Protein AF-A0A9W8DC19-F1 (afdb_monomer)

Secondary structure (DSSP, 8-state):
-HHHHHHHHHHHHHHT---PPPEEEEEEEEEEEEE-SSSS--EEEEEETTBSSPPPEEEETT-EEEEEEEE-SSS-B-EEEET---TT-GGGS--BTTTB--BPTT-EEEEEEE--S-EEEEEEE-STTGGGGT-EEEEEEE-SS-SS--SEEEEEEEEEE-SS-HHHHHHHHTSTT--SSPPTT-PPEEEETTEEGGGPPPEE--TT-EEEEEEEE--SS-EEEEE-TT--EEEEEETTEEEEEEEESEEEE-TT-EEEEEEEPPS--S-BEEEEEEEE-TTS--BTTTBSEEEEEEEES-TTSPB-------GGGS-B--GGG--BTT--SPPP-SEEEEEEEEEEEBTTS-EEEEESSS------SS-HHHHHHHSGGGGGSGGGG-GGGTEEEE-TT-EEEEEEEE-SSS-EEEEESSSPEEEEEEEEPPHHHHHHHHTS---TTTS--PPPEE--SS--EESEEEE-TTEEEEEEEE--S-EEEEEEESSHHHHHTT-EEEEEE-HHHHHHH----HHHHHHHHHTT---SSSTTS-STT--TTPPPPPPBPTTGGGGS-SSSSSSSSS-TTTTT-HHHHHHHHHHHHHHHH--TTHHHHHHHHHTSSTTSS---PPPPPPP-------S-S-----------------------------------------SEEEEESEEEEEEEESSHHHHHHHHHH--S-EEEEEES--HHHHHHHHHHHT--HHHHHHHHTT-TT--EEEE-SS-EEEEEEEE---SSS---EEEEEEETTEEEEEESSHHHHHHHHHHHHHHHHTHHHHT--HHHHHHHHHHHHHHHHHHHHHHHHHHHHHHHHHHHHSPP-S-TTSHHHHHHHHHHHHHHHHHHHHHHHHHHHTHHHHHHHIIIII-GGGHHHHHHHHHHHHHHHHHHHHHHHHHHHHHHHHHHHHHHHHHHHHHHHHHHHHHHHHHHHHHHHHHHHHHHHHS-PPPGGGGTTTSHHHHHHHHHHHHHHHHHHHHHHHHHHHHHHHHTT-

Nearest PDB structures (foldseek):
  5nq9-assembly1_C  TM=8.487E-01  e=2.231E-40  Trametes sanguinea
  5lwx-assembly1_A  TM=8.357E-01  e=4.551E-41  Aspergillus niger
  6vow-assembly1_A  TM=8.022E-01  e=4.793E-30  Zestomonas thermotolerans
  3g5w-assembly1_A  TM=8.225E-01  e=3.657E-21  Nitrosomonas europaea
  4e9w-assembly1_A  TM=7.993E-01  e=3.657E-21  uncultured bacterium

pLDDT: mean 76.07, std 21.53, range [19.95, 98.69]

Foldseek 3Di:
DVVVVVVVVVVVVVVPVPVDAAEAEAEWEWEWEFDDQQVPATDIFIDTPNDPPDEAAEEEAFHKYWYKYFYQYQAFWWKAWALAQCFLHQLLRGADLASFPGFHHGGMDIRIGGRNFAAKIKMAINDAVNLLRNRIHIYGHDYPDDPDDFDEEAEKEKEWHWNDDVPVQLVLLFFLPNLVDRPPPTFTAMDIPRHGLQPDAADEDEAQGKYKYKYFYQYQAKKKKKAWPVWWWFWQDKARFGWHTDTWRIEIDDNSIMIITITTHHNDQQAKTKMKMWIAFPPDDDDPCRHGHIRIHIHHNDPPHYHDDDPDDDPVPTGYDDQQPIFTDVFFFADDADEEAEWEWAWFQFPVRTTFIETRDFFQDPPFLAHLQLALLFQPPCSQPQLLQPVNQQEDEAAAFHKYKYWYFYLDQGKFWKFKHRWWWFFFKKWAADQVVNCVRQVARAPPVLDPPTDIGGDRGGGGTHGIDMAHHRMIIIIIDTLHRAHKMKIATSNSSNVSSRRIHIYGGNSVVSNVSHDDDPVSCVSSVVVVGHRYTGSHRDHDSDPPPRDDGGHHDVPRSVSNDLPGGDPDPDDPVNVPDLVVQLVVQLVCCCVPPVDPCSSVVSVVSVPPPPPPPDDDDDDDDDDDDDDDPDPDDDPDDDDDDDDDDDDDDDDDDDDDDDDDDPDPDPPPPPPPAAFKWKAFPQLPDIDGDHDLVVVLVVVVPDDAAMEMEGEQAALVSLVVVCVSVVPDPVVSVCLNVLDLDDFDFDDDPQWTWTWDWDWFDDPDDDTWIWTWIDTPRYIYIYIYDVVVVVLVVVLSVCLNPPVVVLVDDSRLSSNLSNLQSRLVSLVVVLVVLLVLLVVLLVVLPDDDPDDDPCVVVSLVVSVVSLVVSLVSLVSSLSSLVCSLVNLVCCCPPPRVSCNVSSVVSSVSSVVSNVSSVVSVVSSVVSVVSSVVVVVVVVVVVVVVVVVVVVVVVLVVVLVVVVVVVVVVVVPPPPQCPVPCPPPHPPVNCVVVVVVVVVNVVVVVVSVVVVVVVVVVVD

Mean predicted aligned error: 19.91 Å

Solvent-accessible surface area (backbone atoms only — not comparable to full-atom values): 56363 Å² total; per-residue (Å²): 110,72,70,60,53,51,51,50,51,50,49,49,56,63,65,57,69,58,83,71,62,45,76,49,76,46,81,36,44,35,27,73,31,79,44,55,51,70,79,80,54,79,33,73,31,35,21,38,72,80,35,73,63,46,76,70,45,77,49,45,54,57,21,32,41,40,39,37,38,32,28,62,37,98,52,58,42,26,57,20,53,53,63,47,53,39,70,77,38,31,66,54,40,19,41,44,52,30,30,34,73,34,41,40,56,77,37,71,49,71,42,71,46,70,31,87,54,43,41,56,39,32,36,29,31,34,35,82,57,39,36,68,31,46,30,44,27,47,29,39,27,38,59,96,71,65,98,65,91,60,78,48,78,45,81,41,42,34,32,57,43,58,85,61,59,42,70,68,52,51,57,50,51,33,28,60,84,34,79,87,52,80,75,88,88,65,79,54,43,53,25,46,71,59,33,30,28,79,72,54,71,68,46,80,44,52,58,60,37,33,34,35,40,36,41,34,26,69,15,39,71,42,31,39,36,40,35,36,71,96,45,58,34,32,32,36,26,36,43,34,35,46,30,48,77,44,78,25,47,30,46,61,30,44,25,68,23,29,40,30,23,41,34,68,39,56,78,58,51,73,45,15,36,48,31,41,41,33,39,34,50,92,82,50,74,82,36,92,86,60,26,60,30,79,27,59,34,40,39,35,43,37,95,86,30,54,70,57,88,70,82,83,69,62,76,88,77,52,47,58,61,52,63,61,80,36,34,31,54,92,52,53,53,57,77,76,70,77,44,81,43,78,33,38,44,49,72,43,31,23,68,85,47,32,30,36,19,20,38,47,89,44,41,27,50,92,74,58,40,13,23,51,34,35,19,34,60,53,40,61,80,51,36,71,41,46,70,32,49,34,73,36,42,38,47,44,63,36,55,66,67,44,23,36,33,38,42,40,34,26,57,38,86,55,67,38,28,36,32,35,52,26,69,51,33,31,37,34,35,38,29,60,50,61,48,68,59,30,20,69,73,44,73,44,78,56,56,77,81,77,50,78,95,61,70,72,47,72,20,55,69,36,18,20,46,32,26,48,46,78,35,48,48,42,18,27,37,36,33,37,46,59,27,72,57,36,34,43,31,54,37,30,32,39,32,49,71,46,34,74,29,3,23,24,28,26,39,36,17,10,40,78,54,30,54,73,72,46,78,86,57,68,68,58,52,52,37,23,50,76,71,74,34,44,70,38,22,17,22,57,38,29,70,69,80,53,52,79,87,53,75,78,76,80,45,74,29,91,72,41,50,77,77,78,67,88,86,82,65,88,84,76,85,65,52,84,81,64,67,78,42,72,63,63,57,32,50,53,47,14,49,49,37,34,72,79,65,71,42,93,58,22,60,63,52,29,53,57,62,67,60,63,68,79,79,75,82,76,90,79,85,84,84,80,90,77,85,84,76,86,76,84,86,76,94,81,89,87,88,84,83,78,89,85,86,84,88,80,91,81,87,87,82,88,87,82,87,81,84,89,80,90,87,79,82,80,73,74,74,76,72,80,83,84,71,90,76,69,50,36,39,37,27,49,93,46,82,87,50,68,52,79,31,83,47,68,71,60,45,55,56,50,60,73,71,59,84,73,45,36,36,40,43,32,44,62,70,48,62,66,56,46,47,55,52,22,63,75,71,64,50,54,70,68,60,39,49,46,65,61,65,72,55,93,78,74,71,42,77,49,80,51,99,88,34,54,32,46,39,52,65,53,72,58,84,65,98,75,75,86,62,32,32,35,39,40,38,38,27,88,51,35,33,40,36,42,18,61,41,78,65,23,48,53,52,56,49,51,46,45,51,44,52,73,70,43,31,80,78,68,73,48,56,75,49,48,39,51,55,44,47,52,55,44,57,51,49,54,54,48,50,55,48,51,56,49,51,41,55,50,42,55,51,49,38,52,59,61,70,53,75,87,90,69,70,90,87,50,58,69,60,55,54,49,53,52,50,52,53,50,53,54,50,52,55,52,50,52,52,54,48,62,71,50,71,62,46,49,61,49,37,50,45,37,27,71,75,74,30,61,90,42,28,70,64,35,46,53,46,32,54,50,53,53,50,51,54,53,50,51,54,51,41,49,53,50,49,53,49,34,50,53,53,47,51,52,52,52,52,55,49,52,52,52,54,50,52,52,50,51,53,52,50,56,53,48,53,54,52,51,64,60,47,52,60,53,50,55,50,55,53,58,67,69,58,81,66,81,70,63,84,86,51,58,87,79,66,50,73,65,76,68,45,51,64,55,55,49,52,53,49,50,54,50,50,53,52,53,50,51,51,51,53,54,51,53,58,55,62,77,72,111

Radius of gyration: 38.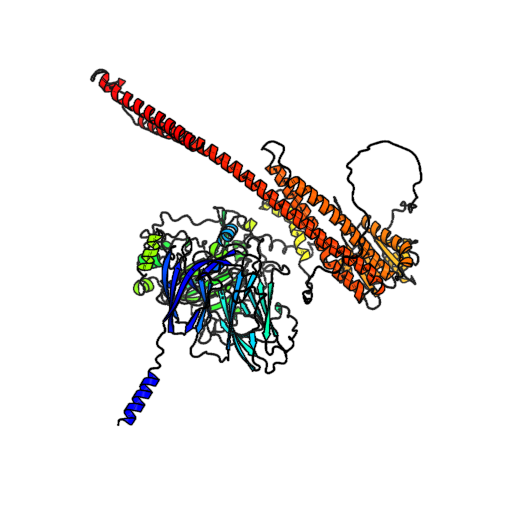46 Å; Cα contacts (8 Å, |Δi|>4): 1858; chains: 1; bounding box: 96×117×135 Å

Sequence (1022 aa):
MSSILGVLALLLLCLVQSSLAEYVRVDWDVGYVQVNRDGYINRRAIGVNGALPIAPVYMYHGDTLLLTVRNSLDMATTIHAHGLYQNGSAYMDGAGMVTQCGIPPGESFTYRIYAEQVGTYWLHGHYHSQNADGLRAPLIIQERRPAYEYDEEMLFYLEDWYPTEAVPKMKEVLAPSANGLPPPPTFPYGLINGYNGNDTKPIRFRPGGRYRIRVINMATTEWWKFTIPGHKLEVIEADGVVSHPHVVDGLDLAPGQRYSAIVTAHDTAEFNYMYNCTLYADFVPWIPGMNPRHYLGLVEYHPDAPVKHIATPDDRLLKWTNDIEMRALGGGPAMPVDRYIELTTRGYVTTDRRNLRELGTVPYVEPQKVPTLFTAMSMGELASDPRVYGPQSQAIVIPHNQRVEILLKNVQSLPHPMHQHSVPLQIVERGPVDPSEIEIARGINVSASDLPRITRRTNYENPMLRDTFNVPPFEYVKLRFQGTVPGCFVHHCHVQTHFVAGLAATFVVAPEVMQRTQRIPDEMLSMCARQGLKTEGNAMGNWGYDLEGLPPVPTEQPGSFQTLTVFYSPFKEMDRSEARRSDDAKEKLAALLRAELGRSDADDLASTLLFTKYASSKPVDPPHPVESRACDWDTKALNELACTGTISDTQPTTFDRANSEHTAAAKLSVVDVTELDRRIMVYRDDVRKAQRFGHMPEALAAIRQMKGWFWMDITDATAQEVEEVGKQLQLHPLTVEDIQEGAMGRDKAQRMADSHYVLVTYRLLGPLAEEPFAAVLSSHSWAVTFHGDEGGREVSMRMLDRMANEQKASGLGLNEFLAFAAVDEITDAMTRAAAEMERAAARLDSLVMQQPTHANSDFYTEKHQLLQQLGLLRRRLLLLWRLMMDKPEIIRSLQHREFPLAHLLLRDVEDHVKGLCSLCSQVESVLSRAHANLMAQLSLKANRDTHGAGLVSSRWLVLVGLMLPMQLVTLAFGQNIVVPWNYVQETGAFDTLAPWLGIMGCILAFFFAGLAFAWHRNYLKV

Structure (mmCIF, N/CA/C/O backbone):
data_AF-A0A9W8DC19-F1
#
_entry.id   AF-A0A9W8DC19-F1
#
loop_
_atom_site.group_PDB
_atom_site.id
_atom_site.type_symbol
_atom_site.label_atom_id
_atom_site.label_alt_id
_atom_site.label_comp_id
_atom_site.label_asym_id
_atom_site.label_entity_id
_atom_site.label_seq_id
_atom_site.pdbx_PDB_ins_code
_atom_site.Cartn_x
_atom_site.Cartn_y
_atom_site.Cartn_z
_atom_site.occupancy
_atom_site.B_iso_or_equiv
_atom_site.auth_seq_id
_atom_site.auth_comp_id
_atom_site.auth_asym_id
_atom_site.auth_atom_id
_atom_site.pdbx_PDB_model_num
ATOM 1 N N . MET A 1 1 ? -44.171 -46.373 -20.525 1.00 52.16 1 MET A N 1
ATOM 2 C CA . MET A 1 1 ? -42.881 -45.879 -21.067 1.00 52.16 1 MET A CA 1
ATOM 3 C C . MET A 1 1 ? -42.812 -44.353 -21.118 1.00 52.16 1 MET A C 1
ATOM 5 O O . MET A 1 1 ? -41.792 -43.821 -20.703 1.00 52.16 1 MET A O 1
ATOM 9 N N . SER A 1 2 ? -43.873 -43.634 -21.510 1.00 54.72 2 SER A N 1
ATOM 10 C CA . SER A 1 2 ? -43.862 -42.158 -21.578 1.00 54.72 2 SER A CA 1
ATOM 11 C C . SER A 1 2 ? -43.585 -41.442 -20.246 1.00 54.72 2 SER A C 1
ATOM 13 O O . SER A 1 2 ? -42.907 -40.422 -20.238 1.00 54.72 2 SER A O 1
ATOM 15 N N . SER A 1 3 ? -44.014 -41.999 -19.108 1.00 60.09 3 SER A N 1
ATOM 16 C CA . SER A 1 3 ? -43.770 -41.397 -17.784 1.00 60.09 3 SER A CA 1
ATOM 17 C C . SER A 1 3 ? -42.314 -41.522 -17.316 1.00 60.09 3 SER A C 1
ATOM 19 O O . SER A 1 3 ? -41.817 -40.652 -16.614 1.00 60.09 3 SER A O 1
ATOM 21 N N . ILE A 1 4 ? -41.610 -42.577 -17.741 1.00 68.44 4 ILE A N 1
ATOM 22 C CA . ILE A 1 4 ? -40.199 -42.807 -17.390 1.00 68.44 4 ILE A CA 1
ATOM 23 C C . ILE A 1 4 ? -39.294 -41.903 -18.237 1.00 68.44 4 ILE A C 1
ATOM 25 O O . ILE A 1 4 ? -38.354 -41.323 -17.707 1.00 68.44 4 ILE A O 1
ATOM 29 N N . LEU A 1 5 ? -39.628 -41.705 -19.519 1.00 65.62 5 LEU A N 1
ATOM 30 C CA . LEU A 1 5 ? -38.949 -40.737 -20.388 1.00 65.62 5 LEU A CA 1
ATOM 31 C C . LEU A 1 5 ? -39.137 -39.289 -19.916 1.00 65.62 5 LEU A C 1
ATOM 33 O O . LEU A 1 5 ? -38.189 -38.516 -19.982 1.00 65.62 5 LEU A O 1
ATOM 37 N N . GLY A 1 6 ? -40.315 -38.931 -19.392 1.00 69.44 6 GLY A N 1
ATOM 38 C CA . GLY A 1 6 ? -40.557 -37.601 -18.820 1.00 69.44 6 GLY A CA 1
ATOM 39 C C . GLY A 1 6 ? -39.725 -37.324 -17.563 1.00 69.44 6 GLY A C 1
ATOM 40 O O . GLY A 1 6 ? -39.155 -36.245 -17.433 1.00 69.44 6 GLY A O 1
ATOM 41 N N . VAL A 1 7 ? -39.589 -38.312 -16.672 1.00 75.12 7 VAL A N 1
ATOM 42 C CA . VAL A 1 7 ? -38.768 -38.193 -15.452 1.00 75.12 7 VAL A CA 1
ATOM 43 C C . VAL A 1 7 ? -37.272 -38.201 -15.774 1.00 75.12 7 VAL A C 1
ATOM 45 O O . VAL A 1 7 ? -36.529 -37.425 -15.184 1.00 75.12 7 VAL A O 1
ATOM 48 N N . LEU A 1 8 ? -36.824 -39.001 -16.748 1.00 68.62 8 LEU A N 1
ATOM 49 C CA . LEU A 1 8 ? -35.442 -38.962 -17.241 1.00 68.62 8 LEU A CA 1
ATOM 50 C C . LEU A 1 8 ? -35.116 -37.639 -17.937 1.00 68.62 8 LEU A C 1
ATOM 52 O O . LEU A 1 8 ? -34.026 -37.126 -17.728 1.00 68.62 8 LEU A O 1
ATOM 56 N N . ALA A 1 9 ? -36.044 -37.057 -18.702 1.00 66.50 9 ALA A N 1
ATOM 57 C CA . ALA A 1 9 ? -35.863 -35.742 -19.313 1.00 66.50 9 ALA A CA 1
ATOM 58 C C . ALA A 1 9 ? -35.803 -34.620 -18.264 1.00 66.50 9 ALA A C 1
ATOM 60 O O . ALA A 1 9 ? -34.973 -33.729 -18.395 1.00 66.50 9 ALA A O 1
ATOM 61 N N . LEU A 1 10 ? -36.615 -34.685 -17.201 1.00 63.94 10 LEU A N 1
ATOM 62 C CA . LEU A 1 10 ? -36.542 -33.752 -16.069 1.00 63.94 10 LEU A CA 1
ATOM 63 C C . LEU A 1 10 ? -35.259 -33.930 -15.248 1.00 63.94 10 LEU A C 1
ATOM 65 O O . LEU A 1 10 ? -34.646 -32.939 -14.877 1.00 63.94 10 LEU A O 1
ATOM 69 N N . LEU A 1 11 ? -34.808 -35.166 -15.019 1.00 65.94 11 LEU A N 1
ATOM 70 C CA . LEU A 1 11 ? -33.517 -35.441 -14.380 1.00 65.94 11 LEU A CA 1
ATOM 71 C C . LEU A 1 11 ? -32.347 -34.977 -15.253 1.00 65.94 11 LEU A C 1
ATOM 73 O O . LEU A 1 11 ? -31.407 -34.410 -14.718 1.00 65.94 11 LEU A O 1
ATOM 77 N N . LEU A 1 12 ? -32.416 -35.139 -16.578 1.00 61.19 12 LEU A N 1
ATOM 78 C CA . LEU A 1 12 ? -31.434 -34.593 -17.520 1.00 61.19 12 LEU A CA 1
ATOM 79 C C . LEU A 1 12 ? -31.473 -33.059 -17.564 1.00 61.19 12 LEU A C 1
ATOM 81 O O . LEU A 1 12 ? -30.417 -32.450 -17.568 1.00 61.19 12 LEU A O 1
ATOM 85 N N . LEU A 1 13 ? -32.644 -32.417 -17.513 1.00 57.00 13 LEU A N 1
ATOM 86 C CA . LEU A 1 13 ? -32.771 -30.954 -17.416 1.00 57.00 13 LEU A CA 1
ATOM 87 C C . LEU A 1 13 ? -32.270 -30.409 -16.068 1.00 57.00 13 LEU A C 1
ATOM 89 O O . LEU A 1 13 ? -31.646 -29.353 -16.039 1.00 57.00 13 LEU A O 1
ATOM 93 N N . CYS A 1 14 ? -32.463 -31.141 -14.967 1.00 54.12 14 CYS A N 1
ATOM 94 C CA . CYS A 1 14 ? -31.881 -30.807 -13.664 1.00 54.12 14 CYS A CA 1
ATOM 95 C C . CYS A 1 14 ? -30.368 -31.093 -13.601 1.00 54.12 14 CYS A C 1
ATOM 97 O O . CYS A 1 14 ? -29.648 -30.373 -12.917 1.00 54.12 14 CYS A O 1
ATOM 99 N N . LEU A 1 15 ? -29.866 -32.089 -14.340 1.00 51.28 15 LEU A N 1
ATOM 100 C CA . LEU A 1 15 ? -28.429 -32.357 -14.512 1.00 51.28 15 LEU A CA 1
ATOM 101 C C . LEU A 1 15 ? -27.755 -31.376 -15.495 1.00 51.28 15 LEU A C 1
ATOM 103 O O . LEU A 1 15 ? -26.533 -31.251 -15.489 1.00 51.28 15 LEU A O 1
ATOM 107 N N . VAL A 1 16 ? -28.542 -30.650 -16.298 1.00 47.19 16 VAL A N 1
ATOM 108 C CA . VAL A 1 16 ? -28.104 -29.579 -17.215 1.00 47.19 16 VAL A CA 1
ATOM 109 C C . VAL A 1 16 ? -28.227 -28.185 -16.570 1.00 47.19 16 VAL A C 1
ATOM 111 O O . VAL A 1 16 ? -28.063 -27.170 -17.237 1.00 47.19 16 VAL A O 1
ATOM 114 N N . GLN A 1 17 ? -28.318 -28.088 -15.235 1.00 44.25 17 GLN A N 1
ATOM 115 C CA . GLN A 1 17 ? -27.691 -26.951 -14.536 1.00 44.25 17 GLN A CA 1
ATOM 116 C C . GLN A 1 17 ? -26.163 -27.119 -14.535 1.00 44.25 17 GLN A C 1
ATOM 118 O O . GLN A 1 17 ? -25.488 -27.103 -13.508 1.00 44.25 17 GLN A O 1
ATOM 123 N N . SER A 1 18 ? -25.605 -27.315 -15.726 1.00 44.38 18 SER A N 1
ATOM 124 C CA . SER A 1 18 ? -24.208 -27.054 -16.004 1.00 44.38 18 SER A CA 1
ATOM 125 C C . SER A 1 18 ? -24.028 -25.554 -15.796 1.00 44.38 18 SER A C 1
ATOM 127 O O . SER A 1 18 ? -24.757 -24.763 -16.391 1.00 44.38 18 SER A O 1
ATOM 129 N N . SER A 1 19 ? -23.111 -25.159 -14.917 1.00 52.25 19 SER A N 1
ATOM 130 C CA . SER A 1 19 ? -22.693 -23.770 -14.757 1.00 52.25 19 SER A CA 1
ATOM 131 C C . SER A 1 19 ? -22.195 -23.247 -16.106 1.00 52.25 19 SER A C 1
ATOM 133 O O . SER A 1 19 ? -21.042 -23.474 -16.474 1.00 52.25 19 SER A O 1
ATOM 135 N N . LEU A 1 20 ? -23.070 -22.618 -16.887 1.00 56.66 20 LEU A N 1
ATOM 136 C CA . LEU A 1 20 ? -22.646 -21.894 -18.073 1.00 56.66 20 LEU A CA 1
ATOM 137 C C . LEU A 1 20 ? -21.821 -20.710 -17.571 1.00 56.66 20 LEU A C 1
ATOM 139 O O . LEU A 1 20 ? -22.318 -19.917 -16.776 1.00 56.66 20 LEU A O 1
ATOM 143 N N . ALA A 1 21 ? -20.558 -20.647 -17.989 1.00 65.44 21 ALA A N 1
ATOM 144 C CA . ALA A 1 21 ? -19.713 -19.478 -17.793 1.00 65.44 21 ALA A CA 1
ATOM 145 C C . ALA A 1 21 ? -20.440 -18.256 -18.368 1.00 65.44 21 ALA A C 1
ATOM 147 O O . ALA A 1 21 ? -20.754 -18.231 -19.564 1.00 65.44 21 ALA A O 1
ATOM 148 N N . GLU A 1 22 ? -20.758 -17.277 -17.523 1.00 86.25 22 GLU A N 1
ATOM 149 C CA . GLU A 1 22 ? -21.437 -16.063 -17.959 1.00 86.25 22 GLU A CA 1
ATOM 150 C C . GLU A 1 22 ? -20.408 -15.021 -18.417 1.00 86.25 22 GLU A C 1
ATOM 152 O O . GLU A 1 22 ? -19.291 -14.937 -17.902 1.00 86.25 22 GLU A O 1
ATOM 157 N N . TYR A 1 23 ? -20.771 -14.223 -19.424 1.00 93.25 23 TYR A N 1
ATOM 158 C CA . TYR A 1 23 ? -19.979 -13.062 -19.821 1.00 93.25 23 TYR A CA 1
ATOM 159 C C . TYR A 1 23 ? -20.487 -11.827 -19.081 1.00 93.25 23 TYR A C 1
ATOM 161 O O . TYR A 1 23 ? -21.515 -11.264 -19.467 1.00 93.25 23 TYR A O 1
ATOM 169 N N . VAL A 1 24 ? -19.734 -11.371 -18.082 1.00 96.19 24 VAL A N 1
ATOM 170 C CA . VAL A 1 24 ? -19.980 -10.096 -17.400 1.00 96.19 24 VAL A CA 1
ATOM 171 C C . VAL A 1 24 ? -19.396 -8.988 -18.269 1.00 96.19 24 VAL A C 1
ATOM 173 O O . VAL A 1 24 ? -18.190 -8.942 -18.488 1.00 96.19 24 VAL A O 1
ATOM 176 N N . ARG A 1 25 ? -20.244 -8.124 -18.831 1.00 97.56 25 ARG A N 1
ATOM 177 C CA . ARG A 1 25 ? -19.814 -7.025 -19.710 1.00 97.56 25 ARG A CA 1
ATOM 178 C C . ARG A 1 25 ? -19.820 -5.714 -18.948 1.00 97.56 25 ARG A C 1
ATOM 180 O O . ARG A 1 25 ? -20.829 -5.368 -18.341 1.00 97.56 25 ARG A O 1
ATOM 187 N N . VAL A 1 26 ? -18.703 -5.003 -19.006 1.00 97.69 26 VAL A N 1
ATOM 188 C CA . VAL A 1 26 ? -18.523 -3.706 -18.359 1.00 97.69 26 VAL A CA 1
ATOM 189 C C . VAL A 1 26 ? -17.865 -2.766 -19.359 1.00 97.69 26 VAL A C 1
ATOM 191 O O . VAL A 1 26 ? -16.806 -3.080 -19.892 1.00 97.69 26 VAL A O 1
ATOM 194 N N . ASP A 1 27 ? -18.482 -1.612 -19.599 1.00 98.06 27 ASP A N 1
ATOM 195 C CA . ASP A 1 27 ? -17.959 -0.594 -20.509 1.00 98.06 27 ASP A CA 1
ATOM 196 C C . ASP A 1 27 ? -17.532 0.644 -19.712 1.00 98.06 27 ASP A C 1
ATOM 198 O O . ASP A 1 27 ? -18.327 1.255 -18.985 1.00 98.06 27 ASP A O 1
ATOM 202 N N . TRP A 1 28 ? -16.256 0.999 -19.827 1.00 98.31 28 TRP A N 1
ATOM 203 C CA . TRP A 1 28 ? -15.624 2.120 -19.142 1.00 98.31 28 TRP A CA 1
ATOM 204 C C . TRP A 1 28 ? -15.140 3.156 -20.150 1.00 98.31 28 TRP A C 1
ATOM 206 O O . TRP A 1 28 ? -14.208 2.899 -20.906 1.00 98.31 28 TRP A O 1
ATOM 216 N N . ASP A 1 29 ? -15.721 4.352 -20.119 1.00 98.50 29 ASP A N 1
ATOM 217 C CA . ASP A 1 29 ? -15.128 5.545 -20.721 1.00 98.50 29 ASP A CA 1
ATOM 218 C C . ASP A 1 29 ? -14.263 6.259 -19.677 1.00 98.50 29 ASP A C 1
ATOM 220 O O . ASP A 1 29 ? -14.779 6.918 -18.770 1.00 98.50 29 ASP A O 1
ATOM 224 N N . VAL A 1 30 ? -12.948 6.062 -19.757 1.00 98.62 30 VAL A N 1
ATOM 225 C CA . VAL A 1 30 ? -11.967 6.596 -18.807 1.00 98.62 30 VAL A CA 1
ATOM 226 C C . VAL A 1 30 ? -11.636 8.030 -19.199 1.00 98.62 30 VAL A C 1
ATOM 228 O O . VAL A 1 30 ? -11.062 8.273 -20.257 1.00 98.62 30 VAL A O 1
ATOM 231 N N . GLY A 1 31 ? -11.973 8.991 -18.341 1.00 98.06 31 GLY A N 1
ATOM 232 C CA . GLY A 1 31 ? -11.832 10.414 -18.643 1.00 98.06 31 GLY A CA 1
ATOM 233 C C . GLY A 1 31 ? -11.632 11.277 -17.401 1.00 98.06 31 GLY A C 1
ATOM 234 O O . GLY A 1 31 ? -11.688 10.801 -16.265 1.00 98.06 31 GLY A O 1
ATOM 235 N N . TYR A 1 32 ? -11.398 12.572 -17.616 1.00 97.38 32 TYR A N 1
ATOM 236 C CA . TYR A 1 32 ? -11.258 13.530 -16.522 1.00 97.38 32 TYR A CA 1
ATOM 237 C C . TYR A 1 32 ? -12.608 13.925 -15.924 1.00 97.38 32 TYR A C 1
ATOM 239 O O . TYR A 1 32 ? -13.560 14.224 -16.643 1.00 97.38 32 TYR A O 1
ATOM 247 N N . VAL A 1 33 ? -12.653 14.014 -14.597 1.00 96.19 33 VAL A N 1
ATOM 248 C CA . VAL A 1 33 ? -13.799 14.501 -13.822 1.00 96.19 33 VAL A CA 1
ATOM 249 C C . VAL A 1 33 ? -13.339 15.549 -12.810 1.00 96.19 33 VAL A C 1
ATOM 251 O O . VAL A 1 33 ? -12.209 15.500 -12.329 1.00 96.19 33 VAL A O 1
ATOM 254 N N . GLN A 1 34 ? -14.198 16.514 -12.487 1.00 94.81 34 GLN A N 1
ATOM 255 C CA . GLN A 1 34 ? -13.970 17.456 -11.386 1.00 94.81 34 GLN A CA 1
ATOM 256 C C . GLN A 1 34 ? -14.745 16.970 -10.169 1.00 94.81 34 GLN A C 1
ATOM 258 O O . GLN A 1 34 ? -15.958 16.783 -10.258 1.00 94.81 34 GLN A O 1
ATOM 263 N N . VAL A 1 35 ? -14.057 16.739 -9.052 1.00 91.81 35 VAL A N 1
ATOM 264 C CA . VAL A 1 35 ? -14.663 16.125 -7.866 1.00 91.81 35 VAL A CA 1
ATOM 265 C C . VAL A 1 35 ? -14.153 16.747 -6.576 1.00 91.81 35 VAL A C 1
ATOM 267 O O . VAL A 1 35 ? -12.984 17.111 -6.463 1.00 91.81 35 VAL A O 1
ATOM 270 N N . ASN A 1 36 ? -15.028 16.780 -5.577 1.00 89.62 36 ASN A N 1
ATOM 271 C CA . ASN A 1 36 ? -14.701 17.069 -4.187 1.00 89.62 36 ASN A CA 1
ATOM 272 C C . ASN A 1 36 ? -15.122 15.865 -3.340 1.00 89.62 36 ASN A C 1
ATOM 274 O O . ASN A 1 36 ? -16.262 15.781 -2.887 1.00 89.62 36 ASN A O 1
ATOM 278 N N . ARG A 1 37 ? -14.220 14.886 -3.211 1.00 87.25 37 ARG A N 1
ATOM 279 C CA . ARG A 1 37 ? -14.477 13.639 -2.466 1.00 87.25 37 ARG A CA 1
ATOM 280 C C . ARG A 1 37 ? -14.115 13.749 -0.989 1.00 87.25 37 ARG A C 1
ATOM 282 O O . ARG A 1 37 ? -14.678 13.023 -0.179 1.00 87.25 37 ARG A O 1
ATOM 289 N N . ASP A 1 38 ? -13.194 14.650 -0.654 1.00 80.12 38 ASP A N 1
ATOM 290 C CA . ASP A 1 38 ? -12.778 14.924 0.722 1.00 80.12 38 ASP A CA 1
ATOM 291 C C . ASP A 1 38 ? -13.677 15.953 1.425 1.00 80.12 38 ASP A C 1
ATOM 293 O O . ASP A 1 38 ? -13.552 16.142 2.626 1.00 80.12 38 ASP A O 1
ATOM 297 N N . GLY A 1 39 ? -14.605 16.599 0.717 1.00 78.81 39 GLY A N 1
ATOM 298 C CA . GLY A 1 39 ? -15.483 17.640 1.254 1.00 78.81 39 GLY A CA 1
ATOM 299 C C . GLY A 1 39 ? -14.839 19.030 1.324 1.00 78.81 39 GLY A C 1
ATOM 300 O O . GLY A 1 39 ? -15.543 20.004 1.585 1.00 78.81 39 GLY A O 1
ATOM 301 N N . TYR A 1 40 ? -13.544 19.162 1.027 1.00 73.06 40 TYR A N 1
ATOM 302 C CA . TYR A 1 40 ? -12.780 20.400 1.179 1.00 73.06 40 TYR A CA 1
ATOM 303 C C . TYR A 1 40 ? -12.305 20.979 -0.156 1.00 73.06 40 TYR A C 1
ATOM 305 O O . TYR A 1 40 ? -12.381 22.194 -0.349 1.00 73.06 40 TYR A O 1
ATOM 313 N N . ILE A 1 41 ? -11.795 20.148 -1.070 1.00 78.25 41 ILE A N 1
ATOM 314 C CA . ILE A 1 41 ? -11.069 20.606 -2.260 1.00 78.25 41 ILE A CA 1
ATOM 315 C C . ILE A 1 41 ? -11.649 19.960 -3.521 1.00 78.25 41 ILE A C 1
ATOM 317 O O . ILE A 1 41 ? -11.605 18.748 -3.720 1.00 78.25 41 ILE A O 1
ATOM 321 N N . ASN A 1 42 ? -12.146 20.807 -4.428 1.00 86.94 42 ASN A N 1
ATOM 322 C CA . ASN A 1 42 ? -12.424 20.398 -5.803 1.00 86.94 42 ASN A CA 1
ATOM 323 C C . ASN A 1 42 ? -11.097 20.200 -6.544 1.00 86.94 42 ASN A C 1
ATOM 325 O O . ASN A 1 42 ? -10.342 21.160 -6.717 1.00 86.94 42 ASN A O 1
ATOM 329 N N . ARG A 1 43 ? -10.837 18.977 -7.014 1.00 88.38 43 ARG A N 1
ATOM 330 C CA . ARG A 1 43 ? -9.691 18.661 -7.872 1.00 88.38 43 ARG A CA 1
ATOM 331 C C . ARG A 1 43 ? -10.125 17.903 -9.121 1.00 88.38 43 ARG A C 1
ATOM 333 O O . ARG A 1 43 ? -11.108 17.157 -9.107 1.00 88.38 43 ARG A O 1
ATOM 340 N N . ARG A 1 44 ? -9.333 18.045 -10.183 1.00 93.06 44 ARG A N 1
ATOM 341 C CA . ARG A 1 44 ? -9.424 17.163 -11.344 1.00 93.06 44 ARG A CA 1
ATOM 342 C C . ARG A 1 44 ? -8.932 15.774 -10.942 1.00 93.06 44 ARG A C 1
ATOM 344 O O . ARG A 1 44 ? -7.913 15.643 -10.271 1.00 93.06 44 ARG A O 1
ATOM 351 N N . ALA A 1 45 ? -9.669 14.757 -11.351 1.00 94.94 45 ALA A N 1
ATOM 352 C CA . ALA A 1 45 ? -9.404 13.351 -11.094 1.00 94.94 45 ALA A CA 1
ATOM 353 C C . ALA A 1 45 ? -9.684 12.535 -12.363 1.00 94.94 45 ALA A C 1
ATOM 355 O O . ALA A 1 45 ? -10.243 13.051 -13.334 1.00 94.94 45 ALA A O 1
ATOM 356 N N . ILE A 1 46 ? -9.309 11.261 -12.348 1.00 97.25 46 ILE A N 1
ATOM 357 C CA . ILE A 1 46 ? -9.646 10.292 -13.388 1.00 97.25 46 ILE A CA 1
ATOM 358 C C . ILE A 1 46 ? -10.834 9.473 -12.895 1.00 97.25 46 ILE A C 1
ATOM 360 O O . ILE A 1 46 ? -10.786 8.870 -11.823 1.00 97.25 46 ILE A O 1
ATOM 364 N N . GLY A 1 47 ? -11.909 9.484 -13.676 1.00 96.94 47 GLY A N 1
ATOM 365 C CA . GLY A 1 47 ? -13.136 8.746 -13.410 1.00 96.94 47 GLY A CA 1
ATOM 366 C C . GLY A 1 47 ? -13.541 7.891 -14.602 1.00 96.94 47 GLY A C 1
ATOM 367 O O . GLY A 1 47 ? -12.864 7.852 -15.632 1.00 96.94 47 GLY A O 1
ATOM 368 N N . VAL A 1 48 ? -14.677 7.220 -14.457 1.00 98.00 48 VAL A N 1
ATOM 369 C CA . VAL A 1 48 ? -15.267 6.375 -15.495 1.00 98.00 48 VAL A CA 1
ATOM 370 C C . VAL A 1 48 ? -16.683 6.852 -15.772 1.00 98.00 48 VAL A C 1
ATOM 372 O O . VAL A 1 48 ? -17.445 7.113 -14.842 1.00 98.00 48 VAL A O 1
ATOM 375 N N . ASN A 1 49 ? -17.047 6.964 -17.050 1.00 97.38 49 ASN A N 1
ATOM 376 C CA . ASN A 1 49 ? -18.385 7.366 -17.497 1.00 97.38 49 ASN A CA 1
ATOM 377 C C . ASN A 1 49 ? -18.830 8.714 -16.887 1.00 97.38 49 ASN A C 1
ATOM 379 O O . ASN A 1 49 ? -19.993 8.902 -16.532 1.00 97.38 49 ASN A O 1
ATOM 383 N N . GLY A 1 50 ? -17.882 9.647 -16.727 1.00 95.94 50 GLY A N 1
ATOM 384 C CA . GLY A 1 50 ? -18.118 10.970 -16.140 1.00 95.94 50 GLY A CA 1
ATOM 385 C C . GLY A 1 50 ? -18.324 10.983 -14.620 1.00 95.94 50 GLY A C 1
ATOM 386 O O . GLY A 1 50 ? -18.730 12.014 -14.086 1.00 95.94 50 GLY A O 1
ATOM 387 N N . ALA A 1 51 ? -18.047 9.877 -13.920 1.00 94.12 51 ALA A N 1
ATOM 388 C CA . ALA A 1 51 ? -18.290 9.735 -12.487 1.00 94.12 51 ALA A CA 1
ATOM 389 C C . ALA A 1 51 ? -17.088 9.166 -11.710 1.00 94.12 51 ALA A C 1
ATOM 391 O O . ALA A 1 51 ? -16.240 8.446 -12.241 1.00 94.12 51 ALA A O 1
ATOM 392 N N . LEU A 1 52 ? -17.048 9.493 -10.417 1.00 93.38 52 LEU A N 1
ATOM 393 C CA . LEU A 1 52 ? -16.169 8.907 -9.405 1.00 93.38 52 LEU A CA 1
ATOM 394 C C . LEU A 1 52 ? -16.918 8.952 -8.051 1.00 93.38 52 LEU A C 1
ATOM 396 O O . LEU A 1 52 ? -17.540 9.982 -7.772 1.00 93.38 52 LEU A O 1
ATOM 400 N N . PRO A 1 53 ? -16.898 7.902 -7.204 1.00 93.62 53 PRO A N 1
ATOM 401 C CA . PRO A 1 53 ? -16.134 6.652 -7.313 1.00 93.62 53 PRO A CA 1
ATOM 402 C C . PRO A 1 53 ? -16.582 5.754 -8.476 1.00 93.62 53 PRO A C 1
ATOM 404 O O . PRO A 1 53 ? -17.717 5.846 -8.943 1.00 93.62 53 PRO A O 1
ATOM 407 N N . ILE A 1 54 ? -15.686 4.879 -8.937 1.00 96.50 54 ILE A N 1
ATOM 408 C CA . ILE A 1 54 ? -16.007 3.855 -9.936 1.00 96.50 54 ILE A CA 1
ATOM 409 C C . ILE A 1 54 ? -16.763 2.723 -9.231 1.00 96.50 54 ILE A C 1
ATOM 411 O O . ILE A 1 54 ? -16.376 2.292 -8.144 1.00 96.50 54 ILE A O 1
ATOM 415 N N . ALA A 1 55 ? -17.860 2.260 -9.831 1.00 95.69 55 ALA A N 1
ATOM 416 C CA . ALA A 1 55 ? -18.685 1.211 -9.243 1.00 95.69 55 ALA A CA 1
ATOM 417 C C . ALA A 1 55 ? -17.904 -0.115 -9.100 1.00 95.69 55 ALA A C 1
ATOM 419 O O . ALA A 1 55 ? -17.179 -0.488 -10.027 1.00 95.69 55 ALA A O 1
ATOM 420 N N . PRO A 1 56 ? -18.077 -0.852 -7.985 1.00 97.56 56 PRO A N 1
ATOM 421 C CA . PRO A 1 56 ? -17.538 -2.201 -7.843 1.00 97.56 56 PRO A CA 1
ATOM 422 C C . PRO A 1 56 ? -18.038 -3.146 -8.941 1.00 97.56 56 PRO A C 1
ATOM 424 O O . PRO A 1 56 ? -19.212 -3.112 -9.318 1.00 97.56 56 PRO A O 1
ATOM 427 N N . VAL A 1 57 ? -17.162 -4.032 -9.408 1.00 98.00 57 VAL A N 1
ATOM 428 C CA . VAL A 1 57 ? -17.496 -5.099 -10.357 1.00 98.00 57 VAL A CA 1
ATOM 429 C C . VAL A 1 57 ? -17.703 -6.401 -9.587 1.00 98.00 57 VAL A C 1
ATOM 431 O O . VAL A 1 57 ? -16.850 -6.800 -8.798 1.00 98.00 57 VAL A O 1
ATOM 434 N N . TYR A 1 58 ? -18.824 -7.076 -9.835 1.00 96.88 58 TYR A N 1
ATOM 435 C CA . TYR A 1 58 ? -19.140 -8.384 -9.260 1.00 96.88 58 TYR A CA 1
ATOM 436 C C . TYR A 1 58 ? -19.243 -9.424 -10.372 1.00 96.88 58 TYR A C 1
ATOM 438 O O . TYR A 1 58 ? -19.852 -9.169 -11.410 1.00 96.88 58 TYR A O 1
ATOM 446 N N . MET A 1 59 ? -18.665 -10.598 -10.146 1.00 95.69 59 MET A N 1
ATOM 447 C CA . MET A 1 59 ? -18.784 -11.757 -11.033 1.00 95.69 59 MET A CA 1
ATOM 448 C C . MET A 1 59 ? -18.679 -13.050 -10.226 1.00 95.69 59 MET A C 1
ATOM 450 O O . MET A 1 59 ? -18.229 -13.011 -9.083 1.00 95.69 59 MET A O 1
ATOM 454 N N . TYR A 1 60 ? -19.058 -14.195 -10.789 1.00 95.12 60 TYR A N 1
ATOM 455 C CA . TYR A 1 60 ? -18.868 -15.492 -10.140 1.00 95.12 60 TYR A CA 1
ATOM 456 C C . TYR A 1 60 ? -17.621 -16.216 -10.651 1.00 95.12 60 TYR A C 1
ATOM 458 O O . TYR A 1 60 ? -17.147 -15.998 -11.764 1.00 95.12 60 TYR A O 1
ATOM 466 N N . HIS A 1 61 ? -17.111 -17.143 -9.841 1.00 94.06 61 HIS A N 1
ATOM 467 C CA . HIS A 1 61 ? -16.116 -18.119 -10.279 1.00 94.06 61 HIS A CA 1
ATOM 468 C C . HIS A 1 61 ? -16.550 -18.819 -11.575 1.00 94.06 61 HIS A C 1
ATOM 470 O O . HIS A 1 61 ? -17.661 -19.362 -11.655 1.00 94.06 61 HIS A O 1
ATOM 476 N N . GLY A 1 62 ? -15.641 -18.868 -12.548 1.00 93.00 62 GLY A N 1
ATOM 477 C CA . GLY A 1 62 ? -15.875 -19.431 -13.875 1.00 93.00 62 GLY A CA 1
ATOM 478 C C . GLY A 1 62 ? -16.529 -18.470 -14.872 1.00 93.00 62 GLY A C 1
ATOM 479 O O . GLY A 1 62 ? -16.662 -18.834 -16.039 1.00 93.00 62 GLY A O 1
ATOM 480 N N . ASP A 1 63 ? -16.915 -17.259 -14.466 1.00 95.38 63 ASP A N 1
ATOM 481 C CA . ASP A 1 63 ? -17.365 -16.231 -15.405 1.00 95.38 63 ASP A CA 1
ATOM 482 C C . ASP A 1 63 ? -16.174 -15.601 -16.146 1.00 95.38 63 ASP A C 1
ATOM 484 O O . ASP A 1 63 ? -15.006 -15.742 -15.774 1.00 95.38 63 ASP A O 1
ATOM 488 N N . THR A 1 64 ? -16.468 -14.871 -17.219 1.00 96.44 64 THR A N 1
ATOM 489 C CA . THR A 1 64 ? -15.483 -14.054 -17.936 1.00 96.44 64 THR A CA 1
ATOM 490 C C . THR A 1 64 ? -15.917 -12.596 -17.933 1.00 96.44 64 THR A C 1
ATOM 492 O O . THR A 1 64 ? -16.966 -12.258 -18.483 1.00 96.44 64 THR A O 1
ATOM 495 N N . LEU A 1 65 ? -15.085 -11.721 -17.374 1.00 97.44 65 LEU A N 1
ATOM 496 C CA . LEU A 1 65 ? -15.242 -10.277 -17.470 1.00 97.44 65 LEU A CA 1
ATOM 497 C C . LEU A 1 65 ? -14.738 -9.803 -18.839 1.00 97.44 65 LEU A C 1
ATOM 499 O O . LEU A 1 65 ? -13.579 -10.005 -19.200 1.00 97.44 65 LEU A O 1
ATOM 503 N N . LEU A 1 66 ? -15.629 -9.176 -19.600 1.00 98.00 66 LEU A N 1
ATOM 504 C CA . LEU A 1 66 ? -15.323 -8.413 -20.804 1.00 98.00 66 LEU A CA 1
ATOM 505 C C . LEU A 1 66 ? -15.381 -6.932 -20.428 1.00 98.00 66 LEU A C 1
ATOM 507 O O . LEU A 1 66 ? -16.464 -6.349 -20.369 1.00 98.00 66 LEU A O 1
ATOM 511 N N . LEU A 1 67 ? -14.219 -6.360 -20.127 1.00 98.38 67 LEU A N 1
ATOM 512 C CA . LEU A 1 67 ? -14.073 -4.966 -19.732 1.00 98.38 67 LEU A CA 1
ATOM 513 C C . LEU A 1 67 ? -13.609 -4.144 -20.941 1.00 98.38 67 LEU A C 1
ATOM 515 O O . LEU A 1 67 ? -12.424 -4.143 -21.280 1.00 98.38 67 LEU A O 1
ATOM 519 N N . THR A 1 68 ? -14.544 -3.466 -21.603 1.00 98.50 68 THR A N 1
ATOM 520 C CA . THR A 1 68 ? -14.248 -2.547 -22.709 1.00 98.50 68 THR A CA 1
ATOM 521 C C . THR A 1 68 ? -13.819 -1.206 -22.134 1.00 98.50 68 THR A C 1
ATOM 523 O O . THR A 1 68 ? -14.607 -0.529 -21.481 1.00 98.50 68 THR A O 1
ATOM 526 N N . VAL A 1 69 ? -12.583 -0.793 -22.389 1.00 98.56 69 VAL A N 1
ATOM 527 C CA . VAL A 1 69 ? -12.033 0.481 -21.925 1.00 98.56 69 VAL A CA 1
ATOM 528 C C . VAL A 1 69 ? -11.850 1.400 -23.117 1.00 98.56 69 VAL A C 1
ATOM 530 O O . VAL A 1 69 ? -11.032 1.120 -23.990 1.00 98.56 69 VAL A O 1
ATOM 533 N N . ARG A 1 70 ? -12.584 2.508 -23.139 1.00 98.50 70 ARG A N 1
ATOM 534 C CA . ARG A 1 70 ? -12.343 3.648 -24.020 1.00 98.50 70 ARG A CA 1
ATOM 535 C C . ARG A 1 70 ? -11.485 4.667 -23.285 1.00 98.50 70 ARG A C 1
ATOM 537 O O . ARG A 1 70 ? -11.803 5.045 -22.161 1.00 98.50 70 ARG A O 1
ATOM 544 N N . ASN A 1 71 ? -10.409 5.118 -23.918 1.00 98.44 71 ASN A N 1
ATOM 545 C CA . ASN A 1 71 ? -9.530 6.124 -23.341 1.00 98.44 71 ASN A CA 1
ATOM 546 C C . ASN A 1 71 ? -9.898 7.527 -23.840 1.00 98.44 71 ASN A C 1
ATOM 548 O O . ASN A 1 71 ? -9.601 7.882 -24.978 1.00 98.44 71 ASN A O 1
ATOM 552 N N . SER A 1 72 ? -10.502 8.339 -22.980 1.00 98.38 72 SER A N 1
ATOM 553 C CA . SER A 1 72 ? -10.824 9.750 -23.230 1.00 98.38 72 SER A CA 1
ATOM 554 C C . SER A 1 72 ? -9.872 10.719 -22.504 1.00 98.38 72 SER A C 1
ATOM 556 O O . SER A 1 72 ? -10.161 11.913 -22.405 1.00 98.38 72 SER A O 1
ATOM 558 N N . LEU A 1 73 ? -8.737 10.228 -21.990 1.00 97.00 73 LEU A N 1
ATOM 559 C CA . LEU A 1 73 ? -7.650 11.048 -21.445 1.00 97.00 73 LEU A CA 1
ATOM 560 C C . LEU A 1 73 ? -6.757 11.606 -22.565 1.00 97.00 73 LEU A C 1
ATOM 562 O O . LEU A 1 73 ? -6.822 11.175 -23.714 1.00 97.00 73 LEU A O 1
ATOM 566 N N . ASP A 1 74 ? -5.877 12.546 -22.218 1.00 95.12 74 ASP A N 1
ATOM 567 C CA . ASP A 1 74 ? -4.837 13.087 -23.110 1.00 95.12 74 ASP A CA 1
ATOM 568 C C . ASP A 1 74 ? -3.530 12.264 -23.090 1.00 95.12 74 ASP A C 1
ATOM 570 O O . ASP A 1 74 ? -2.542 12.621 -23.733 1.00 95.12 74 ASP A O 1
ATOM 574 N N . MET A 1 75 ? -3.536 11.135 -22.380 1.00 93.69 75 MET A N 1
ATOM 575 C CA . MET A 1 75 ? -2.415 10.212 -22.211 1.00 93.69 75 MET A CA 1
ATOM 576 C C . MET A 1 75 ? -2.882 8.760 -22.348 1.00 93.69 75 MET A C 1
ATOM 578 O O . MET A 1 75 ? -4.073 8.480 -22.233 1.00 93.69 75 MET A O 1
ATOM 582 N N . ALA A 1 76 ? -1.960 7.822 -22.576 1.00 95.50 76 ALA A N 1
ATOM 583 C CA . ALA A 1 76 ? -2.299 6.402 -22.635 1.00 95.50 76 ALA A CA 1
ATOM 584 C C . ALA A 1 76 ? -2.831 5.878 -21.288 1.00 95.50 76 ALA A C 1
ATOM 586 O O . ALA A 1 76 ? -2.539 6.442 -20.234 1.00 95.50 76 ALA A O 1
ATOM 587 N N . THR A 1 77 ? -3.611 4.797 -21.310 1.00 97.38 77 THR A N 1
ATOM 588 C CA . THR A 1 77 ? -4.135 4.159 -20.090 1.00 97.38 77 THR A CA 1
ATOM 589 C C . THR A 1 77 ? -4.068 2.638 -20.167 1.00 97.38 77 THR A C 1
ATOM 591 O O . THR A 1 77 ? -4.082 2.053 -21.252 1.00 97.38 77 THR A O 1
ATOM 594 N N . THR A 1 78 ? -3.988 1.991 -19.009 1.00 97.25 78 THR A N 1
ATOM 595 C CA . THR A 1 78 ? -4.096 0.539 -18.855 1.00 97.25 78 THR A CA 1
ATOM 596 C C . THR A 1 78 ? -4.853 0.217 -17.578 1.00 97.25 78 THR A C 1
ATOM 598 O O . THR A 1 78 ? -4.739 0.958 -16.602 1.00 97.25 78 THR A O 1
ATOM 601 N N . ILE A 1 79 ? -5.588 -0.895 -17.565 1.00 98.25 79 ILE A N 1
ATOM 602 C CA . ILE A 1 79 ? -6.265 -1.400 -16.368 1.00 98.25 79 ILE A CA 1
ATOM 603 C C . ILE A 1 79 ? -5.602 -2.700 -15.932 1.00 98.25 79 ILE A C 1
ATOM 605 O O . ILE A 1 79 ? -5.637 -3.680 -16.671 1.00 98.25 79 ILE A O 1
ATOM 609 N N . HIS A 1 80 ? -5.026 -2.701 -14.734 1.00 98.06 80 HIS A N 1
ATOM 610 C CA . HIS A 1 80 ? -4.516 -3.897 -14.079 1.00 98.06 80 HIS A CA 1
ATOM 611 C C . HIS A 1 80 ? -5.583 -4.519 -13.180 1.00 98.06 80 HIS A C 1
ATOM 613 O O . HIS A 1 80 ? -6.283 -3.804 -12.460 1.00 98.06 80 HIS A O 1
ATOM 619 N N . ALA A 1 81 ? -5.691 -5.847 -13.219 1.00 97.12 81 ALA A N 1
ATOM 620 C CA . ALA A 1 81 ? -6.543 -6.618 -12.323 1.00 97.12 81 ALA A CA 1
ATOM 621 C C . ALA A 1 81 ? -5.713 -7.207 -11.179 1.00 97.12 81 ALA A C 1
ATOM 623 O O . ALA A 1 81 ? -5.189 -8.319 -11.273 1.00 97.12 81 ALA A O 1
ATOM 624 N N . HIS A 1 82 ? -5.606 -6.429 -10.104 1.00 97.94 82 HIS A N 1
ATOM 625 C CA . HIS A 1 82 ? -4.744 -6.702 -8.961 1.00 97.94 82 HIS A CA 1
ATOM 626 C C . HIS A 1 82 ? -5.089 -8.036 -8.304 1.00 97.94 82 HIS A C 1
ATOM 628 O O . HIS A 1 82 ? -6.195 -8.225 -7.793 1.00 97.94 82 HIS A O 1
ATOM 634 N N . GLY A 1 83 ? -4.101 -8.932 -8.265 1.00 96.62 83 GLY A N 1
ATOM 635 C CA . GLY A 1 83 ? -4.179 -10.249 -7.627 1.00 96.62 83 GLY A CA 1
ATOM 636 C C . GLY A 1 83 ? -4.698 -11.377 -8.523 1.00 96.62 83 GLY A C 1
ATOM 637 O O . GLY A 1 83 ? -4.804 -12.513 -8.052 1.00 96.62 83 GLY A O 1
ATOM 638 N N . LEU A 1 84 ? -5.015 -11.103 -9.796 1.00 96.75 84 LEU A N 1
ATOM 639 C CA . LEU A 1 84 ? -5.394 -12.150 -10.746 1.00 96.75 84 LEU A CA 1
ATOM 640 C C . LEU A 1 84 ? -4.177 -12.795 -11.416 1.00 96.75 84 LEU A C 1
ATOM 642 O O . LEU A 1 84 ? -3.215 -12.123 -11.779 1.00 96.75 84 LEU A O 1
ATOM 646 N N . TYR A 1 85 ? -4.238 -14.110 -11.629 1.00 95.25 85 TYR A N 1
ATOM 647 C CA . TYR A 1 85 ? -3.099 -14.895 -12.120 1.00 95.25 85 TYR A CA 1
ATOM 648 C C . TYR A 1 85 ? -2.768 -14.638 -13.587 1.00 95.25 85 TYR A C 1
ATOM 650 O O . TYR A 1 85 ? -1.605 -14.760 -13.974 1.00 95.25 85 TYR A O 1
ATOM 658 N N . GLN A 1 86 ? -3.783 -14.298 -14.391 1.00 94.88 86 GLN A N 1
ATOM 659 C CA . GLN A 1 86 ? -3.677 -14.100 -15.842 1.00 94.88 86 GLN A CA 1
ATOM 660 C C . GLN A 1 86 ? -3.096 -15.324 -16.569 1.00 94.88 86 GLN A C 1
ATOM 662 O O . GLN A 1 86 ? -2.283 -15.211 -17.492 1.00 94.88 86 GLN A O 1
ATOM 667 N N . ASN A 1 87 ? -3.496 -16.521 -16.133 1.00 93.94 87 ASN A N 1
ATOM 668 C CA . ASN A 1 87 ? -2.967 -17.767 -16.660 1.00 93.94 87 ASN A CA 1
ATOM 669 C C . ASN A 1 87 ? -3.350 -17.965 -18.134 1.00 93.94 87 ASN A C 1
ATOM 671 O O . ASN A 1 87 ? -4.521 -17.978 -18.503 1.00 93.94 87 ASN A O 1
ATOM 675 N N . GLY A 1 88 ? -2.342 -18.088 -18.999 1.00 93.50 88 GLY A N 1
ATOM 676 C CA . GLY A 1 88 ? -2.539 -18.164 -20.450 1.00 93.50 88 GLY A CA 1
ATOM 677 C C . GLY A 1 88 ? -2.955 -16.844 -21.115 1.00 93.50 88 GLY A C 1
ATOM 678 O O . GLY A 1 88 ? -3.137 -16.818 -22.331 1.00 93.50 88 GLY A O 1
ATOM 679 N N . SER A 1 89 ? -3.065 -15.750 -20.357 1.00 95.00 89 SER A N 1
ATOM 680 C CA . SER A 1 89 ? -3.479 -14.431 -20.840 1.00 95.00 89 SER A CA 1
ATOM 681 C C . SER A 1 89 ? -2.617 -13.310 -20.259 1.00 95.00 89 SER A C 1
ATOM 683 O O . SER A 1 89 ? -3.134 -12.245 -19.940 1.00 95.00 89 SER A O 1
ATOM 685 N N . ALA A 1 90 ? -1.301 -13.507 -20.133 1.00 95.25 90 ALA A N 1
ATOM 686 C CA . ALA A 1 90 ? -0.408 -12.537 -19.487 1.00 95.25 90 ALA A CA 1
ATOM 687 C C . ALA A 1 90 ? -0.444 -11.142 -20.147 1.00 95.25 90 ALA A C 1
ATOM 689 O O . ALA A 1 90 ? -0.272 -10.128 -19.480 1.00 95.25 90 ALA A O 1
ATOM 690 N N . TYR A 1 91 ? -0.742 -11.064 -21.448 1.00 95.31 91 TYR A N 1
ATOM 691 C CA . TYR A 1 91 ? -0.951 -9.797 -22.163 1.00 95.31 91 TYR A CA 1
ATOM 692 C C . TYR A 1 91 ? -2.204 -9.017 -21.709 1.00 95.31 91 TYR A C 1
ATOM 694 O O . TYR A 1 91 ? -2.329 -7.843 -22.034 1.00 95.31 91 TYR A O 1
ATOM 702 N N . MET A 1 92 ? -3.128 -9.636 -20.966 1.00 96.62 92 MET A N 1
ATOM 703 C CA . MET A 1 92 ? -4.313 -8.996 -20.371 1.00 96.62 92 MET A CA 1
ATOM 704 C C . MET A 1 92 ? -4.069 -8.482 -18.945 1.00 96.62 92 MET A C 1
ATOM 706 O O . MET A 1 92 ? -4.993 -7.969 -18.320 1.00 96.62 92 MET A O 1
ATOM 710 N N . ASP A 1 93 ? -2.846 -8.610 -18.425 1.00 96.94 93 ASP A N 1
ATOM 711 C CA . ASP A 1 93 ? -2.500 -8.188 -17.067 1.00 96.94 93 ASP A CA 1
ATOM 712 C C . ASP A 1 93 ? -2.582 -6.670 -16.859 1.00 96.94 93 ASP A C 1
ATOM 714 O O . ASP A 1 93 ? -2.860 -6.230 -15.751 1.00 96.94 93 ASP A O 1
ATOM 718 N N . GLY A 1 94 ? -2.373 -5.858 -17.899 1.00 95.75 94 GLY A N 1
ATOM 719 C CA . GLY A 1 94 ? -2.564 -4.410 -17.800 1.00 95.75 94 GLY A CA 1
ATOM 720 C C . GLY A 1 94 ? -1.384 -3.606 -17.254 1.00 95.75 94 GLY A C 1
ATOM 721 O O . GLY A 1 94 ? -1.519 -2.395 -17.100 1.00 95.75 94 GLY A O 1
ATOM 722 N N . ALA A 1 95 ? -0.225 -4.211 -17.003 1.00 95.06 95 ALA A N 1
ATOM 723 C CA . ALA A 1 95 ? 0.993 -3.493 -16.631 1.00 95.06 95 ALA A CA 1
ATOM 724 C C . ALA A 1 95 ? 1.589 -2.715 -17.828 1.00 95.06 95 ALA A C 1
ATOM 726 O O . ALA A 1 95 ? 2.082 -3.304 -18.800 1.00 95.06 95 ALA A O 1
ATOM 727 N N . GLY A 1 96 ? 1.555 -1.379 -17.753 1.00 94.12 96 GLY A N 1
ATOM 728 C CA . GLY A 1 96 ? 2.099 -0.485 -18.781 1.00 94.12 96 GLY A CA 1
ATOM 729 C C . GLY A 1 96 ? 3.591 -0.720 -19.036 1.00 94.12 96 GLY A C 1
ATOM 730 O O . GLY A 1 96 ? 4.367 -0.899 -18.103 1.00 94.12 96 GLY A O 1
ATOM 731 N N . MET A 1 97 ? 3.974 -0.779 -20.312 1.00 93.81 97 MET A N 1
ATOM 732 C CA . MET A 1 97 ? 5.319 -1.092 -20.818 1.00 93.81 97 MET A CA 1
ATOM 733 C C . MET A 1 97 ? 5.927 -2.421 -20.346 1.00 93.81 97 MET A C 1
ATOM 735 O O . MET A 1 97 ? 7.072 -2.726 -20.672 1.00 93.81 97 MET A O 1
ATOM 739 N N . VAL A 1 98 ? 5.148 -3.270 -19.675 1.00 95.31 98 VAL A N 1
ATOM 740 C CA . VAL A 1 98 ? 5.556 -4.629 -19.311 1.00 95.31 98 VAL A CA 1
ATOM 741 C C . VAL A 1 98 ? 4.753 -5.632 -20.114 1.00 95.31 98 VAL A C 1
ATOM 743 O O . VAL A 1 98 ? 5.331 -6.346 -20.930 1.00 95.31 98 VAL A O 1
ATOM 746 N N . THR A 1 99 ? 3.431 -5.654 -19.960 1.00 95.62 99 THR A N 1
ATOM 747 C CA . THR A 1 99 ? 2.560 -6.583 -20.698 1.00 95.62 99 THR A CA 1
ATOM 748 C C . THR A 1 99 ? 1.901 -5.942 -21.912 1.00 95.62 99 THR A C 1
ATOM 750 O O . THR A 1 99 ? 1.556 -6.650 -22.856 1.00 95.62 99 THR A O 1
ATOM 753 N N . GLN A 1 100 ? 1.799 -4.610 -21.944 1.00 94.19 100 GLN A N 1
ATOM 754 C CA . GLN A 1 100 ? 1.234 -3.851 -23.063 1.00 94.19 100 GLN A CA 1
ATOM 755 C C . GLN A 1 100 ? 1.734 -2.399 -23.089 1.00 94.19 100 GLN A C 1
ATOM 757 O O . GLN A 1 100 ? 2.143 -1.860 -22.068 1.00 94.19 100 GLN A O 1
ATOM 762 N N . CYS A 1 101 ? 1.653 -1.726 -24.239 1.00 92.56 101 CYS A N 1
ATOM 763 C CA . CYS A 1 101 ? 2.062 -0.319 -24.387 1.00 92.56 101 CYS A CA 1
ATOM 764 C C . CYS A 1 101 ? 1.079 0.717 -23.811 1.00 92.56 101 CYS A C 1
ATOM 766 O O . CYS A 1 101 ? 1.473 1.845 -23.549 1.00 92.56 101 CYS A O 1
ATOM 768 N N . GLY A 1 102 ? -0.193 0.357 -23.631 1.00 94.12 102 GLY A N 1
ATOM 769 C CA . GLY A 1 102 ? -1.252 1.299 -23.252 1.00 94.12 102 GLY A CA 1
ATOM 770 C C . GLY A 1 102 ? -2.239 1.578 -24.378 1.00 94.12 102 GLY A C 1
ATOM 771 O O . GLY A 1 102 ? -1.892 1.510 -25.556 1.00 94.12 102 GLY A O 1
ATOM 772 N N . ILE A 1 103 ? -3.484 1.859 -24.001 1.00 97.56 103 ILE A N 1
ATOM 773 C CA . ILE A 1 103 ? -4.569 2.244 -24.906 1.00 97.56 103 ILE A CA 1
ATOM 774 C C . ILE A 1 103 ? -4.349 3.717 -25.279 1.00 97.56 103 ILE A C 1
ATOM 776 O O . ILE A 1 103 ? -4.360 4.551 -24.369 1.00 97.56 103 ILE A O 1
ATOM 780 N N . PRO A 1 104 ? -4.138 4.076 -26.558 1.00 97.19 104 PRO A N 1
ATOM 781 C CA . PRO A 1 104 ? -3.916 5.465 -26.961 1.00 97.19 104 PRO A CA 1
ATOM 782 C C . PRO A 1 104 ? -5.135 6.367 -26.684 1.00 97.19 104 PRO A C 1
ATOM 784 O O . PRO A 1 104 ? -6.263 5.869 -26.675 1.00 97.19 104 PRO A O 1
ATOM 787 N N . PRO A 1 105 ? -4.946 7.690 -26.520 1.00 97.56 105 PRO A N 1
ATOM 788 C CA . PRO A 1 105 ? -6.050 8.650 -26.479 1.00 97.56 105 PRO A CA 1
ATOM 789 C C . PRO A 1 105 ? -7.023 8.488 -27.655 1.00 97.56 105 PRO A C 1
ATOM 791 O O . PRO A 1 105 ? -6.610 8.434 -28.812 1.00 97.56 105 PRO A O 1
ATOM 794 N N . GLY A 1 106 ? -8.320 8.434 -27.356 1.00 96.88 106 GLY A N 1
ATOM 795 C CA . GLY A 1 106 ? -9.412 8.285 -28.321 1.00 96.88 106 GLY A CA 1
ATOM 796 C C . GLY A 1 106 ? -9.708 6.849 -28.767 1.00 96.88 106 GLY A C 1
ATOM 797 O O . GLY A 1 106 ? -10.743 6.627 -29.395 1.00 96.88 106 GLY A O 1
ATOM 798 N N . GLU A 1 107 ? -8.851 5.883 -28.438 1.00 96.81 107 GLU A N 1
ATOM 799 C CA . GLU A 1 107 ? -9.007 4.478 -28.828 1.00 96.81 107 GLU A CA 1
ATOM 800 C C . GLU A 1 107 ? -9.720 3.662 -27.736 1.00 96.81 107 GLU A C 1
ATOM 802 O O . GLU A 1 107 ? -10.013 4.145 -26.637 1.00 96.81 107 GLU A O 1
ATOM 807 N N . SER A 1 108 ? -10.053 2.409 -28.047 1.00 97.12 108 SER A N 1
ATOM 808 C CA . SER A 1 108 ? -10.658 1.469 -27.099 1.00 97.12 108 SER A CA 1
ATOM 809 C C . SER A 1 108 ? -9.976 0.109 -27.156 1.00 97.12 108 SER A C 1
ATOM 811 O O . SER A 1 108 ? -9.424 -0.259 -28.186 1.00 97.12 108 SER A O 1
ATOM 813 N N . PHE A 1 109 ? -10.030 -0.635 -26.055 1.00 97.50 109 PHE A N 1
ATOM 814 C CA . PHE A 1 109 ? -9.523 -2.001 -25.963 1.00 97.50 109 PHE A CA 1
ATOM 815 C C . PHE A 1 109 ? -10.391 -2.821 -25.009 1.00 97.50 109 PHE A C 1
ATOM 817 O O . PHE A 1 109 ? -10.858 -2.305 -23.997 1.00 97.50 109 PHE A O 1
ATOM 824 N N . THR A 1 110 ? -10.600 -4.104 -25.311 1.00 97.81 110 THR A N 1
ATOM 825 C CA . THR A 1 110 ? -11.379 -5.000 -24.444 1.00 97.81 110 THR A CA 1
ATOM 826 C C . THR A 1 110 ? -10.472 -5.966 -23.695 1.00 97.81 110 THR A C 1
ATOM 828 O O . THR A 1 110 ? -9.907 -6.888 -24.286 1.00 97.81 110 THR A O 1
ATOM 831 N N . TYR A 1 111 ? -10.407 -5.811 -22.376 1.00 97.94 111 TYR A N 1
ATOM 832 C CA . TYR A 1 111 ? -9.807 -6.797 -21.488 1.00 97.94 111 TYR A CA 1
ATOM 833 C C . TYR A 1 111 ? -10.740 -7.999 -21.346 1.00 97.94 111 TYR A C 1
ATOM 835 O O . TYR A 1 111 ? -11.922 -7.851 -21.030 1.00 97.94 111 TYR A O 1
ATOM 843 N N . ARG A 1 112 ? -10.205 -9.203 -21.565 1.00 96.62 112 ARG A N 1
ATOM 844 C CA . ARG A 1 112 ? -10.913 -10.462 -21.313 1.00 96.62 112 ARG A CA 1
ATOM 845 C C . ARG A 1 112 ? -10.257 -11.164 -20.132 1.00 96.62 112 ARG A C 1
ATOM 847 O O . ARG A 1 112 ? -9.187 -11.739 -20.288 1.00 96.62 112 ARG A O 1
ATOM 854 N N . ILE A 1 113 ? -10.921 -11.123 -18.984 1.00 95.56 113 ILE A N 1
ATOM 855 C CA . ILE A 1 113 ? -10.410 -11.638 -17.713 1.00 95.56 113 ILE A CA 1
ATOM 856 C C . ILE A 1 113 ? -11.274 -12.824 -17.290 1.00 95.56 113 ILE A C 1
ATOM 858 O O . ILE A 1 113 ? -12.480 -12.682 -17.093 1.00 95.56 113 ILE A O 1
ATOM 862 N N . TYR A 1 114 ? -10.667 -14.000 -17.166 1.00 94.44 114 TYR A N 1
ATOM 863 C CA . TYR A 1 114 ? -11.351 -15.209 -16.716 1.00 94.44 114 TYR A CA 1
ATOM 864 C C . TYR A 1 114 ? -11.241 -15.350 -15.192 1.00 94.44 114 TYR A C 1
ATOM 866 O O . TYR A 1 114 ? -10.150 -15.247 -14.631 1.00 94.44 114 TYR A O 1
ATOM 874 N N . ALA A 1 115 ? -12.367 -15.577 -14.514 1.00 93.75 115 ALA A N 1
ATOM 875 C CA . ALA A 1 115 ? -12.412 -15.758 -13.066 1.00 93.75 115 ALA A CA 1
ATOM 876 C C . ALA A 1 115 ? -12.019 -17.187 -12.661 1.00 93.75 115 ALA A C 1
ATOM 878 O O . ALA A 1 115 ? -12.869 -17.999 -12.292 1.00 93.75 115 ALA A O 1
ATOM 879 N N . GLU A 1 116 ? -10.717 -17.483 -12.717 1.00 92.25 116 GLU A N 1
ATOM 880 C CA . GLU A 1 116 ? -10.131 -18.731 -12.187 1.00 92.25 116 GLU A CA 1
ATOM 881 C C . GLU A 1 116 ? -10.124 -18.781 -10.658 1.00 92.25 116 GLU A C 1
ATOM 883 O O . GLU A 1 116 ? -10.050 -19.850 -10.056 1.00 92.25 116 GLU A O 1
ATOM 888 N N . GLN A 1 117 ? -10.154 -17.608 -10.034 1.00 93.50 117 GLN A N 1
ATOM 889 C CA . GLN A 1 117 ? -10.014 -17.428 -8.598 1.00 93.50 117 GLN A CA 1
ATOM 890 C C . GLN A 1 117 ? -11.351 -17.053 -7.958 1.00 93.50 117 GLN A C 1
ATOM 892 O O . GLN A 1 117 ? -12.335 -16.791 -8.645 1.00 93.50 117 GLN A O 1
ATOM 897 N N . VAL A 1 118 ? -11.380 -17.010 -6.629 1.00 94.81 118 VAL A N 1
ATOM 898 C CA . VAL A 1 118 ? -12.491 -16.481 -5.827 1.00 94.81 118 VAL A CA 1
ATOM 899 C C . VAL A 1 118 ? -11.948 -15.499 -4.805 1.00 94.81 118 VAL A C 1
ATOM 901 O O . VAL A 1 118 ? -10.790 -15.594 -4.425 1.00 94.81 118 VAL A O 1
ATOM 904 N N . GLY A 1 119 ? -12.778 -14.569 -4.344 1.00 96.12 119 GLY A N 1
ATOM 905 C CA . GLY A 1 119 ? -12.432 -13.657 -3.259 1.00 96.12 119 GLY A CA 1
ATOM 906 C C . GLY A 1 119 ? -12.389 -12.188 -3.671 1.00 96.12 119 GLY A C 1
ATOM 907 O O . GLY A 1 119 ? -13.122 -11.744 -4.560 1.00 96.12 119 GLY A O 1
ATOM 908 N N . THR A 1 120 ? -11.576 -11.422 -2.945 1.00 98.25 120 THR A N 1
ATOM 909 C CA . THR A 1 120 ? -11.558 -9.956 -2.978 1.00 98.25 120 THR A CA 1
ATOM 910 C C . THR A 1 120 ? -10.365 -9.423 -3.769 1.00 98.25 120 THR A C 1
ATOM 912 O O . THR A 1 120 ? -9.209 -9.530 -3.346 1.00 98.25 120 THR A O 1
ATOM 915 N N . TYR A 1 121 ? -10.658 -8.772 -4.889 1.00 98.31 121 TYR A N 1
ATOM 916 C CA . TYR A 1 121 ? -9.695 -8.172 -5.808 1.00 98.31 121 TYR A CA 1
ATOM 917 C C . TYR A 1 121 ? -10.087 -6.727 -6.117 1.00 98.31 121 TYR A C 1
ATOM 919 O O . TYR A 1 121 ? -11.054 -6.185 -5.573 1.00 98.31 121 TYR A O 1
ATOM 927 N N . TRP A 1 122 ? -9.318 -6.079 -6.983 1.00 98.50 122 TRP A N 1
ATOM 928 C CA . TRP A 1 122 ? -9.601 -4.728 -7.440 1.00 98.50 122 TRP A CA 1
ATOM 929 C C . TRP A 1 122 ? -8.927 -4.454 -8.786 1.00 98.50 122 TRP A C 1
ATOM 931 O O . TRP A 1 122 ? -7.996 -5.144 -9.193 1.00 98.50 122 TRP A O 1
ATOM 941 N N . LEU A 1 123 ? -9.460 -3.476 -9.504 1.00 98.44 123 LEU A N 1
ATOM 942 C CA . LEU A 1 123 ? -8.987 -2.986 -10.789 1.00 98.44 123 LEU A CA 1
ATOM 943 C C . LEU A 1 123 ? -8.387 -1.601 -10.576 1.00 98.44 123 LEU A C 1
ATOM 945 O O . LEU A 1 123 ? -8.996 -0.787 -9.878 1.00 98.44 123 LEU A O 1
ATOM 949 N N . HIS A 1 124 ? -7.256 -1.291 -11.203 1.00 98.19 124 HIS A N 1
ATOM 950 C CA . HIS A 1 124 ? -6.729 0.072 -11.175 1.00 98.19 124 HIS A CA 1
ATOM 951 C C . HIS A 1 124 ? -5.925 0.452 -12.416 1.00 98.19 124 HIS A C 1
ATOM 953 O O . HIS A 1 124 ? -5.395 -0.393 -13.136 1.00 98.19 124 HIS A O 1
ATOM 959 N N . GLY A 1 125 ? -5.816 1.760 -12.642 1.00 97.31 125 GLY A N 1
ATOM 960 C CA . GLY A 1 125 ? -4.943 2.349 -13.641 1.00 97.31 125 GLY A CA 1
ATOM 961 C C . GLY A 1 125 ? -3.493 1.971 -13.368 1.00 97.31 125 GLY A C 1
ATOM 962 O O . GLY A 1 125 ? -2.994 2.235 -12.274 1.00 97.31 125 GLY A O 1
ATOM 963 N N . HIS A 1 126 ? -2.814 1.374 -14.344 1.00 94.75 126 HIS A N 1
ATOM 964 C CA . HIS A 1 126 ? -1.419 0.932 -14.196 1.00 94.75 126 HIS A CA 1
ATOM 965 C C . HIS A 1 126 ? -0.484 1.564 -15.239 1.00 94.75 126 HIS A C 1
ATOM 967 O O . HIS A 1 126 ? 0.629 1.094 -15.487 1.00 94.75 126 HIS A O 1
ATOM 973 N N . TYR A 1 127 ? -0.933 2.668 -15.834 1.00 90.56 127 TYR A N 1
ATOM 974 C CA . TYR A 1 127 ? -0.101 3.546 -16.636 1.00 90.56 127 TYR A CA 1
ATOM 975 C C . TYR A 1 127 ? 0.326 4.737 -15.769 1.00 90.56 127 TYR A C 1
ATOM 977 O O . TYR A 1 127 ? -0.483 5.602 -15.424 1.00 90.56 127 TYR A O 1
ATOM 985 N N . HIS A 1 128 ? 1.598 4.755 -15.364 1.00 85.12 128 HIS A N 1
ATOM 986 C CA . HIS A 1 128 ? 2.157 5.719 -14.409 1.00 85.12 128 HIS A CA 1
ATOM 987 C C . HIS A 1 128 ? 1.343 5.781 -13.092 1.00 85.12 128 HIS A C 1
ATOM 989 O O . HIS A 1 128 ? 1.150 4.761 -12.435 1.00 85.12 128 HIS A O 1
ATOM 995 N N . SER A 1 129 ? 0.872 6.967 -12.685 1.00 88.56 129 SER A N 1
ATOM 996 C CA . SER A 1 129 ? 0.190 7.209 -11.402 1.00 88.56 129 SER A CA 1
ATOM 997 C C . SER A 1 129 ? -1.316 7.440 -11.529 1.00 88.56 129 SER A C 1
ATOM 999 O O . SER A 1 129 ? -1.907 8.064 -10.651 1.00 88.56 129 SER A O 1
ATOM 1001 N N . GLN A 1 130 ? -1.956 6.931 -12.588 1.00 94.06 130 GLN A N 1
ATOM 1002 C CA . GLN A 1 130 ? -3.401 7.100 -12.813 1.00 94.06 130 GLN A CA 1
ATOM 1003 C C . GLN A 1 130 ? -4.269 6.569 -11.658 1.00 94.06 130 GLN A C 1
ATOM 1005 O O . GLN A 1 130 ? -5.300 7.164 -11.344 1.00 94.06 130 GLN A O 1
ATOM 1010 N N . ASN A 1 131 ? -3.830 5.499 -10.982 1.00 93.69 131 ASN A N 1
ATOM 1011 C CA . ASN A 1 131 ? -4.458 4.985 -9.759 1.00 93.69 131 ASN A CA 1
ATOM 1012 C C . ASN A 1 131 ? -4.607 6.078 -8.675 1.00 93.69 131 ASN A C 1
ATOM 1014 O O . ASN A 1 131 ? -5.682 6.256 -8.105 1.00 93.69 131 ASN A O 1
ATOM 1018 N N . ALA A 1 132 ? -3.559 6.881 -8.451 1.00 91.81 132 ALA A N 1
ATOM 1019 C CA . ALA A 1 132 ? -3.550 7.949 -7.443 1.00 91.81 132 ALA A CA 1
ATOM 1020 C C . ALA A 1 132 ? -4.496 9.118 -7.762 1.00 91.81 132 ALA A C 1
ATOM 1022 O O . ALA A 1 132 ? -4.923 9.850 -6.862 1.00 91.81 132 ALA A O 1
ATOM 1023 N N . ASP A 1 133 ? -4.866 9.270 -9.033 1.00 93.56 133 ASP A N 1
ATOM 1024 C CA . ASP A 1 133 ? -5.839 10.263 -9.478 1.00 93.56 133 ASP A CA 1
ATOM 1025 C C . ASP A 1 133 ? -7.273 9.708 -9.547 1.00 93.56 133 ASP A C 1
ATOM 1027 O O . ASP A 1 133 ? -8.181 10.445 -9.915 1.00 93.56 133 ASP A O 1
ATOM 1031 N N . GLY A 1 134 ? -7.517 8.465 -9.109 1.00 93.56 134 GLY A N 1
ATOM 1032 C CA . GLY A 1 134 ? -8.863 7.923 -8.874 1.00 93.56 134 GLY A CA 1
ATOM 1033 C C . GLY A 1 134 ? -9.287 6.763 -9.775 1.00 93.56 134 GLY A C 1
ATOM 1034 O O . GLY A 1 134 ? -10.364 6.212 -9.552 1.00 93.56 134 GLY A O 1
ATOM 1035 N N . LEU A 1 135 ? -8.459 6.342 -10.740 1.00 97.25 135 LEU A N 1
ATOM 1036 C CA . LEU A 1 135 ? -8.765 5.205 -11.615 1.00 97.25 135 LEU A CA 1
ATOM 1037 C C . LEU A 1 135 ? -8.593 3.875 -10.864 1.00 97.25 135 LEU A C 1
ATOM 1039 O O . LEU A 1 135 ? -7.602 3.178 -11.059 1.00 97.25 135 LEU A O 1
ATOM 1043 N N . ARG A 1 136 ? -9.533 3.546 -9.973 1.00 96.69 136 ARG A N 1
ATOM 1044 C CA . ARG A 1 136 ? -9.547 2.322 -9.159 1.00 96.69 136 ARG A CA 1
ATOM 1045 C C . ARG A 1 136 ? -10.967 1.896 -8.783 1.00 96.69 136 ARG A C 1
ATOM 1047 O O . ARG A 1 136 ? -11.808 2.747 -8.498 1.00 96.69 136 ARG A O 1
ATOM 1054 N N . ALA A 1 137 ? -11.229 0.592 -8.781 1.00 97.88 137 ALA A N 1
ATOM 1055 C CA . ALA A 1 137 ? -12.535 0.010 -8.470 1.00 97.88 137 ALA A CA 1
ATOM 1056 C C . ALA A 1 137 ? -12.392 -1.385 -7.837 1.00 97.88 137 ALA A C 1
ATOM 1058 O O . ALA A 1 137 ? -11.547 -2.157 -8.284 1.00 97.88 137 ALA A O 1
ATOM 1059 N N . PRO A 1 138 ? -13.228 -1.776 -6.865 1.00 98.50 138 PRO A N 1
ATOM 1060 C CA . PRO A 1 138 ? -13.236 -3.151 -6.367 1.00 98.50 138 PRO A CA 1
ATOM 1061 C C . PRO A 1 138 ? -13.670 -4.167 -7.436 1.00 98.50 138 PRO A C 1
ATOM 1063 O O . PRO A 1 138 ? -14.538 -3.880 -8.260 1.00 98.50 138 PRO A O 1
ATOM 1066 N N . LEU A 1 139 ? -13.116 -5.378 -7.368 1.00 98.44 139 LEU A N 1
ATOM 1067 C CA . LEU A 1 139 ? -13.505 -6.542 -8.164 1.00 98.44 139 LEU A CA 1
ATOM 1068 C C . LEU A 1 139 ? -13.768 -7.716 -7.220 1.00 98.44 139 LEU A C 1
ATOM 1070 O O . LEU A 1 139 ? -12.851 -8.250 -6.604 1.00 98.44 139 LEU A O 1
ATOM 1074 N N . ILE A 1 140 ? -15.022 -8.132 -7.102 1.00 98.19 140 ILE A N 1
ATOM 1075 C CA . ILE A 1 140 ? -15.424 -9.210 -6.202 1.00 98.19 140 ILE A CA 1
ATOM 1076 C C . ILE A 1 140 ? -15.783 -10.434 -7.032 1.00 98.19 140 ILE A C 1
ATOM 1078 O O . ILE A 1 140 ? -16.752 -10.412 -7.794 1.00 98.19 140 ILE A O 1
ATOM 1082 N N . ILE A 1 141 ? -15.008 -11.505 -6.862 1.00 97.44 141 ILE A N 1
ATOM 1083 C CA . ILE A 1 141 ? -15.269 -12.781 -7.523 1.00 97.44 141 ILE A CA 1
ATOM 1084 C C . ILE A 1 141 ? -15.931 -13.719 -6.521 1.00 97.44 141 ILE A C 1
ATOM 1086 O O . ILE A 1 141 ? -15.302 -14.250 -5.606 1.00 97.44 141 ILE A O 1
ATOM 1090 N N . GLN A 1 142 ? -17.233 -13.894 -6.681 1.00 94.31 142 GLN A N 1
ATOM 1091 C CA . GLN A 1 142 ? -18.067 -14.651 -5.774 1.00 94.31 142 GLN A CA 1
ATOM 1092 C C . GLN A 1 142 ? -17.962 -16.152 -6.027 1.00 94.31 142 GLN A C 1
ATOM 1094 O O . GLN A 1 142 ? -17.994 -16.665 -7.148 1.00 94.31 142 GLN A O 1
ATOM 1099 N N . GLU A 1 143 ? -17.908 -16.880 -4.930 1.00 90.56 143 GLU A N 1
ATOM 1100 C CA . GLU A 1 143 ? -18.024 -18.325 -4.889 1.00 90.56 143 GLU A CA 1
ATOM 1101 C C . GLU A 1 143 ? -19.498 -18.737 -4.852 1.00 90.56 143 GLU A C 1
ATOM 1103 O O . GLU A 1 143 ? -20.309 -18.177 -4.119 1.00 90.56 143 GLU A O 1
ATOM 1108 N N . ARG A 1 144 ? -19.867 -19.753 -5.638 1.00 87.62 144 ARG A N 1
ATOM 1109 C CA . ARG A 1 144 ? -21.246 -20.280 -5.632 1.00 87.62 144 ARG A CA 1
ATOM 1110 C C . ARG A 1 144 ? -21.568 -21.058 -4.354 1.00 87.62 144 ARG A C 1
ATOM 1112 O O . ARG A 1 144 ? -22.734 -21.265 -4.033 1.00 87.62 144 ARG A O 1
ATOM 1119 N N . ARG A 1 145 ? -20.531 -21.548 -3.673 1.00 89.31 145 ARG A N 1
ATOM 1120 C CA . ARG A 1 145 ? -20.606 -22.277 -2.406 1.00 89.31 145 ARG A CA 1
ATOM 1121 C C . ARG A 1 145 ? -19.455 -21.794 -1.523 1.00 89.31 145 ARG A C 1
ATOM 1123 O O . ARG A 1 145 ? -18.337 -22.264 -1.732 1.00 89.31 145 ARG A O 1
ATOM 1130 N N . PRO A 1 146 ? -19.696 -20.839 -0.613 1.00 91.56 146 PRO A N 1
ATOM 1131 C CA . PRO A 1 146 ? -18.643 -20.312 0.241 1.00 91.56 146 PRO A CA 1
ATOM 1132 C C . PRO A 1 146 ? -18.130 -21.368 1.216 1.00 91.56 146 PRO A C 1
ATOM 1134 O O . PRO A 1 146 ? -18.878 -22.236 1.664 1.00 91.56 146 PRO A O 1
ATOM 1137 N N . ALA A 1 147 ? -16.838 -21.287 1.543 1.00 92.19 147 ALA A N 1
ATOM 1138 C CA . ALA A 1 147 ? -16.202 -22.185 2.510 1.00 92.19 147 ALA A CA 1
ATOM 1139 C C . ALA A 1 147 ? -16.706 -21.962 3.949 1.00 92.19 147 ALA A C 1
ATOM 1141 O O . ALA A 1 147 ? -16.608 -22.858 4.786 1.00 92.19 147 ALA A O 1
ATOM 1142 N N . TYR A 1 148 ? -17.253 -20.775 4.221 1.00 95.31 148 TYR A N 1
ATOM 1143 C CA . TYR A 1 148 ? -17.789 -20.369 5.514 1.00 95.31 148 TYR A CA 1
ATOM 1144 C C . TYR A 1 148 ? -19.209 -19.836 5.349 1.00 95.31 148 TYR A C 1
ATOM 1146 O O . TYR A 1 148 ? -19.505 -19.133 4.386 1.00 95.31 148 TYR A O 1
ATOM 1154 N N . GLU A 1 149 ? -20.075 -20.148 6.307 1.00 94.94 149 GLU A N 1
ATOM 1155 C CA . GLU A 1 149 ? -21.448 -19.643 6.337 1.00 94.94 149 GLU A CA 1
ATOM 1156 C C . GLU A 1 149 ? -21.510 -18.221 6.907 1.00 94.94 149 GLU A C 1
ATOM 1158 O O . GLU A 1 149 ? -20.865 -17.908 7.912 1.00 94.94 149 GLU A O 1
ATOM 1163 N N . TYR A 1 150 ? -22.318 -17.379 6.272 1.00 95.94 150 TYR A N 1
ATOM 1164 C CA . TYR A 1 150 ? -22.638 -16.017 6.684 1.00 95.94 150 TYR A CA 1
ATOM 1165 C C . TYR A 1 150 ? -23.994 -15.616 6.093 1.00 95.94 150 TYR A C 1
ATOM 1167 O O . TYR A 1 150 ? -24.422 -16.175 5.082 1.00 95.94 150 TYR A O 1
ATOM 1175 N N . ASP A 1 151 ? -24.658 -14.651 6.720 1.00 95.81 151 ASP A N 1
ATOM 1176 C CA . ASP A 1 151 ? -25.991 -14.190 6.329 1.00 95.81 151 ASP A CA 1
ATOM 1177 C C . ASP A 1 151 ? -25.924 -13.069 5.288 1.00 95.81 151 ASP A C 1
ATOM 1179 O O . ASP A 1 151 ? -26.707 -13.042 4.339 1.00 95.81 151 ASP A O 1
ATOM 1183 N N . GLU A 1 152 ? -24.987 -12.132 5.462 1.00 95.44 152 GLU A N 1
ATOM 1184 C CA . GLU A 1 152 ? -24.833 -10.957 4.602 1.00 95.44 152 GLU A CA 1
ATOM 1185 C C . GLU A 1 152 ? -23.348 -10.596 4.403 1.00 95.44 152 GLU A C 1
ATOM 1187 O O . GLU A 1 152 ? -22.475 -10.937 5.210 1.00 95.44 152 GLU A O 1
ATOM 1192 N N . GLU A 1 153 ? -23.065 -9.882 3.311 1.00 94.75 153 GLU A N 1
ATOM 1193 C CA . GLU A 1 153 ? -21.734 -9.390 2.950 1.00 94.75 153 GLU A CA 1
ATOM 1194 C C . GLU A 1 153 ? -21.677 -7.866 2.947 1.00 94.75 153 GLU A C 1
ATOM 1196 O O . GLU A 1 153 ? -22.604 -7.190 2.503 1.00 94.75 153 GLU A O 1
ATOM 1201 N N . MET A 1 154 ? -20.547 -7.329 3.398 1.00 96.06 154 MET A N 1
ATOM 1202 C CA . MET A 1 154 ? -20.274 -5.898 3.430 1.00 96.06 154 MET A CA 1
ATOM 1203 C C . MET A 1 154 ? -18.909 -5.625 2.814 1.00 96.06 154 MET A C 1
ATOM 1205 O O . MET A 1 154 ? -17.944 -6.339 3.083 1.00 96.06 154 MET A O 1
ATOM 1209 N N . LEU A 1 155 ? -18.824 -4.580 1.996 1.00 97.25 155 LEU A N 1
ATOM 1210 C CA . LEU A 1 155 ? -17.594 -4.172 1.329 1.00 97.25 155 LEU A CA 1
ATOM 1211 C C . LEU A 1 155 ? -17.128 -2.826 1.886 1.00 97.25 155 LEU A C 1
ATOM 1213 O O . LEU A 1 155 ? -17.894 -1.865 1.905 1.00 97.25 155 LEU A O 1
ATOM 1217 N N . PHE A 1 156 ? -15.867 -2.781 2.299 1.00 97.69 156 PHE A N 1
ATOM 1218 C CA . PHE A 1 156 ? -15.119 -1.593 2.680 1.00 97.69 156 PHE A CA 1
ATOM 1219 C C . PHE A 1 156 ? -13.919 -1.469 1.751 1.00 97.69 156 PHE A C 1
ATOM 1221 O O . PHE A 1 156 ? -13.021 -2.307 1.776 1.00 97.69 156 PHE A O 1
ATOM 1228 N N . TYR A 1 157 ? -13.878 -0.424 0.938 1.00 96.38 157 TYR A N 1
ATOM 1229 C CA . TYR A 1 157 ? -12.674 -0.057 0.205 1.00 96.38 157 TYR A CA 1
ATOM 1230 C C . TYR A 1 157 ? -12.175 1.296 0.694 1.00 96.38 157 TYR A C 1
ATOM 1232 O O . TYR A 1 157 ? -12.912 2.285 0.737 1.00 96.38 157 TYR A O 1
ATOM 1240 N N . LEU A 1 158 ? -10.925 1.277 1.137 1.00 97.75 158 LEU A N 1
ATOM 1241 C CA . LEU A 1 158 ? -10.249 2.350 1.838 1.00 97.75 158 LEU A CA 1
ATOM 1242 C C . LEU A 1 158 ? -9.253 2.998 0.885 1.00 97.75 158 LEU A C 1
ATOM 1244 O O . LEU A 1 158 ? -8.526 2.315 0.164 1.00 97.75 158 LEU A O 1
ATOM 1248 N N . GLU A 1 159 ? -9.237 4.320 0.863 1.00 95.31 159 GLU A N 1
ATOM 1249 C CA . GLU A 1 159 ? -8.453 5.109 -0.077 1.00 95.31 159 GLU A CA 1
ATOM 1250 C C . GLU A 1 159 ? -7.758 6.252 0.661 1.00 95.31 159 GLU A C 1
ATOM 1252 O O . GLU A 1 159 ? -8.369 6.906 1.504 1.00 95.31 159 GLU A O 1
ATOM 1257 N N . ASP A 1 160 ? -6.515 6.555 0.292 1.00 91.81 160 ASP A N 1
ATOM 1258 C CA . ASP A 1 160 ? -5.939 7.874 0.537 1.00 91.81 160 ASP A CA 1
ATOM 1259 C C . ASP A 1 160 ? -6.299 8.828 -0.614 1.00 91.81 160 ASP A C 1
ATOM 1261 O O . ASP A 1 160 ? -6.416 8.444 -1.786 1.00 91.81 160 ASP A O 1
ATOM 1265 N N . TRP A 1 161 ? -6.539 10.089 -0.272 1.00 90.44 161 TRP A N 1
ATOM 1266 C CA . TRP A 1 161 ? -6.930 11.122 -1.217 1.00 90.44 161 TRP A CA 1
ATOM 1267 C C . TRP A 1 161 ? -6.129 12.390 -0.982 1.00 90.44 161 TRP A C 1
ATOM 1269 O O . TRP A 1 161 ? -6.298 13.091 0.017 1.00 90.44 161 TRP A O 1
ATOM 1279 N N . TYR A 1 162 ? -5.238 12.678 -1.922 1.00 86.69 162 TYR A N 1
ATOM 1280 C CA . TYR A 1 162 ? -4.415 13.876 -1.889 1.00 86.69 162 TYR A CA 1
ATOM 1281 C C . TYR A 1 162 ? -5.151 15.052 -2.544 1.00 86.69 162 TYR A C 1
ATOM 1283 O O . TYR A 1 162 ? -5.844 14.873 -3.541 1.00 86.69 162 TYR A O 1
ATOM 1291 N N . PRO A 1 163 ? -4.963 16.289 -2.071 1.00 81.56 163 PRO A N 1
ATOM 1292 C CA . PRO A 1 163 ? -5.598 17.460 -2.681 1.00 81.56 163 PRO A CA 1
ATOM 1293 C C . PRO A 1 163 ? -4.973 17.874 -4.027 1.00 81.56 163 PRO A C 1
ATOM 1295 O O . PRO A 1 163 ? -5.567 18.640 -4.778 1.00 81.56 163 PRO A O 1
ATOM 1298 N N . THR A 1 164 ? -3.781 17.367 -4.356 1.00 82.44 164 THR A N 1
ATOM 1299 C CA . THR A 1 164 ? -3.041 17.670 -5.593 1.00 82.44 164 THR A CA 1
ATOM 1300 C C . THR A 1 164 ? -3.012 16.470 -6.534 1.00 82.44 164 THR A C 1
ATOM 1302 O O . THR A 1 164 ? -2.901 15.342 -6.057 1.00 82.44 164 THR A O 1
ATOM 1305 N N . GLU A 1 165 ? -3.045 16.707 -7.850 1.00 86.62 165 GLU A N 1
ATOM 1306 C CA . GLU A 1 165 ? -2.857 15.665 -8.877 1.00 86.62 165 GLU A CA 1
ATOM 1307 C C . GLU A 1 165 ? -1.516 14.926 -8.701 1.00 86.62 165 GLU A C 1
ATOM 1309 O O . GLU A 1 165 ? -0.522 15.500 -8.235 1.00 86.62 165 GLU A O 1
ATOM 1314 N N . ALA A 1 166 ? -1.467 13.656 -9.104 1.00 85.12 166 ALA A N 1
ATOM 1315 C CA . ALA A 1 166 ? -0.314 12.799 -8.868 1.00 85.12 166 ALA A CA 1
ATOM 1316 C C . ALA A 1 166 ? 0.926 13.224 -9.669 1.00 85.12 166 ALA A C 1
ATOM 1318 O O . ALA A 1 166 ? 2.033 13.216 -9.136 1.00 85.12 166 ALA A O 1
ATOM 1319 N N . VAL A 1 167 ? 0.783 13.629 -10.937 1.00 80.25 167 VAL A N 1
ATOM 1320 C CA . VAL A 1 167 ? 1.937 13.902 -11.823 1.00 80.25 167 VAL A CA 1
ATOM 1321 C C . VAL A 1 167 ? 2.879 14.995 -11.284 1.00 80.25 167 VAL A C 1
ATOM 1323 O O . VAL A 1 167 ? 4.088 14.741 -11.226 1.00 80.25 167 VAL A O 1
ATOM 1326 N N . PRO A 1 168 ? 2.406 16.189 -10.866 1.00 78.12 168 PRO A N 1
ATOM 1327 C CA . PRO A 1 168 ? 3.268 17.182 -10.222 1.00 78.12 168 PRO A CA 1
ATOM 1328 C C . PRO A 1 168 ? 3.954 16.635 -8.966 1.00 78.12 168 PRO A C 1
ATOM 1330 O O . PRO A 1 168 ? 5.161 16.808 -8.805 1.00 78.12 168 PRO A O 1
ATOM 1333 N N . LYS A 1 169 ? 3.215 15.896 -8.129 1.00 74.56 169 LYS A N 1
ATOM 1334 C CA . LYS A 1 169 ? 3.738 15.309 -6.891 1.00 74.56 169 LYS A CA 1
ATOM 1335 C C . LYS A 1 169 ? 4.861 14.306 -7.154 1.00 74.56 169 LYS A C 1
ATOM 1337 O O . LYS A 1 169 ? 5.874 14.319 -6.464 1.00 74.56 169 LYS A O 1
ATOM 1342 N N . MET A 1 170 ? 4.724 13.471 -8.182 1.00 79.62 170 MET A N 1
ATOM 1343 C CA . MET A 1 170 ? 5.758 12.502 -8.554 1.00 79.62 170 MET A CA 1
ATOM 1344 C C . MET A 1 170 ? 7.047 13.186 -9.025 1.00 79.62 170 MET A C 1
ATOM 1346 O O . MET A 1 170 ? 8.137 12.718 -8.707 1.00 79.62 170 MET A O 1
ATOM 1350 N N . LYS A 1 171 ? 6.955 14.330 -9.719 1.00 77.31 171 LYS A N 1
ATOM 1351 C CA . LYS A 1 171 ? 8.143 15.120 -10.092 1.00 77.31 171 LYS A CA 1
ATOM 1352 C C . LYS A 1 171 ? 8.879 15.666 -8.869 1.00 77.31 171 LYS A C 1
ATOM 1354 O O . LYS A 1 171 ? 10.105 15.695 -8.873 1.00 77.31 171 LYS A O 1
ATOM 1359 N N . GLU A 1 172 ? 8.147 16.072 -7.832 1.00 72.88 172 GLU A N 1
ATOM 1360 C CA . GLU A 1 172 ? 8.746 16.505 -6.564 1.00 72.88 172 GLU A CA 1
ATOM 1361 C C . GLU A 1 172 ? 9.471 15.357 -5.859 1.00 72.88 172 GLU A C 1
ATOM 1363 O O . GLU A 1 172 ? 10.566 15.564 -5.353 1.00 72.88 172 GLU A O 1
ATOM 1368 N N . VAL A 1 173 ? 8.898 14.149 -5.854 1.00 69.75 173 VAL A N 1
ATOM 1369 C CA . VAL A 1 173 ? 9.505 12.958 -5.228 1.00 69.75 173 VAL A CA 1
ATOM 1370 C C . VAL A 1 173 ? 10.818 12.560 -5.900 1.00 69.75 173 VAL A C 1
ATOM 1372 O O . VAL A 1 173 ? 11.753 12.149 -5.220 1.00 69.75 173 VAL A O 1
ATOM 1375 N N . LEU A 1 174 ? 10.906 12.700 -7.223 1.00 76.56 174 LEU A N 1
ATOM 1376 C CA . LEU A 1 174 ? 12.119 12.387 -7.979 1.00 76.56 174 LEU A CA 1
ATOM 1377 C C . LEU A 1 174 ? 13.199 13.475 -7.860 1.00 76.56 174 LEU A C 1
ATOM 1379 O O . LEU A 1 174 ? 14.321 13.258 -8.317 1.00 76.56 174 LEU A O 1
ATOM 1383 N N . ALA A 1 175 ? 12.893 14.642 -7.281 1.00 74.19 175 ALA A N 1
ATOM 1384 C CA . ALA A 1 175 ? 13.844 15.741 -7.154 1.00 74.19 175 ALA A CA 1
ATOM 1385 C C . ALA A 1 175 ? 14.996 15.383 -6.190 1.00 74.19 175 ALA A C 1
ATOM 1387 O O . ALA A 1 175 ? 14.785 14.691 -5.195 1.00 74.19 175 ALA A O 1
ATOM 1388 N N . PRO A 1 176 ? 16.215 15.909 -6.403 1.00 65.31 176 PRO A N 1
ATOM 1389 C CA . PRO A 1 176 ? 17.366 15.599 -5.548 1.00 65.31 176 PRO A CA 1
ATOM 1390 C C . PRO A 1 176 ? 17.202 16.136 -4.118 1.00 65.31 176 PRO A C 1
ATOM 1392 O O . PRO A 1 176 ? 17.822 15.627 -3.193 1.00 65.31 176 PRO A O 1
ATOM 1395 N N . SER A 1 177 ? 16.361 17.158 -3.930 1.00 56.00 177 SER A N 1
ATOM 1396 C CA . SER A 1 177 ? 15.997 17.723 -2.626 1.00 56.00 177 SER A CA 1
ATOM 1397 C C . SER A 1 177 ? 14.868 16.967 -1.921 1.00 56.00 177 SER A C 1
ATOM 1399 O O . SER A 1 177 ? 14.453 17.371 -0.836 1.00 56.00 177 SER A O 1
ATOM 1401 N N . ALA A 1 178 ? 14.305 15.925 -2.539 1.00 57.56 178 ALA A N 1
ATOM 1402 C CA . ALA A 1 178 ? 13.300 15.100 -1.893 1.00 57.56 178 ALA A CA 1
ATOM 1403 C C . ALA A 1 178 ? 13.978 14.285 -0.789 1.00 57.56 178 ALA A C 1
ATOM 1405 O O . ALA A 1 178 ? 14.801 13.414 -1.068 1.00 57.56 178 ALA A O 1
ATOM 1406 N N . ASN A 1 179 ? 13.616 14.538 0.468 1.00 51.16 179 ASN A N 1
ATOM 1407 C CA . ASN A 1 179 ? 14.185 13.861 1.641 1.00 51.16 179 ASN A CA 1
ATOM 1408 C C . ASN A 1 179 ? 13.724 12.392 1.784 1.00 51.16 179 ASN A C 1
ATOM 1410 O O . ASN A 1 179 ? 13.601 11.891 2.898 1.00 51.16 179 ASN A O 1
ATOM 1414 N N . GLY A 1 180 ? 13.380 11.704 0.689 1.00 48.12 180 GLY A N 1
ATOM 1415 C CA . GLY A 1 180 ? 12.852 10.333 0.687 1.00 48.12 180 GLY A CA 1
ATOM 1416 C C . GLY A 1 180 ? 11.460 10.163 1.316 1.00 48.12 180 GLY A C 1
ATOM 1417 O O . GLY A 1 180 ? 10.835 9.127 1.109 1.00 48.12 180 GLY A O 1
ATOM 1418 N N . LEU A 1 181 ? 10.965 11.169 2.038 1.00 47.44 181 LEU A N 1
ATOM 1419 C CA . LEU A 1 181 ? 9.594 11.299 2.519 1.00 47.44 181 LEU A CA 1
ATOM 1420 C C . LEU A 1 181 ? 8.757 12.031 1.459 1.00 47.44 181 LEU A C 1
ATOM 1422 O O . LEU A 1 181 ? 9.284 12.945 0.811 1.00 47.44 181 LEU A O 1
ATOM 1426 N N . PRO A 1 182 ? 7.468 11.684 1.271 1.00 44.53 182 PRO A N 1
ATOM 1427 C CA . PRO A 1 182 ? 6.583 12.499 0.448 1.00 44.53 182 PRO A CA 1
ATOM 1428 C C . PRO A 1 182 ? 6.676 13.956 0.937 1.00 44.53 182 PRO A C 1
ATOM 1430 O O . PRO A 1 182 ? 6.627 14.183 2.148 1.00 44.53 182 PRO A O 1
ATOM 1433 N N . PRO A 1 183 ? 6.869 14.945 0.038 1.00 38.03 183 PRO A N 1
ATOM 1434 C CA . PRO A 1 183 ? 7.029 16.334 0.441 1.00 38.03 183 PRO A CA 1
ATOM 1435 C C . PRO A 1 183 ? 5.902 16.725 1.410 1.00 38.03 183 PRO A C 1
ATOM 1437 O O . PRO A 1 183 ? 4.745 16.401 1.110 1.00 38.03 183 PRO A O 1
ATOM 1440 N N . PRO A 1 184 ? 6.203 17.403 2.531 1.00 36.12 184 PRO A N 1
ATOM 1441 C CA . PRO A 1 184 ? 5.265 17.580 3.634 1.00 36.12 184 PRO A CA 1
ATOM 1442 C C . PRO A 1 184 ? 4.157 18.658 3.517 1.00 36.12 184 PRO A C 1
ATOM 1444 O O . PRO A 1 184 ? 3.657 19.014 4.580 1.00 36.12 184 PRO A O 1
ATOM 1447 N N . PRO A 1 185 ? 3.662 19.196 2.371 1.00 42.56 185 PRO A N 1
ATOM 1448 C CA . PRO A 1 185 ? 2.541 20.130 2.477 1.00 42.56 185 PRO A CA 1
ATOM 1449 C C . PRO A 1 185 ? 1.133 19.514 2.422 1.00 42.56 185 PRO A C 1
ATOM 1451 O O . PRO A 1 185 ? 0.193 20.249 2.701 1.00 42.56 185 PRO A O 1
ATOM 1454 N N . THR A 1 186 ? 0.913 18.231 2.093 1.00 55.62 186 THR A N 1
ATOM 1455 C CA . THR A 1 186 ? -0.468 17.709 1.965 1.00 55.62 186 THR A CA 1
ATOM 1456 C C . THR A 1 186 ? -0.623 16.271 2.462 1.00 55.62 186 THR A C 1
ATOM 1458 O O . THR A 1 186 ? -0.423 15.309 1.727 1.00 55.62 186 THR A O 1
ATOM 1461 N N . PHE A 1 187 ? -0.996 16.121 3.734 1.00 69.81 187 PHE A N 1
ATOM 1462 C CA . PHE A 1 187 ? -1.484 14.842 4.255 1.00 69.81 187 PHE A CA 1
ATOM 1463 C C . PHE A 1 187 ? -2.774 14.452 3.529 1.00 69.81 187 PHE A C 1
ATOM 1465 O O . PHE A 1 187 ? -3.621 15.330 3.323 1.00 69.81 187 PHE A O 1
ATOM 1472 N N . PRO A 1 188 ? -2.946 13.178 3.148 1.00 82.00 188 PRO A N 1
ATOM 1473 C CA . PRO A 1 188 ? -4.160 12.758 2.479 1.00 82.00 188 PRO A CA 1
ATOM 1474 C C . PRO A 1 188 ? -5.349 12.748 3.443 1.00 82.00 188 PRO A C 1
ATOM 1476 O O . PRO A 1 188 ? -5.214 12.588 4.660 1.00 82.00 188 PRO A O 1
ATOM 1479 N N . TYR A 1 189 ? -6.537 12.889 2.871 1.00 88.00 189 TYR A N 1
ATOM 1480 C CA . TYR A 1 189 ? -7.780 12.516 3.527 1.00 88.00 189 TYR A CA 1
ATOM 1481 C C . TYR A 1 189 ? -8.061 11.040 3.259 1.00 88.00 189 TYR A C 1
ATOM 1483 O O . TYR A 1 189 ? -7.761 10.526 2.185 1.00 88.00 189 TYR A O 1
ATOM 1491 N N . GLY A 1 190 ? -8.647 10.357 4.232 1.00 91.56 190 GLY A N 1
ATOM 1492 C CA . GLY A 1 190 ? -9.149 9.007 4.062 1.00 91.56 190 GLY A CA 1
ATOM 1493 C C . GLY A 1 190 ? -10.550 9.016 3.469 1.00 91.56 190 GLY A C 1
ATOM 1494 O O . GLY A 1 190 ? -11.429 9.731 3.960 1.00 91.56 190 GLY A O 1
ATOM 1495 N N . LEU A 1 191 ? -10.759 8.212 2.429 1.00 94.00 191 LEU A N 1
ATOM 1496 C CA . LEU A 1 191 ? -12.084 7.936 1.888 1.00 94.00 191 LEU A CA 1
ATOM 1497 C C . LEU A 1 191 ? -12.480 6.496 2.204 1.00 94.00 191 LEU A C 1
ATOM 1499 O O . LEU A 1 191 ? -11.670 5.576 2.082 1.00 94.00 191 LEU A O 1
ATOM 1503 N N . ILE A 1 192 ? -13.741 6.311 2.581 1.00 95.06 192 ILE A N 1
ATOM 1504 C CA . ILE A 1 192 ? -14.339 5.007 2.863 1.00 95.06 192 ILE A CA 1
ATOM 1505 C C . ILE A 1 192 ? -15.492 4.821 1.889 1.00 95.06 192 ILE A C 1
ATOM 1507 O O . ILE A 1 192 ? -16.397 5.654 1.809 1.00 95.06 192 ILE A O 1
ATOM 1511 N N . ASN A 1 193 ? -15.451 3.737 1.117 1.00 94.06 193 ASN A N 1
ATOM 1512 C CA . ASN A 1 193 ? -16.451 3.425 0.096 1.00 94.06 193 ASN A CA 1
ATOM 1513 C C . ASN A 1 193 ? -16.704 4.563 -0.894 1.00 94.06 193 ASN A C 1
ATOM 1515 O O . ASN A 1 193 ? -17.802 4.741 -1.419 1.00 94.06 193 ASN A O 1
ATOM 1519 N N . GLY A 1 194 ? -15.664 5.334 -1.180 1.00 90.25 194 GLY A N 1
ATOM 1520 C CA . GLY A 1 194 ? -15.717 6.354 -2.202 1.00 90.25 194 GLY A CA 1
ATOM 1521 C C . GLY A 1 194 ? -15.927 7.784 -1.695 1.00 90.25 194 GLY A C 1
ATOM 1522 O O . GLY A 1 194 ? -15.703 8.718 -2.470 1.00 90.25 194 GLY A O 1
ATOM 1523 N N . TYR A 1 195 ? -16.307 7.950 -0.428 1.00 88.50 195 TYR A N 1
ATOM 1524 C CA . TYR A 1 195 ? -16.732 9.214 0.182 1.00 88.50 195 TYR A CA 1
ATOM 1525 C C . TYR A 1 195 ? -15.814 9.610 1.336 1.00 88.50 195 TYR A C 1
ATOM 1527 O O . TYR A 1 195 ? -15.061 8.770 1.828 1.00 88.50 195 TYR A O 1
ATOM 1535 N N . ASN A 1 196 ? -15.884 10.869 1.782 1.00 89.94 196 ASN A N 1
ATOM 1536 C CA . ASN A 1 196 ? -15.164 11.329 2.968 1.00 89.94 196 ASN A CA 1
ATOM 1537 C C . ASN A 1 196 ? -15.400 10.353 4.131 1.00 89.94 196 ASN A C 1
ATOM 1539 O O . ASN A 1 196 ? -16.544 10.029 4.451 1.00 89.94 196 ASN A O 1
ATOM 1543 N N . GLY A 1 197 ? -14.324 9.868 4.756 1.00 88.00 197 GLY A N 1
ATOM 1544 C CA . GLY A 1 197 ? -14.417 8.908 5.854 1.00 88.00 197 GLY A CA 1
ATOM 1545 C C . GLY A 1 197 ? -15.191 9.420 7.077 1.00 88.00 197 GLY A C 1
ATOM 1546 O O . GLY A 1 197 ? -15.591 8.616 7.912 1.00 88.00 197 GLY A O 1
ATOM 1547 N N . ASN A 1 198 ? -15.434 10.728 7.197 1.00 86.69 198 ASN A N 1
ATOM 1548 C CA . ASN A 1 198 ? -16.304 11.286 8.238 1.00 86.69 198 ASN A CA 1
ATOM 1549 C C . ASN A 1 198 ? -17.803 11.107 7.934 1.00 86.69 198 ASN A C 1
ATOM 1551 O O . ASN A 1 198 ? -18.615 11.155 8.851 1.00 86.69 198 ASN A O 1
ATOM 1555 N N . ASP A 1 199 ? -18.164 10.852 6.675 1.00 88.06 199 ASP A N 1
ATOM 1556 C CA . ASP A 1 199 ? -19.550 10.791 6.195 1.00 88.06 199 ASP A CA 1
ATOM 1557 C C . ASP A 1 199 ? -20.022 9.343 5.976 1.00 88.06 199 ASP A C 1
ATOM 1559 O O . ASP A 1 199 ? -20.834 9.047 5.091 1.00 88.06 199 ASP A O 1
ATOM 1563 N N . THR A 1 200 ? -19.488 8.396 6.755 1.00 87.50 200 THR A N 1
ATOM 1564 C CA . THR A 1 200 ? -19.867 6.988 6.599 1.00 87.50 200 THR A CA 1
ATOM 1565 C C . THR A 1 200 ? -21.303 6.714 7.036 1.00 87.50 200 THR A C 1
ATOM 1567 O O . THR A 1 200 ? -21.820 7.282 7.998 1.00 87.50 200 THR A O 1
ATOM 1570 N N . LYS A 1 201 ? -21.968 5.809 6.312 1.00 89.94 201 LYS A N 1
ATOM 1571 C CA . LYS A 1 201 ? -23.326 5.360 6.639 1.00 89.94 201 LYS A CA 1
ATOM 1572 C C . LYS A 1 201 ? -23.279 4.198 7.636 1.00 89.94 201 LYS A C 1
ATOM 1574 O O . LYS A 1 201 ? -22.364 3.381 7.537 1.00 89.94 201 LYS A O 1
ATOM 1579 N N . PRO A 1 202 ? -24.277 4.068 8.530 1.00 93.44 202 PRO A N 1
ATOM 1580 C CA . PRO A 1 202 ? -24.366 2.919 9.420 1.00 93.44 202 PRO A CA 1
ATOM 1581 C C . PRO A 1 202 ? -24.412 1.592 8.655 1.00 93.44 202 PRO A C 1
ATOM 1583 O O . PRO A 1 202 ? -25.141 1.465 7.666 1.00 93.44 202 PRO A O 1
ATOM 1586 N N . ILE A 1 203 ? -23.682 0.594 9.150 1.00 95.69 203 ILE A N 1
ATOM 1587 C CA . ILE A 1 203 ? -23.867 -0.807 8.763 1.00 95.69 203 ILE A CA 1
ATOM 1588 C C . ILE A 1 203 ? -24.823 -1.474 9.748 1.00 95.69 203 ILE A C 1
ATOM 1590 O O . ILE A 1 203 ? -24.797 -1.167 10.936 1.00 95.69 203 ILE A O 1
ATOM 1594 N N . ARG A 1 204 ? -25.687 -2.370 9.266 1.00 96.88 204 ARG A N 1
ATOM 1595 C CA . ARG A 1 204 ? -26.766 -2.941 10.081 1.00 96.88 204 ARG A CA 1
ATOM 1596 C C . ARG A 1 204 ? -26.497 -4.384 10.450 1.00 96.88 204 ARG A C 1
ATOM 1598 O O . ARG A 1 204 ? -26.347 -5.217 9.560 1.00 96.88 204 ARG A O 1
ATOM 1605 N N . PHE A 1 205 ? -26.500 -4.674 11.747 1.00 97.69 205 PHE A N 1
ATOM 1606 C CA . PHE A 1 205 ? -26.403 -6.027 12.281 1.00 97.69 205 PHE A CA 1
ATOM 1607 C C . PHE A 1 205 ? -27.739 -6.469 12.871 1.00 97.69 205 PHE A C 1
ATOM 1609 O O . PHE A 1 205 ? -28.402 -5.743 13.604 1.00 97.69 205 PHE A O 1
ATOM 1616 N N . ARG A 1 206 ? -28.133 -7.701 12.566 1.00 97.06 206 ARG A N 1
ATOM 1617 C CA . ARG A 1 206 ? -29.234 -8.400 13.216 1.00 97.06 206 ARG A CA 1
ATOM 1618 C C . ARG A 1 206 ? -28.652 -9.187 14.383 1.00 97.06 206 ARG A C 1
ATOM 1620 O O . ARG A 1 206 ? -27.601 -9.809 14.205 1.00 97.06 206 ARG A O 1
ATOM 1627 N N . PRO A 1 207 ? -29.313 -9.195 15.550 1.00 97.12 207 PRO A N 1
ATOM 1628 C CA . PRO A 1 207 ? -28.849 -9.994 16.672 1.00 97.12 207 PRO A CA 1
ATOM 1629 C C . PRO A 1 207 ? -28.634 -11.465 16.286 1.00 97.12 207 PRO A C 1
ATOM 1631 O O . PRO A 1 207 ? -29.486 -12.057 15.623 1.00 97.12 207 PRO A O 1
ATOM 1634 N N . GLY A 1 208 ? -27.478 -12.024 16.652 1.00 95.88 208 GLY A N 1
ATOM 1635 C CA . GLY A 1 208 ? -27.047 -13.385 16.306 1.00 95.88 208 GLY A CA 1
ATOM 1636 C C . GLY A 1 208 ? -26.622 -13.610 14.844 1.00 95.88 208 GLY A C 1
ATOM 1637 O O . GLY A 1 208 ? -26.202 -14.714 14.503 1.00 95.88 208 GLY A O 1
ATOM 1638 N N . GLY A 1 209 ? -26.717 -12.596 13.976 1.00 97.50 209 GLY A N 1
ATOM 1639 C CA . GLY A 1 209 ? -26.320 -12.694 12.569 1.00 97.50 209 GLY A CA 1
ATOM 1640 C C . GLY A 1 209 ? -24.805 -12.789 12.367 1.00 97.50 209 GLY A C 1
ATOM 1641 O O . GLY A 1 209 ? -24.013 -12.308 13.181 1.00 97.50 209 GLY A O 1
ATOM 1642 N N . ARG A 1 210 ? -24.381 -13.385 11.254 1.00 98.06 210 ARG A N 1
ATOM 1643 C CA . ARG A 1 210 ? -22.977 -13.532 10.852 1.00 98.06 210 ARG A CA 1
ATOM 1644 C C . ARG A 1 210 ? -22.716 -12.756 9.570 1.00 98.06 210 ARG A C 1
ATOM 1646 O O . ARG A 1 210 ? -23.352 -12.994 8.549 1.00 98.06 210 ARG A O 1
ATOM 1653 N N . TYR A 1 211 ? -21.738 -11.862 9.610 1.00 98.31 211 TYR A N 1
ATOM 1654 C CA . TYR A 1 211 ? -21.456 -10.921 8.530 1.00 98.31 211 TYR A CA 1
ATOM 1655 C C . TYR A 1 211 ? -20.057 -11.133 7.978 1.00 98.31 211 TYR A C 1
ATOM 1657 O O . TYR A 1 211 ? -19.094 -11.118 8.742 1.00 98.31 211 TYR A O 1
ATOM 1665 N N . ARG A 1 212 ? -19.921 -11.281 6.658 1.00 98.06 212 ARG A N 1
ATOM 1666 C CA . ARG A 1 212 ? -18.608 -11.253 6.004 1.00 98.06 212 ARG A CA 1
ATOM 1667 C C . ARG A 1 212 ? -18.268 -9.824 5.607 1.00 98.06 212 ARG A C 1
ATOM 1669 O O . ARG A 1 212 ? -18.882 -9.256 4.708 1.00 98.06 212 ARG A O 1
ATOM 1676 N N . ILE A 1 213 ? -17.264 -9.257 6.261 1.00 98.25 213 ILE A N 1
ATOM 1677 C CA . ILE A 1 213 ? -16.746 -7.923 5.965 1.00 98.25 213 ILE A CA 1
ATOM 1678 C C . ILE A 1 213 ? -15.491 -8.072 5.109 1.00 98.25 213 ILE A C 1
ATOM 1680 O O . ILE A 1 213 ? -14.502 -8.650 5.558 1.00 98.25 213 ILE A O 1
ATOM 1684 N N . ARG A 1 214 ? -15.538 -7.552 3.882 1.00 98.50 214 ARG A N 1
ATOM 1685 C CA . ARG A 1 214 ? -14.411 -7.472 2.948 1.00 98.50 214 ARG A CA 1
ATOM 1686 C C . ARG A 1 214 ? -13.779 -6.094 3.060 1.00 98.50 214 ARG A C 1
ATOM 1688 O O . ARG A 1 214 ? -14.453 -5.107 2.782 1.00 98.50 214 ARG A O 1
ATOM 1695 N N . VAL A 1 215 ? -12.511 -6.023 3.442 1.00 98.69 215 VAL A N 1
ATOM 1696 C CA . VAL A 1 215 ? -11.765 -4.767 3.569 1.00 98.69 215 VAL A CA 1
ATOM 1697 C C . VAL A 1 215 ? -10.629 -4.752 2.555 1.00 98.69 215 VAL A C 1
ATOM 1699 O O . VAL A 1 215 ? -9.818 -5.676 2.518 1.00 98.69 215 VAL A O 1
ATOM 1702 N N . ILE A 1 216 ? -10.581 -3.708 1.732 1.00 98.69 216 ILE A N 1
ATOM 1703 C CA . ILE A 1 216 ? -9.584 -3.490 0.681 1.00 98.69 216 ILE A CA 1
ATOM 1704 C C . ILE A 1 216 ? -8.846 -2.194 0.991 1.00 98.69 216 ILE A C 1
ATOM 1706 O O . ILE A 1 216 ? -9.487 -1.148 1.098 1.00 98.69 216 ILE A O 1
ATOM 1710 N N . ASN A 1 217 ? -7.517 -2.232 1.085 1.00 98.25 217 ASN A N 1
ATOM 1711 C CA . ASN A 1 217 ? -6.718 -1.013 1.064 1.00 98.25 217 ASN A CA 1
ATOM 1712 C C . ASN A 1 217 ? -6.308 -0.690 -0.384 1.00 98.25 217 ASN A C 1
ATOM 1714 O O . ASN A 1 217 ? -5.365 -1.271 -0.916 1.00 98.25 217 ASN A O 1
ATOM 1718 N N . MET A 1 218 ? -7.026 0.243 -1.014 1.00 97.38 218 MET A N 1
ATOM 1719 C CA . MET A 1 218 ? -6.723 0.773 -2.351 1.00 97.38 218 MET A CA 1
ATOM 1720 C C . MET A 1 218 ? -5.915 2.078 -2.290 1.00 97.38 218 MET A C 1
ATOM 1722 O O . MET A 1 218 ? -5.841 2.799 -3.290 1.00 97.38 218 MET A O 1
ATOM 1726 N N . ALA A 1 219 ? -5.361 2.433 -1.126 1.00 94.44 219 ALA A N 1
ATOM 1727 C CA . ALA A 1 219 ? -4.498 3.593 -0.961 1.00 94.44 219 ALA A CA 1
ATOM 1728 C C . ALA A 1 219 ? -3.246 3.492 -1.841 1.00 94.44 219 ALA A C 1
ATOM 1730 O O . ALA A 1 219 ? -2.831 2.421 -2.274 1.00 94.44 219 ALA A O 1
ATOM 1731 N N . THR A 1 220 ? -2.657 4.645 -2.116 1.00 91.06 220 THR A N 1
ATOM 1732 C CA . THR A 1 220 ? -1.468 4.794 -2.954 1.00 91.06 220 THR A CA 1
ATOM 1733 C C . THR A 1 220 ? -0.190 4.893 -2.139 1.00 91.06 220 THR A C 1
ATOM 1735 O O . THR A 1 220 ? 0.889 4.671 -2.677 1.00 91.06 220 THR A O 1
ATOM 1738 N N . THR A 1 221 ? -0.288 5.261 -0.864 1.00 87.00 221 THR A N 1
ATOM 1739 C CA . THR A 1 221 ? 0.849 5.474 0.034 1.00 87.00 221 THR A CA 1
ATOM 1740 C C . THR A 1 221 ? 0.552 5.000 1.455 1.00 87.00 221 THR A C 1
ATOM 1742 O O . THR A 1 221 ? 1.439 4.436 2.086 1.00 87.00 221 THR A O 1
ATOM 1745 N N . GLU A 1 222 ? -0.661 5.219 1.962 1.00 89.38 222 GLU A N 1
ATOM 1746 C CA . GLU A 1 222 ? -0.962 5.095 3.397 1.00 89.38 222 GLU A CA 1
ATOM 1747 C C . GLU A 1 222 ? -1.504 3.717 3.828 1.00 89.38 222 GLU A C 1
ATOM 1749 O O . GLU A 1 222 ? -2.180 3.005 3.078 1.00 89.38 222 GLU A O 1
ATOM 1754 N N . TRP A 1 223 ? -1.262 3.363 5.091 1.00 93.75 223 TRP A N 1
ATOM 1755 C CA . TRP A 1 223 ? -1.804 2.165 5.72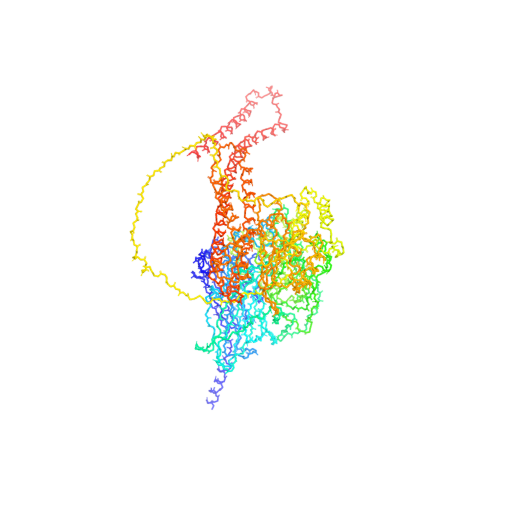2 1.00 93.75 223 TRP A CA 1
ATOM 1756 C C . TRP A 1 223 ? -3.167 2.449 6.342 1.00 93.75 223 TRP A C 1
ATOM 1758 O O . TRP A 1 223 ? -3.503 3.582 6.701 1.00 93.75 223 TRP A O 1
ATOM 1768 N N . TRP A 1 224 ? -3.944 1.381 6.504 1.00 96.38 224 TRP A N 1
ATOM 1769 C CA . TRP A 1 224 ? -5.242 1.430 7.151 1.00 96.38 224 TRP A CA 1
ATOM 1770 C C . TRP A 1 224 ? -5.376 0.364 8.227 1.00 96.38 224 TRP A C 1
ATOM 1772 O O . TRP A 1 224 ? -5.112 -0.811 7.992 1.00 96.38 224 TRP A O 1
ATOM 1782 N N . LYS A 1 225 ? -5.891 0.771 9.385 1.00 95.88 225 LYS A N 1
ATOM 1783 C CA . LYS A 1 225 ? -6.368 -0.125 10.439 1.00 95.88 225 LYS A CA 1
ATOM 1784 C C . LYS A 1 225 ? -7.891 -0.134 10.483 1.00 95.88 225 LYS A C 1
ATOM 1786 O O . LYS A 1 225 ? -8.508 0.923 10.389 1.00 95.88 225 LYS A O 1
ATOM 1791 N N . PHE A 1 226 ? -8.500 -1.300 10.666 1.00 97.12 226 PHE A N 1
ATOM 1792 C CA . PHE A 1 226 ? -9.948 -1.478 10.801 1.00 97.12 226 PHE A CA 1
ATOM 1793 C C . PHE A 1 226 ? -10.272 -2.268 12.069 1.00 97.12 226 PHE A C 1
ATOM 1795 O O . PHE A 1 226 ? -9.750 -3.363 12.271 1.00 97.12 226 PHE A O 1
ATOM 1802 N N . THR A 1 227 ? -11.152 -1.733 12.915 1.00 95.88 227 THR A N 1
ATOM 1803 C CA . THR A 1 227 ? -11.599 -2.383 14.158 1.00 95.88 227 THR A CA 1
ATOM 1804 C C . THR A 1 227 ? -13.091 -2.177 14.378 1.00 95.88 227 THR A C 1
ATOM 1806 O O . THR A 1 227 ? -13.652 -1.167 13.958 1.00 95.88 227 THR A O 1
ATOM 1809 N N . ILE A 1 228 ? -13.721 -3.111 15.090 1.00 96.12 228 ILE A N 1
ATOM 1810 C CA . ILE A 1 228 ? -15.075 -2.954 15.632 1.00 96.12 228 ILE A CA 1
ATOM 1811 C C . ILE A 1 228 ? -14.994 -3.253 17.133 1.00 96.12 228 ILE A C 1
ATOM 1813 O O . ILE A 1 228 ? -15.192 -4.401 17.531 1.00 96.12 228 ILE A O 1
ATOM 1817 N N . PRO A 1 229 ? -14.615 -2.277 17.983 1.00 93.38 229 PRO A N 1
ATOM 1818 C CA . PRO A 1 229 ? -14.570 -2.485 19.426 1.00 93.38 229 PRO A CA 1
ATOM 1819 C C . PRO A 1 229 ? -15.856 -3.135 19.949 1.00 93.38 229 PRO A C 1
ATOM 1821 O O . PRO A 1 229 ? -16.952 -2.648 19.693 1.00 93.38 229 PRO A O 1
ATOM 1824 N N . GLY A 1 230 ? -15.712 -4.237 20.690 1.00 93.19 230 GLY A N 1
ATOM 1825 C CA . GLY A 1 230 ? -16.833 -5.076 21.141 1.00 93.19 230 GLY A CA 1
ATOM 1826 C C . GLY A 1 230 ? -17.004 -6.372 20.345 1.00 93.19 230 GLY A C 1
ATOM 1827 O O . GLY A 1 230 ? -17.554 -7.335 20.879 1.00 93.19 230 GLY A O 1
ATOM 1828 N N . HIS A 1 231 ? -16.431 -6.446 19.143 1.00 96.50 231 HIS A N 1
ATOM 1829 C CA . HIS A 1 231 ? -16.475 -7.612 18.268 1.00 96.50 231 HIS A CA 1
ATOM 1830 C C . HIS A 1 231 ? -15.066 -8.098 17.938 1.00 96.50 231 HIS A C 1
ATOM 1832 O O . HIS A 1 231 ? -14.132 -7.318 17.773 1.00 96.50 231 HIS A O 1
ATOM 1838 N N . LYS A 1 232 ? -14.913 -9.416 17.824 1.00 96.94 232 LYS A N 1
ATOM 1839 C CA . LYS A 1 232 ? -13.711 -10.025 17.249 1.00 96.94 232 LYS A CA 1
ATOM 1840 C C . LYS A 1 232 ? -13.922 -10.227 15.755 1.00 96.94 232 LYS A C 1
ATOM 1842 O O . LYS A 1 232 ? -15.044 -10.488 15.321 1.00 96.94 232 LYS A O 1
ATOM 1847 N N . LEU A 1 233 ? -12.837 -10.151 14.993 1.00 98.31 233 LEU A N 1
ATOM 1848 C CA . LEU A 1 233 ? -12.848 -10.441 13.565 1.00 98.31 233 LEU A CA 1
ATOM 1849 C C . LEU A 1 233 ? -12.217 -11.810 13.335 1.00 98.31 233 LEU A C 1
ATOM 1851 O O . LEU A 1 233 ? -11.072 -12.048 13.714 1.00 98.31 233 LEU A O 1
ATOM 1855 N N . GLU A 1 234 ? -12.964 -12.719 12.726 1.00 98.38 234 GLU A N 1
ATOM 1856 C CA . GLU A 1 234 ? -12.476 -14.036 12.332 1.00 98.38 234 GLU A CA 1
ATOM 1857 C C . GLU A 1 234 ? -12.015 -13.971 10.873 1.00 98.38 234 GLU A C 1
ATOM 1859 O O . GLU A 1 234 ? -12.827 -14.074 9.957 1.00 98.38 234 GLU A O 1
ATOM 1864 N N . VAL A 1 235 ? -10.721 -13.737 10.640 1.00 98.56 235 VAL A N 1
ATOM 1865 C CA . VAL A 1 235 ? -10.176 -13.589 9.281 1.00 98.56 235 VAL A CA 1
ATOM 1866 C C . VAL A 1 235 ? -10.212 -14.930 8.554 1.00 98.56 235 VAL A C 1
ATOM 1868 O O . VAL A 1 235 ? -9.670 -15.919 9.049 1.00 98.56 235 VAL A O 1
ATOM 1871 N N . ILE A 1 236 ? -10.839 -14.943 7.378 1.00 97.94 236 ILE A N 1
ATOM 1872 C CA . ILE A 1 236 ? -11.086 -16.136 6.552 1.00 97.94 236 ILE A CA 1
ATOM 1873 C C . ILE A 1 236 ? -10.511 -16.030 5.135 1.00 97.94 236 ILE A C 1
ATOM 1875 O O . ILE A 1 236 ? -10.569 -16.990 4.371 1.00 97.94 236 ILE A O 1
ATOM 1879 N N . GLU A 1 237 ? -9.991 -14.867 4.749 1.00 98.06 237 GLU A N 1
ATOM 1880 C CA . GLU A 1 237 ? -9.407 -14.622 3.431 1.00 98.06 237 GLU A CA 1
ATOM 1881 C C . GLU A 1 237 ? -8.313 -13.559 3.560 1.00 98.06 237 GLU A C 1
ATOM 1883 O O . GLU A 1 237 ? -8.544 -12.541 4.217 1.00 98.06 237 GLU A O 1
ATOM 1888 N N . ALA A 1 238 ? -7.167 -13.762 2.906 1.00 98.00 238 ALA A N 1
ATOM 1889 C CA . ALA A 1 238 ? -6.189 -12.705 2.644 1.00 98.00 238 ALA A CA 1
ATOM 1890 C C . ALA A 1 238 ? -5.866 -12.673 1.148 1.00 98.00 238 ALA A C 1
ATOM 1892 O O . ALA A 1 238 ? -5.495 -13.695 0.575 1.00 98.00 238 ALA A O 1
ATOM 1893 N N . ASP A 1 239 ? -6.020 -11.508 0.523 1.00 97.62 239 ASP A N 1
ATOM 1894 C CA . ASP A 1 239 ? -5.721 -11.266 -0.893 1.00 97.62 239 ASP A CA 1
ATOM 1895 C C . ASP A 1 239 ? -6.380 -12.286 -1.858 1.00 97.62 239 ASP A C 1
ATOM 1897 O O . ASP A 1 239 ? -5.789 -12.730 -2.842 1.00 97.62 239 ASP A O 1
ATOM 1901 N N . GLY A 1 240 ? -7.620 -12.693 -1.565 1.00 95.62 240 GLY A N 1
ATOM 1902 C CA . GLY A 1 240 ? -8.364 -13.689 -2.345 1.00 95.62 240 GLY A CA 1
ATOM 1903 C C . GLY A 1 240 ? -7.977 -15.150 -2.081 1.00 95.62 240 GLY A C 1
ATOM 1904 O O . GLY A 1 240 ? -8.620 -16.064 -2.586 1.00 95.62 240 GLY A O 1
ATOM 1905 N N . VAL A 1 241 ? -6.973 -15.416 -1.244 1.00 96.88 241 VAL A N 1
ATOM 1906 C CA . VAL A 1 241 ? -6.680 -16.772 -0.770 1.00 96.88 241 VAL A CA 1
ATOM 1907 C C . VAL A 1 241 ? -7.487 -17.037 0.496 1.00 96.88 241 VAL A C 1
ATOM 1909 O O . VAL A 1 241 ? -7.311 -16.369 1.517 1.00 96.88 241 VAL A O 1
ATOM 1912 N N . VAL A 1 242 ? -8.369 -18.036 0.443 1.00 96.56 242 VAL A N 1
ATOM 1913 C CA . VAL A 1 242 ? -9.138 -18.487 1.609 1.00 96.56 242 VAL A CA 1
ATOM 1914 C C . VAL A 1 242 ? -8.176 -19.058 2.655 1.00 96.56 242 VAL A C 1
ATOM 1916 O O . VAL A 1 242 ? -7.299 -19.861 2.337 1.00 96.56 242 VAL A O 1
ATOM 1919 N N . SER A 1 243 ? -8.323 -18.650 3.912 1.00 97.06 243 SER A N 1
ATOM 1920 C CA . SER A 1 243 ? -7.492 -19.086 5.035 1.00 97.06 243 SER A CA 1
ATOM 1921 C C . SER A 1 243 ? -8.288 -19.938 6.014 1.00 97.06 243 SER A C 1
ATOM 1923 O O . SER A 1 243 ? -9.519 -19.928 6.017 1.00 97.06 243 SER A O 1
ATOM 1925 N N . HIS A 1 244 ? -7.588 -20.660 6.888 1.00 97.38 244 HIS A N 1
ATOM 1926 C CA . HIS A 1 244 ? -8.190 -21.086 8.149 1.00 97.38 244 HIS A CA 1
ATOM 1927 C C . HIS A 1 244 ? -8.581 -19.852 8.979 1.00 97.38 244 HIS A C 1
ATOM 1929 O O . HIS A 1 244 ? -7.895 -18.827 8.874 1.00 97.38 244 HIS A O 1
ATOM 1935 N N . PRO A 1 245 ? -9.620 -19.946 9.826 1.00 97.38 245 PRO A N 1
ATOM 1936 C CA . PRO A 1 245 ? -10.016 -18.844 10.683 1.00 97.38 245 PRO A CA 1
ATOM 1937 C C . PRO A 1 245 ? -8.879 -18.342 11.566 1.00 97.38 245 PRO A C 1
ATOM 1939 O O . PRO A 1 245 ? -8.266 -19.115 12.309 1.00 97.38 245 PRO A O 1
ATOM 1942 N N . HIS A 1 246 ? -8.617 -17.040 11.517 1.00 97.69 246 HIS A N 1
ATOM 1943 C CA . HIS A 1 246 ? -7.638 -16.388 12.374 1.00 97.69 246 HIS A CA 1
ATOM 1944 C C . HIS A 1 246 ? -8.294 -15.228 13.127 1.00 97.69 246 HIS A C 1
ATOM 1946 O O . HIS A 1 246 ? -8.571 -14.173 12.562 1.00 97.69 246 HIS A O 1
ATOM 1952 N N . VAL A 1 247 ? -8.574 -15.443 14.415 1.00 98.25 247 VAL A N 1
ATOM 1953 C CA . VAL A 1 247 ? -9.288 -14.473 15.257 1.00 98.25 247 VAL A CA 1
ATOM 1954 C C . VAL A 1 247 ? -8.353 -13.346 15.696 1.00 98.25 247 VAL A C 1
ATOM 1956 O O . VAL A 1 247 ? -7.308 -13.612 16.302 1.00 98.25 247 VAL A O 1
ATOM 1959 N N . VAL A 1 248 ? -8.755 -12.105 15.430 1.00 98.00 248 VAL A N 1
ATOM 1960 C CA . VAL A 1 248 ? -8.014 -10.866 15.715 1.00 98.00 248 VAL A CA 1
ATOM 1961 C C . VAL A 1 248 ? -8.929 -9.798 16.319 1.00 98.00 248 VAL A C 1
ATOM 1963 O O . VAL A 1 248 ? -10.157 -9.914 16.300 1.00 98.00 248 VAL A O 1
ATOM 1966 N N . ASP A 1 249 ? -8.315 -8.760 16.878 1.00 96.50 249 ASP A N 1
ATOM 1967 C CA . ASP A 1 249 ? -8.992 -7.546 17.343 1.00 96.50 249 ASP A CA 1
ATOM 1968 C C . ASP A 1 249 ? -9.211 -6.524 16.224 1.00 96.50 249 ASP A C 1
ATOM 1970 O O . ASP A 1 249 ? -10.139 -5.719 16.283 1.00 96.50 249 ASP A O 1
ATOM 1974 N N . GLY A 1 250 ? -8.350 -6.555 15.208 1.00 96.62 250 GLY A N 1
ATOM 1975 C CA . GLY A 1 250 ? -8.344 -5.584 14.127 1.00 96.62 250 GLY A CA 1
ATOM 1976 C C . GLY A 1 250 ? -7.587 -6.076 12.905 1.00 96.62 250 GLY A C 1
ATOM 1977 O O . GLY A 1 250 ? -6.756 -6.983 12.986 1.00 96.62 250 GLY A O 1
ATOM 1978 N N . LEU A 1 251 ? -7.880 -5.454 11.770 1.00 97.88 251 LEU A N 1
ATOM 1979 C CA . LEU A 1 251 ? -7.170 -5.652 10.513 1.00 97.88 251 LEU A CA 1
ATOM 1980 C C . LEU A 1 251 ? -6.182 -4.504 10.330 1.00 97.88 251 LEU A C 1
ATOM 1982 O O . LEU A 1 251 ? -6.575 -3.349 10.456 1.00 97.88 251 LEU A O 1
ATOM 1986 N N . ASP A 1 252 ? -4.934 -4.825 10.022 1.00 96.06 252 ASP A N 1
ATOM 1987 C CA . ASP A 1 252 ? -3.893 -3.884 9.612 1.00 96.06 252 ASP A CA 1
ATOM 1988 C C . ASP A 1 252 ? -3.541 -4.188 8.149 1.00 96.06 252 ASP A C 1
ATOM 1990 O O . ASP A 1 252 ? -3.124 -5.305 7.820 1.00 96.06 252 ASP A O 1
ATOM 1994 N N . LEU A 1 253 ? -3.813 -3.229 7.264 1.00 96.44 253 LEU A N 1
ATOM 1995 C CA . LEU A 1 253 ? -3.732 -3.385 5.819 1.00 96.44 253 LEU A CA 1
ATOM 1996 C C . LEU A 1 253 ? -2.737 -2.392 5.229 1.00 96.44 253 LEU A C 1
ATOM 1998 O O . LEU A 1 253 ? -2.959 -1.177 5.237 1.00 96.44 253 LEU A O 1
ATOM 2002 N N . ALA A 1 254 ? -1.697 -2.925 4.600 1.00 96.12 254 ALA A N 1
ATOM 2003 C CA . ALA A 1 254 ? -0.821 -2.142 3.743 1.00 96.12 254 ALA A CA 1
ATOM 2004 C C . ALA A 1 254 ? -1.486 -1.850 2.376 1.00 96.12 254 ALA A C 1
ATOM 2006 O O . ALA A 1 254 ? -2.389 -2.597 1.981 1.00 96.12 254 ALA A O 1
ATOM 2007 N N . PRO A 1 255 ? -1.056 -0.808 1.636 1.00 96.06 255 PRO A N 1
ATOM 2008 C CA . PRO A 1 255 ? -1.504 -0.559 0.263 1.00 96.06 255 PRO A CA 1
ATOM 2009 C C . PRO A 1 255 ? -1.510 -1.832 -0.596 1.00 96.06 255 PRO A C 1
ATOM 2011 O O . PRO A 1 255 ? -0.518 -2.561 -0.632 1.00 96.06 255 PRO A O 1
ATOM 2014 N N . GLY A 1 256 ? -2.642 -2.125 -1.240 1.00 97.12 256 GLY A N 1
ATOM 2015 C CA . GLY A 1 256 ? -2.863 -3.304 -2.084 1.00 97.12 256 GLY A CA 1
ATOM 2016 C C . GLY A 1 256 ? -3.354 -4.564 -1.363 1.00 97.12 256 GLY A C 1
ATOM 2017 O O . GLY A 1 256 ? -3.804 -5.506 -2.024 1.00 97.12 256 GLY A O 1
ATOM 2018 N N . GLN A 1 257 ? -3.337 -4.598 -0.027 1.00 98.25 257 GLN A N 1
ATOM 2019 C CA . GLN A 1 257 ? -3.810 -5.749 0.747 1.00 98.25 257 GLN A CA 1
ATOM 2020 C C . GLN A 1 257 ? -5.331 -5.779 0.904 1.00 98.25 257 GLN A C 1
ATOM 2022 O O . GLN A 1 257 ? -6.006 -4.747 0.974 1.00 98.25 257 GLN A O 1
ATOM 2027 N N . ARG A 1 258 ? -5.869 -6.997 1.005 1.00 98.62 258 ARG A N 1
ATOM 2028 C CA . ARG A 1 258 ? -7.279 -7.271 1.274 1.00 98.62 258 ARG A CA 1
ATOM 2029 C C . ARG A 1 258 ? -7.416 -8.346 2.339 1.00 98.62 258 ARG A C 1
ATOM 2031 O O . ARG A 1 258 ? -6.711 -9.351 2.304 1.00 98.62 258 ARG A O 1
ATOM 2038 N N . TYR A 1 259 ? -8.387 -8.178 3.226 1.00 98.62 259 TYR A N 1
ATOM 2039 C CA . TYR A 1 259 ? -8.830 -9.240 4.125 1.00 98.62 259 TYR A CA 1
ATOM 2040 C C . TYR A 1 259 ? -10.345 -9.372 4.076 1.00 98.62 259 TYR A C 1
ATOM 2042 O O . TYR A 1 259 ? -11.058 -8.373 3.990 1.00 98.62 259 TYR A O 1
ATOM 2050 N N . SER A 1 260 ? -10.840 -10.602 4.194 1.00 98.44 260 SER A N 1
ATOM 2051 C CA . SER A 1 260 ? -12.236 -10.835 4.568 1.00 98.44 260 SER A CA 1
ATOM 2052 C C . SER A 1 260 ? -12.300 -11.468 5.945 1.00 98.44 260 SER A C 1
ATOM 2054 O O . SER A 1 260 ? -11.571 -12.423 6.221 1.00 98.44 260 SER A O 1
ATOM 2056 N N . ALA A 1 261 ? -13.193 -10.969 6.793 1.00 98.44 261 ALA A N 1
ATOM 2057 C CA . ALA A 1 261 ? -13.422 -11.519 8.119 1.00 98.44 261 ALA A CA 1
ATOM 2058 C C . ALA A 1 261 ? -14.907 -11.762 8.379 1.00 98.44 261 ALA A C 1
ATOM 2060 O O . ALA A 1 261 ? -15.755 -10.979 7.948 1.00 98.44 261 ALA A O 1
ATOM 2061 N N . ILE A 1 262 ? -15.210 -12.832 9.109 1.00 98.62 262 ILE A N 1
ATOM 2062 C CA . ILE A 1 262 ? -16.531 -13.045 9.687 1.00 98.62 262 ILE A CA 1
ATOM 2063 C C . ILE A 1 262 ? -16.615 -12.281 11.005 1.00 98.62 262 ILE A C 1
ATOM 2065 O O . ILE A 1 262 ? -15.745 -12.392 11.870 1.00 98.62 262 ILE A O 1
ATOM 2069 N N . VAL A 1 263 ? -17.687 -11.514 11.156 1.00 98.44 263 VAL A N 1
ATOM 2070 C CA . VAL A 1 263 ? -18.061 -10.850 12.398 1.00 98.44 263 VAL A CA 1
ATOM 2071 C C . VAL A 1 263 ? -19.398 -11.423 12.841 1.00 98.44 263 VAL A C 1
ATOM 2073 O O . VAL A 1 263 ? -20.391 -11.346 12.118 1.00 98.44 263 VAL A O 1
ATOM 2076 N N . THR A 1 264 ? -19.412 -12.029 14.026 1.00 98.25 264 THR A N 1
ATOM 2077 C CA . THR A 1 264 ? -20.640 -12.563 14.626 1.00 98.25 264 THR A CA 1
ATOM 2078 C C . THR A 1 264 ? -21.257 -11.495 15.513 1.00 98.25 264 THR A C 1
ATOM 2080 O O . THR A 1 264 ? -20.609 -10.987 16.430 1.00 98.25 264 THR A O 1
ATOM 2083 N N . ALA A 1 265 ? -22.501 -11.136 15.225 1.00 97.88 265 ALA A N 1
ATOM 2084 C CA . ALA A 1 265 ? -23.249 -10.168 15.993 1.00 97.88 265 ALA A CA 1
ATOM 2085 C C . ALA A 1 265 ? -23.649 -10.742 17.362 1.00 97.88 265 ALA A C 1
ATOM 2087 O O . ALA A 1 265 ? -23.997 -11.912 17.476 1.00 97.88 265 ALA A O 1
ATOM 2088 N N . HIS A 1 266 ? -23.653 -9.904 18.403 1.00 97.50 266 HIS A N 1
ATOM 2089 C CA . HIS A 1 266 ? -24.240 -10.251 19.698 1.00 97.50 266 HIS A CA 1
ATOM 2090 C C . HIS A 1 266 ? -25.705 -10.697 19.587 1.00 97.50 266 HIS A C 1
ATOM 2092 O O . HIS A 1 266 ? -26.424 -10.257 18.693 1.00 97.50 266 HIS A O 1
ATOM 2098 N N . ASP A 1 267 ? -26.162 -11.510 20.541 1.00 96.56 267 ASP A N 1
ATOM 2099 C CA . ASP A 1 267 ? -27.518 -12.085 20.559 1.00 96.56 267 ASP A CA 1
ATOM 2100 C C . ASP A 1 267 ? -28.628 -11.072 20.877 1.00 96.56 267 ASP A C 1
ATOM 2102 O O . ASP A 1 267 ? -29.810 -11.357 20.681 1.00 96.56 267 ASP A O 1
ATOM 2106 N N . THR A 1 268 ? -28.275 -9.883 21.374 1.00 95.50 268 THR A N 1
ATOM 2107 C CA . THR A 1 268 ? -29.224 -8.827 21.745 1.00 95.50 268 THR A CA 1
ATOM 2108 C C . THR A 1 268 ? -28.930 -7.527 21.000 1.00 95.50 268 THR A C 1
ATOM 2110 O O . THR A 1 268 ? -27.797 -7.251 20.611 1.00 95.50 268 THR A O 1
ATOM 2113 N N . ALA A 1 269 ? -29.966 -6.702 20.831 1.00 95.19 269 ALA A N 1
ATOM 2114 C CA . ALA A 1 269 ? -29.866 -5.339 20.304 1.00 95.19 269 ALA A CA 1
ATOM 2115 C C . ALA A 1 269 ? -29.819 -4.289 21.433 1.00 95.19 269 ALA A C 1
ATOM 2117 O O . ALA A 1 269 ? -30.393 -3.212 21.305 1.00 95.19 269 ALA A O 1
ATOM 2118 N N . GLU A 1 270 ? -29.200 -4.624 22.570 1.00 96.25 270 GLU A N 1
ATOM 2119 C CA . GLU A 1 270 ? -29.129 -3.721 23.731 1.00 96.25 270 GLU A CA 1
ATOM 2120 C C . GLU A 1 270 ? -28.295 -2.467 23.432 1.00 96.25 270 GLU A C 1
ATOM 2122 O O . GLU A 1 270 ? -28.612 -1.384 23.919 1.00 96.25 270 GLU A O 1
ATOM 2127 N N . PHE A 1 271 ? -27.259 -2.608 22.601 1.00 97.44 271 PHE A N 1
ATOM 2128 C CA . PHE A 1 271 ? -26.362 -1.521 22.238 1.00 97.44 271 PHE A CA 1
ATOM 2129 C C . PHE A 1 271 ? -26.047 -1.494 20.744 1.00 97.44 271 PHE A C 1
ATOM 2131 O O . PHE A 1 271 ? -25.929 -2.535 20.099 1.00 97.44 271 PHE A O 1
ATOM 2138 N N . ASN A 1 272 ? -25.808 -0.286 20.240 1.00 96.94 272 ASN A N 1
ATOM 2139 C CA . ASN A 1 272 ? -25.084 -0.051 18.997 1.00 96.94 272 ASN A CA 1
ATOM 2140 C C . ASN A 1 272 ? -23.576 0.037 19.271 1.00 96.94 272 ASN A C 1
ATOM 2142 O O . ASN A 1 272 ? -23.153 0.322 20.392 1.00 96.94 272 ASN A O 1
ATOM 2146 N N . TYR A 1 273 ? -22.755 -0.185 18.250 1.00 96.44 273 TYR A N 1
ATOM 2147 C CA . TYR A 1 273 ? -21.296 -0.195 18.379 1.00 96.44 273 TYR A CA 1
ATOM 2148 C C . TYR A 1 273 ? -20.667 0.738 17.354 1.00 96.44 273 TYR A C 1
ATOM 2150 O O . TYR A 1 273 ? -21.268 1.019 16.324 1.00 96.44 273 TYR A O 1
ATOM 2158 N N . MET A 1 274 ? -19.456 1.217 17.620 1.00 94.62 274 MET A N 1
ATOM 2159 C CA . MET A 1 274 ? -18.692 1.978 16.632 1.00 94.62 274 MET A CA 1
ATOM 2160 C C . MET A 1 274 ? -17.684 1.054 15.959 1.00 94.62 274 MET A C 1
ATOM 2162 O O . MET A 1 274 ? -17.040 0.258 16.637 1.00 94.62 274 MET A O 1
ATOM 2166 N N . TYR A 1 275 ? -17.508 1.187 14.650 1.00 94.69 275 TYR A N 1
ATOM 2167 C CA . TYR A 1 275 ? -16.298 0.737 13.975 1.00 94.69 275 TYR A CA 1
ATOM 2168 C C . TYR A 1 275 ? -15.352 1.921 13.779 1.00 94.69 275 TYR A C 1
ATOM 2170 O O . TYR A 1 275 ? -15.781 3.073 13.690 1.00 94.69 275 TYR A O 1
ATOM 2178 N N . ASN A 1 276 ? -14.056 1.638 13.712 1.00 93.31 276 ASN A N 1
ATOM 2179 C CA . ASN A 1 276 ? -13.009 2.633 13.531 1.00 93.31 276 ASN A CA 1
ATOM 2180 C C . ASN A 1 276 ? -12.092 2.220 12.377 1.00 93.31 276 ASN A C 1
ATOM 2182 O O . ASN A 1 276 ? -11.475 1.152 12.422 1.00 93.31 276 ASN A O 1
ATOM 2186 N N . CYS A 1 277 ? -11.994 3.090 11.373 1.00 94.88 277 CYS A N 1
ATOM 2187 C CA . CYS A 1 277 ? -11.018 3.015 10.295 1.00 94.88 277 CYS A CA 1
ATOM 2188 C C . CYS A 1 277 ? -9.943 4.078 10.548 1.00 94.88 277 CYS A C 1
ATOM 2190 O O . CYS A 1 277 ? -10.242 5.268 10.601 1.00 94.88 277 CYS A O 1
ATOM 2192 N N . THR A 1 278 ? -8.692 3.672 10.714 1.00 93.00 278 THR A N 1
ATOM 2193 C CA . THR A 1 278 ? -7.582 4.576 11.022 1.00 93.00 278 THR A CA 1
ATOM 2194 C C . THR A 1 278 ? -6.597 4.617 9.861 1.00 93.00 278 THR A C 1
ATOM 2196 O O . THR A 1 278 ? -5.986 3.600 9.554 1.00 93.00 278 THR A O 1
ATOM 2199 N N . LEU A 1 279 ? -6.447 5.784 9.238 1.00 92.50 279 LEU A N 1
ATOM 2200 C CA . LEU A 1 279 ? -5.462 6.073 8.195 1.00 92.50 279 LEU A CA 1
ATOM 2201 C C . LEU A 1 279 ? -4.152 6.515 8.851 1.00 92.50 279 LEU A C 1
ATOM 2203 O O . LEU A 1 279 ? -4.177 7.420 9.691 1.00 92.50 279 LEU A O 1
ATOM 2207 N N . TYR A 1 280 ? -3.023 5.916 8.480 1.00 88.75 280 TYR A N 1
ATOM 2208 C CA . TYR A 1 280 ? -1.736 6.263 9.078 1.00 88.75 280 TYR A CA 1
ATOM 2209 C C . TYR A 1 280 ? -0.529 5.939 8.189 1.00 88.75 280 TYR A C 1
ATOM 2211 O O . TYR A 1 280 ? -0.582 5.061 7.327 1.00 88.75 280 TYR A O 1
ATOM 2219 N N . ALA A 1 281 ? 0.588 6.595 8.500 1.00 81.44 281 ALA A N 1
ATOM 2220 C CA . ALA A 1 281 ? 1.923 6.236 8.042 1.00 81.44 281 ALA A CA 1
ATOM 2221 C C . ALA A 1 281 ? 2.884 6.168 9.232 1.00 81.44 281 ALA A C 1
ATOM 2223 O O . ALA A 1 281 ? 3.197 7.190 9.845 1.00 81.44 281 ALA A O 1
ATOM 2224 N N . ASP A 1 282 ? 3.415 4.975 9.511 1.00 67.00 282 ASP A N 1
ATOM 2225 C CA . ASP A 1 282 ? 4.368 4.735 10.612 1.00 67.00 282 ASP A CA 1
ATOM 2226 C C . ASP A 1 282 ? 5.685 5.509 10.471 1.00 67.00 282 ASP A C 1
ATOM 2228 O O . ASP A 1 282 ? 6.386 5.763 11.448 1.00 67.00 282 ASP A O 1
ATOM 2232 N N . PHE A 1 283 ? 6.042 5.885 9.244 1.00 66.06 283 PHE A N 1
ATOM 2233 C CA . PHE A 1 283 ? 7.243 6.665 8.953 1.00 66.06 283 PHE A CA 1
ATOM 2234 C C . PHE A 1 283 ? 7.041 8.177 9.093 1.00 66.06 283 PHE A C 1
ATOM 2236 O O . PHE A 1 283 ? 7.992 8.945 8.929 1.00 66.06 283 PHE A O 1
ATOM 2243 N N . VAL A 1 284 ? 5.817 8.616 9.380 1.00 63.50 284 VAL A N 1
ATOM 2244 C CA . VAL A 1 284 ? 5.502 10.009 9.671 1.00 63.50 284 VAL A CA 1
ATOM 2245 C C . VAL A 1 284 ? 5.260 10.128 11.175 1.00 63.50 284 VAL A C 1
ATOM 2247 O O . VAL A 1 284 ? 4.558 9.293 11.745 1.00 63.50 284 VAL A O 1
ATOM 2250 N N . PRO A 1 285 ? 5.832 11.134 11.862 1.00 59.06 285 PRO A N 1
ATOM 2251 C CA . PRO A 1 285 ? 5.565 11.318 13.281 1.00 59.06 285 PRO A CA 1
ATOM 2252 C C . PRO A 1 285 ? 4.068 11.505 13.541 1.00 59.06 285 PRO A C 1
ATOM 2254 O O . PRO A 1 285 ? 3.304 11.932 12.668 1.00 59.06 285 PRO A O 1
ATOM 2257 N N . TRP A 1 286 ? 3.664 11.203 14.772 1.00 62.84 286 TRP A N 1
ATOM 2258 C CA . TRP A 1 286 ? 2.317 11.497 15.235 1.00 62.84 286 TRP A CA 1
ATOM 2259 C C . TRP A 1 286 ? 2.062 13.006 15.164 1.00 62.84 286 TRP A C 1
ATOM 2261 O O . TRP A 1 286 ? 2.815 13.802 15.730 1.00 62.84 286 TRP A O 1
ATOM 2271 N N . ILE A 1 287 ? 1.008 13.388 14.449 1.00 61.72 287 ILE A N 1
ATOM 2272 C CA . ILE A 1 287 ? 0.555 14.766 14.285 1.00 61.72 287 ILE A CA 1
ATOM 2273 C C . ILE A 1 287 ? -0.959 14.765 14.537 1.00 61.72 287 ILE A C 1
ATOM 2275 O O . ILE A 1 287 ? -1.702 14.186 13.734 1.00 61.72 287 ILE A O 1
ATOM 2279 N N . PRO A 1 288 ? -1.439 15.387 15.631 1.00 59.31 288 PRO A N 1
ATOM 2280 C CA . PRO A 1 288 ? -2.843 15.308 16.012 1.00 59.31 288 PRO A CA 1
ATOM 2281 C C . PRO A 1 288 ? -3.759 15.815 14.892 1.00 59.31 288 PRO A C 1
ATOM 2283 O O . PRO A 1 288 ? -3.522 16.866 14.299 1.00 59.31 288 PRO A O 1
ATOM 2286 N N . GLY A 1 289 ? -4.796 15.033 14.577 1.00 61.22 289 GLY A N 1
ATOM 2287 C CA . GLY A 1 289 ? -5.751 15.323 13.500 1.00 61.22 289 GLY A CA 1
ATOM 2288 C C . GLY A 1 289 ? -5.237 15.064 12.076 1.00 61.22 289 GLY A C 1
ATOM 2289 O O . GLY A 1 289 ? -5.997 15.243 11.124 1.00 61.22 289 GLY A O 1
ATOM 2290 N N . MET A 1 290 ? -3.980 14.636 11.905 1.00 66.56 290 MET A N 1
ATOM 2291 C CA . MET A 1 290 ? -3.367 14.421 10.587 1.00 66.56 290 MET A CA 1
ATOM 2292 C C . MET A 1 290 ? -2.781 13.023 10.398 1.00 66.56 290 MET A C 1
ATOM 2294 O O . MET A 1 290 ? -2.993 12.440 9.339 1.00 66.56 290 MET A O 1
ATOM 2298 N N . ASN A 1 291 ? -2.065 12.502 11.395 1.00 72.94 291 ASN A N 1
ATOM 2299 C CA . ASN A 1 291 ? -1.480 11.166 11.381 1.00 72.94 291 ASN A CA 1
ATOM 2300 C C . ASN A 1 291 ? -1.339 10.635 12.822 1.00 72.94 291 ASN A C 1
ATOM 2302 O O . ASN A 1 291 ? -0.599 11.231 13.605 1.00 72.94 291 ASN A O 1
ATOM 2306 N N . PRO A 1 292 ? -2.001 9.531 13.193 1.00 78.06 292 PRO A N 1
ATOM 2307 C CA . PRO A 1 292 ? -3.055 8.867 12.441 1.00 78.06 292 PRO A CA 1
ATOM 2308 C C . PRO A 1 292 ? -4.328 9.734 12.361 1.00 78.06 292 PRO A C 1
ATOM 2310 O O . PRO A 1 292 ? -4.585 10.579 13.222 1.00 78.06 292 PRO A O 1
ATOM 2313 N N . ARG A 1 293 ? -5.145 9.516 11.327 1.00 86.38 293 ARG A N 1
ATOM 2314 C CA . ARG A 1 293 ? -6.518 10.038 11.218 1.00 86.38 293 ARG A CA 1
ATOM 2315 C C . ARG A 1 293 ? -7.508 8.925 11.514 1.00 86.38 293 ARG A C 1
ATOM 2317 O O . ARG A 1 293 ? -7.399 7.844 10.946 1.00 86.38 293 ARG A O 1
ATOM 2324 N N . HIS A 1 294 ? -8.493 9.210 12.358 1.00 87.69 294 HIS A N 1
ATOM 2325 C CA . HIS A 1 294 ? -9.519 8.250 12.755 1.00 87.69 294 HIS A CA 1
ATOM 2326 C C . HIS A 1 294 ? -10.861 8.595 12.114 1.00 87.69 294 HIS A C 1
ATOM 2328 O O . HIS A 1 294 ? -11.295 9.744 12.161 1.00 87.69 294 HIS A O 1
ATOM 2334 N N . TYR A 1 295 ? -11.518 7.580 11.568 1.00 91.06 295 TYR A N 1
ATOM 2335 C CA . TYR A 1 295 ? -12.824 7.662 10.935 1.00 91.06 295 TYR A CA 1
ATOM 2336 C C . TYR A 1 295 ? -13.758 6.675 11.619 1.00 91.06 295 TYR A C 1
ATOM 2338 O O . TYR A 1 295 ? -13.556 5.460 11.561 1.00 91.06 295 TYR A O 1
ATOM 2346 N N . LEU A 1 296 ? -14.764 7.210 12.304 1.00 90.94 296 LEU A N 1
ATOM 2347 C CA . LEU A 1 296 ? -15.713 6.423 13.077 1.00 90.94 296 LEU A CA 1
ATOM 2348 C C . LEU A 1 296 ? -16.999 6.228 12.277 1.00 90.94 296 LEU A C 1
ATOM 2350 O O . LEU A 1 296 ? -17.500 7.169 11.664 1.00 90.94 296 LEU A O 1
ATOM 2354 N N . GLY A 1 297 ? -17.562 5.027 12.331 1.00 92.56 297 GLY A N 1
ATOM 2355 C CA . GLY A 1 297 ? -18.894 4.761 11.798 1.00 92.56 297 GLY A CA 1
ATOM 2356 C C . GLY A 1 297 ? -19.686 3.813 12.683 1.00 92.56 297 GLY A C 1
ATOM 2357 O O . GLY A 1 297 ? -19.149 3.211 13.612 1.00 92.56 297 GLY A O 1
ATOM 2358 N N . LEU A 1 298 ? -20.989 3.729 12.432 1.00 95.62 298 LEU A N 1
ATOM 2359 C CA . LEU A 1 298 ? -21.932 3.044 13.313 1.00 95.62 298 LEU A CA 1
ATOM 2360 C C . LEU A 1 298 ? -22.208 1.614 12.833 1.00 95.62 298 LEU A C 1
ATOM 2362 O O . LEU A 1 298 ? -22.558 1.391 11.676 1.00 95.62 298 LEU A O 1
ATOM 2366 N N . VAL A 1 299 ? -22.114 0.658 13.750 1.00 97.31 299 VAL A N 1
ATOM 2367 C CA . VAL A 1 299 ? -22.727 -0.668 13.658 1.00 97.31 299 VAL A CA 1
ATOM 2368 C C . VAL A 1 299 ? -24.065 -0.608 14.391 1.00 97.31 299 VAL A C 1
ATOM 2370 O O . VAL A 1 299 ? -24.129 -0.637 15.624 1.00 97.31 299 VAL A O 1
ATOM 2373 N N . GLU A 1 300 ? -25.137 -0.469 13.620 1.00 97.81 300 GLU A N 1
ATOM 2374 C CA . GLU A 1 300 ? -26.508 -0.315 14.097 1.00 97.81 300 GLU A CA 1
ATOM 2375 C C . GLU A 1 300 ? -27.171 -1.688 14.266 1.00 97.81 300 GLU A C 1
ATOM 2377 O O . GLU A 1 300 ? -27.409 -2.406 13.296 1.00 97.81 300 GLU A O 1
ATOM 2382 N N . TYR A 1 301 ? -27.493 -2.034 15.508 1.00 97.81 301 TYR A N 1
ATOM 2383 C CA . TYR A 1 301 ? -28.359 -3.156 15.865 1.00 97.81 301 TYR A CA 1
ATOM 2384 C C . TYR A 1 301 ? -29.829 -2.735 15.910 1.00 97.81 301 TYR A C 1
ATOM 2386 O O . TYR A 1 301 ? -30.710 -3.459 15.447 1.00 97.81 301 TYR A O 1
ATOM 2394 N N . HIS A 1 302 ? -30.095 -1.557 16.481 1.00 96.12 302 HIS A N 1
ATOM 2395 C CA . HIS A 1 302 ? -31.422 -0.956 16.547 1.00 96.12 302 HIS A CA 1
ATOM 2396 C C . HIS A 1 302 ? -31.300 0.578 16.587 1.00 96.12 302 HIS A C 1
ATOM 2398 O O . HIS A 1 302 ? -30.474 1.079 17.350 1.00 96.12 302 HIS A O 1
ATOM 2404 N N . PRO A 1 303 ? -32.120 1.345 15.842 1.00 95.06 303 PRO A N 1
ATOM 2405 C CA . PRO A 1 303 ? -31.991 2.807 15.776 1.00 95.06 303 PRO A CA 1
ATOM 2406 C C . PRO A 1 303 ? -32.070 3.516 17.138 1.00 95.06 303 PRO A C 1
ATOM 2408 O O . PRO A 1 303 ? -31.355 4.483 17.373 1.00 95.06 303 PRO A O 1
ATOM 2411 N N . ASP A 1 304 ? -32.899 3.000 18.051 1.00 95.50 304 ASP A N 1
ATOM 2412 C CA . ASP A 1 304 ? -33.103 3.592 19.384 1.00 95.50 304 ASP A CA 1
ATOM 2413 C C . ASP A 1 304 ? -32.133 3.068 20.464 1.00 95.50 304 ASP A C 1
ATOM 2415 O O . ASP A 1 304 ? -32.201 3.500 21.616 1.00 95.50 304 ASP A O 1
ATOM 2419 N N . ALA A 1 305 ? -31.256 2.110 20.138 1.00 95.38 305 ALA A N 1
ATOM 2420 C CA . ALA A 1 305 ? -30.306 1.574 21.110 1.00 95.38 305 ALA A CA 1
ATOM 2421 C C . ALA A 1 305 ? -29.155 2.569 21.369 1.00 95.38 305 ALA A C 1
ATOM 2423 O O . ALA A 1 305 ? -28.622 3.165 20.425 1.00 95.38 305 ALA A O 1
ATOM 2424 N N . PRO A 1 306 ? -28.716 2.750 22.629 1.00 96.56 306 PRO A N 1
ATOM 2425 C CA . PRO A 1 306 ? -27.565 3.594 22.929 1.00 96.56 306 PRO A CA 1
ATOM 2426 C C . PRO A 1 306 ? -26.279 3.012 22.325 1.00 96.56 306 PRO A C 1
ATOM 2428 O O . PRO A 1 306 ? -26.118 1.796 22.209 1.00 96.56 306 PRO A O 1
ATOM 2431 N N . VAL A 1 307 ? -25.328 3.879 21.973 1.00 95.31 307 VAL A N 1
ATOM 2432 C CA . VAL A 1 307 ? -23.993 3.445 21.539 1.00 95.31 307 VAL A CA 1
ATOM 2433 C C . VAL A 1 307 ? -23.188 2.995 22.756 1.00 95.31 307 VAL A C 1
ATOM 2435 O O . VAL A 1 307 ? -23.065 3.721 23.743 1.00 95.31 307 VAL A O 1
ATOM 2438 N N . LYS A 1 308 ? -22.610 1.794 22.695 1.00 93.31 308 LYS A N 1
ATOM 2439 C CA . LYS A 1 308 ? -21.723 1.290 23.738 1.00 93.31 308 LYS A CA 1
ATOM 2440 C C . LYS A 1 308 ? -20.388 2.015 23.678 1.00 93.31 308 LYS A C 1
ATOM 2442 O O . LYS A 1 308 ? -19.618 1.854 22.733 1.00 93.31 308 LYS A O 1
ATOM 2447 N N . HIS A 1 309 ? -20.082 2.765 24.727 1.00 87.62 309 HIS A N 1
ATOM 2448 C CA . HIS A 1 309 ? -18.770 3.377 24.883 1.00 87.62 309 HIS A CA 1
ATOM 2449 C C . HIS A 1 309 ? -17.756 2.327 25.344 1.00 87.62 309 HIS A C 1
ATOM 2451 O O . HIS A 1 309 ? -17.798 1.855 26.480 1.00 87.62 309 HIS A O 1
ATOM 2457 N N . ILE A 1 310 ? -16.844 1.960 24.447 1.00 83.75 310 ILE A N 1
ATOM 2458 C CA . ILE A 1 310 ? -15.710 1.080 24.731 1.00 83.75 310 ILE A CA 1
ATOM 2459 C C . ILE A 1 310 ? -14.454 1.934 24.606 1.00 83.75 310 ILE A C 1
ATOM 2461 O O . ILE A 1 310 ? -14.227 2.543 23.563 1.00 83.75 310 ILE A O 1
ATOM 2465 N N . ALA A 1 311 ? -13.665 2.014 25.679 1.00 76.12 311 ALA A N 1
ATOM 2466 C CA . ALA A 1 311 ? -12.397 2.731 25.649 1.00 76.12 311 ALA A CA 1
ATOM 2467 C C . ALA A 1 311 ? -11.493 2.117 24.575 1.00 76.12 311 ALA A C 1
ATOM 2469 O O . ALA A 1 311 ? -11.327 0.896 24.546 1.00 76.12 311 ALA A O 1
ATOM 2470 N N . THR A 1 312 ? -10.924 2.952 23.705 1.00 65.00 312 THR A N 1
ATOM 2471 C CA . THR A 1 312 ? -9.963 2.507 22.693 1.00 65.00 312 THR A CA 1
ATOM 2472 C C . THR A 1 312 ? -8.749 1.920 23.413 1.00 65.00 312 THR A C 1
ATOM 2474 O O . THR A 1 312 ? -8.076 2.659 24.136 1.00 65.00 312 THR A O 1
ATOM 2477 N N . PRO A 1 313 ? -8.471 0.611 23.284 1.00 65.06 313 PRO A N 1
ATOM 2478 C CA . PRO A 1 313 ? -7.296 0.019 23.909 1.00 65.06 313 PRO A CA 1
ATOM 2479 C C . PRO A 1 313 ? -6.025 0.624 23.307 1.00 65.06 313 PRO A C 1
ATOM 2481 O O . PRO A 1 313 ? -6.039 1.045 22.149 1.00 65.06 313 PRO A O 1
ATOM 2484 N N . ASP A 1 314 ? -4.926 0.641 24.069 1.00 75.19 314 ASP A N 1
ATOM 2485 C CA . ASP A 1 314 ? -3.602 0.924 23.500 1.00 75.19 314 ASP A CA 1
ATOM 2486 C C . ASP A 1 314 ? -3.388 -0.008 22.297 1.00 75.19 314 ASP A C 1
ATOM 2488 O O . ASP A 1 314 ? -3.575 -1.223 22.400 1.00 75.19 314 ASP A O 1
ATOM 2492 N N . ASP A 1 315 ? -3.018 0.574 21.157 1.00 79.94 315 ASP A N 1
ATOM 2493 C CA . ASP A 1 315 ? -2.795 -0.109 19.883 1.00 79.94 315 ASP A CA 1
ATOM 2494 C C . ASP A 1 315 ? -1.859 -1.322 20.020 1.00 79.94 315 ASP A C 1
ATOM 2496 O O . ASP A 1 315 ? -2.038 -2.332 19.340 1.00 79.94 315 ASP A O 1
ATOM 2500 N N . ARG A 1 316 ? -0.912 -1.262 20.968 1.00 80.44 316 ARG A N 1
ATOM 2501 C CA . ARG A 1 316 ? 0.050 -2.333 21.283 1.00 80.44 316 ARG A CA 1
ATOM 2502 C C . ARG A 1 316 ? -0.564 -3.539 21.988 1.00 80.44 316 ARG A C 1
ATOM 2504 O O . ARG A 1 316 ? 0.066 -4.594 22.042 1.00 80.44 316 ARG A O 1
ATOM 2511 N N . LEU A 1 317 ? -1.740 -3.374 22.586 1.00 84.69 317 LEU A N 1
ATOM 2512 C CA . LEU A 1 317 ? -2.463 -4.433 23.291 1.00 84.69 317 LEU A CA 1
ATOM 2513 C C . LEU A 1 317 ? -3.428 -5.183 22.370 1.00 84.69 317 LEU A C 1
ATOM 2515 O O . LEU A 1 317 ? -3.925 -6.244 22.749 1.00 84.69 317 LEU A O 1
ATOM 2519 N N . LEU A 1 318 ? -3.702 -4.645 21.181 1.00 89.62 318 LEU A N 1
ATOM 2520 C CA . LEU A 1 318 ? -4.584 -5.261 20.202 1.00 89.62 318 LEU A CA 1
ATOM 2521 C C . LEU A 1 318 ? -3.846 -6.352 19.426 1.00 89.62 318 LEU A C 1
ATOM 2523 O O . LEU A 1 318 ? -2.706 -6.181 18.987 1.00 89.62 318 LEU A O 1
ATOM 2527 N N . LYS A 1 319 ? -4.520 -7.484 19.208 1.00 94.88 319 LYS A N 1
ATOM 2528 C CA . LYS A 1 319 ? -4.042 -8.502 18.279 1.00 94.88 319 LYS A CA 1
ATOM 2529 C C . LYS A 1 319 ? -4.415 -8.096 16.854 1.00 94.88 319 LYS A C 1
ATOM 2531 O O . LYS A 1 319 ? -5.542 -8.334 16.426 1.00 94.88 319 LYS A O 1
ATOM 2536 N N . TRP A 1 320 ? -3.471 -7.508 16.128 1.00 95.44 320 TRP A N 1
ATOM 2537 C CA . TRP A 1 320 ? -3.605 -7.187 14.704 1.00 95.44 320 TRP A CA 1
ATOM 2538 C C . TRP A 1 320 ? -3.389 -8.410 13.806 1.00 95.44 320 TRP A C 1
ATOM 2540 O O . TRP A 1 320 ? -2.839 -9.430 14.229 1.00 95.44 320 TRP A O 1
ATOM 2550 N N . THR A 1 321 ? -3.808 -8.306 12.546 1.00 95.25 321 THR A N 1
ATOM 2551 C CA . THR A 1 321 ? -3.508 -9.306 11.515 1.00 95.25 321 THR A CA 1
ATOM 2552 C C . THR A 1 321 ? -2.009 -9.475 11.307 1.00 95.25 321 THR A C 1
ATOM 2554 O O . THR A 1 321 ? -1.298 -8.506 11.059 1.00 95.25 321 THR A O 1
ATOM 2557 N N . ASN A 1 322 ? -1.546 -10.726 11.330 1.00 92.94 322 ASN A N 1
ATOM 2558 C CA . ASN A 1 322 ? -0.172 -11.090 11.015 1.00 92.94 322 ASN A CA 1
ATOM 2559 C C . ASN A 1 322 ? -0.154 -12.307 10.083 1.00 92.94 322 ASN A C 1
ATOM 2561 O O . ASN A 1 322 ? -0.453 -13.429 10.485 1.00 92.94 322 ASN A O 1
ATOM 2565 N N . ASP A 1 323 ? 0.209 -12.087 8.828 1.00 92.00 323 ASP A N 1
ATOM 2566 C CA . ASP A 1 323 ? 0.154 -13.082 7.757 1.00 92.00 323 ASP A CA 1
ATOM 2567 C C . ASP A 1 323 ? 1.119 -14.264 7.937 1.00 92.00 323 ASP A C 1
ATOM 2569 O O . ASP A 1 323 ? 0.802 -15.358 7.475 1.00 92.00 323 ASP A O 1
ATOM 2573 N N . ILE A 1 324 ? 2.233 -14.111 8.669 1.00 94.44 324 ILE A N 1
ATOM 2574 C CA . ILE A 1 324 ? 3.102 -15.258 9.013 1.00 94.44 324 ILE A CA 1
ATOM 2575 C C . ILE A 1 324 ? 2.408 -16.244 9.971 1.00 94.44 324 ILE A C 1
ATOM 2577 O O . ILE A 1 324 ? 2.744 -17.426 9.993 1.00 94.44 324 ILE A O 1
ATOM 2581 N N . GLU A 1 325 ? 1.429 -15.777 10.753 1.00 94.50 325 GLU A N 1
ATOM 2582 C CA . GLU A 1 325 ? 0.657 -16.586 11.709 1.00 94.50 325 GLU A CA 1
ATOM 2583 C C . GLU A 1 325 ? -0.616 -17.183 11.081 1.00 94.50 325 GLU A C 1
ATOM 2585 O O . GLU A 1 325 ? -1.294 -18.012 11.695 1.00 94.50 325 GLU A O 1
ATOM 2590 N N . MET A 1 326 ? -0.947 -16.775 9.854 1.00 96.31 326 MET A N 1
ATOM 2591 C CA . MET A 1 326 ? -2.086 -17.280 9.094 1.00 96.31 326 MET A CA 1
ATOM 2592 C C . MET A 1 326 ? -1.717 -18.539 8.304 1.00 96.31 326 MET A C 1
ATOM 2594 O O . MET A 1 326 ? -0.551 -18.818 8.027 1.00 96.31 326 MET A O 1
ATOM 2598 N N . ARG A 1 327 ? -2.737 -19.320 7.938 1.00 97.19 327 ARG A N 1
ATOM 2599 C CA . ARG A 1 327 ? -2.587 -20.592 7.220 1.00 97.19 327 ARG A CA 1
ATOM 2600 C C . ARG A 1 327 ? -3.588 -20.654 6.077 1.00 97.19 327 ARG A C 1
ATOM 2602 O O . ARG A 1 327 ? -4.781 -20.459 6.317 1.00 97.19 327 ARG A O 1
ATOM 2609 N N . ALA A 1 328 ? -3.127 -20.962 4.870 1.00 96.88 328 ALA A N 1
ATOM 2610 C CA . ALA A 1 328 ? -4.005 -21.086 3.713 1.00 96.88 328 ALA A CA 1
ATOM 2611 C C . ALA A 1 328 ? -4.899 -22.334 3.825 1.00 96.88 328 ALA A C 1
ATOM 2613 O O . ALA A 1 328 ? -4.443 -23.416 4.215 1.00 96.88 328 ALA A O 1
ATOM 2614 N N . LEU A 1 329 ? -6.177 -22.189 3.475 1.00 95.25 329 LEU A N 1
ATOM 2615 C CA . LEU A 1 329 ? -7.117 -23.301 3.384 1.00 95.25 329 LEU A CA 1
ATOM 2616 C C . LEU A 1 329 ? -6.872 -24.047 2.069 1.00 95.25 329 LEU A C 1
ATOM 2618 O O . LEU A 1 329 ? -6.839 -23.443 1.002 1.00 95.25 329 LEU A O 1
ATOM 2622 N N . GLY A 1 330 ? -6.657 -25.361 2.142 1.00 89.38 330 GLY A N 1
ATOM 2623 C CA . GLY A 1 330 ? -6.186 -26.134 0.985 1.00 89.38 330 GLY A CA 1
ATOM 2624 C C . GLY A 1 330 ? -4.715 -25.875 0.627 1.00 89.38 330 GLY A C 1
ATOM 2625 O O . GLY A 1 330 ? -4.232 -26.405 -0.371 1.00 89.38 330 GLY A O 1
ATOM 2626 N N . GLY A 1 331 ? -4.002 -25.095 1.449 1.00 89.19 331 GLY A N 1
ATOM 2627 C CA . GLY A 1 331 ? -2.555 -24.941 1.375 1.00 89.19 331 GLY A CA 1
ATOM 2628 C C . GLY A 1 331 ? -1.808 -26.217 1.768 1.00 89.19 331 GLY A C 1
ATOM 2629 O O . GLY A 1 331 ? -2.380 -27.188 2.269 1.00 89.19 331 GLY A O 1
ATOM 2630 N N . GLY A 1 332 ? -0.499 -26.204 1.546 1.00 92.69 332 GLY A N 1
ATOM 2631 C CA . GLY A 1 332 ? 0.412 -27.286 1.904 1.00 92.69 332 GLY A CA 1
ATOM 2632 C C . GLY A 1 332 ? 1.696 -26.742 2.523 1.00 92.69 332 GLY A C 1
ATOM 2633 O O . GLY A 1 332 ? 1.826 -25.527 2.682 1.00 92.69 332 GLY A O 1
ATOM 2634 N N . PRO A 1 333 ? 2.661 -27.617 2.853 1.00 96.56 333 PRO A N 1
ATOM 2635 C CA . PRO A 1 333 ? 3.954 -27.178 3.355 1.00 96.56 333 PRO A CA 1
ATOM 2636 C C . PRO A 1 333 ? 4.668 -26.267 2.357 1.00 96.56 333 PRO A C 1
ATOM 2638 O O . PRO A 1 333 ? 4.386 -26.258 1.153 1.00 96.56 333 PRO A O 1
ATOM 2641 N N . ALA A 1 334 ? 5.622 -25.500 2.872 1.00 96.75 334 ALA A N 1
ATOM 2642 C CA . ALA A 1 334 ? 6.489 -24.674 2.055 1.00 96.75 334 ALA A CA 1
ATOM 2643 C C . ALA A 1 334 ? 7.154 -25.515 0.958 1.00 96.75 334 ALA A C 1
ATOM 2645 O O . ALA A 1 334 ? 7.741 -26.568 1.227 1.00 96.75 334 ALA A O 1
ATOM 2646 N N . MET A 1 335 ? 7.083 -25.032 -0.281 1.00 95.75 335 MET A N 1
ATOM 2647 C CA . MET A 1 335 ? 7.637 -25.733 -1.433 1.00 95.75 335 MET A CA 1
ATOM 2648 C C . MET A 1 335 ? 9.155 -25.915 -1.280 1.00 95.75 335 MET A C 1
ATOM 2650 O O . MET A 1 335 ? 9.823 -25.027 -0.743 1.00 95.75 335 MET A O 1
ATOM 2654 N N . PRO A 1 336 ? 9.735 -27.032 -1.749 1.00 96.31 336 PRO A N 1
ATOM 2655 C CA . PRO A 1 336 ? 11.186 -27.145 -1.899 1.00 96.31 336 PRO A CA 1
ATOM 2656 C C . PRO A 1 336 ? 11.716 -26.091 -2.884 1.00 96.31 336 PRO A C 1
ATOM 2658 O O . PRO A 1 336 ? 10.979 -25.612 -3.744 1.00 96.31 336 PRO A O 1
ATOM 2661 N N . VAL A 1 337 ? 12.995 -25.741 -2.756 1.00 97.50 337 VAL A N 1
ATOM 2662 C CA . VAL A 1 337 ? 13.621 -24.627 -3.483 1.00 97.50 337 VAL A CA 1
ATOM 2663 C C . VAL A 1 337 ? 14.669 -25.162 -4.451 1.00 97.50 337 VAL A C 1
ATOM 2665 O O . VAL A 1 337 ? 15.532 -25.937 -4.049 1.00 97.50 337 VAL A O 1
ATOM 2668 N N . ASP A 1 338 ? 14.607 -24.723 -5.708 1.00 97.88 338 ASP A N 1
ATOM 2669 C CA . ASP A 1 338 ? 15.605 -25.033 -6.740 1.00 97.88 338 ASP A CA 1
ATOM 2670 C C . ASP A 1 338 ? 16.596 -23.879 -6.937 1.00 97.88 338 ASP A C 1
ATOM 2672 O O . ASP A 1 338 ? 17.757 -24.098 -7.281 1.00 97.88 338 ASP A O 1
ATOM 2676 N N . ARG A 1 339 ? 16.139 -22.636 -6.733 1.00 97.06 339 ARG A N 1
ATOM 2677 C CA . ARG A 1 339 ? 16.932 -21.418 -6.919 1.00 97.06 339 ARG A CA 1
ATOM 2678 C C . ARG A 1 339 ? 16.617 -20.384 -5.845 1.00 97.06 339 ARG A C 1
ATOM 2680 O O . ARG A 1 339 ? 15.455 -20.148 -5.527 1.00 97.06 339 ARG A O 1
ATOM 2687 N N . TYR A 1 340 ? 17.660 -19.722 -5.361 1.00 97.12 340 TYR A N 1
ATOM 2688 C CA . TYR A 1 340 ? 17.559 -18.583 -4.456 1.00 97.12 340 TYR A CA 1
ATOM 2689 C C . TYR A 1 340 ? 17.759 -17.283 -5.230 1.00 97.12 340 TYR A C 1
ATOM 2691 O O . TYR A 1 340 ? 18.617 -17.207 -6.115 1.00 97.12 340 TYR A O 1
ATOM 2699 N N . ILE A 1 341 ? 16.961 -16.275 -4.903 1.00 96.19 341 ILE A N 1
ATOM 2700 C CA . ILE A 1 341 ? 17.050 -14.928 -5.458 1.00 96.19 341 ILE A CA 1
ATOM 2701 C C . ILE A 1 341 ? 17.091 -13.960 -4.292 1.00 96.19 341 ILE A C 1
ATOM 2703 O O . ILE A 1 341 ? 16.199 -13.964 -3.451 1.00 96.19 341 ILE A O 1
ATOM 2707 N N . GLU A 1 342 ? 18.126 -13.134 -4.245 1.00 95.81 342 GLU A N 1
ATOM 2708 C CA . GLU A 1 342 ? 18.233 -12.075 -3.253 1.00 95.81 342 GLU A CA 1
ATOM 2709 C C . GLU A 1 342 ? 17.849 -10.742 -3.888 1.00 95.81 342 GLU A C 1
ATOM 2711 O O . GLU A 1 342 ? 18.350 -10.385 -4.956 1.00 95.81 342 GLU A O 1
ATOM 2716 N N . LEU A 1 343 ? 16.943 -10.025 -3.231 1.00 95.44 343 LEU A N 1
ATOM 2717 C CA . LEU A 1 343 ? 16.537 -8.675 -3.591 1.00 95.44 343 LEU A CA 1
ATOM 2718 C C . LEU A 1 343 ? 16.693 -7.794 -2.359 1.00 95.44 343 LEU A C 1
ATOM 2720 O O . LEU A 1 343 ? 16.199 -8.131 -1.287 1.00 95.44 343 LEU A O 1
ATOM 2724 N N . THR A 1 344 ? 17.340 -6.648 -2.520 1.00 93.19 344 THR A N 1
ATOM 2725 C CA . THR A 1 344 ? 17.556 -5.694 -1.430 1.00 93.19 344 THR A CA 1
ATOM 2726 C C . THR A 1 344 ? 17.011 -4.339 -1.847 1.00 93.19 344 THR A C 1
ATOM 2728 O O . THR A 1 344 ? 17.228 -3.905 -2.979 1.00 93.19 344 THR A O 1
ATOM 2731 N N . THR A 1 345 ? 16.268 -3.680 -0.958 1.00 91.38 345 THR A N 1
ATOM 2732 C CA . THR A 1 345 ? 15.726 -2.340 -1.219 1.00 91.38 345 THR A CA 1
ATOM 2733 C C . THR A 1 345 ? 16.762 -1.274 -0.891 1.00 91.38 345 THR A C 1
ATOM 2735 O O . THR A 1 345 ? 17.242 -1.216 0.243 1.00 91.38 345 THR A O 1
ATOM 2738 N N . ARG A 1 346 ? 17.057 -0.361 -1.812 1.00 85.88 346 ARG A N 1
ATOM 2739 C CA . ARG A 1 346 ? 17.978 0.754 -1.543 1.00 85.88 346 ARG A CA 1
ATOM 2740 C C . ARG A 1 346 ? 17.490 2.036 -2.204 1.00 85.88 346 ARG A C 1
ATOM 2742 O O . ARG A 1 346 ? 16.761 1.992 -3.187 1.00 85.88 346 ARG A O 1
ATOM 2749 N N . GLY A 1 347 ? 17.829 3.181 -1.622 1.00 82.38 347 GLY A N 1
ATOM 2750 C CA . GLY A 1 347 ? 17.481 4.500 -2.150 1.00 82.38 347 GLY A CA 1
ATOM 2751 C C . GLY A 1 347 ? 18.697 5.412 -2.148 1.00 82.38 347 GLY A C 1
ATOM 2752 O O . GLY A 1 347 ? 19.464 5.399 -1.186 1.00 82.38 347 GLY A O 1
ATOM 2753 N N . TYR A 1 348 ? 18.883 6.170 -3.224 1.00 76.88 348 TYR A N 1
ATOM 2754 C CA . TYR A 1 348 ? 20.014 7.082 -3.378 1.00 76.88 348 TYR A CA 1
ATOM 2755 C C . TYR A 1 348 ? 19.736 8.179 -4.402 1.00 76.88 348 TYR A C 1
ATOM 2757 O O . TYR A 1 348 ? 18.851 8.085 -5.256 1.00 76.88 348 TYR A O 1
ATOM 2765 N N . VAL A 1 349 ? 20.546 9.234 -4.326 1.00 80.00 349 VAL A N 1
ATOM 2766 C CA . VAL A 1 349 ? 20.582 10.275 -5.350 1.00 80.00 349 VAL A CA 1
ATOM 2767 C C . VAL A 1 349 ? 21.544 9.847 -6.452 1.00 80.00 349 VAL A C 1
ATOM 2769 O O . VAL A 1 349 ? 22.689 9.469 -6.205 1.00 80.00 349 VAL A O 1
ATOM 2772 N N . THR A 1 350 ? 21.061 9.891 -7.683 1.00 80.44 350 THR A N 1
ATOM 2773 C CA . THR A 1 350 ? 21.806 9.507 -8.885 1.00 80.44 350 THR A CA 1
ATOM 2774 C C . THR A 1 350 ? 22.614 10.674 -9.453 1.00 80.44 350 THR A C 1
ATOM 2776 O O . THR A 1 350 ? 22.368 11.840 -9.144 1.00 80.44 350 THR A O 1
ATOM 2779 N N . THR A 1 351 ? 23.576 10.387 -10.332 1.00 77.00 351 THR A N 1
ATOM 2780 C CA . THR A 1 351 ? 24.434 11.385 -10.997 1.00 77.00 351 THR A CA 1
ATOM 2781 C C . THR A 1 351 ? 23.666 12.402 -11.840 1.00 77.00 351 THR A C 1
ATOM 2783 O O . THR A 1 351 ? 24.151 13.513 -12.044 1.00 77.00 351 THR A O 1
ATOM 2786 N N . ASP A 1 352 ? 22.467 12.055 -12.315 1.00 77.56 352 ASP A N 1
ATOM 2787 C CA . ASP A 1 352 ? 21.567 12.979 -13.018 1.00 77.56 352 ASP A CA 1
ATOM 2788 C C . ASP A 1 352 ? 20.669 13.798 -12.070 1.00 77.56 352 ASP A C 1
ATOM 2790 O O . ASP A 1 352 ? 19.783 14.528 -12.515 1.00 77.56 352 ASP A O 1
ATOM 2794 N N . ARG A 1 353 ? 20.964 13.734 -10.765 1.00 78.50 353 ARG A N 1
ATOM 2795 C CA . ARG A 1 353 ? 20.277 14.431 -9.679 1.00 78.50 353 ARG A CA 1
ATOM 2796 C C . ARG A 1 353 ? 18.822 14.005 -9.500 1.00 78.50 353 ARG A C 1
ATOM 2798 O O . ARG A 1 353 ? 17.998 14.834 -9.128 1.00 78.50 353 ARG A O 1
ATOM 2805 N N . ARG A 1 354 ? 18.495 12.730 -9.709 1.00 80.81 354 ARG A N 1
ATOM 2806 C CA . ARG A 1 354 ? 17.198 12.166 -9.305 1.00 80.81 354 ARG A CA 1
ATOM 2807 C C . ARG A 1 354 ? 17.316 11.314 -8.052 1.00 80.81 354 ARG A C 1
ATOM 2809 O O . ARG A 1 354 ? 18.295 10.585 -7.902 1.00 80.81 354 ARG A O 1
ATOM 2816 N N . ASN A 1 355 ? 16.311 11.379 -7.184 1.00 81.31 355 ASN A N 1
ATOM 2817 C CA . ASN A 1 355 ? 16.156 10.445 -6.070 1.00 81.31 355 ASN A CA 1
ATOM 2818 C C . ASN A 1 355 ? 15.472 9.173 -6.592 1.00 81.31 355 ASN A C 1
ATOM 2820 O O . ASN A 1 355 ? 14.282 9.202 -6.913 1.00 81.31 355 ASN A O 1
ATOM 2824 N N . LEU A 1 356 ? 16.244 8.095 -6.743 1.00 86.12 356 LEU A N 1
ATOM 2825 C CA . LEU A 1 356 ? 15.757 6.808 -7.235 1.00 86.12 356 LEU A CA 1
ATOM 2826 C C . LEU A 1 356 ? 15.858 5.739 -6.151 1.00 86.12 356 LEU A C 1
ATOM 2828 O O . LEU A 1 356 ? 16.607 5.849 -5.176 1.00 86.12 356 LEU A O 1
ATOM 2832 N N . ARG A 1 357 ? 15.078 4.684 -6.344 1.00 87.25 357 ARG A N 1
ATOM 2833 C CA . ARG A 1 357 ? 15.024 3.523 -5.471 1.00 87.25 357 ARG A CA 1
ATOM 2834 C C . ARG A 1 357 ? 15.225 2.273 -6.306 1.00 87.25 357 ARG A C 1
ATOM 2836 O O . ARG A 1 357 ? 14.603 2.131 -7.348 1.00 87.25 357 ARG A O 1
ATOM 2843 N N . GLU A 1 358 ? 16.088 1.382 -5.850 1.00 88.88 358 GLU A N 1
ATOM 2844 C CA . GLU A 1 358 ? 16.371 0.115 -6.513 1.00 88.88 358 GLU A CA 1
ATOM 2845 C C . GLU A 1 358 ? 15.816 -1.069 -5.733 1.00 88.88 358 GLU A C 1
ATOM 2847 O O . GLU A 1 358 ? 15.722 -1.049 -4.500 1.00 88.88 358 GLU A O 1
ATOM 2852 N N . LEU A 1 359 ? 15.461 -2.108 -6.487 1.00 91.94 359 LEU A N 1
ATOM 2853 C CA . LEU A 1 359 ? 15.073 -3.413 -5.981 1.00 91.94 359 LEU A CA 1
ATOM 2854 C C . LEU A 1 359 ? 16.026 -4.456 -6.570 1.00 91.94 359 LEU A C 1
ATOM 2856 O O . LEU A 1 359 ? 15.900 -4.864 -7.724 1.00 91.94 359 LEU A O 1
ATOM 2860 N N . GLY A 1 360 ? 17.014 -4.872 -5.782 1.00 89.62 360 GLY A N 1
ATOM 2861 C CA . GLY A 1 360 ? 18.112 -5.703 -6.268 1.00 89.62 360 GLY A CA 1
ATOM 2862 C C . GLY A 1 360 ? 19.319 -4.854 -6.658 1.00 89.62 360 GLY A C 1
ATOM 2863 O O . GLY A 1 360 ? 20.037 -4.407 -5.774 1.00 89.62 360 GLY A O 1
ATOM 2864 N N . THR A 1 361 ? 19.578 -4.679 -7.957 1.00 85.62 361 THR A N 1
ATOM 2865 C CA . THR A 1 361 ? 20.871 -4.149 -8.445 1.00 85.62 361 THR A CA 1
ATOM 2866 C C . THR A 1 361 ? 20.805 -2.804 -9.151 1.00 85.62 361 THR A C 1
ATOM 2868 O O . THR A 1 361 ? 21.830 -2.136 -9.242 1.00 85.62 361 THR A O 1
ATOM 2871 N N . VAL A 1 362 ? 19.653 -2.440 -9.715 1.00 87.69 362 VAL A N 1
ATOM 2872 C CA . VAL A 1 362 ? 19.445 -1.153 -10.388 1.00 87.69 362 VAL A CA 1
ATOM 2873 C C . VAL A 1 362 ? 18.002 -0.686 -10.177 1.00 87.69 362 VAL A C 1
ATOM 2875 O O . VAL A 1 362 ? 17.120 -1.526 -9.962 1.00 87.69 362 VAL A O 1
ATOM 2878 N N . PRO A 1 363 ? 17.725 0.628 -10.233 1.00 89.94 363 PRO A N 1
ATOM 2879 C CA . PRO A 1 363 ? 16.363 1.133 -10.228 1.00 89.94 363 PRO A CA 1
ATOM 2880 C C . PRO A 1 363 ? 15.652 0.712 -11.510 1.00 89.94 363 PRO A C 1
ATOM 2882 O O . PRO A 1 363 ? 16.219 0.803 -12.604 1.00 89.94 363 PRO A O 1
ATOM 2885 N N . TYR A 1 364 ? 14.394 0.297 -11.374 1.00 91.31 364 TYR A N 1
ATOM 2886 C CA . TYR A 1 364 ? 13.517 0.154 -12.521 1.00 91.31 364 TYR A CA 1
ATOM 2887 C C . TYR A 1 364 ? 13.318 1.528 -13.143 1.00 91.31 364 TYR A C 1
ATOM 2889 O O . TYR A 1 364 ? 12.884 2.480 -12.491 1.00 91.31 364 TYR A O 1
ATOM 2897 N N . VAL A 1 365 ? 13.639 1.639 -14.420 1.00 86.38 365 VAL A N 1
ATOM 2898 C CA . VAL A 1 365 ? 13.360 2.840 -15.192 1.00 86.38 365 VAL A CA 1
ATOM 2899 C C . VAL A 1 365 ? 12.640 2.377 -16.442 1.00 86.38 365 VAL A C 1
ATOM 2901 O O . VAL A 1 365 ? 12.969 1.347 -17.031 1.00 86.38 365 VAL A O 1
ATOM 2904 N N . GLU A 1 366 ? 11.718 3.199 -16.914 1.00 77.38 366 GLU A N 1
ATOM 2905 C CA . GLU A 1 366 ? 11.029 2.993 -18.180 1.00 77.38 366 GLU A CA 1
ATOM 2906 C C . GLU A 1 366 ? 11.750 3.711 -19.353 1.00 77.38 366 GLU A C 1
ATOM 2908 O O . GLU A 1 366 ? 11.315 4.787 -19.761 1.00 77.38 366 GLU A O 1
ATOM 2913 N N . PRO A 1 367 ? 12.872 3.187 -19.907 1.00 63.34 367 PRO A N 1
ATOM 2914 C CA . PRO A 1 367 ? 13.327 3.589 -21.251 1.00 63.34 367 PRO A CA 1
ATOM 2915 C C . PRO A 1 367 ? 13.234 2.471 -22.291 1.00 63.34 367 PRO A C 1
ATOM 2917 O O . PRO A 1 367 ? 14.029 2.431 -23.231 1.00 63.34 367 PRO A O 1
ATOM 2920 N N . GLN A 1 368 ? 12.284 1.551 -22.142 1.00 76.81 368 GLN A N 1
ATOM 2921 C CA . GLN A 1 368 ? 12.076 0.496 -23.130 1.00 76.81 368 GLN A CA 1
ATOM 2922 C C . GLN A 1 368 ? 11.226 1.026 -24.290 1.00 76.81 368 GLN A C 1
ATOM 2924 O O . GLN A 1 368 ? 10.203 1.673 -24.081 1.00 76.81 368 GLN A O 1
ATOM 2929 N N . LYS A 1 369 ? 11.630 0.742 -25.532 1.00 90.31 369 LYS A N 1
ATOM 2930 C CA . LYS A 1 369 ? 10.807 1.016 -26.727 1.00 90.31 369 LYS A CA 1
ATOM 2931 C C . LYS A 1 369 ? 9.855 -0.128 -27.062 1.00 90.31 369 LYS A C 1
ATOM 2933 O O . LYS A 1 369 ? 8.981 0.057 -27.908 1.00 90.31 369 LYS A O 1
ATOM 2938 N N . VAL A 1 370 ? 10.058 -1.284 -26.434 1.00 94.56 370 VAL A N 1
ATOM 2939 C CA . VAL A 1 370 ? 9.291 -2.518 -26.608 1.00 94.56 370 VAL A CA 1
ATOM 2940 C C . VAL A 1 370 ? 8.871 -3.006 -25.224 1.00 94.56 370 VAL A C 1
ATOM 2942 O O . VAL A 1 370 ? 9.746 -3.126 -24.370 1.00 94.56 370 VAL A O 1
ATOM 2945 N N . PRO A 1 371 ? 7.586 -3.317 -24.975 1.00 95.44 371 PRO A N 1
ATOM 2946 C CA . PRO A 1 371 ? 7.178 -3.912 -23.706 1.00 95.44 371 PRO A CA 1
ATOM 2947 C C . PRO A 1 371 ? 7.940 -5.209 -23.388 1.00 95.44 371 PRO A C 1
ATOM 2949 O O . PRO A 1 371 ? 8.219 -5.997 -24.300 1.00 95.44 371 PRO A O 1
ATOM 2952 N N . THR A 1 372 ? 8.234 -5.483 -22.112 1.00 96.06 372 THR A N 1
ATOM 2953 C CA . THR A 1 372 ? 9.001 -6.680 -21.699 1.00 96.06 372 THR A CA 1
ATOM 2954 C C . THR A 1 372 ? 8.411 -7.976 -22.267 1.00 96.06 372 THR A C 1
ATOM 2956 O O . THR A 1 372 ? 9.139 -8.819 -22.796 1.00 96.06 372 THR A O 1
ATOM 2959 N N . LEU A 1 373 ? 7.083 -8.120 -22.230 1.00 96.44 373 LEU A N 1
ATOM 2960 C CA . LEU A 1 373 ? 6.373 -9.271 -22.785 1.00 96.44 373 LEU A CA 1
ATOM 2961 C C . LEU A 1 373 ? 6.614 -9.410 -24.288 1.00 96.44 373 LEU A C 1
ATOM 2963 O O . LEU A 1 373 ? 6.823 -10.509 -24.784 1.00 96.44 373 LEU A O 1
ATOM 2967 N N . PHE A 1 374 ? 6.630 -8.305 -25.023 1.00 96.75 374 PHE A N 1
ATOM 2968 C CA . PHE A 1 374 ? 6.777 -8.317 -26.477 1.00 96.75 374 PHE A CA 1
ATOM 2969 C C . PHE A 1 374 ? 8.215 -8.672 -26.866 1.00 96.75 374 PHE A C 1
ATOM 2971 O O . PHE A 1 374 ? 8.437 -9.443 -27.803 1.00 96.75 374 PHE A O 1
ATOM 2978 N N . THR A 1 375 ? 9.185 -8.209 -26.072 1.00 96.69 375 THR A N 1
ATOM 2979 C CA . THR A 1 375 ? 10.576 -8.666 -26.156 1.00 96.69 375 THR A CA 1
ATOM 2980 C C . THR A 1 375 ? 10.655 -10.176 -25.946 1.00 96.69 375 THR A C 1
ATOM 2982 O O . THR A 1 375 ? 11.200 -10.906 -26.775 1.00 96.69 375 THR A O 1
ATOM 2985 N N . ALA A 1 376 ? 10.033 -10.678 -24.878 1.00 96.88 376 ALA A N 1
ATOM 2986 C CA . ALA A 1 376 ? 10.032 -12.101 -24.573 1.00 96.88 376 ALA A CA 1
ATOM 2987 C C . ALA A 1 376 ? 9.337 -12.941 -25.655 1.00 96.88 376 ALA A C 1
ATOM 2989 O O . ALA A 1 376 ? 9.760 -14.063 -25.906 1.00 96.88 376 ALA A O 1
ATOM 2990 N N . MET A 1 377 ? 8.314 -12.410 -26.327 1.00 96.50 377 MET A N 1
ATOM 2991 C CA . MET A 1 377 ? 7.584 -13.110 -27.389 1.00 96.50 377 MET A CA 1
ATOM 2992 C C . MET A 1 377 ? 8.296 -13.104 -28.749 1.00 96.50 377 MET A C 1
ATOM 2994 O O . MET A 1 377 ? 7.995 -13.956 -29.582 1.00 96.50 377 MET A O 1
ATOM 2998 N N . SER A 1 378 ? 9.229 -12.178 -28.988 1.00 95.88 378 SER A N 1
ATOM 2999 C CA . SER A 1 378 ? 9.883 -12.006 -30.297 1.00 95.88 378 SER A CA 1
ATOM 3000 C C . SER A 1 378 ? 11.336 -12.486 -30.344 1.00 95.88 378 SER A C 1
ATOM 3002 O O . SER A 1 378 ? 11.812 -12.871 -31.407 1.00 95.88 378 SER A O 1
ATOM 3004 N N . MET A 1 379 ? 12.038 -12.543 -29.208 1.00 96.00 379 MET A N 1
ATOM 3005 C CA . MET A 1 379 ? 13.480 -12.837 -29.153 1.00 96.00 379 MET A CA 1
ATOM 3006 C C . MET A 1 379 ? 13.866 -14.326 -29.271 1.00 96.00 379 MET A C 1
ATOM 3008 O O . MET A 1 379 ? 15.047 -14.664 -29.161 1.00 96.00 379 MET A O 1
ATOM 3012 N N . GLY A 1 380 ? 12.908 -15.229 -29.509 1.00 95.38 380 GLY A N 1
ATOM 3013 C CA . GLY A 1 380 ? 13.169 -16.667 -29.639 1.00 95.38 380 GLY A CA 1
ATOM 3014 C C . GLY A 1 380 ? 13.899 -17.231 -28.415 1.00 95.38 380 GLY A C 1
ATOM 3015 O O . GLY A 1 380 ? 13.543 -16.912 -27.282 1.00 95.38 380 GLY A O 1
ATOM 3016 N N . GLU A 1 381 ? 14.954 -18.022 -28.629 1.00 95.06 381 GLU A N 1
ATOM 3017 C CA . GLU A 1 381 ? 15.763 -18.604 -27.541 1.00 95.06 381 GLU A CA 1
ATOM 3018 C C . GLU A 1 381 ? 16.459 -17.550 -26.662 1.00 95.06 381 GLU A C 1
ATOM 3020 O O . GLU A 1 381 ? 16.717 -17.797 -25.485 1.00 95.06 381 GLU A O 1
ATOM 3025 N N . LEU A 1 382 ? 16.721 -16.350 -27.194 1.00 96.69 382 LEU A N 1
ATOM 3026 C CA . LEU A 1 382 ? 17.355 -15.274 -26.428 1.00 96.69 382 LEU A CA 1
ATOM 3027 C C . LEU A 1 382 ? 16.435 -14.693 -25.346 1.00 96.69 382 LEU A C 1
ATOM 3029 O O . LEU A 1 382 ? 16.922 -14.006 -24.455 1.00 96.69 382 LEU A O 1
ATOM 3033 N N . ALA A 1 383 ? 15.130 -14.986 -25.373 1.00 96.44 383 ALA A N 1
ATOM 3034 C CA . ALA A 1 383 ? 14.202 -14.593 -24.311 1.00 96.44 383 ALA A CA 1
ATOM 3035 C C . ALA A 1 383 ? 14.548 -15.228 -22.948 1.00 96.44 383 ALA A C 1
ATOM 3037 O O . ALA A 1 383 ? 14.153 -14.724 -21.901 1.00 96.44 383 ALA A O 1
ATOM 3038 N N . SER A 1 384 ? 15.319 -16.319 -22.923 1.00 96.12 384 SER A N 1
ATOM 3039 C CA . SER A 1 384 ? 15.798 -16.898 -21.664 1.00 96.12 384 SER A CA 1
ATOM 3040 C C . SER A 1 384 ? 16.992 -16.144 -21.054 1.00 96.12 384 SER A C 1
ATOM 3042 O O . SER A 1 384 ? 17.429 -16.477 -19.952 1.00 96.12 384 SER A O 1
ATOM 3044 N N . ASP A 1 385 ? 17.531 -15.136 -21.744 1.00 96.50 385 ASP A N 1
ATOM 3045 C CA . ASP A 1 385 ? 18.679 -14.348 -21.306 1.00 96.50 385 ASP A CA 1
ATOM 3046 C C . ASP A 1 385 ? 18.235 -12.960 -20.813 1.00 96.50 385 ASP A C 1
ATOM 3048 O O . ASP A 1 385 ? 17.732 -12.165 -21.607 1.00 96.50 385 ASP A O 1
ATOM 3052 N N . PRO A 1 386 ? 18.455 -12.599 -19.535 1.00 94.94 386 PRO A N 1
ATOM 3053 C CA . PRO A 1 386 ? 17.996 -11.320 -18.994 1.00 94.94 386 PRO A CA 1
ATOM 3054 C C . PRO A 1 386 ? 18.566 -10.091 -19.731 1.00 94.94 386 PRO A C 1
ATOM 3056 O O . PRO A 1 386 ? 17.973 -9.015 -19.681 1.00 94.94 386 PRO A O 1
ATOM 3059 N N . ARG A 1 387 ? 19.687 -10.226 -20.457 1.00 94.06 387 ARG A N 1
ATOM 3060 C CA . ARG A 1 387 ? 20.340 -9.108 -21.160 1.00 94.06 387 ARG A CA 1
ATOM 3061 C C . ARG A 1 387 ? 19.483 -8.496 -22.267 1.00 94.06 387 ARG A C 1
ATOM 3063 O O . ARG A 1 387 ? 19.639 -7.308 -22.541 1.00 94.06 387 ARG A O 1
ATOM 3070 N N . VAL A 1 388 ? 18.581 -9.256 -22.897 1.00 95.62 388 VAL A N 1
ATOM 3071 C CA . VAL A 1 388 ? 17.744 -8.723 -23.992 1.00 95.62 388 VAL A CA 1
ATOM 3072 C C . VAL A 1 388 ? 16.662 -7.761 -23.503 1.00 95.62 388 VAL A C 1
ATOM 3074 O O . VAL A 1 388 ? 16.173 -6.941 -24.271 1.00 95.62 388 VAL A O 1
ATOM 3077 N N . TYR A 1 389 ? 16.320 -7.812 -22.219 1.00 94.62 389 TYR A N 1
ATOM 3078 C CA . TYR A 1 389 ? 15.327 -6.927 -21.609 1.00 94.62 389 TYR A CA 1
ATOM 3079 C C . TYR A 1 389 ? 15.921 -5.591 -21.153 1.00 94.62 389 TYR A C 1
ATOM 3081 O O . TYR A 1 389 ? 15.202 -4.718 -20.674 1.00 94.62 389 TYR A O 1
ATOM 3089 N N . GLY A 1 390 ? 17.236 -5.415 -21.309 1.00 91.94 390 GLY A N 1
ATOM 3090 C CA . GLY A 1 390 ? 17.960 -4.244 -20.835 1.00 91.94 390 GLY A CA 1
ATOM 3091 C C . GLY A 1 390 ? 18.062 -4.195 -19.303 1.00 91.94 390 GLY A C 1
ATOM 3092 O O . GLY A 1 390 ? 17.157 -4.634 -18.593 1.00 91.94 390 GLY A O 1
ATOM 3093 N N . PRO A 1 391 ? 19.152 -3.636 -18.750 1.00 89.94 391 PRO A N 1
ATOM 3094 C CA . PRO A 1 391 ? 19.365 -3.607 -17.303 1.00 89.94 391 PRO A CA 1
ATOM 3095 C C . PRO A 1 391 ? 18.263 -2.845 -16.550 1.00 89.94 391 PRO A C 1
ATOM 3097 O O . PRO A 1 391 ? 17.877 -3.252 -15.465 1.00 89.94 391 PRO A O 1
ATOM 3100 N N . GLN A 1 392 ? 17.697 -1.789 -17.143 1.00 88.12 392 GLN A N 1
ATOM 3101 C CA . GLN A 1 392 ? 16.686 -0.919 -16.517 1.00 88.12 392 GLN A CA 1
ATOM 3102 C C . GLN A 1 392 ? 15.338 -1.602 -16.243 1.00 88.12 392 GLN A C 1
ATOM 3104 O O . GLN A 1 392 ? 14.547 -1.077 -15.468 1.00 88.12 392 GLN A O 1
ATOM 3109 N N . SER A 1 393 ? 15.073 -2.760 -16.856 1.00 91.06 393 SER A N 1
ATOM 3110 C CA . SER A 1 393 ? 13.878 -3.567 -16.573 1.00 91.06 393 SER A CA 1
ATOM 3111 C C . SER A 1 393 ? 14.008 -4.409 -15.300 1.00 91.06 393 SER A C 1
ATOM 3113 O O . SER A 1 393 ? 13.008 -4.960 -14.828 1.00 91.06 393 SER A O 1
ATOM 3115 N N . GLN A 1 394 ? 15.240 -4.550 -14.785 1.00 92.50 394 GLN A N 1
ATOM 3116 C CA . GLN A 1 394 ? 15.606 -5.472 -13.712 1.00 92.50 394 GLN A CA 1
ATOM 3117 C C . GLN A 1 394 ? 14.971 -6.859 -13.942 1.00 92.50 394 GLN A C 1
ATOM 3119 O O . GLN A 1 394 ? 14.282 -7.415 -13.084 1.00 92.50 394 GLN A O 1
ATOM 3124 N N . ALA A 1 395 ? 15.138 -7.383 -15.163 1.00 94.62 395 ALA A N 1
ATOM 3125 C CA . ALA A 1 395 ? 14.521 -8.633 -15.585 1.00 94.62 395 ALA A CA 1
ATOM 3126 C C . ALA A 1 395 ? 15.168 -9.854 -14.920 1.00 94.62 395 ALA A C 1
ATOM 3128 O O . ALA A 1 395 ? 16.382 -10.065 -14.976 1.00 94.62 395 ALA A O 1
ATOM 3129 N N . ILE A 1 396 ? 14.325 -10.711 -14.353 1.00 96.31 396 ILE A N 1
ATOM 3130 C CA . ILE A 1 396 ? 14.700 -11.958 -13.698 1.00 96.31 396 ILE A CA 1
ATOM 3131 C C . ILE A 1 396 ? 13.979 -13.097 -14.413 1.00 96.31 396 ILE A C 1
ATOM 3133 O O . ILE A 1 396 ? 12.771 -13.278 -14.272 1.00 96.31 396 ILE A O 1
ATOM 3137 N N . VAL A 1 397 ? 14.731 -13.876 -15.188 1.00 97.44 397 VAL A N 1
ATOM 3138 C CA . VAL A 1 397 ? 14.176 -15.001 -15.948 1.00 97.44 397 VAL A CA 1
ATOM 3139 C C . VAL A 1 397 ? 14.056 -16.242 -15.062 1.00 97.44 397 VAL A C 1
ATOM 3141 O O . VAL A 1 397 ? 15.047 -16.684 -14.464 1.00 97.44 397 VAL A O 1
ATOM 3144 N N . ILE A 1 398 ? 12.851 -16.813 -15.011 1.00 97.38 398 ILE A N 1
ATOM 3145 C CA . ILE A 1 398 ? 12.501 -18.032 -14.276 1.00 97.38 398 ILE A CA 1
ATOM 3146 C C . ILE A 1 398 ? 12.072 -19.112 -15.280 1.00 97.38 398 ILE A C 1
ATOM 3148 O O . ILE A 1 398 ? 11.032 -18.953 -15.915 1.00 97.38 398 ILE A O 1
ATOM 3152 N N . PRO A 1 399 ? 12.823 -20.215 -15.432 1.00 96.19 399 PRO A N 1
ATOM 3153 C CA . PRO A 1 399 ? 12.420 -21.340 -16.272 1.00 96.19 399 PRO A CA 1
ATOM 3154 C C . PRO A 1 399 ? 11.110 -21.984 -15.811 1.00 96.19 399 PRO A C 1
ATOM 3156 O O . PRO A 1 399 ? 10.774 -21.962 -14.621 1.00 96.19 399 PRO A O 1
ATOM 3159 N N . HIS A 1 400 ? 10.406 -22.628 -16.740 1.00 96.12 400 HIS A N 1
ATOM 3160 C CA . HIS A 1 400 ? 9.177 -23.350 -16.431 1.00 96.12 400 HIS A CA 1
ATOM 3161 C C . HIS A 1 400 ? 9.361 -24.371 -15.298 1.00 96.12 400 HIS A C 1
ATOM 3163 O O . HIS A 1 400 ? 10.312 -25.155 -15.286 1.00 96.12 400 HIS A O 1
ATOM 3169 N N . ASN A 1 401 ? 8.419 -24.371 -14.353 1.00 95.81 401 ASN A N 1
ATOM 3170 C CA . ASN A 1 401 ? 8.375 -25.222 -13.161 1.00 95.81 401 ASN A CA 1
ATOM 3171 C C . ASN A 1 401 ? 9.523 -25.052 -12.153 1.00 95.81 401 ASN A C 1
ATOM 3173 O O . ASN A 1 401 ? 9.516 -25.767 -11.146 1.00 95.81 401 ASN A O 1
ATOM 3177 N N . GLN A 1 402 ? 10.460 -24.119 -12.353 1.00 96.94 402 GLN A N 1
ATOM 3178 C CA . GLN A 1 402 ? 11.492 -23.838 -11.354 1.00 96.94 402 GLN A CA 1
ATOM 3179 C C . GLN A 1 402 ? 10.845 -23.278 -10.080 1.00 96.94 402 GLN A C 1
ATOM 3181 O O . GLN A 1 402 ? 10.038 -22.346 -10.139 1.00 96.94 402 GLN A O 1
ATOM 3186 N N . ARG A 1 403 ? 11.198 -23.847 -8.924 1.00 97.44 403 ARG A N 1
ATOM 3187 C CA . ARG A 1 403 ? 10.752 -23.375 -7.608 1.00 97.44 403 ARG A CA 1
ATOM 3188 C C . ARG A 1 403 ? 11.784 -22.416 -7.042 1.00 97.44 403 ARG A C 1
ATOM 3190 O O . ARG A 1 403 ? 12.968 -22.746 -6.943 1.00 97.44 403 ARG A O 1
ATOM 3197 N N . VAL A 1 404 ? 11.334 -21.229 -6.676 1.00 97.38 404 VAL A N 1
ATOM 3198 C CA . VAL A 1 404 ? 12.201 -20.106 -6.334 1.00 97.38 404 VAL A CA 1
ATOM 3199 C C . VAL A 1 404 ? 11.907 -19.651 -4.917 1.00 97.38 404 VAL A C 1
ATOM 3201 O O . VAL A 1 404 ? 10.743 -19.519 -4.539 1.00 97.38 404 VAL A O 1
ATOM 3204 N N . GLU A 1 405 ? 12.963 -19.391 -4.151 1.00 98.19 405 GLU A N 1
ATOM 3205 C CA . GLU A 1 405 ? 12.882 -18.624 -2.912 1.00 98.19 405 GLU A CA 1
ATOM 3206 C C . GLU A 1 405 ? 13.441 -17.222 -3.145 1.00 98.19 405 GLU A C 1
ATOM 3208 O O . GLU A 1 405 ? 14.594 -17.069 -3.549 1.00 98.19 405 GLU A O 1
ATOM 3213 N N . ILE A 1 406 ? 12.622 -16.208 -2.883 1.00 97.69 406 ILE A N 1
ATOM 3214 C CA . ILE A 1 406 ? 13.042 -14.812 -2.852 1.00 97.69 406 ILE A CA 1
ATOM 3215 C C . ILE A 1 406 ? 13.369 -14.468 -1.400 1.00 97.69 406 ILE A C 1
ATOM 3217 O O . ILE A 1 406 ? 12.497 -14.547 -0.533 1.00 97.69 406 ILE A O 1
ATOM 3221 N N . LEU A 1 407 ? 14.610 -14.067 -1.145 1.00 97.50 407 LEU A N 1
ATOM 3222 C CA . LEU A 1 407 ? 15.019 -13.382 0.072 1.00 97.50 407 LEU A CA 1
ATOM 3223 C C . LEU A 1 407 ? 14.961 -11.879 -0.199 1.00 97.50 407 LEU A C 1
ATOM 3225 O O . LEU A 1 407 ? 15.850 -11.331 -0.848 1.00 97.50 407 LEU A O 1
ATOM 3229 N N . LEU A 1 408 ? 13.903 -11.228 0.278 1.00 97.19 408 LEU A N 1
ATOM 3230 C CA . LEU A 1 408 ? 13.709 -9.793 0.111 1.00 97.19 408 LEU A CA 1
ATOM 3231 C C . LEU A 1 408 ? 14.107 -9.062 1.391 1.00 97.19 408 LEU A C 1
ATOM 3233 O O . LEU A 1 408 ? 13.446 -9.222 2.415 1.00 97.19 408 LEU A O 1
ATOM 3237 N N . LYS A 1 409 ? 15.185 -8.279 1.337 1.00 95.00 409 LYS A N 1
ATOM 3238 C CA . LYS A 1 409 ? 15.761 -7.552 2.472 1.00 95.00 409 LYS A CA 1
ATOM 3239 C C . LYS A 1 409 ? 15.420 -6.068 2.399 1.00 95.00 409 LYS A C 1
ATOM 3241 O O . LYS A 1 409 ? 15.706 -5.409 1.397 1.00 95.00 409 LYS A O 1
ATOM 3246 N N . ASN A 1 410 ? 14.881 -5.525 3.486 1.00 92.31 410 ASN A N 1
ATOM 3247 C CA . ASN A 1 410 ? 14.693 -4.093 3.638 1.00 92.31 410 ASN A CA 1
ATOM 3248 C C . ASN A 1 410 ? 15.761 -3.496 4.554 1.00 92.31 410 ASN A C 1
ATOM 3250 O O . ASN A 1 410 ? 15.665 -3.561 5.772 1.00 92.31 410 ASN A O 1
ATOM 3254 N N . VAL A 1 411 ? 16.781 -2.884 3.956 1.00 87.12 411 VAL A N 1
ATOM 3255 C CA . VAL A 1 411 ? 17.846 -2.155 4.675 1.00 87.12 411 VAL A CA 1
ATOM 3256 C C . VAL A 1 411 ? 17.482 -0.687 4.943 1.00 87.12 411 VAL A C 1
ATOM 3258 O O . VAL A 1 411 ? 18.297 0.078 5.457 1.00 87.12 411 VAL A O 1
ATOM 3261 N N . GLN A 1 412 ? 16.272 -0.260 4.574 1.00 81.44 412 GLN A N 1
ATOM 3262 C CA . GLN A 1 412 ? 15.786 1.107 4.734 1.00 81.44 412 GLN A CA 1
ATOM 3263 C C . GLN A 1 412 ? 14.942 1.252 6.007 1.00 81.44 412 GLN A C 1
ATOM 3265 O O . GLN A 1 412 ? 14.444 0.287 6.582 1.00 81.44 412 GLN A O 1
ATOM 3270 N N . SER A 1 413 ? 14.755 2.500 6.441 1.00 76.25 413 SER A N 1
ATOM 3271 C CA . SER A 1 413 ? 13.926 2.844 7.602 1.00 76.25 413 SER A CA 1
ATOM 3272 C C . SER A 1 413 ? 12.427 2.948 7.291 1.00 76.25 413 SER A C 1
ATOM 3274 O O . SER A 1 413 ? 11.652 3.282 8.182 1.00 76.25 413 SER A O 1
ATOM 3276 N N . LEU A 1 414 ? 12.019 2.728 6.038 1.00 81.75 414 LEU A N 1
ATOM 3277 C CA . LEU A 1 414 ? 10.629 2.820 5.589 1.00 81.75 414 LEU A CA 1
ATOM 3278 C C . LEU A 1 414 ? 10.087 1.416 5.293 1.00 81.75 414 LEU A C 1
ATOM 3280 O O . LEU A 1 414 ? 10.816 0.622 4.699 1.00 81.75 414 LEU A O 1
ATOM 3284 N N . PRO A 1 415 ? 8.840 1.089 5.676 1.00 88.19 415 PRO A N 1
ATOM 3285 C CA . PRO A 1 415 ? 8.204 -0.157 5.270 1.00 88.19 415 PRO A CA 1
ATOM 3286 C C . PRO A 1 415 ? 7.878 -0.146 3.772 1.00 88.19 415 PRO A C 1
ATOM 3288 O O . PRO A 1 415 ? 7.596 0.902 3.184 1.00 88.19 415 PRO A O 1
ATOM 3291 N N . HIS A 1 416 ? 7.867 -1.331 3.164 1.00 92.69 416 HIS A N 1
ATOM 3292 C CA . HIS A 1 416 ? 7.521 -1.511 1.757 1.00 92.69 416 HIS A CA 1
ATOM 3293 C C . HIS A 1 416 ? 6.439 -2.595 1.603 1.00 92.69 416 HIS A C 1
ATOM 3295 O O . HIS A 1 416 ? 6.743 -3.771 1.803 1.00 92.69 416 HIS A O 1
ATOM 3301 N N . PRO A 1 417 ? 5.190 -2.250 1.227 1.00 95.50 417 PRO A N 1
ATOM 3302 C CA . PRO A 1 417 ? 4.214 -3.230 0.769 1.00 95.50 417 PRO A CA 1
ATOM 3303 C C . PRO A 1 417 ? 4.635 -3.689 -0.616 1.00 95.50 417 PRO A C 1
ATOM 3305 O O . PRO A 1 417 ? 4.631 -2.900 -1.553 1.00 95.50 417 PRO A O 1
ATOM 3308 N N . MET A 1 418 ? 5.055 -4.935 -0.738 1.00 97.31 418 MET A N 1
ATOM 3309 C CA . MET A 1 418 ? 5.556 -5.504 -1.978 1.00 97.31 418 MET A CA 1
ATOM 3310 C C . MET A 1 418 ? 4.462 -6.351 -2.606 1.00 97.31 418 MET A C 1
ATOM 3312 O O . MET A 1 418 ? 3.905 -7.233 -1.955 1.00 97.31 418 MET A O 1
ATOM 3316 N N . HIS A 1 419 ? 4.161 -6.063 -3.864 1.00 97.88 419 HIS A N 1
ATOM 3317 C CA . HIS A 1 419 ? 3.165 -6.747 -4.666 1.00 97.88 419 HIS A CA 1
ATOM 3318 C C . HIS A 1 419 ? 3.841 -7.520 -5.799 1.00 97.88 419 HIS A C 1
ATOM 3320 O O . HIS A 1 419 ? 4.772 -7.019 -6.434 1.00 97.88 419 HIS A O 1
ATOM 3326 N N . GLN A 1 420 ? 3.374 -8.741 -6.047 1.00 97.00 420 GLN A N 1
ATOM 3327 C CA . GLN A 1 420 ? 3.747 -9.530 -7.213 1.00 97.00 420 GLN A CA 1
ATOM 3328 C C . GLN A 1 420 ? 2.524 -9.770 -8.093 1.00 97.00 420 GLN A C 1
ATOM 3330 O O . GLN A 1 420 ? 1.534 -10.342 -7.638 1.00 97.00 420 GLN A O 1
ATOM 3335 N N . HIS A 1 421 ? 2.634 -9.397 -9.367 1.00 97.31 421 HIS A N 1
ATOM 3336 C CA . HIS A 1 421 ? 1.643 -9.763 -10.372 1.00 97.31 421 HIS A CA 1
ATOM 3337 C C . HIS A 1 421 ? 1.648 -11.283 -10.593 1.00 97.31 421 HIS A C 1
ATOM 3339 O O . HIS A 1 421 ? 2.684 -11.943 -10.472 1.00 97.31 421 HIS A O 1
ATOM 3345 N N . SER A 1 422 ? 0.502 -11.827 -11.003 1.00 92.31 422 SER A N 1
ATOM 3346 C CA . SER A 1 422 ? 0.256 -13.260 -11.184 1.00 92.31 422 SER A CA 1
ATOM 3347 C C . SER A 1 422 ? 0.136 -14.051 -9.870 1.00 92.31 422 SER A C 1
ATOM 3349 O O . SER A 1 422 ? -0.724 -13.753 -9.044 1.00 92.31 422 SER A O 1
ATOM 3351 N N . VAL A 1 423 ? 0.909 -15.126 -9.706 1.00 89.69 423 VAL A N 1
ATOM 3352 C CA . VAL A 1 423 ? 0.719 -16.116 -8.638 1.00 89.69 423 VAL A CA 1
ATOM 3353 C C . VAL A 1 423 ? 1.035 -15.561 -7.242 1.00 89.69 423 VAL A C 1
ATOM 3355 O O . VAL A 1 423 ? 2.001 -14.810 -7.081 1.00 89.69 423 VAL A O 1
ATOM 3358 N N . PRO A 1 424 ? 0.288 -15.983 -6.204 1.00 93.06 424 PRO A N 1
ATOM 3359 C CA . PRO A 1 424 ? 0.526 -15.559 -4.840 1.00 93.06 424 PRO A CA 1
ATOM 3360 C C . PRO A 1 424 ? 1.760 -16.277 -4.286 1.00 93.06 424 PRO A C 1
ATOM 3362 O O . PRO A 1 424 ? 2.079 -17.410 -4.656 1.00 93.06 424 PRO A O 1
ATOM 3365 N N . LEU A 1 425 ? 2.447 -15.620 -3.360 1.00 95.88 425 LEU A N 1
ATOM 3366 C CA . LEU A 1 425 ? 3.695 -16.091 -2.773 1.00 95.88 425 LEU A CA 1
ATOM 3367 C C . LEU A 1 425 ? 3.439 -16.777 -1.431 1.00 95.88 425 LEU A C 1
ATOM 3369 O O . LEU A 1 425 ? 2.704 -16.244 -0.602 1.00 95.88 425 LEU A O 1
ATOM 3373 N N . GLN A 1 426 ? 4.095 -17.913 -1.172 1.00 97.69 426 GLN A N 1
ATOM 3374 C CA . GLN A 1 426 ? 4.155 -18.495 0.172 1.00 97.69 426 GLN A CA 1
ATOM 3375 C C . GLN A 1 426 ? 5.050 -17.633 1.066 1.00 97.69 426 GLN A C 1
ATOM 3377 O O . GLN A 1 426 ? 6.249 -17.534 0.802 1.00 97.69 426 GLN A O 1
ATOM 3382 N N . ILE A 1 427 ? 4.505 -17.069 2.144 1.00 97.06 427 ILE A N 1
ATOM 3383 C CA . ILE A 1 427 ? 5.285 -16.331 3.147 1.00 97.06 427 ILE A CA 1
ATOM 3384 C C . ILE A 1 427 ? 5.781 -17.321 4.197 1.00 97.06 427 ILE A C 1
ATOM 3386 O O . ILE A 1 427 ? 5.009 -17.781 5.036 1.00 97.06 427 ILE A O 1
ATOM 3390 N N . VAL A 1 428 ? 7.068 -17.664 4.146 1.00 97.44 428 VAL A N 1
ATOM 3391 C CA . VAL A 1 428 ? 7.612 -18.763 4.964 1.00 97.44 428 VAL A CA 1
ATOM 3392 C C . VAL A 1 428 ? 8.404 -18.284 6.172 1.00 97.44 428 VAL A C 1
ATOM 3394 O O . VAL A 1 428 ? 8.487 -18.997 7.172 1.00 97.44 428 VAL A O 1
ATOM 3397 N N . GLU A 1 429 ? 8.987 -17.086 6.111 1.00 96.88 429 GLU A N 1
ATOM 3398 C CA . GLU A 1 429 ? 9.834 -16.567 7.184 1.00 96.88 429 GLU A CA 1
ATOM 3399 C C . GLU A 1 429 ? 9.991 -15.048 7.124 1.00 96.88 429 GLU A C 1
ATOM 3401 O O . GLU A 1 429 ? 10.053 -14.466 6.041 1.00 96.88 429 GLU A O 1
ATOM 3406 N N . ARG A 1 430 ? 10.112 -14.425 8.300 1.00 95.38 430 ARG A N 1
ATOM 3407 C CA . ARG A 1 430 ? 10.549 -13.035 8.480 1.00 95.38 430 ARG A CA 1
ATOM 3408 C C . ARG A 1 430 ? 11.587 -12.946 9.589 1.00 95.38 430 ARG A C 1
ATOM 3410 O O . ARG A 1 430 ? 11.548 -13.746 10.529 1.00 95.38 430 ARG A O 1
ATOM 3417 N N . GLY A 1 431 ? 12.503 -11.991 9.505 1.00 92.31 431 GLY A N 1
ATOM 3418 C CA . GLY A 1 431 ? 13.520 -11.789 10.533 1.00 92.31 431 GLY A CA 1
ATOM 3419 C C . GLY A 1 431 ? 14.362 -10.533 10.321 1.00 92.31 431 GLY A C 1
ATOM 3420 O O . GLY A 1 431 ? 14.166 -9.831 9.336 1.00 92.31 431 GLY A O 1
ATOM 3421 N N . PRO A 1 432 ? 15.300 -10.243 11.239 1.00 91.81 432 PRO A N 1
ATOM 3422 C CA . PRO A 1 432 ? 16.154 -9.062 11.146 1.00 91.81 432 PRO A CA 1
ATOM 3423 C C . PRO A 1 432 ? 17.156 -9.184 9.997 1.00 91.81 432 PRO A C 1
ATOM 3425 O O . PRO A 1 432 ? 17.746 -10.250 9.804 1.00 91.81 432 PRO A O 1
ATOM 3428 N N . VAL A 1 433 ? 17.391 -8.090 9.276 1.00 88.44 433 VAL A N 1
ATOM 3429 C CA . VAL A 1 433 ? 18.534 -7.974 8.359 1.00 88.44 433 VAL A CA 1
ATOM 3430 C C . VAL A 1 433 ? 19.832 -7.877 9.167 1.00 88.44 433 VAL A C 1
ATOM 3432 O O . VAL A 1 433 ? 19.838 -7.364 10.288 1.00 88.44 433 VAL A O 1
ATOM 3435 N N . ASP A 1 434 ? 20.930 -8.391 8.611 1.00 85.31 434 ASP A N 1
ATOM 3436 C CA . ASP A 1 434 ? 22.251 -8.263 9.225 1.00 85.31 434 ASP A CA 1
ATOM 3437 C C . ASP A 1 434 ? 22.637 -6.771 9.364 1.00 85.31 434 ASP A C 1
ATOM 3439 O O . ASP A 1 434 ? 22.557 -6.033 8.375 1.00 85.31 434 ASP A O 1
ATOM 3443 N N . PRO A 1 435 ? 23.055 -6.300 10.558 1.00 80.75 435 PRO A N 1
ATOM 3444 C CA . PRO A 1 435 ? 23.464 -4.911 10.756 1.00 80.75 435 PRO A CA 1
ATOM 3445 C C . PRO A 1 435 ? 24.524 -4.433 9.754 1.00 80.75 435 PRO A C 1
ATOM 3447 O O . PRO A 1 435 ? 24.411 -3.318 9.256 1.00 80.75 435 PRO A O 1
ATOM 3450 N N . SER A 1 436 ? 25.485 -5.283 9.378 1.00 79.38 436 SER A N 1
ATOM 3451 C CA . SER A 1 436 ? 26.546 -4.927 8.422 1.00 79.38 436 SER A CA 1
ATOM 3452 C C . SER A 1 436 ? 26.001 -4.603 7.028 1.00 79.38 436 SER A C 1
ATOM 3454 O O . SER A 1 436 ? 26.508 -3.713 6.348 1.00 79.38 436 SER A O 1
ATOM 3456 N N . GLU A 1 437 ? 24.919 -5.261 6.607 1.00 79.69 437 GLU A N 1
ATOM 3457 C CA . GLU A 1 437 ? 24.252 -4.951 5.340 1.00 79.69 437 GLU A CA 1
ATOM 3458 C C . GLU A 1 437 ? 23.537 -3.596 5.398 1.00 79.69 437 GLU A C 1
ATOM 3460 O O . GLU A 1 437 ? 23.522 -2.862 4.409 1.00 79.69 437 GLU A O 1
ATOM 3465 N N . ILE A 1 438 ? 22.988 -3.229 6.560 1.00 78.19 438 ILE A N 1
ATOM 3466 C CA . ILE A 1 438 ? 22.381 -1.911 6.794 1.00 78.19 438 ILE A CA 1
ATOM 3467 C C . ILE A 1 438 ? 23.463 -0.828 6.770 1.00 78.19 438 ILE A C 1
ATOM 3469 O O . ILE A 1 438 ? 23.267 0.217 6.148 1.00 78.19 438 ILE A O 1
ATOM 3473 N N . GLU A 1 439 ? 24.610 -1.087 7.398 1.00 72.81 439 GLU A N 1
ATOM 3474 C CA . GLU A 1 439 ? 25.750 -0.170 7.418 1.00 72.81 439 GLU A CA 1
ATOM 3475 C C . GLU A 1 439 ? 26.279 0.106 6.013 1.00 72.81 439 GLU A C 1
ATOM 3477 O O . GLU A 1 439 ? 26.392 1.265 5.610 1.00 72.81 439 GLU A O 1
ATOM 3482 N N . ILE A 1 440 ? 26.525 -0.953 5.233 1.00 70.50 440 ILE A N 1
ATOM 3483 C CA . ILE A 1 440 ? 26.974 -0.851 3.838 1.00 70.50 440 ILE A CA 1
ATOM 3484 C C . ILE A 1 440 ? 25.943 -0.094 3.000 1.00 70.50 440 ILE A C 1
ATOM 3486 O O . ILE A 1 440 ? 26.297 0.808 2.241 1.00 70.50 440 ILE A O 1
ATOM 3490 N N . ALA A 1 441 ? 24.662 -0.442 3.130 1.00 65.94 441 ALA A N 1
ATOM 3491 C CA . ALA A 1 441 ? 23.618 0.142 2.301 1.00 65.94 441 ALA A CA 1
ATOM 3492 C C . ALA A 1 441 ? 23.330 1.610 2.626 1.00 65.94 441 ALA A C 1
ATOM 3494 O O . ALA A 1 441 ? 22.859 2.335 1.748 1.00 65.94 441 ALA A O 1
ATOM 3495 N N . ARG A 1 442 ? 23.564 2.042 3.871 1.00 66.69 442 ARG A N 1
ATOM 3496 C CA . ARG A 1 442 ? 23.235 3.395 4.339 1.00 66.69 442 ARG A CA 1
ATOM 3497 C C . ARG A 1 442 ? 24.448 4.286 4.597 1.00 66.69 442 ARG A C 1
ATOM 3499 O O . ARG A 1 442 ? 24.247 5.471 4.853 1.00 66.69 442 ARG A O 1
ATOM 3506 N N . GLY A 1 443 ? 25.666 3.749 4.552 1.00 58.84 443 GLY A N 1
ATOM 3507 C CA . GLY A 1 443 ? 26.895 4.497 4.825 1.00 58.84 443 GLY A CA 1
ATOM 3508 C C . GLY A 1 443 ? 26.964 5.062 6.248 1.00 58.84 443 GLY A C 1
ATOM 3509 O O . GLY A 1 443 ? 27.537 6.129 6.448 1.00 58.84 443 GLY A O 1
ATOM 3510 N N . ILE A 1 444 ? 26.337 4.390 7.216 1.00 60.09 444 ILE A N 1
ATOM 3511 C CA . ILE A 1 444 ? 26.307 4.775 8.635 1.00 60.09 444 ILE A CA 1
ATOM 3512 C C . ILE A 1 444 ? 26.662 3.571 9.500 1.00 60.09 444 ILE A C 1
ATOM 3514 O O . ILE A 1 444 ? 26.239 2.469 9.184 1.00 60.09 444 ILE A O 1
ATOM 3518 N N . ASN A 1 445 ? 27.404 3.774 10.588 1.00 55.34 445 ASN A N 1
ATOM 3519 C CA . ASN A 1 445 ? 27.674 2.720 11.569 1.00 55.34 445 ASN A CA 1
ATOM 3520 C C . ASN A 1 445 ? 26.403 2.477 12.405 1.00 55.34 445 ASN A C 1
ATOM 3522 O O . ASN A 1 445 ? 25.867 3.430 12.980 1.00 55.34 445 ASN A O 1
ATOM 3526 N N . VAL A 1 446 ? 25.893 1.242 12.446 1.00 57.69 446 VAL A N 1
ATOM 3527 C CA . VAL A 1 446 ? 24.626 0.899 13.108 1.00 57.69 446 VAL A CA 1
ATOM 3528 C C . VAL A 1 446 ? 24.889 -0.213 14.104 1.00 57.69 446 VAL A C 1
ATOM 3530 O O . VAL A 1 446 ? 24.936 -1.391 13.760 1.00 57.69 446 VAL A O 1
ATOM 3533 N N . SER A 1 447 ? 24.982 0.146 15.385 1.00 55.91 447 SER A N 1
ATOM 3534 C CA . SER A 1 447 ? 25.086 -0.861 16.436 1.00 55.91 447 SER A CA 1
ATOM 3535 C C . SER A 1 447 ? 23.869 -1.787 16.391 1.00 55.91 447 SER A C 1
ATOM 3537 O O . SER A 1 447 ? 22.731 -1.331 16.302 1.00 55.91 447 SER A O 1
ATOM 3539 N N . ALA A 1 448 ? 24.063 -3.093 16.585 1.00 55.53 448 ALA A N 1
ATOM 3540 C CA . ALA A 1 448 ? 22.954 -4.038 16.761 1.00 55.53 448 ALA A CA 1
ATOM 3541 C C . ALA A 1 448 ? 21.988 -3.625 17.894 1.00 55.53 448 ALA A C 1
ATOM 3543 O O . ALA A 1 448 ? 20.834 -4.047 17.925 1.00 55.53 448 ALA A O 1
ATOM 3544 N N . SER A 1 449 ? 22.445 -2.785 18.831 1.00 52.56 449 SER A N 1
ATOM 3545 C CA . SER A 1 449 ? 21.597 -2.215 19.872 1.00 52.56 449 SER A CA 1
ATOM 3546 C C . SER A 1 449 ? 20.637 -1.132 19.359 1.00 52.56 449 SER A C 1
ATOM 3548 O O . SER A 1 449 ? 19.598 -0.941 19.990 1.00 52.56 449 SER A O 1
ATOM 3550 N N . ASP A 1 450 ? 20.953 -0.424 18.267 1.00 50.00 450 ASP A N 1
ATOM 3551 C CA . ASP A 1 450 ? 20.156 0.642 17.630 1.00 50.00 450 ASP A CA 1
ATOM 3552 C C . ASP A 1 450 ? 18.944 0.127 16.855 1.00 50.00 450 ASP A C 1
ATOM 3554 O O . ASP A 1 450 ? 17.956 0.848 16.709 1.00 50.00 450 ASP A O 1
ATOM 3558 N N . LEU A 1 451 ? 18.993 -1.122 16.401 1.00 61.81 451 LEU A N 1
ATOM 3559 C CA . LEU A 1 451 ? 17.923 -1.727 15.622 1.00 61.81 451 LEU A CA 1
ATOM 3560 C C . LEU A 1 451 ? 16.745 -2.160 16.514 1.00 61.81 451 LEU A C 1
ATOM 3562 O O . LEU A 1 451 ? 16.942 -2.538 17.677 1.00 61.81 451 LEU A O 1
ATOM 3566 N N . PRO A 1 452 ? 15.503 -2.130 15.992 1.00 64.31 452 PRO A N 1
ATOM 3567 C CA . PRO A 1 452 ? 14.358 -2.699 16.690 1.00 64.31 452 PRO A CA 1
ATOM 3568 C C . PRO A 1 452 ? 14.634 -4.159 17.069 1.00 64.31 452 PRO A C 1
ATOM 3570 O O . PRO A 1 452 ? 15.259 -4.906 16.315 1.00 64.31 452 PRO A O 1
ATOM 3573 N N . ARG A 1 453 ? 14.153 -4.593 18.242 1.00 69.44 453 ARG A N 1
ATOM 3574 C CA . ARG A 1 453 ? 14.237 -6.006 18.643 1.00 69.44 453 ARG A CA 1
ATOM 3575 C C . ARG A 1 453 ? 13.286 -6.836 17.782 1.00 69.44 453 ARG A C 1
ATOM 3577 O O . ARG A 1 453 ? 12.148 -7.080 18.170 1.00 69.44 453 ARG A O 1
ATOM 3584 N N . ILE A 1 454 ? 13.773 -7.261 16.627 1.00 78.50 454 ILE A N 1
ATOM 3585 C CA . ILE A 1 454 ? 13.043 -8.095 15.679 1.00 78.50 454 ILE A CA 1
ATOM 3586 C C . ILE A 1 454 ? 13.330 -9.558 16.003 1.00 78.50 454 ILE A C 1
ATOM 3588 O O . ILE A 1 454 ? 14.483 -9.991 16.075 1.00 78.50 454 ILE A O 1
ATOM 3592 N N . THR A 1 455 ? 12.272 -10.339 16.196 1.00 83.19 455 THR A N 1
ATOM 3593 C CA . THR A 1 455 ? 12.371 -11.788 16.374 1.00 83.19 455 THR A CA 1
ATOM 3594 C C . THR A 1 455 ? 12.073 -12.497 15.065 1.00 83.19 455 THR A C 1
ATOM 3596 O O . THR A 1 455 ? 11.106 -12.184 14.374 1.00 83.19 455 THR A O 1
ATOM 3599 N N . ARG A 1 456 ? 12.898 -13.494 14.732 1.00 91.75 456 ARG A N 1
ATOM 3600 C CA . ARG A 1 456 ? 12.652 -14.358 13.577 1.00 91.75 456 ARG A CA 1
ATOM 3601 C C . ARG A 1 456 ? 11.364 -15.158 13.791 1.00 91.75 456 ARG A C 1
ATOM 3603 O O . ARG A 1 456 ? 11.209 -15.803 14.829 1.00 91.75 456 ARG A O 1
ATOM 3610 N N . ARG A 1 457 ? 10.472 -15.146 12.800 1.00 94.44 457 ARG A N 1
ATOM 3611 C CA . ARG A 1 457 ? 9.213 -15.910 12.773 1.00 94.44 457 ARG A CA 1
ATOM 3612 C C . ARG A 1 457 ? 9.151 -16.750 11.507 1.00 94.44 457 ARG A C 1
ATOM 3614 O O . ARG A 1 457 ? 9.599 -16.310 10.453 1.00 94.44 457 ARG A O 1
ATOM 3621 N N . THR A 1 458 ? 8.595 -17.952 11.608 1.00 95.94 458 THR A N 1
ATOM 3622 C CA . THR A 1 458 ? 8.571 -18.924 10.508 1.00 95.94 458 THR A CA 1
ATOM 3623 C C . THR A 1 458 ? 7.239 -19.649 10.440 1.00 95.94 458 THR A C 1
ATOM 3625 O O . THR A 1 458 ? 6.689 -20.002 11.481 1.00 95.94 458 THR A O 1
ATOM 3628 N N . ASN A 1 459 ? 6.797 -19.974 9.230 1.00 95.88 459 ASN A N 1
ATOM 3629 C CA . ASN A 1 459 ? 5.677 -20.868 8.974 1.00 95.88 459 ASN A CA 1
ATOM 3630 C C . ASN A 1 459 ? 5.971 -21.730 7.735 1.00 95.88 459 ASN A C 1
ATOM 3632 O O . ASN A 1 459 ? 5.614 -21.386 6.614 1.00 95.88 459 ASN A O 1
ATOM 3636 N N . TYR A 1 460 ? 6.656 -22.858 7.939 1.00 96.81 460 TYR A N 1
ATOM 3637 C CA . TYR A 1 460 ? 6.986 -23.800 6.861 1.00 96.81 460 TYR A CA 1
ATOM 3638 C C . TYR A 1 460 ? 5.961 -24.935 6.706 1.00 96.81 460 TYR A C 1
ATOM 3640 O O . TYR A 1 460 ? 5.977 -25.633 5.695 1.00 96.81 460 TYR A O 1
ATOM 3648 N N . GLU A 1 461 ? 5.078 -25.140 7.687 1.00 96.69 461 GLU A N 1
ATOM 3649 C CA . GLU A 1 461 ? 4.123 -26.257 7.690 1.00 96.69 461 GLU A CA 1
ATOM 3650 C C . GLU A 1 461 ? 2.886 -25.986 6.833 1.00 96.69 461 GLU A C 1
ATOM 3652 O O . GLU A 1 461 ? 2.395 -26.887 6.158 1.00 96.69 461 GLU A O 1
ATOM 3657 N N . ASN A 1 462 ? 2.364 -24.759 6.877 1.00 97.38 462 ASN A N 1
ATOM 3658 C CA . ASN A 1 462 ? 1.278 -24.298 6.015 1.00 97.38 462 ASN A CA 1
ATOM 3659 C C . ASN A 1 462 ? 1.343 -22.760 5.926 1.00 97.38 462 ASN A C 1
ATOM 3661 O O . ASN A 1 462 ? 0.559 -22.082 6.605 1.00 97.38 462 ASN A O 1
ATOM 3665 N N . PRO A 1 463 ? 2.320 -22.213 5.175 1.00 97.69 463 PRO A N 1
ATOM 3666 C CA . PRO A 1 463 ? 2.449 -20.775 4.962 1.00 97.69 463 PRO A CA 1
ATOM 3667 C C . PRO A 1 463 ? 1.177 -20.192 4.351 1.00 97.69 463 PRO A C 1
ATOM 3669 O O . PRO A 1 463 ? 0.548 -20.806 3.486 1.00 97.69 463 PRO A O 1
ATOM 3672 N N . MET A 1 464 ? 0.829 -18.971 4.754 1.00 97.31 464 MET A N 1
ATOM 3673 C CA . MET A 1 464 ? -0.165 -18.199 4.019 1.00 97.31 464 MET A CA 1
ATOM 3674 C C . MET A 1 464 ? 0.364 -17.868 2.617 1.00 97.31 464 MET A C 1
ATOM 3676 O O . MET A 1 464 ? 1.559 -17.609 2.442 1.00 97.31 464 MET A O 1
ATOM 3680 N N . LEU A 1 465 ? -0.531 -17.877 1.628 1.00 96.56 465 LEU A N 1
ATOM 3681 C CA . LEU A 1 465 ? -0.250 -17.410 0.275 1.00 96.56 465 LEU A CA 1
ATOM 3682 C C . LEU A 1 465 ? -0.949 -16.078 0.060 1.00 96.56 465 LEU A C 1
ATOM 3684 O O . LEU A 1 465 ? -2.120 -15.955 0.409 1.00 96.56 465 LEU A O 1
ATOM 3688 N N . ARG A 1 466 ? -0.257 -15.101 -0.524 1.00 96.12 466 ARG A N 1
ATOM 3689 C CA . ARG A 1 466 ? -0.871 -13.821 -0.892 1.00 96.12 466 ARG A CA 1
ATOM 3690 C C . ARG A 1 466 ? -0.078 -13.078 -1.961 1.00 96.12 466 ARG A C 1
ATOM 3692 O O . ARG A 1 466 ? 1.092 -13.391 -2.178 1.00 96.12 466 ARG A O 1
ATOM 3699 N N . ASP A 1 467 ? -0.703 -12.107 -2.620 1.00 97.38 467 ASP A N 1
ATOM 3700 C CA . ASP A 1 467 ? -0.054 -11.314 -3.673 1.00 97.38 467 ASP A CA 1
ATOM 3701 C C . ASP A 1 467 ? 0.628 -10.037 -3.160 1.00 97.38 467 ASP A C 1
ATOM 3703 O O . ASP A 1 467 ? 1.548 -9.555 -3.818 1.00 97.38 467 ASP A O 1
ATOM 3707 N N . THR A 1 468 ? 0.221 -9.498 -2.001 1.00 98.00 468 THR A N 1
ATOM 3708 C CA . THR A 1 468 ? 0.800 -8.270 -1.433 1.00 98.00 468 THR A CA 1
ATOM 3709 C C . THR A 1 468 ? 1.220 -8.470 0.013 1.00 98.00 468 THR A C 1
ATOM 3711 O O . THR A 1 468 ? 0.400 -8.761 0.873 1.00 98.00 468 THR A O 1
ATOM 3714 N N . PHE A 1 469 ? 2.485 -8.255 0.345 1.00 95.12 469 PHE A N 1
ATOM 3715 C CA . PHE A 1 469 ? 3.010 -8.498 1.690 1.00 95.12 469 PHE A CA 1
ATOM 3716 C C . PHE A 1 469 ? 3.878 -7.333 2.156 1.00 95.12 469 PHE A C 1
ATOM 3718 O O . PHE A 1 469 ? 4.570 -6.696 1.367 1.00 95.12 469 PHE A O 1
ATOM 3725 N N . ASN A 1 470 ? 3.853 -7.044 3.454 1.00 93.12 470 ASN A N 1
ATOM 3726 C CA . ASN A 1 470 ? 4.676 -5.976 4.006 1.00 93.12 470 ASN A CA 1
ATOM 3727 C C . ASN A 1 470 ? 6.110 -6.471 4.243 1.00 93.12 470 ASN A C 1
ATOM 3729 O O . ASN A 1 470 ? 6.310 -7.573 4.762 1.00 93.12 470 ASN A O 1
ATOM 3733 N N . VAL A 1 471 ? 7.092 -5.638 3.903 1.00 93.62 471 VAL A N 1
ATOM 3734 C CA . VAL A 1 471 ? 8.503 -5.798 4.270 1.00 93.62 471 VAL A CA 1
ATOM 3735 C C . VAL A 1 471 ? 8.852 -4.670 5.245 1.00 93.62 471 VAL A C 1
ATOM 3737 O O . VAL A 1 471 ? 9.113 -3.541 4.810 1.00 93.62 471 VAL A O 1
ATOM 3740 N N . PRO A 1 472 ? 8.799 -4.932 6.564 1.00 90.00 472 PRO A N 1
ATOM 3741 C CA . PRO A 1 472 ? 9.046 -3.911 7.577 1.00 90.00 472 PRO A CA 1
ATOM 3742 C C . PRO A 1 472 ? 10.468 -3.329 7.505 1.00 90.00 472 PRO A C 1
ATOM 3744 O O . PRO A 1 472 ? 11.353 -3.947 6.905 1.00 90.00 472 PRO A O 1
ATOM 3747 N N . PRO A 1 473 ? 10.714 -2.154 8.111 1.00 86.62 473 PRO A N 1
ATOM 3748 C CA . PRO A 1 473 ? 12.050 -1.573 8.198 1.00 86.62 473 PRO A CA 1
ATOM 3749 C C . PRO A 1 473 ? 13.042 -2.529 8.859 1.00 86.62 473 PRO A C 1
ATOM 3751 O O . PRO A 1 473 ? 12.751 -3.081 9.919 1.00 86.62 473 PRO A O 1
ATOM 3754 N N . PHE A 1 474 ? 14.231 -2.672 8.272 1.00 88.19 474 PHE A N 1
ATOM 3755 C CA . PHE A 1 474 ? 15.322 -3.501 8.807 1.00 88.19 474 PHE A CA 1
ATOM 3756 C C . PHE A 1 474 ? 14.994 -5.000 8.936 1.00 88.19 474 PHE A C 1
ATOM 3758 O O . PHE A 1 474 ? 15.711 -5.740 9.616 1.00 88.19 474 PHE A O 1
ATOM 3765 N N . GLU A 1 475 ? 13.938 -5.465 8.265 1.00 91.88 475 GLU A N 1
ATOM 3766 C CA . GLU A 1 475 ? 13.535 -6.869 8.211 1.00 91.88 475 GLU A CA 1
ATOM 3767 C C . GLU A 1 475 ? 13.714 -7.461 6.810 1.00 91.88 475 GLU A C 1
ATOM 3769 O O . GLU A 1 475 ? 13.658 -6.768 5.793 1.00 91.88 475 GLU A O 1
ATOM 3774 N N . TYR A 1 476 ? 13.919 -8.774 6.755 1.00 95.12 476 TYR A N 1
ATOM 3775 C CA . TYR A 1 476 ? 13.782 -9.554 5.535 1.00 95.12 476 TYR A CA 1
ATOM 3776 C C . TYR A 1 476 ? 12.506 -10.391 5.567 1.00 95.12 476 TYR A C 1
ATOM 3778 O O . TYR A 1 476 ? 12.021 -10.791 6.628 1.00 95.12 476 TYR A O 1
ATOM 3786 N N . VAL A 1 477 ? 12.012 -10.733 4.380 1.00 97.12 477 VAL A N 1
ATOM 3787 C CA . VAL A 1 477 ? 10.938 -11.706 4.170 1.00 97.12 477 VAL A CA 1
ATOM 3788 C C . VAL A 1 477 ? 11.425 -12.765 3.184 1.00 97.12 477 VAL A C 1
ATOM 3790 O O . VAL A 1 477 ? 11.998 -12.434 2.147 1.00 97.12 477 VAL A O 1
ATOM 3793 N N . LYS A 1 478 ? 11.201 -14.045 3.502 1.00 97.81 478 LYS A N 1
ATOM 3794 C CA . LYS A 1 478 ? 11.404 -15.159 2.568 1.00 97.81 478 LYS A CA 1
ATOM 3795 C C . LYS A 1 478 ? 10.081 -15.586 1.967 1.00 97.81 478 LYS A C 1
ATOM 3797 O O . LYS A 1 478 ? 9.113 -15.859 2.685 1.00 97.81 478 LYS A O 1
ATOM 3802 N N . LEU A 1 479 ? 10.076 -15.673 0.647 1.00 97.56 479 LEU A N 1
ATOM 3803 C CA . LEU A 1 479 ? 8.895 -15.931 -0.160 1.00 97.56 479 LEU A CA 1
ATOM 3804 C C . LEU A 1 479 ? 9.182 -17.084 -1.102 1.00 97.56 479 LEU A C 1
ATOM 3806 O O . LEU A 1 479 ? 10.278 -17.147 -1.655 1.00 97.56 479 LEU A O 1
ATOM 3810 N N . ARG A 1 480 ? 8.216 -17.972 -1.325 1.00 97.56 480 ARG A N 1
ATOM 3811 C CA . ARG A 1 480 ? 8.371 -19.062 -2.295 1.00 97.56 480 ARG A CA 1
ATOM 3812 C C . ARG A 1 480 ? 7.261 -19.068 -3.326 1.00 97.56 480 ARG A C 1
ATOM 3814 O O . ARG A 1 480 ? 6.090 -18.930 -2.983 1.00 97.56 480 ARG A O 1
ATOM 3821 N N . PHE A 1 481 ? 7.639 -19.289 -4.579 1.00 96.69 481 PHE A N 1
ATOM 3822 C CA . PHE A 1 481 ? 6.703 -19.549 -5.668 1.00 96.69 481 PHE A CA 1
ATOM 3823 C C . PHE A 1 481 ? 7.313 -20.487 -6.705 1.00 96.69 481 PHE A C 1
ATOM 3825 O O . PHE A 1 481 ? 8.515 -20.760 -6.699 1.00 96.69 481 PHE A O 1
ATOM 3832 N N . GLN A 1 482 ? 6.469 -20.992 -7.597 1.00 95.88 482 GLN A N 1
ATOM 3833 C CA . GLN A 1 482 ? 6.886 -21.836 -8.706 1.00 95.88 482 GLN A CA 1
ATOM 3834 C C . GLN A 1 482 ? 6.518 -21.167 -10.029 1.00 95.88 482 GLN A C 1
ATOM 3836 O O . GLN A 1 482 ? 5.393 -20.690 -10.184 1.00 95.88 482 GLN A O 1
ATOM 3841 N N . GLY A 1 483 ? 7.447 -21.168 -10.989 1.00 95.00 483 GLY A N 1
ATOM 3842 C CA . GLY A 1 483 ? 7.257 -20.607 -12.331 1.00 95.00 483 GLY A CA 1
ATOM 3843 C C . GLY A 1 483 ? 6.299 -21.426 -13.203 1.00 95.00 483 GLY A C 1
ATOM 3844 O O . GLY A 1 483 ? 6.727 -22.055 -14.169 1.00 95.00 483 GLY A O 1
ATOM 3845 N N . THR A 1 484 ? 5.019 -21.469 -12.830 1.00 93.88 484 THR A N 1
ATOM 3846 C CA . THR A 1 484 ? 3.967 -22.272 -13.484 1.00 93.88 484 THR A CA 1
ATOM 3847 C C . THR A 1 484 ? 3.071 -21.463 -14.411 1.00 93.88 484 THR A C 1
ATOM 3849 O O . THR A 1 484 ? 2.497 -22.039 -15.328 1.00 93.88 484 THR A O 1
ATOM 3852 N N . VAL A 1 485 ? 2.973 -20.147 -14.206 1.00 95.88 485 VAL A N 1
ATOM 3853 C CA . VAL A 1 485 ? 2.189 -19.242 -15.052 1.00 95.88 485 VAL A CA 1
ATOM 3854 C C . VAL A 1 485 ? 3.141 -18.504 -15.998 1.00 95.88 485 VAL A C 1
ATOM 3856 O O . VAL A 1 485 ? 3.902 -17.657 -15.530 1.00 95.88 485 VAL A O 1
ATOM 3859 N N . PRO A 1 486 ? 3.160 -18.821 -17.308 1.00 97.38 486 PRO A N 1
ATOM 3860 C CA . PRO A 1 486 ? 4.054 -18.163 -18.256 1.00 97.38 486 PRO A CA 1
ATOM 3861 C C . PRO A 1 486 ? 3.620 -16.717 -18.522 1.00 97.38 486 PRO A C 1
ATOM 3863 O O . PRO A 1 486 ? 2.454 -16.467 -18.837 1.00 97.38 486 PRO A O 1
ATOM 3866 N N . GLY A 1 487 ? 4.549 -15.768 -18.429 1.00 97.00 487 GLY A N 1
ATOM 3867 C CA . GLY A 1 487 ? 4.245 -14.340 -18.538 1.00 97.00 487 GLY A CA 1
ATOM 3868 C C . GLY A 1 487 ? 5.410 -13.436 -18.141 1.00 97.00 487 GLY A C 1
ATOM 3869 O O . GLY A 1 487 ? 6.447 -13.903 -17.670 1.00 97.00 487 GLY A O 1
ATOM 3870 N N . CYS A 1 488 ? 5.227 -12.126 -18.305 1.00 97.00 488 CYS A N 1
ATOM 3871 C CA . CYS A 1 488 ? 6.112 -11.109 -17.737 1.00 97.00 488 CYS A CA 1
ATOM 3872 C C . CYS A 1 488 ? 5.342 -10.338 -16.666 1.00 97.00 488 CYS A C 1
ATOM 3874 O O . CYS A 1 488 ? 4.336 -9.709 -16.980 1.00 97.00 488 CYS A O 1
ATOM 3876 N N . PHE A 1 489 ? 5.812 -10.390 -15.423 1.00 96.69 489 PHE A N 1
ATOM 3877 C CA . PHE A 1 489 ? 5.074 -9.923 -14.253 1.00 96.69 489 PHE A CA 1
ATOM 3878 C C . PHE A 1 489 ? 5.928 -8.979 -13.419 1.00 96.69 489 PHE A C 1
ATOM 3880 O O . PHE A 1 489 ? 7.085 -9.279 -13.116 1.00 96.69 489 PHE A O 1
ATOM 3887 N N . VAL A 1 490 ? 5.366 -7.832 -13.048 1.00 95.56 490 VAL A N 1
ATOM 3888 C CA . VAL A 1 490 ? 6.069 -6.857 -12.213 1.00 95.56 490 VAL A CA 1
ATOM 3889 C C . VAL A 1 490 ? 6.018 -7.302 -10.755 1.00 95.56 490 VAL A C 1
ATOM 3891 O O . VAL A 1 490 ? 4.997 -7.780 -10.260 1.00 95.56 490 VAL A O 1
ATOM 3894 N N . HIS A 1 491 ? 7.140 -7.137 -10.067 1.00 96.81 491 HIS A N 1
ATOM 3895 C CA . HIS A 1 491 ? 7.265 -7.254 -8.624 1.00 96.81 491 HIS A CA 1
ATOM 3896 C C . HIS A 1 491 ? 7.726 -5.906 -8.075 1.00 96.81 491 HIS A C 1
ATOM 3898 O O . HIS A 1 491 ? 8.847 -5.485 -8.356 1.00 96.81 491 HIS A O 1
ATOM 3904 N N . HIS A 1 492 ? 6.865 -5.194 -7.351 1.00 96.81 492 HIS A N 1
ATOM 3905 C CA . HIS A 1 492 ? 7.115 -3.795 -7.002 1.00 96.81 492 HIS A CA 1
ATOM 3906 C C . HIS A 1 492 ? 6.532 -3.391 -5.655 1.00 96.81 492 HIS A C 1
ATOM 3908 O O . HIS A 1 492 ? 5.652 -4.054 -5.111 1.00 96.81 492 HIS A O 1
ATOM 3914 N N . CYS A 1 493 ? 7.005 -2.266 -5.118 1.00 95.50 493 CYS A N 1
ATOM 3915 C CA . CYS A 1 493 ? 6.348 -1.655 -3.971 1.00 95.50 493 CYS A CA 1
ATOM 3916 C C . CYS A 1 493 ? 5.040 -0.979 -4.389 1.00 95.50 493 CYS A C 1
ATOM 3918 O O . CYS A 1 493 ? 5.002 -0.240 -5.369 1.00 95.50 493 CYS A O 1
ATOM 3920 N N . HIS A 1 494 ? 3.978 -1.207 -3.624 1.00 95.19 494 HIS A N 1
ATOM 3921 C CA . HIS A 1 494 ? 2.649 -0.629 -3.828 1.00 95.19 494 HIS A CA 1
ATOM 3922 C C . HIS A 1 494 ? 2.496 0.771 -3.207 1.00 95.19 494 HIS A C 1
ATOM 3924 O O . HIS A 1 494 ? 1.441 1.386 -3.268 1.00 95.19 494 HIS A O 1
ATOM 3930 N N . VAL A 1 495 ? 3.579 1.332 -2.657 1.00 91.38 495 VAL A N 1
ATOM 3931 C CA . VAL A 1 495 ? 3.668 2.778 -2.427 1.00 91.38 495 VAL A CA 1
ATOM 3932 C C . VAL A 1 495 ? 4.005 3.439 -3.762 1.00 91.38 495 VAL A C 1
ATOM 3934 O O . VAL A 1 495 ? 5.124 3.311 -4.263 1.00 91.38 495 VAL A O 1
ATOM 3937 N N . GLN A 1 496 ? 3.051 4.171 -4.337 1.00 88.62 496 GLN A N 1
ATOM 3938 C CA . GLN A 1 496 ? 3.120 4.735 -5.688 1.00 88.62 496 GLN A CA 1
ATOM 3939 C C . GLN A 1 496 ? 4.380 5.581 -5.909 1.00 88.62 496 GLN A C 1
ATOM 3941 O O . GLN A 1 496 ? 5.008 5.514 -6.963 1.00 88.62 496 GLN A O 1
ATOM 3946 N N . THR A 1 497 ? 4.782 6.364 -4.907 1.00 85.44 497 THR A N 1
ATOM 3947 C CA . THR A 1 497 ? 5.993 7.194 -4.972 1.00 85.44 497 THR A CA 1
ATOM 3948 C C . THR A 1 497 ? 7.271 6.353 -5.023 1.00 85.44 497 THR A C 1
ATOM 3950 O O . THR A 1 497 ? 8.221 6.725 -5.708 1.00 85.44 497 THR A O 1
ATOM 3953 N N . HIS A 1 498 ? 7.296 5.194 -4.358 1.00 88.75 498 HIS A N 1
ATOM 3954 C CA . HIS A 1 498 ? 8.412 4.252 -4.413 1.00 88.75 498 HIS A CA 1
ATOM 3955 C C . HIS A 1 498 ? 8.452 3.495 -5.742 1.00 88.75 498 HIS A C 1
ATOM 3957 O O . HIS A 1 498 ? 9.537 3.317 -6.293 1.00 88.75 498 HIS A O 1
ATOM 3963 N N . PHE A 1 499 ? 7.291 3.103 -6.275 1.00 90.56 499 PHE A N 1
ATOM 3964 C CA . PHE A 1 499 ? 7.193 2.485 -7.597 1.00 90.56 499 PHE A CA 1
ATOM 3965 C C . PHE A 1 499 ? 7.724 3.417 -8.691 1.00 90.56 499 PHE A C 1
ATOM 3967 O O . PHE A 1 499 ? 8.610 3.032 -9.448 1.00 90.56 499 PHE A O 1
ATOM 3974 N N . VAL A 1 500 ? 7.268 4.675 -8.709 1.00 87.56 500 VAL A N 1
ATOM 3975 C CA . VAL A 1 500 ? 7.724 5.688 -9.679 1.00 87.56 500 VAL A CA 1
ATOM 3976 C C . VAL A 1 500 ? 9.212 6.022 -9.517 1.00 87.56 500 VAL A C 1
ATOM 3978 O O . VAL A 1 500 ? 9.881 6.325 -10.502 1.00 87.56 500 VAL A O 1
ATOM 3981 N N . ALA A 1 501 ? 9.753 5.937 -8.297 1.00 87.12 501 ALA A N 1
ATOM 3982 C CA . ALA A 1 501 ? 11.188 6.079 -8.048 1.00 87.12 501 ALA A CA 1
ATOM 3983 C C . ALA A 1 501 ? 12.024 4.870 -8.513 1.00 87.12 501 ALA A C 1
ATOM 3985 O O . ALA A 1 501 ? 13.251 4.953 -8.490 1.00 87.12 501 ALA A O 1
ATOM 3986 N N . GLY A 1 502 ? 11.386 3.776 -8.942 1.00 90.44 502 GLY A N 1
ATOM 3987 C CA . GLY A 1 502 ? 12.041 2.614 -9.539 1.00 90.44 502 GLY A CA 1
ATOM 3988 C C . GLY A 1 502 ? 12.120 1.372 -8.652 1.00 90.44 502 GLY A C 1
ATOM 3989 O O . GLY A 1 502 ? 12.840 0.436 -8.999 1.00 90.44 502 GLY A O 1
ATOM 3990 N N . LEU A 1 503 ? 11.402 1.319 -7.522 1.00 93.50 503 LEU A N 1
ATOM 3991 C CA . LEU A 1 503 ? 11.433 0.163 -6.615 1.00 93.50 503 LEU A CA 1
ATOM 3992 C C . LEU A 1 503 ? 10.586 -1.007 -7.159 1.00 93.50 503 LEU A C 1
ATOM 3994 O O . LEU A 1 503 ? 9.540 -1.362 -6.606 1.00 93.50 503 LEU A O 1
ATOM 3998 N N . ALA A 1 504 ? 11.042 -1.573 -8.274 1.00 95.00 504 ALA A N 1
ATOM 3999 C CA . ALA A 1 504 ? 10.407 -2.652 -9.012 1.00 95.00 504 ALA A CA 1
ATOM 4000 C C . ALA A 1 504 ? 11.438 -3.566 -9.692 1.00 95.00 504 ALA A C 1
ATOM 4002 O O . ALA A 1 504 ? 12.584 -3.188 -9.925 1.00 95.00 504 ALA A O 1
ATOM 4003 N N . ALA A 1 505 ? 11.000 -4.773 -10.028 1.00 95.25 505 ALA A N 1
ATOM 4004 C CA . ALA A 1 505 ? 11.700 -5.744 -10.857 1.00 95.25 505 ALA A CA 1
ATOM 4005 C C . ALA A 1 505 ? 10.690 -6.464 -11.759 1.00 95.25 505 ALA A C 1
ATOM 4007 O O . ALA A 1 505 ? 9.492 -6.468 -11.468 1.00 95.25 505 ALA A O 1
ATOM 4008 N N . THR A 1 506 ? 11.159 -7.098 -12.835 1.00 95.62 506 THR A N 1
ATOM 4009 C CA . THR A 1 506 ? 10.275 -7.839 -13.749 1.00 95.62 506 THR A CA 1
ATOM 4010 C C . THR A 1 506 ? 10.631 -9.318 -13.766 1.00 95.62 506 THR A C 1
ATOM 4012 O O . THR A 1 506 ? 11.711 -9.696 -14.210 1.00 95.62 506 THR A O 1
ATOM 4015 N N . PHE A 1 507 ? 9.717 -10.185 -13.340 1.00 97.19 507 PHE A N 1
ATOM 4016 C CA . PHE A 1 507 ? 9.867 -11.626 -13.503 1.00 97.19 507 PHE A CA 1
ATOM 4017 C C . PHE A 1 507 ? 9.406 -12.049 -14.895 1.00 97.19 507 PHE A C 1
ATOM 4019 O O . PHE A 1 507 ? 8.248 -11.866 -15.263 1.00 97.19 507 PHE A O 1
ATOM 4026 N N . VAL A 1 508 ? 10.314 -12.641 -15.667 1.00 97.88 508 VAL A N 1
ATOM 4027 C CA . VAL A 1 508 ? 10.012 -13.265 -16.959 1.00 97.88 508 VAL A CA 1
ATOM 4028 C C . VAL A 1 508 ? 9.898 -14.764 -16.722 1.00 97.88 508 VAL A C 1
ATOM 4030 O O . VAL A 1 508 ? 10.901 -15.457 -16.557 1.00 97.88 508 VAL A O 1
ATOM 4033 N N . VAL A 1 509 ? 8.671 -15.265 -16.650 1.00 98.00 509 VAL A N 1
ATOM 4034 C CA . VAL A 1 509 ? 8.371 -16.640 -16.252 1.00 98.00 509 VAL A CA 1
ATOM 4035 C C . VAL A 1 509 ? 8.104 -17.496 -17.483 1.00 98.00 509 VAL A C 1
ATOM 4037 O O . VAL A 1 509 ? 7.224 -17.191 -18.286 1.00 98.00 509 VAL A O 1
ATOM 4040 N N . ALA A 1 510 ? 8.852 -18.592 -17.598 1.00 97.12 510 ALA A N 1
ATOM 4041 C CA . ALA A 1 510 ? 8.721 -19.620 -18.623 1.00 97.12 510 ALA A CA 1
ATOM 4042 C C . ALA A 1 510 ? 8.599 -19.056 -20.057 1.00 97.12 510 ALA A C 1
ATOM 4044 O O . ALA A 1 510 ? 7.639 -19.410 -20.756 1.00 97.12 510 ALA A O 1
ATOM 4045 N N . PRO A 1 511 ? 9.523 -18.183 -20.521 1.00 96.62 511 PRO A N 1
ATOM 4046 C CA . PRO A 1 511 ? 9.424 -17.569 -21.847 1.00 96.62 511 PRO A CA 1
ATOM 4047 C C . PRO A 1 511 ? 9.291 -18.607 -22.973 1.00 96.62 511 PRO A C 1
ATOM 4049 O O . PRO A 1 511 ? 8.530 -18.409 -23.917 1.00 96.62 511 PRO A O 1
ATOM 4052 N N . GLU A 1 512 ? 9.940 -19.762 -22.830 1.00 94.31 512 GLU A N 1
ATOM 4053 C CA . GLU A 1 512 ? 9.874 -20.889 -23.759 1.00 94.31 512 GLU A CA 1
ATOM 4054 C C . GLU A 1 512 ? 8.482 -21.534 -23.869 1.00 94.31 512 GLU A C 1
ATOM 4056 O O . GLU A 1 512 ? 8.119 -22.052 -24.928 1.00 94.31 512 GLU A O 1
ATOM 4061 N N . VAL A 1 513 ? 7.697 -21.518 -22.787 1.00 95.94 513 VAL A N 1
ATOM 4062 C CA . VAL A 1 513 ? 6.310 -22.004 -22.782 1.00 95.94 513 VAL A CA 1
ATOM 4063 C C . VAL A 1 513 ? 5.390 -20.902 -23.279 1.00 95.94 513 VAL A C 1
ATOM 4065 O O . VAL A 1 513 ? 4.556 -21.152 -24.144 1.00 95.94 513 VAL A O 1
ATOM 4068 N N . MET A 1 514 ? 5.589 -19.681 -22.785 1.00 95.25 514 MET A N 1
ATOM 4069 C CA . MET A 1 514 ? 4.823 -18.495 -23.151 1.00 95.25 514 MET A CA 1
ATOM 4070 C C . MET A 1 514 ? 4.779 -18.278 -24.670 1.00 95.25 514 MET A C 1
ATOM 4072 O O . MET A 1 514 ? 3.696 -18.132 -25.230 1.00 95.25 514 MET A O 1
ATOM 4076 N N . GLN A 1 515 ? 5.929 -18.365 -25.350 1.00 95.56 515 GLN A N 1
ATOM 4077 C CA . GLN A 1 515 ? 6.039 -18.245 -26.811 1.00 95.56 515 GLN A CA 1
ATOM 4078 C C . GLN A 1 515 ? 5.240 -19.312 -27.581 1.00 95.56 515 GLN A C 1
ATOM 4080 O O . GLN A 1 515 ? 4.856 -19.089 -28.727 1.00 95.56 515 GLN A O 1
ATOM 4085 N N . ARG A 1 516 ? 5.006 -20.489 -26.983 1.00 95.25 516 ARG A N 1
ATOM 4086 C CA . ARG A 1 516 ? 4.296 -21.612 -27.620 1.00 95.25 516 ARG A CA 1
ATOM 4087 C C . ARG A 1 516 ? 2.800 -21.607 -27.337 1.00 95.25 516 ARG A C 1
ATOM 4089 O O . ARG A 1 516 ? 2.040 -22.163 -28.126 1.00 95.25 516 ARG A O 1
ATOM 4096 N N . THR A 1 517 ? 2.390 -21.060 -26.195 1.00 95.19 517 THR A N 1
ATOM 4097 C CA . THR A 1 517 ? 1.010 -21.157 -25.702 1.00 95.19 517 THR A CA 1
ATOM 4098 C C . THR A 1 517 ? 0.218 -19.868 -25.858 1.00 95.19 517 THR A C 1
ATOM 4100 O O . THR A 1 517 ? -1.009 -19.930 -25.888 1.00 95.19 517 THR A O 1
ATOM 4103 N N . GLN A 1 518 ? 0.881 -18.717 -25.982 1.00 95.25 518 GLN A N 1
ATOM 4104 C CA . GLN A 1 518 ? 0.229 -17.411 -26.060 1.00 95.25 518 GLN A CA 1
ATOM 4105 C C . GLN A 1 518 ? 0.519 -16.719 -27.393 1.00 95.25 518 GLN A C 1
ATOM 4107 O O . GLN A 1 518 ? 1.534 -16.956 -28.044 1.00 95.25 518 GLN A O 1
ATOM 4112 N N . ARG A 1 519 ? -0.384 -15.826 -27.801 1.00 94.81 519 ARG A N 1
ATOM 4113 C CA . ARG A 1 519 ? -0.192 -14.925 -28.940 1.00 94.81 519 ARG A CA 1
ATOM 4114 C C . ARG A 1 519 ? -0.713 -13.546 -28.564 1.00 94.81 519 ARG A C 1
ATOM 4116 O O . ARG A 1 519 ? -1.849 -13.423 -28.115 1.00 94.81 519 ARG A O 1
ATOM 4123 N N . ILE A 1 520 ? 0.104 -12.520 -28.790 1.00 94.88 520 ILE A N 1
ATOM 4124 C CA . ILE A 1 520 ? -0.301 -11.129 -28.578 1.00 94.88 520 ILE A CA 1
ATOM 4125 C C . ILE A 1 520 ? -1.384 -10.771 -29.614 1.00 94.88 520 ILE A C 1
ATOM 4127 O O . ILE A 1 520 ? -1.169 -11.014 -30.806 1.00 94.88 520 ILE A O 1
ATOM 4131 N N . PRO A 1 521 ? -2.537 -10.215 -29.201 1.00 94.56 521 PRO A N 1
ATOM 4132 C CA . PRO A 1 521 ? -3.577 -9.788 -30.132 1.00 94.56 521 PRO A CA 1
ATOM 4133 C C . PRO A 1 521 ? -3.088 -8.705 -31.105 1.00 94.56 521 PRO A C 1
ATOM 4135 O O . PRO A 1 521 ? -2.449 -7.738 -30.689 1.00 94.56 521 PRO A O 1
ATOM 4138 N N . ASP A 1 522 ? -3.456 -8.817 -32.386 1.00 94.88 522 ASP A N 1
ATOM 4139 C CA . ASP A 1 522 ? -3.041 -7.867 -33.433 1.00 94.88 522 ASP A CA 1
ATOM 4140 C C . ASP A 1 522 ? -3.499 -6.422 -33.124 1.00 94.88 522 ASP A C 1
ATOM 4142 O O . ASP A 1 522 ? -2.796 -5.457 -33.426 1.00 94.88 522 ASP A O 1
ATOM 4146 N N . GLU A 1 523 ? -4.648 -6.266 -32.455 1.00 93.75 523 GLU A N 1
ATOM 4147 C CA . GLU A 1 523 ? -5.154 -4.982 -31.949 1.00 93.75 523 GLU A CA 1
ATOM 4148 C C . GLU A 1 523 ? -4.149 -4.301 -31.007 1.00 93.75 523 GLU A C 1
ATOM 4150 O O . GLU A 1 523 ? -3.873 -3.110 -31.142 1.00 93.75 523 GLU A O 1
ATOM 4155 N N . MET A 1 524 ? -3.522 -5.068 -30.112 1.00 94.62 524 MET A N 1
ATOM 4156 C CA . MET A 1 524 ? -2.543 -4.554 -29.158 1.00 94.62 524 MET A CA 1
ATOM 4157 C C . MET A 1 524 ? -1.255 -4.103 -29.847 1.00 94.62 524 MET A C 1
ATOM 4159 O O . MET A 1 524 ? -0.735 -3.031 -29.543 1.00 94.62 524 MET A O 1
ATOM 4163 N N . LEU A 1 525 ? -0.786 -4.868 -30.836 1.00 95.12 525 LEU A N 1
ATOM 4164 C CA . LEU A 1 525 ? 0.356 -4.476 -31.668 1.00 95.12 525 LEU A CA 1
ATOM 4165 C C . LEU A 1 525 ? 0.060 -3.166 -32.419 1.00 95.12 525 LEU A C 1
ATOM 4167 O O . LEU A 1 525 ? 0.893 -2.260 -32.476 1.00 95.12 525 LEU A O 1
ATOM 4171 N N . SER A 1 526 ? -1.163 -3.035 -32.939 1.00 93.75 526 SER A N 1
ATOM 4172 C CA . SER A 1 526 ? -1.634 -1.840 -33.640 1.00 93.75 526 SER A CA 1
ATOM 4173 C C . SER A 1 526 ? -1.710 -0.605 -32.727 1.00 93.75 526 SER A C 1
ATOM 4175 O O . SER A 1 526 ? -1.391 0.505 -33.164 1.00 93.75 526 SER A O 1
ATOM 4177 N N . MET A 1 527 ? -2.097 -0.771 -31.456 1.00 94.19 527 MET A N 1
ATOM 4178 C CA . MET A 1 527 ? -2.078 0.307 -30.455 1.00 94.19 527 MET A CA 1
ATOM 4179 C C . MET A 1 527 ? -0.659 0.815 -30.176 1.00 94.19 527 MET A C 1
ATOM 4181 O O . MET A 1 527 ? -0.454 2.023 -30.048 1.00 94.19 527 MET A O 1
ATOM 4185 N N . CYS A 1 528 ? 0.333 -0.075 -30.126 1.00 94.19 528 CYS A N 1
ATOM 4186 C CA . CYS A 1 528 ? 1.723 0.322 -29.894 1.00 94.19 528 CYS A CA 1
ATOM 4187 C C . CYS A 1 528 ? 2.303 1.074 -31.097 1.00 94.19 528 CYS A C 1
ATOM 4189 O O . CYS A 1 528 ? 2.926 2.123 -30.929 1.00 94.19 528 CYS A O 1
ATOM 4191 N N . ALA A 1 529 ? 2.013 0.605 -32.315 1.00 91.75 529 ALA A N 1
ATOM 4192 C CA . ALA A 1 529 ? 2.456 1.263 -33.542 1.00 91.75 529 ALA A CA 1
ATOM 4193 C C . ALA A 1 529 ? 1.940 2.711 -33.655 1.00 91.75 529 ALA A C 1
ATOM 4195 O O . ALA A 1 529 ? 2.698 3.606 -34.030 1.00 91.75 529 ALA A O 1
ATOM 4196 N N . ARG A 1 530 ? 0.681 2.974 -33.265 1.00 91.75 530 ARG A N 1
ATOM 4197 C CA . ARG A 1 530 ? 0.107 4.338 -33.222 1.00 91.75 530 ARG A CA 1
ATOM 4198 C C . ARG A 1 530 ? 0.845 5.278 -32.266 1.00 91.75 530 ARG A C 1
ATOM 4200 O O . ARG A 1 530 ? 0.838 6.484 -32.479 1.00 91.75 530 ARG A O 1
ATOM 4207 N N . GLN A 1 531 ? 1.478 4.731 -31.233 1.00 92.19 531 GLN A N 1
ATOM 4208 C CA . GLN A 1 531 ? 2.248 5.482 -30.238 1.00 92.19 531 GLN A CA 1
ATOM 4209 C C . GLN A 1 531 ? 3.734 5.601 -30.613 1.00 92.19 531 GLN A C 1
ATOM 4211 O O . GLN A 1 531 ? 4.522 6.140 -29.842 1.00 92.19 531 GLN A O 1
ATOM 4216 N N . GLY A 1 532 ? 4.138 5.099 -31.788 1.00 91.94 532 GLY A N 1
ATOM 4217 C CA . GLY A 1 532 ? 5.539 5.079 -32.214 1.00 91.94 532 GLY A CA 1
ATOM 4218 C C . GLY A 1 532 ? 6.410 4.098 -31.422 1.00 91.94 532 GLY A C 1
ATOM 4219 O O . GLY A 1 532 ? 7.637 4.203 -31.460 1.00 91.94 532 GLY A O 1
ATOM 4220 N N . LEU A 1 533 ? 5.789 3.157 -30.705 1.00 93.50 533 LEU A N 1
ATOM 4221 C CA . LEU A 1 533 ? 6.474 2.113 -29.953 1.00 93.50 533 LEU A CA 1
ATOM 4222 C C . LEU A 1 533 ? 6.741 0.908 -30.853 1.00 93.50 533 LEU A C 1
ATOM 4224 O O . LEU A 1 533 ? 5.942 0.569 -31.730 1.00 93.50 533 LEU A O 1
ATOM 4228 N N . LYS A 1 534 ? 7.879 0.254 -30.628 1.00 94.62 534 LYS A N 1
ATOM 4229 C CA . LYS A 1 534 ? 8.232 -0.975 -31.334 1.00 94.62 534 LYS A CA 1
ATOM 4230 C C . LYS A 1 534 ? 7.513 -2.157 -30.679 1.00 94.62 534 LYS A C 1
ATOM 4232 O O . LYS A 1 534 ? 7.220 -2.142 -29.485 1.00 94.62 534 LYS A O 1
ATOM 4237 N N . THR A 1 535 ? 7.237 -3.193 -31.465 1.00 95.19 535 THR A N 1
ATOM 4238 C CA . THR A 1 535 ? 6.489 -4.374 -31.006 1.00 95.19 535 THR A CA 1
ATOM 4239 C C . THR A 1 535 ? 7.304 -5.662 -30.980 1.00 95.19 535 THR A C 1
ATOM 4241 O O . THR A 1 535 ? 6.778 -6.709 -30.615 1.00 95.19 535 THR A O 1
ATOM 4244 N N . GLU A 1 536 ? 8.570 -5.598 -31.376 1.00 95.62 536 GLU A N 1
ATOM 4245 C CA . GLU A 1 536 ? 9.459 -6.749 -31.503 1.00 95.62 536 GLU A CA 1
ATOM 4246 C C . GLU A 1 536 ? 10.918 -6.346 -31.276 1.00 95.62 536 GLU A C 1
ATOM 4248 O O . GLU A 1 536 ? 11.266 -5.164 -31.364 1.00 95.62 536 GLU A O 1
ATOM 4253 N N . GLY A 1 537 ? 11.757 -7.350 -31.026 1.00 95.31 537 GLY A N 1
ATOM 4254 C CA . GLY A 1 537 ? 13.173 -7.200 -30.715 1.00 95.31 537 GLY A CA 1
ATOM 4255 C C . GLY A 1 537 ? 13.422 -7.074 -29.213 1.00 95.31 537 GLY A C 1
ATOM 4256 O O . GLY A 1 537 ? 12.531 -7.284 -28.397 1.00 95.31 537 GLY A O 1
ATOM 4257 N N . ASN A 1 538 ? 14.659 -6.752 -28.850 1.00 95.50 538 ASN A N 1
ATOM 4258 C CA . ASN A 1 538 ? 15.084 -6.507 -27.474 1.00 95.50 538 ASN A CA 1
ATOM 4259 C C . ASN A 1 538 ? 14.433 -5.232 -26.892 1.00 95.50 538 ASN A C 1
ATOM 4261 O O . ASN A 1 538 ? 13.605 -4.599 -27.540 1.00 95.50 538 ASN A O 1
ATOM 4265 N N . ALA A 1 539 ? 14.835 -4.790 -25.700 1.00 93.56 539 ALA A N 1
ATOM 4266 C CA . ALA A 1 539 ? 14.272 -3.591 -25.061 1.00 93.56 539 ALA A CA 1
ATOM 4267 C C . ALA A 1 539 ? 14.300 -2.306 -25.926 1.00 93.56 539 ALA A C 1
ATOM 4269 O O . ALA A 1 539 ? 13.485 -1.404 -25.723 1.00 93.56 539 ALA A O 1
ATOM 4270 N N . MET A 1 540 ? 15.199 -2.219 -26.915 1.00 93.94 540 MET A N 1
ATOM 4271 C CA . MET A 1 540 ? 15.286 -1.112 -27.885 1.00 93.94 540 MET A CA 1
ATOM 4272 C C . MET A 1 540 ? 14.645 -1.428 -29.245 1.00 93.94 540 MET A C 1
ATOM 4274 O O . MET A 1 540 ? 14.637 -0.595 -30.161 1.00 93.94 540 MET A O 1
ATOM 4278 N N . GLY A 1 541 ? 14.092 -2.629 -29.371 1.00 94.19 541 GLY A N 1
ATOM 4279 C CA . GLY A 1 541 ? 13.552 -3.254 -30.568 1.00 94.19 541 GLY A CA 1
ATOM 4280 C C . GLY A 1 541 ? 14.587 -3.455 -31.663 1.00 94.19 541 GLY A C 1
ATOM 4281 O O . GLY A 1 541 ? 14.311 -3.206 -32.838 1.00 94.19 541 GLY A O 1
ATOM 4282 N N . ASN A 1 542 ? 15.802 -3.812 -31.259 1.00 95.00 542 ASN A N 1
ATOM 4283 C CA . ASN A 1 542 ? 16.850 -4.311 -32.140 1.00 95.00 542 ASN A CA 1
ATOM 4284 C C . ASN A 1 542 ? 16.969 -5.830 -31.944 1.00 95.00 542 ASN A C 1
ATOM 4286 O O . ASN A 1 542 ? 16.479 -6.384 -30.959 1.00 95.00 542 ASN A O 1
ATOM 4290 N N . TRP A 1 543 ? 17.621 -6.526 -32.870 1.00 95.12 543 TRP A N 1
ATOM 4291 C CA . TRP A 1 543 ? 17.825 -7.971 -32.756 1.00 95.12 543 TRP A CA 1
ATOM 4292 C C . TRP A 1 543 ? 19.113 -8.300 -31.995 1.00 95.12 543 TRP A C 1
ATOM 4294 O O . TRP A 1 543 ? 20.096 -7.563 -32.037 1.00 95.12 543 TRP A O 1
ATOM 4304 N N . GLY A 1 544 ? 19.125 -9.439 -31.302 1.00 93.94 544 GLY A N 1
ATOM 4305 C CA . GLY A 1 544 ? 20.255 -9.846 -30.468 1.00 93.94 544 GLY A CA 1
ATOM 4306 C C . GLY A 1 544 ? 20.446 -8.960 -29.228 1.00 93.94 544 GLY A C 1
ATOM 4307 O O . GLY A 1 544 ? 19.488 -8.490 -28.616 1.00 93.94 544 GLY A O 1
ATOM 4308 N N . TYR A 1 545 ? 21.705 -8.742 -28.849 1.00 94.12 545 TYR A N 1
ATOM 4309 C CA . TYR A 1 545 ? 22.094 -7.992 -27.645 1.00 94.12 545 TYR A CA 1
ATOM 4310 C C . TYR A 1 545 ? 22.333 -6.494 -27.890 1.00 94.12 545 TYR A C 1
ATOM 4312 O O . TYR A 1 545 ? 22.853 -5.806 -27.014 1.00 94.12 545 TYR A O 1
ATOM 4320 N N . ASP A 1 546 ? 22.004 -5.993 -29.080 1.00 92.50 546 ASP A N 1
ATOM 4321 C CA . ASP A 1 546 ? 22.247 -4.603 -29.452 1.00 92.50 546 ASP A CA 1
ATOM 4322 C C . ASP A 1 546 ? 21.260 -3.647 -28.763 1.00 92.50 546 ASP A C 1
ATOM 4324 O O . ASP A 1 546 ? 20.144 -3.432 -29.231 1.00 92.50 546 ASP A O 1
ATOM 4328 N N . LEU A 1 547 ? 21.674 -3.061 -27.645 1.00 90.31 547 LEU A N 1
ATOM 4329 C CA . LEU A 1 547 ? 20.893 -2.070 -26.904 1.00 90.31 547 LEU A CA 1
ATOM 4330 C C . LEU A 1 547 ? 21.251 -0.626 -27.298 1.00 90.31 547 LEU A C 1
ATOM 4332 O O . LEU A 1 547 ? 21.099 0.285 -26.481 1.00 90.31 547 LEU A O 1
ATOM 4336 N N . GLU A 1 548 ? 21.741 -0.386 -28.522 1.00 88.50 548 GLU A N 1
ATOM 4337 C CA . GLU A 1 548 ? 22.034 0.969 -28.993 1.00 88.50 548 GLU A CA 1
ATOM 4338 C C . GLU A 1 548 ? 20.808 1.892 -28.852 1.00 88.50 548 GLU A C 1
ATOM 4340 O O . GLU A 1 548 ? 19.685 1.581 -29.262 1.00 88.50 548 GLU A O 1
ATOM 4345 N N . GLY A 1 549 ? 21.034 3.053 -28.232 1.00 83.69 549 GLY A N 1
ATOM 4346 C CA . GLY A 1 549 ? 19.998 4.038 -27.926 1.00 83.69 549 GLY A CA 1
ATOM 4347 C C . GLY A 1 549 ? 19.304 3.852 -26.575 1.00 83.69 549 GLY A C 1
ATOM 4348 O O . GLY A 1 549 ? 18.500 4.714 -26.219 1.00 83.69 549 GLY A O 1
ATOM 4349 N N . LEU A 1 550 ? 19.606 2.788 -25.817 1.00 85.00 550 LEU A N 1
ATOM 4350 C CA . LEU A 1 550 ? 19.175 2.673 -24.424 1.00 85.00 550 LEU A CA 1
ATOM 4351 C C . LEU A 1 550 ? 19.962 3.689 -23.576 1.00 85.00 550 LEU A C 1
ATOM 4353 O O . LEU A 1 550 ? 21.197 3.667 -23.594 1.00 85.00 550 LEU A O 1
ATOM 4357 N N . PRO A 1 551 ? 19.297 4.587 -22.830 1.00 81.88 551 PRO A N 1
ATOM 4358 C CA . PRO A 1 551 ? 19.981 5.478 -21.904 1.00 81.88 551 PRO A CA 1
ATOM 4359 C C . PRO A 1 551 ? 20.791 4.679 -20.874 1.00 81.88 551 PRO A C 1
ATOM 4361 O O . PRO A 1 551 ? 20.353 3.599 -20.470 1.00 81.88 551 PRO A O 1
ATOM 4364 N N . PRO A 1 552 ? 21.939 5.190 -20.400 1.00 78.81 552 PRO A N 1
ATOM 4365 C CA . PRO A 1 552 ? 22.687 4.522 -19.343 1.00 78.81 552 PRO A CA 1
ATOM 4366 C C . PRO A 1 552 ? 21.832 4.391 -18.078 1.00 78.81 552 PRO A C 1
ATOM 4368 O O . PRO A 1 552 ? 20.974 5.232 -17.792 1.00 78.81 552 PRO A O 1
ATOM 4371 N N . VAL A 1 553 ? 22.075 3.332 -17.304 1.00 79.00 553 VAL A N 1
ATOM 4372 C CA . VAL A 1 553 ? 21.487 3.202 -15.966 1.00 79.00 553 VAL A CA 1
ATOM 4373 C C . VAL A 1 553 ? 21.974 4.386 -15.124 1.00 79.00 553 VAL A C 1
ATOM 4375 O O . VAL A 1 553 ? 23.186 4.610 -15.070 1.00 79.00 553 VAL A O 1
ATOM 4378 N N . PRO A 1 554 ? 21.073 5.153 -14.486 1.00 77.75 554 PRO A N 1
ATOM 4379 C CA . PRO A 1 554 ? 21.473 6.221 -13.582 1.00 77.75 554 PRO A CA 1
ATOM 4380 C C . PRO A 1 554 ? 22.342 5.649 -12.463 1.00 77.75 554 PRO A C 1
ATOM 4382 O O . PRO A 1 554 ? 21.892 4.812 -11.685 1.00 77.75 554 PRO A O 1
ATOM 4385 N N . THR A 1 555 ? 23.601 6.071 -12.401 1.00 79.12 555 THR A N 1
ATOM 4386 C CA . THR A 1 555 ? 24.532 5.614 -11.369 1.00 79.12 555 THR A CA 1
ATOM 4387 C C . THR A 1 555 ? 24.388 6.451 -10.115 1.00 79.12 555 THR A C 1
ATOM 4389 O O . THR A 1 555 ? 24.023 7.625 -10.179 1.00 79.12 555 THR A O 1
ATOM 4392 N N . GLU A 1 556 ? 24.714 5.864 -8.975 1.00 80.00 556 GLU A N 1
ATOM 4393 C CA . GLU A 1 556 ? 24.765 6.572 -7.706 1.00 80.00 556 GLU A CA 1
ATOM 4394 C C . GLU A 1 556 ? 25.752 7.753 -7.749 1.00 80.00 556 GLU A C 1
ATOM 4396 O O . GLU A 1 556 ? 26.862 7.640 -8.275 1.00 80.00 556 GLU A O 1
ATOM 4401 N N . GLN A 1 557 ? 25.361 8.899 -7.190 1.00 73.56 557 GLN A N 1
ATOM 4402 C CA . GLN A 1 557 ? 26.278 10.012 -6.980 1.00 73.56 557 GLN A CA 1
ATOM 4403 C C . GLN A 1 557 ? 27.250 9.682 -5.826 1.00 73.56 557 GLN A C 1
ATOM 4405 O O . GLN A 1 557 ? 26.796 9.320 -4.740 1.00 73.56 557 GLN A O 1
ATOM 4410 N N . PRO A 1 558 ? 28.576 9.861 -5.988 1.00 56.31 558 PRO A N 1
ATOM 4411 C CA . PRO A 1 558 ? 29.526 9.674 -4.891 1.00 56.31 558 PRO A CA 1
ATOM 4412 C C . PRO A 1 558 ? 29.151 10.522 -3.665 1.00 56.31 558 PRO A C 1
ATOM 4414 O O . PRO A 1 558 ? 28.954 11.732 -3.788 1.00 56.31 558 PRO A O 1
ATOM 4417 N N . GLY A 1 559 ? 29.039 9.889 -2.492 1.00 53.28 559 GLY A N 1
ATOM 4418 C CA . GLY A 1 559 ? 28.638 10.548 -1.241 1.00 53.28 559 GLY A CA 1
ATOM 4419 C C . GLY A 1 559 ? 27.125 10.753 -1.067 1.00 53.28 559 GLY A C 1
ATOM 4420 O O . GLY A 1 559 ? 26.716 11.426 -0.121 1.00 53.28 559 GLY A O 1
ATOM 4421 N N . SER A 1 560 ? 26.284 10.172 -1.933 1.00 52.62 560 SER A N 1
ATOM 4422 C CA . SER A 1 560 ? 24.818 10.321 -1.877 1.00 52.62 560 SER A CA 1
ATOM 4423 C C . SER A 1 560 ? 24.184 9.860 -0.553 1.00 52.62 560 SER A C 1
ATOM 4425 O O . SER A 1 560 ? 23.130 10.367 -0.164 1.00 52.62 560 SER A O 1
ATOM 4427 N N . PHE A 1 561 ? 24.846 8.959 0.183 1.00 49.91 561 PHE A N 1
ATOM 4428 C CA . PHE A 1 561 ? 24.377 8.459 1.481 1.00 49.91 561 PHE A CA 1
ATOM 4429 C C . PHE A 1 561 ? 24.415 9.492 2.609 1.00 49.91 561 PHE A C 1
ATOM 4431 O O . PHE A 1 561 ? 23.694 9.340 3.596 1.00 49.91 561 PHE A O 1
ATOM 4438 N N . GLN A 1 562 ? 25.188 10.576 2.465 1.00 36.78 562 GLN A N 1
ATOM 4439 C CA . GLN A 1 562 ? 25.387 11.547 3.547 1.00 36.78 562 GLN A CA 1
ATOM 4440 C C . GLN A 1 562 ? 24.167 12.443 3.820 1.00 36.78 562 GLN A C 1
ATOM 4442 O O . GLN A 1 562 ? 24.154 13.157 4.819 1.00 36.78 562 GLN A O 1
ATOM 4447 N N . THR A 1 563 ? 23.126 12.420 2.979 1.00 32.88 563 THR A N 1
ATOM 4448 C CA . THR A 1 563 ? 21.967 13.330 3.122 1.00 32.88 563 THR A CA 1
ATOM 4449 C C . THR A 1 563 ? 20.668 12.661 3.578 1.00 32.88 563 THR A C 1
ATOM 4451 O O . THR A 1 563 ? 19.739 13.364 3.965 1.00 32.88 563 THR A O 1
ATOM 4454 N N . LEU A 1 564 ? 20.590 11.326 3.597 1.00 33.59 564 LEU A N 1
ATOM 4455 C CA . LEU A 1 564 ? 19.345 10.588 3.881 1.00 33.59 564 LEU A CA 1
ATOM 4456 C C . LEU A 1 564 ? 19.264 9.991 5.295 1.00 33.59 564 LEU A C 1
ATOM 4458 O O . LEU A 1 564 ? 18.294 9.309 5.633 1.00 33.59 564 LEU A O 1
ATOM 4462 N N . THR A 1 565 ? 20.242 10.285 6.156 1.00 31.41 565 THR A N 1
ATOM 4463 C CA . THR A 1 565 ? 20.351 9.631 7.463 1.00 31.41 565 THR A CA 1
ATOM 4464 C C . THR A 1 565 ? 20.747 10.587 8.586 1.00 31.41 565 THR A C 1
ATOM 4466 O O . THR A 1 565 ? 21.833 10.490 9.140 1.00 31.41 565 THR A O 1
ATOM 4469 N N . VAL A 1 566 ? 19.859 11.509 8.968 1.00 29.50 566 VAL A N 1
ATOM 4470 C CA . VAL A 1 566 ? 20.095 12.370 10.152 1.00 29.50 566 VAL A CA 1
ATOM 4471 C C . VAL A 1 566 ? 19.071 12.152 11.275 1.00 29.50 566 VAL A C 1
ATOM 4473 O O . VAL A 1 566 ? 19.161 12.782 12.320 1.00 29.50 566 VAL A O 1
ATOM 4476 N N . PHE A 1 567 ? 18.142 11.199 11.143 1.00 30.45 567 PHE A N 1
ATOM 4477 C CA . PHE A 1 567 ? 17.123 10.984 12.183 1.00 30.45 567 PHE A CA 1
ATOM 4478 C C . PHE A 1 567 ? 17.315 9.753 13.076 1.00 30.45 567 PHE A C 1
ATOM 4480 O O . PHE A 1 567 ? 16.583 9.640 14.053 1.00 30.45 567 PHE A O 1
ATOM 4487 N N . TYR A 1 568 ? 18.293 8.866 12.823 1.00 28.64 568 TYR A N 1
ATOM 4488 C CA . TYR A 1 568 ? 18.384 7.615 13.602 1.00 28.64 568 TYR A CA 1
ATOM 4489 C C . TYR A 1 568 ? 19.768 7.113 14.068 1.00 28.64 568 TYR A C 1
ATOM 4491 O O . TYR A 1 568 ? 19.767 6.153 14.826 1.00 28.64 568 TYR A O 1
ATOM 4499 N N . SER A 1 569 ? 20.924 7.711 13.717 1.00 28.91 569 SER A N 1
ATOM 4500 C CA . SER A 1 569 ? 22.212 6.977 13.859 1.00 28.91 569 SER A CA 1
ATOM 4501 C C . SER A 1 569 ? 23.429 7.568 14.606 1.00 28.91 569 SER A C 1
ATOM 4503 O O . SER A 1 569 ? 24.398 6.823 14.688 1.00 28.91 569 SER A O 1
ATOM 4505 N N . PRO A 1 570 ? 23.491 8.782 15.202 1.00 26.39 570 PRO A N 1
ATOM 4506 C CA . PRO A 1 570 ? 24.711 9.150 15.944 1.00 26.39 570 PRO A CA 1
ATOM 4507 C C . PRO A 1 570 ? 24.622 9.081 17.480 1.00 26.39 570 PRO A C 1
ATOM 4509 O O . PRO A 1 570 ? 25.563 9.492 18.145 1.00 26.39 570 PRO A O 1
ATOM 4512 N N . PHE A 1 571 ? 23.544 8.581 18.100 1.00 32.88 571 PHE A N 1
ATOM 4513 C CA . PHE A 1 571 ? 23.327 8.823 19.542 1.00 32.88 571 PHE A CA 1
ATOM 4514 C C . PHE A 1 571 ? 23.416 7.629 20.496 1.00 32.88 571 PHE A C 1
ATOM 4516 O O . PHE A 1 571 ? 22.931 7.758 21.625 1.00 32.88 571 PHE A O 1
ATOM 4523 N N . LYS A 1 572 ? 23.997 6.485 20.120 1.00 32.91 572 LYS A N 1
ATOM 4524 C CA . LYS A 1 572 ? 24.033 5.313 21.023 1.00 32.91 572 LYS A CA 1
ATOM 4525 C C . LYS A 1 572 ? 25.414 4.855 21.487 1.00 32.91 572 LYS A C 1
ATOM 4527 O O . LYS A 1 572 ? 25.472 4.089 22.440 1.00 32.91 572 LYS A O 1
ATOM 4532 N N . GLU A 1 573 ? 26.497 5.415 20.947 1.00 29.88 573 GLU A N 1
ATOM 4533 C CA . GLU A 1 573 ? 27.865 5.135 21.423 1.00 29.88 573 GLU A CA 1
ATOM 4534 C C . GLU A 1 573 ? 28.319 5.979 22.634 1.00 29.88 573 GLU A C 1
ATOM 4536 O O . GLU A 1 573 ? 29.434 5.806 23.112 1.00 29.88 573 GLU A O 1
ATOM 4541 N N . MET A 1 574 ? 27.475 6.853 23.200 1.00 31.86 574 MET A N 1
ATOM 4542 C CA . MET A 1 574 ? 27.795 7.517 24.474 1.00 31.86 574 MET A CA 1
ATOM 4543 C C . MET A 1 574 ? 27.403 6.631 25.658 1.00 31.86 574 MET A C 1
ATOM 4545 O O . MET A 1 574 ? 26.217 6.484 25.973 1.00 31.86 574 MET A O 1
ATOM 4549 N N . ASP A 1 575 ? 28.407 6.079 26.341 1.00 30.97 575 ASP A N 1
ATOM 4550 C CA . ASP A 1 575 ? 28.230 5.455 27.649 1.00 30.97 575 ASP A CA 1
ATOM 4551 C C . ASP A 1 575 ? 27.555 6.448 28.619 1.00 30.97 575 ASP A C 1
ATOM 4553 O O . ASP A 1 575 ? 27.867 7.644 28.655 1.00 30.97 575 ASP A O 1
ATOM 4557 N N . ARG A 1 576 ? 26.608 5.961 29.431 1.00 33.28 576 ARG A N 1
ATOM 4558 C CA . ARG A 1 576 ? 25.822 6.782 30.379 1.00 33.28 576 ARG A CA 1
ATOM 4559 C C . ARG A 1 576 ? 26.696 7.464 31.435 1.00 33.28 576 ARG A C 1
ATOM 4561 O O . ARG A 1 576 ? 26.232 8.387 32.108 1.00 33.28 576 ARG A O 1
ATOM 4568 N N . SER A 1 577 ? 27.932 6.998 31.602 1.00 33.22 577 SER A N 1
ATOM 4569 C CA . SER A 1 577 ? 28.922 7.586 32.500 1.00 33.22 577 SER A CA 1
ATOM 4570 C C . SER A 1 577 ? 29.643 8.800 31.883 1.00 33.22 577 SER A C 1
ATOM 4572 O O . SER A 1 577 ? 29.918 9.760 32.605 1.00 33.22 577 SER A O 1
ATOM 4574 N N . GLU A 1 578 ? 29.844 8.826 30.560 1.00 33.44 578 GLU A N 1
ATOM 4575 C CA . GLU A 1 578 ? 30.520 9.913 29.831 1.00 33.44 578 GLU A CA 1
ATOM 4576 C C . GLU A 1 578 ? 29.558 11.014 29.354 1.00 33.44 578 GLU A C 1
ATOM 4578 O O . GLU A 1 578 ? 29.952 12.170 29.216 1.00 33.44 578 GLU A O 1
ATOM 4583 N N . ALA A 1 579 ? 28.261 10.711 29.219 1.00 36.12 579 ALA A N 1
ATOM 4584 C CA . ALA A 1 579 ? 27.214 11.665 28.825 1.00 36.12 579 ALA A CA 1
ATOM 4585 C C . ALA A 1 579 ? 26.934 12.811 29.821 1.00 36.12 579 ALA A C 1
ATOM 4587 O O . ALA A 1 579 ? 26.043 13.628 29.593 1.00 36.12 579 ALA A O 1
ATOM 4588 N N . ARG A 1 580 ? 27.680 12.886 30.929 1.00 36.53 580 ARG A N 1
ATOM 4589 C CA . ARG A 1 580 ? 27.510 13.892 31.990 1.00 36.53 580 ARG A CA 1
ATOM 4590 C C . ARG A 1 580 ? 28.255 15.208 31.739 1.00 36.53 580 ARG A C 1
ATOM 4592 O O . ARG A 1 580 ? 28.168 16.101 32.575 1.00 36.53 580 ARG A O 1
ATOM 4599 N N . ARG A 1 581 ? 28.976 15.355 30.621 1.00 39.56 581 ARG A N 1
ATOM 4600 C CA . ARG A 1 581 ? 29.597 16.626 30.204 1.00 39.56 581 ARG A CA 1
ATOM 4601 C C . ARG A 1 581 ? 29.147 16.964 28.780 1.00 39.56 581 ARG A C 1
ATOM 4603 O O . ARG A 1 581 ? 29.628 16.359 27.827 1.00 39.56 581 ARG A O 1
ATOM 4610 N N . SER A 1 582 ? 28.204 17.901 28.638 1.00 50.59 582 SER A N 1
ATOM 4611 C CA . SER A 1 582 ? 27.630 18.329 27.344 1.00 50.59 582 SER A CA 1
ATOM 4612 C C . SER A 1 582 ? 28.685 18.784 26.336 1.00 50.59 582 SER A C 1
ATOM 4614 O O . SER A 1 582 ? 28.517 18.592 25.132 1.00 50.59 582 SER A O 1
ATOM 4616 N N . ASP A 1 583 ? 29.779 19.350 26.838 1.00 49.38 583 ASP A N 1
ATOM 4617 C CA . ASP A 1 583 ? 30.788 20.001 26.010 1.00 49.38 583 ASP A CA 1
ATOM 4618 C C . ASP A 1 583 ? 31.736 18.987 25.356 1.00 49.38 583 ASP A C 1
ATOM 4620 O O . ASP A 1 583 ? 32.047 19.131 24.179 1.00 49.38 583 ASP A O 1
ATOM 4624 N N . ASP A 1 584 ? 32.083 17.889 26.043 1.00 46.03 584 ASP A N 1
ATOM 4625 C CA . ASP A 1 584 ? 32.971 16.835 25.511 1.00 46.03 584 ASP A CA 1
ATOM 4626 C C . ASP A 1 584 ? 32.285 16.025 24.391 1.00 46.03 584 ASP A C 1
ATOM 4628 O O . ASP A 1 584 ? 32.896 15.657 23.386 1.00 46.03 584 ASP A O 1
ATOM 4632 N N . ALA A 1 585 ? 30.973 15.803 24.524 1.00 48.91 585 ALA A N 1
ATOM 4633 C CA . ALA A 1 585 ? 30.148 15.143 23.513 1.00 48.91 585 ALA A CA 1
ATOM 4634 C C . ALA A 1 585 ? 29.937 16.017 22.267 1.00 48.91 585 ALA A C 1
ATOM 4636 O O . ALA A 1 585 ? 30.022 15.531 21.136 1.00 48.91 585 ALA A O 1
ATOM 4637 N N . LYS A 1 586 ? 29.689 17.316 22.474 1.00 58.41 586 LYS A N 1
ATOM 4638 C CA . LYS A 1 586 ? 29.572 18.304 21.398 1.00 58.41 586 LYS A CA 1
ATOM 4639 C C . LYS A 1 586 ? 30.892 18.454 20.646 1.00 58.41 586 LYS A C 1
ATOM 4641 O O . LYS A 1 586 ? 30.875 18.480 19.420 1.00 58.41 586 LYS A O 1
ATOM 4646 N N . GLU A 1 587 ? 32.020 18.501 21.352 1.00 56.97 587 GLU A N 1
ATOM 4647 C CA . GLU A 1 587 ? 33.343 18.685 20.754 1.00 56.97 587 GLU A CA 1
ATOM 4648 C C . GLU A 1 587 ? 33.807 17.446 19.971 1.00 56.97 587 GLU A C 1
ATOM 4650 O O . GLU A 1 587 ? 34.311 17.589 18.858 1.00 56.97 587 GLU A O 1
ATOM 4655 N N . LYS A 1 588 ? 33.539 16.224 20.460 1.00 52.91 588 LYS A N 1
ATOM 4656 C CA . LYS A 1 588 ? 33.787 14.977 19.706 1.00 52.91 588 LYS A CA 1
ATOM 4657 C C . LYS A 1 588 ? 32.911 14.862 18.456 1.00 52.91 588 LYS A C 1
ATOM 4659 O O . LYS A 1 588 ? 33.415 14.509 17.389 1.00 52.91 588 LYS A O 1
ATOM 4664 N N . LEU A 1 589 ? 31.623 15.200 18.561 1.00 48.03 589 LEU A N 1
ATOM 4665 C CA . LEU A 1 589 ? 30.696 15.190 17.425 1.00 48.03 589 LEU A CA 1
ATOM 4666 C C . LEU A 1 589 ? 31.073 16.263 16.391 1.00 48.03 589 LEU A C 1
ATOM 4668 O O . LEU A 1 589 ? 31.103 15.982 15.196 1.00 48.03 589 LEU A O 1
ATOM 4672 N N . ALA A 1 590 ? 31.442 17.465 16.837 1.00 57.50 590 ALA A N 1
ATOM 4673 C CA . ALA A 1 590 ? 31.941 18.519 15.962 1.00 57.50 590 ALA A CA 1
ATOM 4674 C C . ALA A 1 590 ? 33.286 18.145 15.317 1.00 57.50 590 ALA A C 1
ATOM 4676 O O . ALA A 1 590 ? 33.489 18.415 14.137 1.00 57.50 590 ALA A O 1
ATOM 4677 N N . ALA A 1 591 ? 34.195 17.483 16.038 1.00 53.75 591 ALA A N 1
ATOM 4678 C CA . ALA A 1 591 ? 35.468 17.011 15.492 1.00 53.75 591 ALA A CA 1
ATOM 4679 C C . ALA A 1 591 ? 35.278 15.953 14.392 1.00 53.75 591 ALA A C 1
ATOM 4681 O O . ALA A 1 591 ? 35.916 16.057 13.345 1.00 53.75 591 ALA A O 1
ATOM 4682 N N . LEU A 1 592 ? 34.356 15.002 14.577 1.00 46.22 592 LEU A N 1
ATOM 4683 C CA . LEU A 1 592 ? 33.950 14.040 13.544 1.00 46.22 592 LEU A CA 1
ATOM 4684 C C . LEU A 1 592 ? 33.344 14.741 12.320 1.00 46.22 592 LEU A C 1
ATOM 4686 O O . LEU A 1 592 ? 33.755 14.479 11.192 1.00 46.22 592 LEU A O 1
ATOM 4690 N N . LEU A 1 593 ? 32.437 15.699 12.535 1.00 46.38 593 LEU A N 1
ATOM 4691 C CA . LEU A 1 593 ? 31.817 16.489 11.463 1.00 46.38 593 LEU A CA 1
ATOM 4692 C C . LEU A 1 593 ? 32.835 17.353 10.692 1.00 46.38 593 LEU A C 1
ATOM 4694 O O . LEU A 1 593 ? 32.688 17.541 9.484 1.00 46.38 593 LEU A O 1
ATOM 4698 N N . ARG A 1 594 ? 33.889 17.855 11.350 1.00 56.66 594 ARG A N 1
ATOM 4699 C CA . ARG A 1 594 ? 34.990 18.565 10.675 1.00 56.66 594 ARG A CA 1
ATOM 4700 C C . ARG A 1 594 ? 35.897 17.610 9.894 1.00 56.66 594 ARG A C 1
ATOM 4702 O O . ARG A 1 594 ? 36.288 17.948 8.781 1.00 56.66 594 ARG A O 1
ATOM 4709 N N . ALA A 1 595 ? 36.227 16.447 10.461 1.00 42.38 595 ALA A N 1
ATOM 4710 C CA . ALA A 1 595 ? 37.175 15.494 9.880 1.00 42.38 595 ALA A CA 1
ATOM 4711 C C . ALA A 1 595 ? 36.607 14.714 8.679 1.00 42.38 595 ALA A C 1
ATOM 4713 O O . ALA A 1 595 ? 37.320 14.520 7.699 1.00 42.38 595 ALA A O 1
ATOM 4714 N N . GLU A 1 596 ? 35.337 14.305 8.732 1.00 39.41 596 GLU A N 1
ATOM 4715 C CA . GLU A 1 596 ? 34.691 13.489 7.687 1.00 39.41 596 GLU A CA 1
ATOM 4716 C C . GLU A 1 596 ? 34.026 14.327 6.583 1.00 39.41 596 GLU A C 1
ATOM 4718 O O . GLU A 1 596 ? 33.993 13.917 5.424 1.00 39.41 596 GLU A O 1
ATOM 4723 N N . LEU A 1 597 ? 33.485 15.505 6.927 1.00 38.16 597 LEU A N 1
ATOM 4724 C CA . LEU A 1 597 ? 32.630 16.296 6.026 1.00 38.16 597 LEU A CA 1
ATOM 4725 C C . LEU A 1 597 ? 33.216 17.665 5.653 1.00 38.16 597 LEU A C 1
ATOM 4727 O O . LEU A 1 597 ? 32.620 18.378 4.846 1.00 38.16 597 LEU A O 1
ATOM 4731 N N . GLY A 1 598 ? 34.350 18.067 6.240 1.00 35.66 598 GLY A N 1
ATOM 4732 C CA . GLY A 1 598 ? 35.028 19.333 5.929 1.00 35.66 598 GLY A CA 1
ATOM 4733 C C . GLY A 1 598 ? 34.185 20.591 6.183 1.00 35.66 598 GLY A C 1
ATOM 4734 O O . GLY A 1 598 ? 34.432 21.632 5.572 1.00 35.66 598 GLY A O 1
ATOM 4735 N N . ARG A 1 599 ? 33.161 20.506 7.041 1.00 44.44 599 ARG A N 1
ATOM 4736 C CA . ARG A 1 599 ? 32.183 21.581 7.257 1.00 44.44 599 ARG A CA 1
ATOM 4737 C C . ARG A 1 599 ? 32.632 22.585 8.316 1.00 44.44 599 ARG A C 1
ATOM 4739 O O . ARG A 1 599 ? 33.039 22.210 9.413 1.00 44.44 599 ARG A O 1
ATOM 4746 N N . SER A 1 600 ? 32.487 23.874 8.008 1.00 42.88 600 SER A N 1
ATOM 4747 C CA . SER A 1 600 ? 32.843 24.986 8.902 1.00 42.88 600 SER A CA 1
ATOM 4748 C C . SER A 1 600 ? 31.810 25.269 10.000 1.00 42.88 600 SER A C 1
ATOM 4750 O O . SER A 1 600 ? 32.110 26.015 10.922 1.00 42.88 600 SER A O 1
ATOM 4752 N N . ASP A 1 601 ? 30.608 24.693 9.911 1.00 49.62 601 ASP A N 1
ATOM 4753 C CA . ASP A 1 601 ? 29.482 24.872 10.845 1.00 49.62 601 ASP A CA 1
ATOM 4754 C C . ASP A 1 601 ? 29.235 23.642 11.742 1.00 49.62 601 ASP A C 1
ATOM 4756 O O . ASP A 1 601 ? 28.155 23.447 12.302 1.00 49.62 601 ASP A O 1
ATOM 4760 N N . ALA A 1 602 ? 30.256 22.795 11.886 1.00 44.28 602 ALA A N 1
ATOM 4761 C CA . ALA A 1 602 ? 30.201 21.535 12.620 1.00 44.28 602 ALA A CA 1
ATOM 4762 C C . ALA A 1 602 ? 29.770 21.676 14.094 1.00 44.28 602 ALA A C 1
ATOM 4764 O O . ALA A 1 602 ? 29.052 20.813 14.597 1.00 44.28 602 ALA A O 1
ATOM 4765 N N . ASP A 1 603 ? 30.156 22.758 14.779 1.00 46.56 603 ASP A N 1
ATOM 4766 C CA . ASP A 1 603 ? 29.798 22.982 16.190 1.00 46.56 603 ASP A CA 1
ATOM 4767 C C . ASP A 1 603 ? 28.314 23.306 16.387 1.00 46.56 603 ASP A C 1
ATOM 4769 O O . ASP A 1 603 ? 27.692 22.854 17.355 1.00 46.56 603 ASP A O 1
ATOM 4773 N N . ASP A 1 604 ? 27.725 24.059 15.459 1.00 46.19 604 ASP A N 1
ATOM 4774 C CA . ASP A 1 604 ? 26.310 24.436 15.500 1.00 46.19 604 ASP A CA 1
ATOM 4775 C C . ASP A 1 604 ? 25.419 23.238 15.156 1.00 46.19 604 ASP A C 1
ATOM 4777 O O . ASP A 1 604 ? 24.377 23.011 15.783 1.00 46.19 604 ASP A O 1
ATOM 4781 N N . LEU A 1 605 ? 25.867 22.407 14.213 1.00 41.53 605 LEU A N 1
ATOM 4782 C CA . LEU A 1 605 ? 25.177 21.180 13.833 1.00 41.53 605 LEU A CA 1
ATOM 4783 C C . LEU A 1 605 ? 25.236 20.130 14.955 1.00 41.53 605 LEU A C 1
ATOM 4785 O O . LEU A 1 605 ? 24.210 19.539 15.294 1.00 41.53 605 LEU A O 1
ATOM 4789 N N . ALA A 1 606 ? 26.401 19.958 15.593 1.00 44.34 606 ALA A N 1
ATOM 4790 C CA . ALA A 1 606 ? 26.567 19.083 16.756 1.00 44.34 606 ALA A CA 1
ATOM 4791 C C . ALA A 1 606 ? 25.659 19.507 17.924 1.00 44.34 606 ALA A C 1
ATOM 47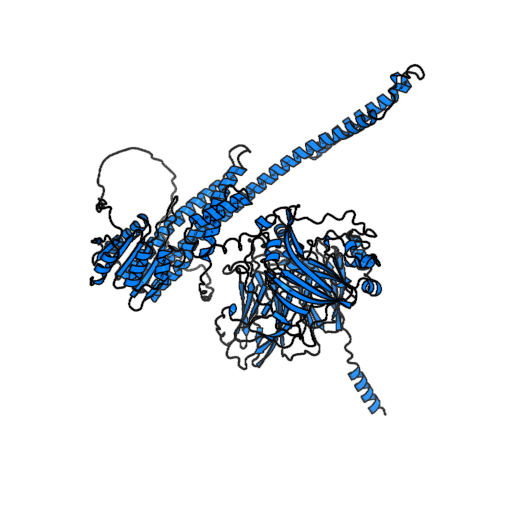93 O O . ALA A 1 606 ? 24.994 18.670 18.537 1.00 44.34 606 ALA A O 1
ATOM 4794 N N . SER A 1 607 ? 25.559 20.817 18.176 1.00 47.03 607 SER A N 1
ATOM 4795 C CA . SER A 1 607 ? 24.676 21.387 19.207 1.00 47.03 607 SER A CA 1
ATOM 4796 C C . SER A 1 607 ? 23.197 21.122 18.925 1.00 47.03 607 SER A C 1
ATOM 4798 O O . SER A 1 607 ? 22.420 20.837 19.834 1.00 47.03 607 SER A O 1
ATOM 4800 N N . THR A 1 608 ? 22.804 21.202 17.653 1.00 37.91 608 THR A N 1
ATOM 4801 C CA . THR A 1 608 ? 21.413 21.030 17.214 1.00 37.91 608 THR A CA 1
ATOM 4802 C C . THR A 1 608 ? 20.957 19.572 17.319 1.00 37.91 608 THR A C 1
ATOM 4804 O O . THR A 1 608 ? 19.815 19.300 17.698 1.00 37.91 608 THR A O 1
ATOM 4807 N N . LEU A 1 609 ? 21.851 18.626 17.024 1.00 37.62 609 LEU A N 1
ATOM 4808 C CA . LEU A 1 609 ? 21.546 17.195 17.039 1.00 37.62 609 LEU A CA 1
ATOM 4809 C C . LEU A 1 609 ? 21.462 16.631 18.470 1.00 37.62 609 LEU A C 1
ATOM 4811 O O . LEU A 1 609 ? 20.609 15.790 18.746 1.00 37.62 609 LEU A O 1
ATOM 4815 N N . LEU A 1 610 ? 22.287 17.117 19.405 1.00 40.47 610 LEU A N 1
ATOM 4816 C CA . LEU A 1 610 ? 22.252 16.683 20.812 1.00 40.47 610 LEU A CA 1
ATOM 4817 C C . LEU A 1 610 ? 20.953 17.095 21.541 1.00 40.47 610 LEU A C 1
ATOM 4819 O O . LEU A 1 610 ? 20.511 16.401 22.456 1.00 40.47 610 LEU A O 1
ATOM 4823 N N . PHE A 1 611 ? 20.297 18.178 21.108 1.00 35.88 611 PHE A N 1
ATOM 4824 C CA . PHE A 1 611 ? 19.096 18.731 21.754 1.00 35.88 611 PHE A CA 1
ATOM 4825 C C . PHE A 1 611 ? 17.794 17.961 21.447 1.00 35.88 611 PHE A C 1
ATOM 4827 O O . PHE A 1 611 ? 16.825 18.047 22.198 1.00 35.88 611 PHE A O 1
ATOM 4834 N N . THR A 1 612 ? 17.736 17.193 20.354 1.00 29.64 612 THR A N 1
ATOM 4835 C CA . THR A 1 612 ? 16.487 16.574 19.863 1.00 29.64 612 THR A CA 1
ATOM 4836 C C . THR A 1 612 ? 16.098 15.283 20.600 1.00 29.64 612 THR A C 1
ATOM 4838 O O . THR A 1 612 ? 14.927 14.907 20.602 1.00 29.64 612 THR A O 1
ATOM 4841 N N . LYS A 1 613 ? 17.039 14.611 21.280 1.00 30.31 613 LYS A N 1
ATOM 4842 C CA . LYS A 1 613 ? 16.804 13.296 21.910 1.00 30.31 613 LYS A CA 1
ATOM 4843 C C . LYS A 1 613 ? 16.052 13.361 23.248 1.00 30.31 613 LYS A C 1
ATOM 4845 O O . LYS A 1 613 ? 15.301 12.438 23.560 1.00 30.31 613 LYS A O 1
ATOM 4850 N N . TYR A 1 614 ? 16.190 14.445 24.015 1.00 29.75 614 TYR A N 1
ATOM 4851 C CA . TYR A 1 614 ? 15.603 14.546 25.361 1.00 29.75 614 TYR A CA 1
ATOM 4852 C C . TYR A 1 614 ? 14.079 14.787 25.375 1.00 29.75 614 TYR A C 1
ATOM 4854 O O . TYR A 1 614 ? 13.428 14.496 26.370 1.00 29.75 614 TYR A O 1
ATOM 4862 N N . ALA A 1 615 ? 13.475 15.225 24.263 1.00 30.61 615 ALA A N 1
ATOM 4863 C CA . ALA A 1 615 ? 12.049 15.574 24.202 1.00 30.61 615 ALA A CA 1
ATOM 4864 C C . ALA A 1 615 ? 11.091 14.404 23.871 1.00 30.61 615 ALA A C 1
ATOM 4866 O O . ALA A 1 615 ? 9.880 14.607 23.847 1.00 30.61 615 ALA A O 1
ATOM 4867 N N . SER A 1 616 ? 11.598 13.196 23.589 1.00 26.61 616 SER A N 1
ATOM 4868 C CA . SER A 1 616 ? 10.814 12.100 22.976 1.00 26.61 616 SER A CA 1
ATOM 4869 C C . SER A 1 616 ? 10.395 10.957 23.918 1.00 26.61 616 SER A C 1
ATOM 4871 O O . SER A 1 616 ? 9.845 9.959 23.457 1.00 26.61 616 SER A O 1
ATOM 4873 N N . SER A 1 617 ? 10.632 11.055 25.232 1.00 24.08 617 SER A N 1
ATOM 4874 C CA . SER A 1 617 ? 10.629 9.876 26.118 1.00 24.08 617 SER A CA 1
ATOM 4875 C C . SER A 1 617 ? 9.483 9.731 27.136 1.00 24.08 617 SER A C 1
ATOM 4877 O O . SER A 1 617 ? 9.579 8.827 27.966 1.00 24.08 617 SER A O 1
ATOM 4879 N N . LYS A 1 618 ? 8.377 10.502 27.101 1.00 23.62 618 LYS A N 1
ATOM 4880 C CA . LYS A 1 618 ? 7.209 10.223 27.981 1.00 23.62 618 LYS A CA 1
ATOM 4881 C C . LYS A 1 618 ? 5.836 10.438 27.292 1.00 23.62 618 LYS A C 1
ATOM 4883 O O . LYS A 1 618 ? 5.615 11.525 26.759 1.00 23.62 618 LYS A O 1
ATOM 4888 N N . PRO A 1 619 ? 4.893 9.467 27.351 1.00 25.20 619 PRO A N 1
ATOM 4889 C CA . PRO A 1 619 ? 3.533 9.590 26.797 1.00 25.20 619 PRO A CA 1
ATOM 4890 C C . PRO A 1 619 ? 2.682 10.642 27.537 1.00 25.20 619 PRO A C 1
ATOM 4892 O O . PRO A 1 619 ? 2.954 10.954 28.703 1.00 25.20 619 PRO A O 1
ATOM 4895 N N . VAL A 1 620 ? 1.659 11.174 26.862 1.00 24.77 620 VAL A N 1
ATOM 4896 C CA . VAL A 1 620 ? 0.566 12.003 27.411 1.00 24.77 620 VAL A CA 1
ATOM 4897 C C . VAL A 1 620 ? -0.746 11.422 26.869 1.00 24.77 620 VAL A C 1
ATOM 4899 O O . VAL A 1 620 ? -0.820 11.132 25.676 1.00 24.77 620 VAL A O 1
ATOM 4902 N N . ASP A 1 621 ? -1.733 11.197 27.740 1.00 23.42 621 ASP A N 1
ATOM 4903 C CA . ASP A 1 621 ? -3.042 10.624 27.386 1.00 23.42 621 ASP A CA 1
ATOM 4904 C C . ASP A 1 621 ? -3.873 11.566 26.484 1.00 23.42 621 ASP A C 1
ATOM 4906 O O . ASP A 1 621 ? -3.765 12.788 26.616 1.00 23.42 621 ASP A O 1
ATOM 4910 N N . PRO A 1 622 ? -4.722 11.036 25.581 1.00 28.14 622 PRO A N 1
ATOM 4911 C CA . PRO A 1 622 ? -5.547 11.846 24.682 1.00 28.14 622 PRO A CA 1
ATOM 4912 C C . PRO A 1 622 ? -6.828 12.393 25.358 1.00 28.14 622 PRO A C 1
ATOM 4914 O O . PRO A 1 622 ? -7.436 11.693 26.173 1.00 28.14 622 PRO A O 1
ATOM 4917 N N . PRO A 1 623 ? -7.302 13.607 24.999 1.00 27.06 623 PRO A N 1
ATOM 4918 C CA . PRO A 1 623 ? -8.540 14.178 25.531 1.00 27.06 623 PRO A CA 1
ATOM 4919 C C . PRO A 1 623 ? -9.804 13.597 24.862 1.00 27.06 623 PRO A C 1
ATOM 4921 O O . PRO A 1 623 ? -9.806 13.211 23.693 1.00 27.06 623 PRO A O 1
ATOM 4924 N N . HIS A 1 624 ? -10.898 13.547 25.630 1.00 24.53 624 HIS A N 1
ATOM 4925 C CA . HIS A 1 624 ? -12.227 13.056 25.238 1.00 24.53 624 HIS A CA 1
ATOM 4926 C C . HIS A 1 624 ? -12.913 13.912 24.146 1.00 24.53 624 HIS A C 1
ATOM 4928 O O . HIS A 1 624 ? -12.706 15.127 24.108 1.00 24.53 624 HIS A O 1
ATOM 4934 N N . PRO A 1 625 ? -13.797 13.331 23.306 1.00 27.66 625 PRO A N 1
ATOM 4935 C CA . PRO A 1 625 ? -14.558 14.085 22.311 1.00 27.66 625 PRO A CA 1
ATOM 4936 C C . PRO A 1 625 ? -15.692 14.893 22.965 1.00 27.66 625 PRO A C 1
ATOM 4938 O O . PRO A 1 625 ? -16.521 14.346 23.691 1.00 27.66 625 PRO A O 1
ATOM 4941 N N . VAL A 1 626 ? -15.737 16.198 22.685 1.00 25.66 626 VAL A N 1
ATOM 4942 C CA . VAL A 1 626 ? -16.856 17.090 23.029 1.00 25.66 626 VAL A CA 1
ATOM 4943 C C . VAL A 1 626 ? -17.846 17.106 21.863 1.00 25.66 626 VAL A C 1
ATOM 4945 O O . VAL A 1 626 ? -17.464 17.365 20.724 1.00 25.66 626 VAL A O 1
ATOM 4948 N N . GLU A 1 627 ? -19.114 16.824 22.160 1.00 23.92 627 GLU A N 1
ATOM 4949 C CA . GLU A 1 627 ? -20.247 16.888 21.233 1.00 23.92 627 GLU A CA 1
ATOM 4950 C C . GLU A 1 627 ? -20.370 18.277 20.581 1.00 23.92 627 GLU A C 1
ATOM 4952 O O . GLU A 1 627 ? -20.560 19.289 21.260 1.00 23.92 627 GLU A O 1
ATOM 4957 N N . SER A 1 628 ? -20.328 18.339 19.249 1.00 23.38 628 SER A N 1
ATOM 4958 C CA . SER A 1 628 ? -20.686 19.538 18.492 1.00 23.38 628 SER A CA 1
ATOM 4959 C C . SER A 1 628 ? -22.205 19.608 18.310 1.00 23.38 628 SER A C 1
ATOM 4961 O O . SER A 1 628 ? -22.773 19.109 17.341 1.00 23.38 628 SER A O 1
ATOM 4963 N N . ARG A 1 629 ? -22.899 20.277 19.237 1.00 22.61 629 ARG A N 1
ATOM 4964 C CA . ARG A 1 629 ? -24.219 20.840 18.919 1.00 22.61 629 ARG A CA 1
ATOM 4965 C C . ARG A 1 629 ? -24.022 22.084 18.062 1.00 22.61 629 ARG A C 1
ATOM 4967 O O . ARG A 1 629 ? -23.438 23.069 18.507 1.00 22.61 629 ARG A O 1
ATOM 4974 N N . ALA A 1 630 ? -24.523 22.019 16.835 1.00 23.69 630 ALA A N 1
ATOM 4975 C CA . ALA A 1 630 ? -24.738 23.179 15.989 1.00 23.69 630 ALA A CA 1
ATOM 4976 C C . ALA A 1 630 ? -25.657 24.179 16.713 1.00 23.69 630 ALA A C 1
ATOM 4978 O O . ALA A 1 630 ? -26.776 23.830 17.089 1.00 23.69 630 ALA A O 1
ATOM 4979 N N . CYS A 1 631 ? -25.184 25.411 16.899 1.00 22.03 631 CYS A N 1
ATOM 4980 C CA . CYS A 1 631 ? -26.041 26.562 17.154 1.00 22.03 631 CYS A CA 1
ATOM 4981 C C . CYS A 1 631 ? -25.956 27.481 15.937 1.00 22.03 631 CYS A C 1
ATOM 4983 O O . CYS A 1 631 ? -24.899 28.048 15.648 1.00 22.03 631 CYS A O 1
ATOM 4985 N N . ASP A 1 632 ? -27.086 27.585 15.242 1.00 23.50 632 ASP A N 1
ATOM 4986 C CA . ASP A 1 632 ? -27.399 28.616 14.260 1.00 23.50 632 ASP A CA 1
ATOM 4987 C C . ASP A 1 632 ? -27.092 30.007 14.825 1.00 23.50 632 ASP A C 1
ATOM 4989 O O . ASP A 1 632 ? -27.597 30.389 15.882 1.00 23.50 632 ASP A O 1
ATOM 4993 N N . TRP A 1 633 ? -26.305 30.794 14.094 1.00 23.64 633 TRP A N 1
ATOM 4994 C CA . TRP A 1 633 ? -26.212 32.235 14.315 1.00 23.64 633 TRP A CA 1
ATOM 4995 C C . TRP A 1 633 ? -27.196 32.931 13.378 1.00 23.64 633 TRP A C 1
ATOM 4997 O O . TRP A 1 633 ? -26.820 33.439 12.321 1.00 23.64 633 TRP A O 1
ATOM 5007 N N . ASP A 1 634 ? -28.471 32.937 13.773 1.00 24.03 634 ASP A N 1
ATOM 5008 C CA . ASP A 1 634 ? -29.459 33.841 13.192 1.00 24.03 634 ASP A CA 1
ATOM 5009 C C . ASP A 1 634 ? -29.263 35.253 13.768 1.00 24.03 634 ASP A C 1
ATOM 5011 O O . ASP A 1 634 ? -29.130 35.488 14.973 1.00 24.03 634 ASP A O 1
ATOM 5015 N N . THR A 1 635 ? -29.195 36.213 12.861 1.00 30.41 635 THR A N 1
ATOM 5016 C CA . THR A 1 635 ? -28.816 37.605 13.088 1.00 30.41 635 THR A CA 1
ATOM 5017 C C . THR A 1 635 ? -30.051 38.412 13.464 1.00 30.41 635 THR A C 1
ATOM 5019 O O . THR A 1 635 ? -30.591 39.123 12.622 1.00 30.41 635 THR A O 1
ATOM 5022 N N . LYS A 1 636 ? -30.538 38.329 14.715 1.00 24.55 636 LYS A N 1
ATOM 5023 C CA . LYS A 1 636 ? -31.619 39.226 15.190 1.00 24.55 636 LYS A CA 1
ATOM 5024 C C . LYS A 1 636 ? -31.913 39.166 16.696 1.00 24.55 636 LYS A C 1
ATOM 5026 O O . LYS A 1 636 ? -32.970 38.704 17.093 1.00 24.55 636 LYS A O 1
ATOM 5031 N N . ALA A 1 637 ? -31.024 39.693 17.539 1.00 26.02 637 ALA A N 1
ATOM 5032 C CA . ALA A 1 637 ? -31.396 40.284 18.839 1.00 26.02 637 ALA A CA 1
ATOM 5033 C C . ALA A 1 637 ? -30.156 40.813 19.571 1.00 26.02 637 ALA A C 1
ATOM 5035 O O . ALA A 1 637 ? -29.703 40.184 20.512 1.00 26.02 637 ALA A O 1
ATOM 5036 N N . LEU A 1 638 ? -29.589 41.943 19.141 1.00 24.77 638 LEU A N 1
ATOM 5037 C CA . LEU A 1 638 ? -28.731 42.799 19.989 1.00 24.77 638 LEU A CA 1
ATOM 5038 C C . LEU A 1 638 ? -28.649 44.240 19.427 1.00 24.77 638 LEU A C 1
ATOM 5040 O O . LEU A 1 638 ? -27.665 44.948 19.605 1.00 24.77 638 LEU A O 1
ATOM 5044 N N . ASN A 1 639 ? -29.718 44.685 18.755 1.00 23.20 639 ASN A N 1
ATOM 5045 C CA . ASN A 1 639 ? -29.975 46.095 18.466 1.00 23.20 639 ASN A CA 1
ATOM 5046 C C . ASN A 1 639 ? -31.024 46.580 19.464 1.00 23.20 639 ASN A C 1
ATOM 5048 O O . ASN A 1 639 ? -32.206 46.397 19.210 1.00 23.20 639 ASN A O 1
ATOM 5052 N N . GLU A 1 640 ? -30.578 47.135 20.589 1.00 23.61 640 GLU A N 1
ATOM 5053 C CA . GLU A 1 640 ? -31.235 48.235 21.313 1.00 23.61 640 GLU A CA 1
ATOM 5054 C C . GLU A 1 640 ? -30.384 48.619 22.533 1.00 23.61 640 GLU A C 1
ATOM 5056 O O . GLU A 1 640 ? -30.681 48.292 23.674 1.00 23.61 640 GLU A O 1
ATOM 5061 N N . LEU A 1 641 ? -29.269 49.295 22.254 1.00 24.92 641 LEU A N 1
ATOM 5062 C CA . LEU A 1 641 ? -28.734 50.403 23.056 1.00 24.92 641 LEU A CA 1
ATOM 5063 C C . LEU A 1 641 ? -27.731 51.153 22.170 1.00 24.92 641 LEU A C 1
ATOM 5065 O O . LEU A 1 641 ? -26.514 51.076 22.308 1.00 24.92 641 LEU A O 1
ATOM 5069 N N . ALA A 1 642 ? -28.300 51.821 21.168 1.00 22.34 642 ALA A N 1
ATOM 5070 C CA . ALA A 1 642 ? -27.641 52.879 20.426 1.00 22.34 642 ALA A CA 1
ATOM 5071 C C . ALA A 1 642 ? -27.617 54.176 21.252 1.00 22.34 642 ALA A C 1
ATOM 5073 O O . ALA A 1 642 ? -28.428 54.351 22.163 1.00 22.34 642 ALA A O 1
ATOM 5074 N N . CYS A 1 643 ? -26.763 55.097 20.786 1.00 19.95 643 CYS A N 1
ATOM 5075 C CA . CYS A 1 643 ? -26.660 56.527 21.113 1.00 19.95 643 CYS A CA 1
ATOM 5076 C C . CYS A 1 643 ? -25.717 56.812 22.300 1.00 19.95 643 CYS A C 1
ATOM 5078 O O . CYS A 1 643 ? -25.978 56.396 23.416 1.00 19.95 643 CYS A O 1
ATOM 5080 N N . THR A 1 644 ? -24.591 57.516 22.162 1.00 22.77 644 THR A N 1
ATOM 5081 C CA . THR A 1 644 ? -24.196 58.584 21.220 1.00 22.77 644 THR A CA 1
ATOM 5082 C C . THR A 1 644 ? -22.661 58.700 21.214 1.00 22.77 644 THR A C 1
ATOM 5084 O O . THR A 1 644 ? -22.061 58.748 22.280 1.00 22.77 644 THR A O 1
ATOM 5087 N N . GLY A 1 645 ? -21.980 58.743 20.070 1.00 22.02 645 GLY A N 1
ATOM 5088 C CA . GLY A 1 645 ? -21.644 60.015 19.427 1.00 22.02 645 GLY A CA 1
ATOM 5089 C C . GLY A 1 645 ? -20.531 59.825 18.389 1.00 22.02 645 GLY A C 1
ATOM 5090 O O . GLY A 1 645 ? -19.577 59.086 18.605 1.00 22.02 645 GLY A O 1
ATOM 5091 N N . THR A 1 646 ? -20.726 60.455 17.239 1.00 21.33 646 THR A N 1
ATOM 5092 C CA . THR A 1 646 ? -20.023 60.295 15.964 1.00 21.33 646 THR A CA 1
ATOM 5093 C C . THR A 1 646 ? -18.668 61.003 15.852 1.00 21.33 646 THR A C 1
ATOM 5095 O O . THR A 1 646 ? -18.400 62.007 16.502 1.00 21.33 646 THR A O 1
ATOM 5098 N N . ILE A 1 647 ? -17.889 60.449 14.923 1.00 24.11 647 ILE A N 1
ATOM 5099 C CA . ILE A 1 647 ? -16.594 60.798 14.315 1.00 24.11 647 ILE A CA 1
ATOM 5100 C C . ILE A 1 647 ? -16.415 62.286 13.939 1.00 24.11 647 ILE A C 1
ATOM 5102 O O . ILE A 1 647 ? -17.320 62.883 13.358 1.00 24.11 647 ILE A O 1
ATOM 5106 N N . SER A 1 648 ? -15.191 62.815 14.094 1.00 21.56 648 SER A N 1
ATOM 5107 C CA . SER A 1 648 ? -14.605 63.740 13.105 1.00 21.56 648 SER A CA 1
ATOM 5108 C C . SER A 1 648 ? -13.073 63.647 13.037 1.00 21.56 648 SER A C 1
ATOM 5110 O O . SER A 1 648 ? -12.393 63.731 14.059 1.00 21.56 648 SER A O 1
ATOM 5112 N N . ASP A 1 649 ? -12.571 63.523 11.808 1.00 23.89 649 ASP A N 1
ATOM 5113 C CA . ASP A 1 649 ? -11.181 63.646 11.356 1.00 23.89 649 ASP A CA 1
ATOM 5114 C C . ASP A 1 649 ? -10.405 64.833 11.950 1.00 23.89 649 ASP A C 1
ATOM 5116 O O . ASP A 1 649 ? -10.918 65.945 11.977 1.00 23.89 649 ASP A O 1
ATOM 5120 N N . THR A 1 650 ? -9.124 64.626 12.284 1.00 23.16 650 THR A N 1
ATOM 5121 C CA . THR A 1 650 ? -8.000 65.526 11.927 1.00 23.16 650 THR A CA 1
ATOM 5122 C C . THR A 1 650 ? -6.655 64.797 12.098 1.00 23.16 650 THR A C 1
ATOM 5124 O O . THR A 1 650 ? -6.382 64.209 13.141 1.00 23.16 650 THR A O 1
ATOM 5127 N N . GLN A 1 651 ? -5.807 64.832 11.062 1.00 20.98 651 GLN A N 1
ATOM 5128 C CA . GLN A 1 651 ? -4.372 64.508 11.141 1.00 20.98 651 GLN A CA 1
ATOM 5129 C C . GLN A 1 651 ? -3.543 65.733 11.661 1.00 20.98 651 GLN A C 1
ATOM 5131 O O . GLN A 1 651 ? -4.138 66.699 12.133 1.00 20.98 651 GLN A O 1
ATOM 5136 N N . PRO A 1 652 ? -2.194 65.786 11.548 1.00 39.25 652 PRO A N 1
ATOM 5137 C CA . PRO A 1 652 ? -1.230 65.410 12.588 1.00 39.25 652 PRO A CA 1
ATOM 5138 C C . PRO A 1 652 ? -0.260 66.568 12.936 1.00 39.25 652 PRO A C 1
ATOM 5140 O O . PRO A 1 652 ? 0.167 67.298 12.048 1.00 39.25 652 PRO A O 1
ATOM 5143 N N . THR A 1 653 ? 0.221 66.711 14.176 1.00 21.56 653 THR A N 1
ATOM 5144 C CA . THR A 1 653 ? 1.370 67.612 14.432 1.00 21.56 653 THR A CA 1
ATOM 5145 C C . THR A 1 653 ? 2.305 67.109 15.527 1.00 21.56 653 THR A C 1
ATOM 5147 O O . THR A 1 653 ? 1.946 67.031 16.697 1.00 21.56 653 THR A O 1
ATOM 5150 N N . THR A 1 654 ? 3.522 66.799 15.078 1.00 24.22 654 THR A N 1
ATOM 5151 C CA . THR A 1 654 ? 4.839 66.994 15.707 1.00 24.22 654 THR A CA 1
ATOM 5152 C C . THR A 1 654 ? 4.880 67.854 16.973 1.00 24.22 654 THR A C 1
ATOM 5154 O O . THR A 1 654 ? 4.339 68.952 16.946 1.00 24.22 654 THR A O 1
ATOM 5157 N N . PHE A 1 655 ? 5.686 67.470 17.969 1.00 21.64 655 PHE A N 1
ATOM 5158 C CA . PHE A 1 655 ? 6.649 68.392 18.590 1.00 21.64 655 PHE A CA 1
ATOM 5159 C C . PHE A 1 655 ? 7.776 67.622 19.290 1.00 21.64 655 PHE A C 1
ATOM 5161 O O . PHE A 1 655 ? 7.542 66.776 20.148 1.00 21.64 655 PHE A O 1
ATOM 5168 N N . ASP A 1 656 ? 8.998 67.940 18.876 1.00 21.45 656 ASP A N 1
ATOM 5169 C CA . ASP A 1 656 ? 10.261 67.508 19.458 1.00 21.45 656 ASP A CA 1
ATOM 5170 C C . ASP A 1 656 ? 10.838 68.664 20.305 1.00 21.45 656 ASP A C 1
ATOM 5172 O O . ASP A 1 656 ? 10.668 69.831 19.949 1.00 21.45 656 ASP A O 1
ATOM 5176 N N . ARG A 1 657 ? 11.544 68.296 21.385 1.00 23.80 657 ARG A N 1
ATOM 5177 C CA . ARG A 1 657 ? 12.485 69.067 22.239 1.00 23.80 657 ARG A CA 1
ATOM 5178 C C . ARG A 1 657 ? 12.045 70.385 22.914 1.00 23.80 657 ARG A C 1
ATOM 5180 O O . ARG A 1 657 ? 11.992 71.429 22.278 1.00 23.80 657 ARG A O 1
ATOM 5187 N N . ALA A 1 658 ? 12.039 70.393 24.257 1.00 22.44 658 ALA A N 1
ATOM 5188 C CA . ALA A 1 658 ? 13.193 70.846 25.067 1.00 22.44 658 ALA A CA 1
ATOM 5189 C C . ALA A 1 658 ? 12.912 70.876 26.594 1.00 22.44 658 ALA A C 1
ATOM 5191 O O . ALA A 1 658 ? 11.957 71.486 27.050 1.00 22.44 658 ALA A O 1
ATOM 5192 N N . ASN A 1 659 ? 13.815 70.223 27.337 1.00 23.33 659 ASN A N 1
ATOM 5193 C CA . ASN A 1 659 ? 14.398 70.517 28.657 1.00 23.33 659 ASN A CA 1
ATOM 5194 C C . ASN A 1 659 ? 13.621 71.177 29.824 1.00 23.33 659 ASN A C 1
ATOM 5196 O O . ASN A 1 659 ? 13.226 72.334 29.777 1.00 23.33 659 ASN A O 1
ATOM 5200 N N . SER A 1 660 ? 13.708 70.435 30.942 1.00 24.16 660 SER A N 1
ATOM 5201 C CA . SER A 1 660 ? 14.157 70.838 32.291 1.00 24.16 660 SER A CA 1
ATOM 5202 C C . SER A 1 660 ? 13.243 71.710 33.159 1.00 24.16 660 SER A C 1
ATOM 5204 O O . SER A 1 660 ? 13.169 72.916 32.973 1.00 24.16 660 SER A O 1
ATOM 5206 N N . GLU A 1 661 ? 12.661 71.110 34.202 1.00 22.61 661 GLU A N 1
ATOM 5207 C CA . GLU A 1 661 ? 13.110 71.211 35.609 1.00 22.61 661 GLU A CA 1
ATOM 5208 C C . GLU A 1 661 ? 11.990 70.742 36.560 1.00 22.61 661 GLU A C 1
ATOM 5210 O O . GLU A 1 661 ? 10.848 71.145 36.400 1.00 22.61 661 GLU A O 1
ATOM 5215 N N . HIS A 1 662 ? 12.361 69.901 37.542 1.00 24.56 662 HIS A N 1
ATOM 5216 C CA . HIS A 1 662 ? 11.762 69.737 38.884 1.00 24.56 662 HIS A CA 1
ATOM 5217 C C . HIS A 1 662 ? 10.225 69.528 39.002 1.00 24.56 662 HIS A C 1
ATOM 5219 O O . HIS A 1 662 ? 9.419 70.335 38.583 1.00 24.56 662 HIS A O 1
ATOM 5225 N N . THR A 1 663 ? 9.656 68.530 39.683 1.00 23.34 663 THR A N 1
ATOM 5226 C CA . THR A 1 663 ? 10.092 67.701 40.814 1.00 23.34 663 THR A CA 1
ATOM 5227 C C . THR A 1 663 ? 8.934 66.761 41.170 1.00 23.34 663 THR A C 1
ATOM 5229 O O . THR A 1 663 ? 7.778 67.148 41.033 1.00 23.34 663 THR A O 1
ATOM 5232 N N . ALA A 1 664 ? 9.292 65.607 41.740 1.00 24.73 664 ALA A N 1
ATOM 5233 C CA . ALA A 1 664 ? 8.523 64.729 42.637 1.00 24.73 664 ALA A CA 1
ATOM 5234 C C . ALA A 1 664 ? 8.351 63.306 42.093 1.00 24.73 664 ALA A C 1
ATOM 5236 O O . ALA A 1 664 ? 7.258 62.825 41.812 1.00 24.73 664 ALA A O 1
ATOM 5237 N N . ALA A 1 665 ? 9.492 62.618 42.026 1.00 23.83 665 ALA A N 1
ATOM 5238 C CA . ALA A 1 665 ? 9.559 61.175 42.128 1.00 23.83 665 ALA A CA 1
ATOM 5239 C C . ALA A 1 665 ? 8.780 60.715 43.374 1.00 23.83 665 ALA A C 1
ATOM 5241 O O . ALA A 1 665 ? 9.190 60.983 44.508 1.00 23.83 665 ALA A O 1
ATOM 5242 N N . ALA A 1 666 ? 7.672 60.004 43.164 1.00 25.81 666 ALA A N 1
ATOM 5243 C CA . ALA A 1 666 ? 7.146 59.095 44.166 1.00 25.81 666 ALA A CA 1
ATOM 5244 C C . ALA A 1 666 ? 8.174 57.969 44.307 1.00 25.81 666 ALA A C 1
ATOM 5246 O O . ALA A 1 666 ? 8.231 57.040 43.505 1.00 25.81 666 ALA A O 1
ATOM 5247 N N . LYS A 1 667 ? 9.050 58.137 45.300 1.00 23.78 667 LYS A N 1
ATOM 5248 C CA . LYS A 1 667 ? 9.930 57.106 45.839 1.00 23.78 667 LYS A CA 1
ATOM 5249 C C . LYS A 1 667 ? 9.085 55.865 46.145 1.00 23.78 667 LYS A C 1
ATOM 5251 O O . LYS A 1 667 ? 8.548 55.751 47.243 1.00 23.78 667 LYS A O 1
ATOM 5256 N N . LEU A 1 668 ? 9.024 54.914 45.215 1.00 25.61 668 LEU A N 1
ATOM 5257 C CA . LEU A 1 668 ? 9.102 53.521 45.625 1.00 25.61 668 LEU A CA 1
ATOM 5258 C C . LEU A 1 668 ? 10.461 53.411 46.303 1.00 25.61 668 LEU A C 1
ATOM 5260 O O . LEU A 1 668 ? 11.508 53.567 45.675 1.00 25.61 668 LEU A O 1
ATOM 5264 N N . SER A 1 669 ? 10.422 53.329 47.627 1.00 23.08 669 SER A N 1
ATOM 5265 C CA . SER A 1 669 ? 11.594 53.105 48.449 1.00 23.08 669 SER A CA 1
ATOM 5266 C C . SER A 1 669 ? 12.315 51.885 47.903 1.00 23.08 669 SER A C 1
ATOM 5268 O O . SER A 1 669 ? 11.825 50.765 48.034 1.00 23.08 669 SER A O 1
ATOM 5270 N N . VAL A 1 670 ? 13.463 52.147 47.282 1.00 26.34 670 VAL A N 1
ATOM 5271 C CA . VAL A 1 670 ? 14.564 51.210 47.121 1.00 26.34 670 VAL A CA 1
ATOM 5272 C C . VAL A 1 670 ? 14.684 50.463 48.445 1.00 26.34 670 VAL A C 1
ATOM 5274 O O . VAL A 1 670 ? 15.082 51.040 49.458 1.00 26.34 670 VAL A O 1
ATOM 5277 N N . VAL A 1 671 ? 14.247 49.206 48.456 1.00 27.53 671 VAL A N 1
ATOM 5278 C CA . VAL A 1 671 ? 14.742 48.254 49.441 1.00 27.53 671 VAL A CA 1
ATOM 5279 C C . VAL A 1 671 ? 16.224 48.160 49.130 1.00 27.53 671 VAL A C 1
ATOM 5281 O O . VAL A 1 671 ? 16.589 47.797 48.018 1.00 27.53 671 VAL A O 1
ATOM 5284 N N . ASP A 1 672 ? 17.036 48.621 50.070 1.00 25.66 672 ASP A N 1
ATOM 5285 C CA . ASP A 1 672 ? 18.490 48.701 49.993 1.00 25.66 672 ASP A CA 1
ATOM 5286 C C . ASP A 1 672 ? 19.080 47.449 49.312 1.00 25.66 672 ASP A C 1
ATOM 5288 O O . ASP A 1 672 ? 19.025 46.345 49.856 1.00 25.66 672 ASP A O 1
ATOM 5292 N N . VAL A 1 673 ? 19.595 47.616 48.088 1.00 33.03 673 VAL A N 1
ATOM 5293 C CA . VAL A 1 673 ? 20.166 46.549 47.234 1.00 33.03 673 VAL A CA 1
ATOM 5294 C C . VAL A 1 673 ? 21.648 46.310 47.575 1.00 33.03 673 VAL A C 1
ATOM 5296 O O . VAL A 1 673 ? 22.388 45.661 46.845 1.00 33.03 673 VAL A O 1
ATOM 5299 N N . THR A 1 674 ? 22.117 46.794 48.724 1.00 32.72 674 THR A N 1
ATOM 5300 C CA . THR A 1 674 ? 23.474 46.540 49.218 1.00 32.72 674 THR A CA 1
ATOM 5301 C C . THR A 1 674 ? 23.452 45.596 50.410 1.00 32.72 674 THR A C 1
ATOM 5303 O O . THR A 1 674 ? 23.774 45.978 51.525 1.00 32.72 674 THR A O 1
ATOM 5306 N N . GLU A 1 675 ? 23.080 44.346 50.149 1.00 37.78 675 GLU A N 1
ATOM 5307 C CA . GLU A 1 675 ? 23.529 43.162 50.893 1.00 37.78 675 GLU A CA 1
ATOM 5308 C C . GLU A 1 675 ? 23.509 41.979 49.910 1.00 37.78 675 GLU A C 1
ATOM 5310 O O . GLU A 1 675 ? 22.700 41.055 49.978 1.00 37.78 675 GLU A O 1
ATOM 5315 N N . LEU A 1 676 ? 24.400 42.092 48.920 1.00 44.66 676 LEU A N 1
ATOM 5316 C CA . LEU A 1 676 ? 24.861 41.029 48.032 1.00 44.66 676 LEU A CA 1
ATOM 5317 C C . LEU A 1 676 ? 25.594 39.971 48.861 1.00 44.66 676 LEU A C 1
ATOM 5319 O O . LEU A 1 676 ? 26.818 39.961 48.923 1.00 44.66 676 LEU A O 1
ATOM 5323 N N . ASP A 1 677 ? 24.832 39.116 49.533 1.00 43.22 677 ASP A N 1
ATOM 5324 C CA . ASP A 1 677 ? 25.238 37.743 49.804 1.00 43.22 677 ASP A CA 1
ATOM 5325 C C . ASP A 1 677 ? 24.010 36.952 50.275 1.00 43.22 677 ASP A C 1
ATOM 5327 O O . ASP A 1 677 ? 23.533 37.167 51.394 1.00 43.22 677 ASP A O 1
ATOM 5331 N N . ARG A 1 678 ? 23.544 36.012 49.434 1.00 56.38 678 ARG A N 1
ATOM 5332 C CA . ARG A 1 678 ? 22.841 34.742 49.757 1.00 56.38 678 ARG A CA 1
ATOM 5333 C C . ARG A 1 678 ? 21.509 34.496 49.025 1.00 56.38 678 ARG A C 1
ATOM 5335 O O . ARG A 1 678 ? 20.645 35.358 48.913 1.00 56.38 678 ARG A O 1
ATOM 5342 N N . ARG A 1 679 ? 21.379 33.241 48.571 1.00 72.06 679 ARG A N 1
ATOM 5343 C CA . ARG A 1 679 ? 20.436 32.681 47.582 1.00 72.06 679 ARG A CA 1
ATOM 5344 C C . ARG A 1 679 ? 19.035 32.297 48.106 1.00 72.06 679 ARG A C 1
ATOM 5346 O O . ARG A 1 679 ? 18.192 31.921 47.300 1.00 72.06 679 ARG A O 1
ATOM 5353 N N . ILE A 1 680 ? 18.776 32.336 49.423 1.00 81.88 680 ILE A N 1
ATOM 5354 C CA . ILE A 1 680 ? 17.562 31.751 50.042 1.00 81.88 680 ILE A CA 1
ATOM 5355 C C . ILE A 1 680 ? 16.871 32.751 50.984 1.00 81.88 680 ILE A C 1
ATOM 5357 O O . ILE A 1 680 ? 17.442 33.166 52.001 1.00 81.88 680 ILE A O 1
ATOM 5361 N N . MET A 1 681 ? 15.611 33.082 50.687 1.00 82.44 681 MET A N 1
ATOM 5362 C CA . MET A 1 681 ? 14.772 34.011 51.454 1.00 82.44 681 MET A CA 1
ATOM 5363 C C . MET A 1 681 ? 13.526 33.300 51.989 1.00 82.44 681 MET A C 1
ATOM 5365 O O . MET A 1 681 ? 12.889 32.560 51.250 1.00 82.44 681 MET A O 1
ATOM 5369 N N . VAL A 1 682 ? 13.141 33.536 53.249 1.00 82.62 682 VAL A N 1
ATOM 5370 C CA . VAL A 1 682 ? 11.907 32.979 53.835 1.00 82.62 682 VAL A CA 1
ATOM 5371 C C . VAL A 1 682 ? 11.037 34.080 54.440 1.00 82.62 682 VAL A C 1
ATOM 5373 O O . VAL A 1 682 ? 11.447 34.766 55.373 1.00 82.62 682 VAL A O 1
ATOM 5376 N N . TYR A 1 683 ? 9.817 34.229 53.940 1.00 80.31 683 TYR A N 1
ATOM 5377 C CA . TYR A 1 683 ? 8.795 35.175 54.389 1.00 80.31 683 TYR A CA 1
ATOM 5378 C C . TYR A 1 683 ? 7.807 34.475 55.328 1.00 80.31 683 TYR A C 1
ATOM 5380 O O . TYR A 1 683 ? 7.494 33.300 55.131 1.00 80.31 683 TYR A O 1
ATOM 5388 N N . ARG A 1 684 ? 7.287 35.182 56.338 1.00 74.12 684 ARG A N 1
ATOM 5389 C CA . ARG A 1 684 ? 6.358 34.615 57.332 1.00 74.12 684 ARG A CA 1
ATOM 5390 C C . ARG A 1 684 ? 5.226 35.579 57.652 1.00 74.12 684 ARG A C 1
ATOM 5392 O O . ARG A 1 684 ? 5.534 36.690 58.068 1.00 74.12 684 ARG A O 1
ATOM 5399 N N . ASP A 1 685 ? 3.979 35.093 57.600 1.00 59.28 685 ASP A N 1
ATOM 5400 C CA . ASP A 1 685 ? 2.701 35.721 58.019 1.00 59.28 685 ASP A CA 1
ATOM 5401 C C . ASP A 1 685 ? 2.372 37.111 57.399 1.00 59.28 685 ASP A C 1
ATOM 5403 O O . ASP A 1 685 ? 1.231 37.369 57.021 1.00 59.28 685 ASP A O 1
ATOM 5407 N N . ASP A 1 686 ? 3.361 37.994 57.254 1.00 58.75 686 ASP A N 1
ATOM 5408 C CA . ASP A 1 686 ? 3.383 39.277 56.557 1.00 58.75 686 ASP A CA 1
ATOM 5409 C C . ASP A 1 686 ? 4.518 39.240 55.515 1.00 58.75 686 ASP A C 1
ATOM 5411 O O . ASP A 1 686 ? 5.707 39.200 55.846 1.00 58.75 686 ASP A O 1
ATOM 5415 N N . VAL A 1 687 ? 4.146 39.263 54.234 1.00 61.84 687 VAL A N 1
ATOM 5416 C CA . VAL A 1 687 ? 5.051 39.224 53.068 1.00 61.84 687 VAL A CA 1
ATOM 5417 C C . VAL A 1 687 ? 6.095 40.340 53.017 1.00 61.84 687 VAL A C 1
ATOM 5419 O O . VAL A 1 687 ? 7.000 40.302 52.188 1.00 61.84 687 VAL A O 1
ATOM 5422 N N . ARG A 1 688 ? 6.021 41.330 53.911 1.00 60.25 688 ARG A N 1
ATOM 5423 C CA . ARG A 1 688 ? 6.940 42.475 53.943 1.00 60.25 688 ARG A CA 1
ATOM 5424 C C . ARG A 1 688 ? 8.243 42.224 54.704 1.00 60.25 688 ARG A C 1
ATOM 5426 O O . ARG A 1 688 ? 9.155 43.042 54.600 1.00 60.25 688 ARG A O 1
ATOM 5433 N N . LYS A 1 689 ? 8.359 41.141 55.484 1.00 65.06 689 LYS A N 1
ATOM 5434 C CA . LYS A 1 689 ? 9.570 40.836 56.272 1.00 65.06 689 LYS A CA 1
ATOM 5435 C C . LYS A 1 689 ? 10.083 39.427 55.985 1.00 65.06 689 LYS A C 1
ATOM 5437 O O . LYS A 1 689 ? 9.421 38.445 56.307 1.00 65.06 689 LYS A O 1
ATOM 5442 N N . ALA A 1 690 ? 11.292 39.345 55.432 1.00 72.88 690 ALA A N 1
ATOM 5443 C CA . ALA A 1 690 ? 11.959 38.089 55.107 1.00 72.88 690 ALA A CA 1
ATOM 5444 C C . ALA A 1 690 ? 13.131 37.801 56.052 1.00 72.88 690 ALA A C 1
ATOM 5446 O O . ALA A 1 690 ? 13.962 38.673 56.317 1.00 72.88 690 ALA A O 1
ATOM 5447 N N . GLN A 1 691 ? 13.223 36.559 56.517 1.00 79.19 691 GLN A N 1
ATOM 5448 C CA . GLN A 1 691 ? 14.410 36.000 57.147 1.00 79.19 691 GLN A CA 1
ATOM 5449 C C . GLN A 1 691 ? 15.348 35.446 56.065 1.00 79.19 691 GLN A C 1
ATOM 5451 O O . GLN A 1 691 ? 14.900 34.824 55.103 1.00 79.19 691 GLN A O 1
ATOM 5456 N N . ARG A 1 692 ? 16.653 35.685 56.216 1.00 80.31 692 ARG A N 1
ATOM 5457 C CA . ARG A 1 692 ? 17.676 35.357 55.211 1.00 80.31 692 ARG A CA 1
ATOM 5458 C C . ARG A 1 692 ? 18.524 34.171 55.660 1.00 80.31 692 ARG A C 1
ATOM 5460 O O . ARG A 1 692 ? 18.887 34.112 56.836 1.00 80.31 692 ARG A O 1
ATOM 5467 N N . PHE A 1 693 ? 18.881 33.274 54.738 1.00 78.62 693 PHE A N 1
ATOM 5468 C CA . PHE A 1 693 ? 19.679 32.076 55.031 1.00 78.62 693 PHE A CA 1
ATOM 5469 C C . PHE A 1 693 ? 20.850 31.916 54.061 1.00 78.62 693 PHE A C 1
ATOM 5471 O O . PHE A 1 693 ? 20.713 32.173 52.869 1.00 78.62 693 PHE A O 1
ATOM 5478 N N . GLY A 1 694 ? 22.012 31.496 54.578 1.00 65.88 694 GLY A N 1
ATOM 5479 C CA . GLY A 1 694 ? 23.217 31.297 53.762 1.00 65.88 694 GLY A CA 1
ATOM 5480 C C . GLY A 1 694 ? 23.357 29.901 53.170 1.00 65.88 694 GLY A C 1
ATOM 5481 O O . GLY A 1 694 ? 23.945 29.745 52.102 1.00 65.88 694 GLY A O 1
ATOM 5482 N N . HIS A 1 695 ? 22.790 28.898 53.839 1.00 76.75 695 HIS A N 1
ATOM 5483 C CA . HIS A 1 695 ? 22.881 27.500 53.441 1.00 76.75 695 HIS A CA 1
ATOM 5484 C C . HIS A 1 695 ? 21.521 26.808 53.567 1.00 76.75 695 HIS A C 1
ATOM 5486 O O . HIS A 1 695 ? 20.788 27.036 54.534 1.00 76.75 695 HIS A O 1
ATOM 5492 N N . MET A 1 696 ? 21.203 25.923 52.617 1.00 83.75 696 MET A N 1
ATOM 5493 C CA . MET A 1 696 ? 19.935 25.184 52.590 1.00 83.75 696 MET A CA 1
ATOM 5494 C C . MET A 1 696 ? 19.638 24.416 53.894 1.00 83.75 696 MET A C 1
ATOM 5496 O O . MET A 1 696 ? 18.524 24.542 54.400 1.00 83.75 696 MET A O 1
ATOM 5500 N N . PRO A 1 697 ? 20.600 23.731 54.548 1.00 82.06 697 PRO A N 1
ATOM 5501 C CA . PRO A 1 697 ? 20.333 23.048 55.817 1.00 82.06 697 PRO A CA 1
ATOM 5502 C C . PRO A 1 697 ? 19.849 23.971 56.945 1.00 82.06 697 PRO A C 1
ATOM 5504 O O . PRO A 1 697 ? 19.021 23.559 57.759 1.00 82.06 697 PRO A O 1
ATOM 5507 N N . GLU A 1 698 ? 20.327 25.220 56.994 1.00 82.38 698 GLU A N 1
ATOM 5508 C CA . GLU A 1 698 ? 19.890 26.214 57.984 1.00 82.38 698 GLU A CA 1
ATOM 5509 C C . GLU A 1 698 ? 18.454 26.669 57.709 1.00 82.38 698 GLU A C 1
ATOM 5511 O O . GLU A 1 698 ? 17.638 26.732 58.631 1.00 82.38 698 GLU A O 1
ATOM 5516 N N . ALA A 1 699 ? 18.134 26.926 56.436 1.00 83.69 699 ALA A N 1
ATOM 5517 C CA . ALA A 1 699 ? 16.787 27.281 56.003 1.00 83.69 699 ALA A CA 1
ATOM 5518 C C . ALA A 1 699 ? 15.792 26.151 56.316 1.00 83.69 699 ALA A C 1
ATOM 5520 O O . ALA A 1 699 ? 14.751 26.390 56.932 1.00 83.69 699 ALA A O 1
ATOM 5521 N N . LEU A 1 700 ? 16.149 24.902 55.992 1.00 85.81 700 LEU A N 1
ATOM 5522 C CA . LEU A 1 700 ? 15.324 23.723 56.266 1.00 85.81 700 LEU A CA 1
ATOM 5523 C C . LEU A 1 700 ? 15.135 23.478 57.774 1.00 85.81 700 LEU A C 1
ATOM 5525 O O . LEU A 1 700 ? 14.048 23.097 58.214 1.00 85.81 700 LEU A O 1
ATOM 5529 N N . ALA A 1 701 ? 16.166 23.717 58.590 1.00 83.25 701 ALA A N 1
ATOM 5530 C CA . ALA A 1 701 ? 16.059 23.628 60.045 1.00 83.25 701 ALA A CA 1
ATOM 5531 C C . ALA A 1 701 ? 15.127 24.704 60.623 1.00 83.25 701 ALA A C 1
ATOM 5533 O O . ALA A 1 701 ? 14.353 24.412 61.538 1.00 83.25 701 ALA A O 1
ATOM 5534 N N . ALA A 1 702 ? 15.166 25.920 60.072 1.00 81.50 702 ALA A N 1
ATOM 5535 C CA . ALA A 1 702 ? 14.294 27.007 60.492 1.00 81.50 702 ALA A CA 1
ATOM 5536 C C . ALA A 1 702 ? 12.828 26.720 60.151 1.00 81.50 702 ALA A C 1
ATOM 5538 O O . ALA A 1 702 ? 11.988 26.770 61.050 1.00 81.50 702 ALA A O 1
ATOM 5539 N N . ILE A 1 703 ? 12.515 26.331 58.907 1.00 83.44 703 ILE A N 1
ATOM 5540 C CA . ILE A 1 703 ? 11.125 26.037 58.508 1.00 83.44 703 ILE A CA 1
ATOM 5541 C C . ILE A 1 703 ? 10.532 24.848 59.279 1.00 83.44 703 ILE A C 1
ATOM 5543 O O . ILE A 1 703 ? 9.346 24.863 59.587 1.00 83.44 703 ILE A O 1
ATOM 5547 N N . ARG A 1 704 ? 11.344 23.859 59.696 1.00 82.38 704 ARG A N 1
ATOM 5548 C CA . ARG A 1 704 ? 10.893 22.741 60.558 1.00 82.38 704 ARG A CA 1
ATOM 5549 C C . ARG A 1 704 ? 10.361 23.196 61.917 1.00 82.38 704 ARG A C 1
ATOM 5551 O O . ARG A 1 704 ? 9.553 22.494 62.518 1.00 82.38 704 ARG A O 1
ATOM 5558 N N . GLN A 1 705 ? 10.848 24.326 62.425 1.00 76.75 705 GLN A N 1
ATOM 5559 C CA . GLN A 1 705 ? 10.438 24.879 63.717 1.00 76.75 705 GLN A CA 1
ATOM 5560 C C . GLN A 1 705 ? 9.361 25.965 63.580 1.00 76.75 705 GLN A C 1
ATOM 5562 O O . GLN A 1 705 ? 8.797 26.397 64.590 1.00 76.75 705 GLN A O 1
ATOM 5567 N N . MET A 1 706 ? 9.058 26.414 62.357 1.00 76.75 706 MET A N 1
ATOM 5568 C CA . MET A 1 706 ? 8.049 27.441 62.116 1.00 76.75 706 MET A CA 1
ATOM 5569 C C . MET A 1 706 ? 6.634 26.886 62.321 1.00 76.75 706 MET A C 1
ATOM 5571 O O . MET A 1 706 ? 6.293 25.791 61.882 1.00 76.75 706 MET A O 1
ATOM 5575 N N . LYS A 1 707 ? 5.792 27.672 63.002 1.00 67.62 707 LYS A N 1
ATOM 5576 C CA . LYS A 1 707 ? 4.347 27.441 63.123 1.00 67.62 707 LYS A CA 1
ATOM 5577 C C . LYS A 1 707 ? 3.621 28.550 62.365 1.00 67.62 707 LYS A C 1
ATOM 5579 O O . LYS A 1 707 ? 3.828 29.717 62.698 1.00 67.62 707 LYS A O 1
ATOM 5584 N N . GLY A 1 708 ? 2.773 28.185 61.407 1.00 71.06 708 GLY A N 1
ATOM 5585 C CA . GLY A 1 708 ? 2.071 29.129 60.528 1.00 71.06 708 GLY A CA 1
ATOM 5586 C C . GLY A 1 708 ? 2.494 28.981 59.067 1.00 71.06 708 GLY A C 1
ATOM 5587 O O . GLY A 1 708 ? 3.229 28.053 58.734 1.00 71.06 708 GLY A O 1
ATOM 5588 N N . TRP A 1 709 ? 2.002 29.877 58.211 1.00 78.44 709 TRP A N 1
ATOM 5589 C CA . TRP A 1 709 ? 2.308 29.864 56.781 1.00 78.44 709 TRP A CA 1
ATOM 5590 C C . TRP A 1 709 ? 3.652 30.552 56.497 1.00 78.44 709 TRP A C 1
ATOM 5592 O O . TRP A 1 709 ? 3.967 31.579 57.106 1.00 78.44 709 TRP A O 1
ATOM 5602 N N . PHE A 1 710 ? 4.442 30.011 55.566 1.00 81.25 710 PHE A N 1
ATOM 5603 C CA . PHE A 1 710 ? 5.710 30.612 55.134 1.00 81.25 710 PHE A CA 1
ATOM 5604 C C . PHE A 1 710 ? 5.891 30.563 53.615 1.00 81.25 710 PHE A C 1
ATOM 5606 O O . PHE A 1 710 ? 5.375 29.666 52.961 1.00 81.25 710 PHE A O 1
ATOM 5613 N N . TRP A 1 711 ? 6.687 31.466 53.049 1.00 82.12 711 TRP A N 1
ATOM 5614 C CA . TRP A 1 711 ? 7.119 31.388 51.650 1.00 82.12 711 TRP A CA 1
ATOM 5615 C C . TRP A 1 711 ? 8.638 31.365 51.565 1.00 82.12 711 TRP A C 1
ATOM 5617 O O . TRP A 1 711 ? 9.281 32.260 52.092 1.00 82.12 711 TRP A O 1
ATOM 5627 N N . MET A 1 712 ? 9.214 30.353 50.922 1.00 85.00 712 MET A N 1
ATOM 5628 C CA . MET A 1 712 ? 10.6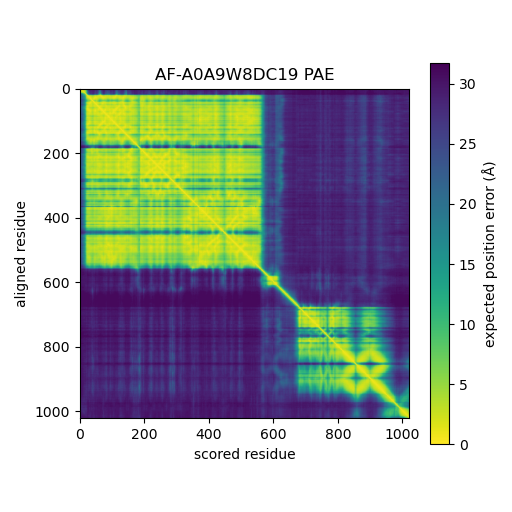39 30.262 50.611 1.00 85.00 712 MET A CA 1
ATOM 5629 C C . MET A 1 712 ? 10.925 30.612 49.137 1.00 85.00 712 MET A C 1
ATOM 5631 O O . MET A 1 712 ? 10.490 29.896 48.245 1.00 85.00 712 MET A O 1
ATOM 5635 N N . ASP A 1 713 ? 11.666 31.685 48.874 1.00 82.75 713 ASP A N 1
ATOM 5636 C CA . ASP A 1 713 ? 12.115 32.085 47.532 1.00 82.75 713 ASP A CA 1
ATOM 5637 C C . ASP A 1 713 ? 13.604 31.752 47.367 1.00 82.75 713 ASP A C 1
ATOM 5639 O O . ASP A 1 713 ? 14.431 32.153 48.194 1.00 82.75 713 ASP A O 1
ATOM 5643 N N . ILE A 1 714 ? 13.934 30.968 46.339 1.00 83.62 714 ILE A N 1
ATOM 5644 C CA . ILE A 1 714 ? 15.267 30.405 46.111 1.00 83.62 714 ILE A CA 1
ATOM 5645 C C . ILE A 1 714 ? 15.759 30.811 44.723 1.00 83.62 714 ILE A C 1
ATOM 5647 O O . ILE A 1 714 ? 15.171 30.444 43.707 1.00 83.62 714 ILE A O 1
ATOM 5651 N N . THR A 1 715 ? 16.878 31.530 44.698 1.00 79.62 715 THR A N 1
ATOM 5652 C CA . THR A 1 715 ? 17.584 31.943 43.478 1.00 79.62 715 THR A CA 1
ATOM 5653 C C . THR A 1 715 ? 18.720 30.971 43.179 1.00 79.62 715 THR A C 1
ATOM 5655 O O . THR A 1 715 ? 19.494 30.657 44.083 1.00 79.62 715 THR A O 1
ATOM 5658 N N . ASP A 1 716 ? 18.852 30.537 41.927 1.00 74.69 716 ASP A N 1
ATOM 5659 C CA . ASP A 1 716 ? 19.947 29.690 41.436 1.00 74.69 716 ASP A CA 1
ATOM 5660 C C . ASP A 1 716 ? 20.152 28.426 42.301 1.00 74.69 716 ASP A C 1
ATOM 5662 O O . ASP A 1 716 ? 21.193 28.189 42.933 1.00 74.69 716 ASP A O 1
ATOM 5666 N N . ALA A 1 717 ? 19.068 27.652 42.424 1.00 77.62 717 ALA A N 1
ATOM 5667 C CA . ALA A 1 717 ? 19.032 26.431 43.218 1.00 77.62 717 ALA A CA 1
ATOM 5668 C C . ALA A 1 717 ? 19.792 25.298 42.516 1.00 77.62 717 ALA A C 1
ATOM 5670 O O . ALA A 1 717 ? 19.482 24.922 41.387 1.00 77.62 717 ALA A O 1
ATOM 5671 N N . THR A 1 718 ? 20.740 24.681 43.217 1.00 79.38 718 THR A N 1
ATOM 5672 C CA . THR A 1 718 ? 21.414 23.473 42.726 1.00 79.38 718 THR A CA 1
ATOM 5673 C C . THR A 1 718 ? 20.466 22.274 42.739 1.00 79.38 718 THR A C 1
ATOM 5675 O O . THR A 1 718 ? 19.538 22.202 43.547 1.00 79.38 718 THR A O 1
ATOM 5678 N N . ALA A 1 719 ? 20.733 21.267 41.901 1.00 78.00 719 ALA A N 1
ATOM 5679 C CA . ALA A 1 719 ? 19.917 20.052 41.875 1.00 78.00 719 ALA A CA 1
ATOM 5680 C C . ALA A 1 719 ? 19.799 19.394 43.265 1.00 78.00 719 ALA A C 1
ATOM 5682 O O . ALA A 1 719 ? 18.715 18.976 43.668 1.00 78.00 719 ALA A O 1
ATOM 5683 N N . GLN A 1 720 ? 20.887 19.383 44.038 1.00 82.00 720 GLN A N 1
ATOM 5684 C CA . GLN A 1 720 ? 20.879 18.865 45.404 1.00 82.00 720 GLN A CA 1
ATOM 5685 C C . GLN A 1 720 ? 19.957 19.677 46.330 1.00 82.00 720 GLN A C 1
ATOM 5687 O O . GLN A 1 720 ? 19.196 19.094 47.099 1.00 82.00 720 GLN A O 1
ATOM 5692 N N . GLU A 1 721 ? 19.977 21.008 46.236 1.00 83.94 721 GLU A N 1
ATOM 5693 C CA . GLU A 1 721 ? 19.107 21.884 47.031 1.00 83.94 721 GLU A CA 1
ATOM 5694 C C . GLU A 1 721 ? 17.622 21.654 46.704 1.00 83.94 721 GLU A C 1
ATOM 5696 O O . GLU A 1 721 ? 16.800 21.567 47.617 1.00 83.94 721 GLU A O 1
ATOM 5701 N N . VAL A 1 722 ? 17.274 21.465 45.426 1.00 82.88 722 VAL A N 1
ATOM 5702 C CA . VAL A 1 722 ? 15.902 21.122 45.007 1.00 82.88 722 VAL A CA 1
ATOM 5703 C C . VAL A 1 722 ? 15.469 19.763 45.577 1.00 82.88 722 VAL A C 1
ATOM 5705 O O . VAL A 1 722 ? 14.336 19.618 46.038 1.00 82.88 722 VAL A O 1
ATOM 5708 N N . GLU A 1 723 ? 16.366 18.774 45.616 1.00 83.88 723 GLU A N 1
ATOM 5709 C CA . GLU A 1 723 ? 16.082 17.453 46.192 1.00 83.88 723 GLU A CA 1
ATOM 5710 C C . GLU A 1 723 ? 15.882 17.513 47.717 1.00 83.88 723 GLU A C 1
ATOM 5712 O O . GLU A 1 723 ? 14.987 16.861 48.261 1.00 83.88 723 GLU A O 1
ATOM 5717 N N . GLU A 1 724 ? 16.690 18.310 48.421 1.00 85.31 724 GLU A N 1
ATOM 5718 C CA . GLU A 1 724 ? 16.577 18.512 49.869 1.00 85.31 724 GLU A CA 1
ATOM 5719 C C . GLU A 1 724 ? 15.260 19.205 50.248 1.00 85.31 724 GLU A C 1
ATOM 5721 O O . GLU A 1 724 ? 14.561 18.748 51.162 1.00 85.31 724 GLU A O 1
ATOM 5726 N N . VAL A 1 725 ? 14.875 20.250 49.508 1.00 84.69 725 VAL A N 1
ATOM 5727 C CA . VAL A 1 725 ? 13.569 20.912 49.658 1.00 84.69 725 VAL A CA 1
ATOM 5728 C C . VAL A 1 725 ? 12.434 19.944 49.324 1.00 84.69 725 VAL A C 1
ATOM 5730 O O . VAL A 1 725 ? 11.468 19.843 50.082 1.00 84.69 725 VAL A O 1
ATOM 5733 N N . GLY A 1 726 ? 12.575 19.174 48.242 1.00 81.94 726 GLY A N 1
ATOM 5734 C CA . GLY A 1 726 ? 11.606 18.167 47.823 1.00 81.94 726 GLY A CA 1
ATOM 5735 C C . GLY A 1 726 ? 11.341 17.116 48.896 1.00 81.94 726 GLY A C 1
ATOM 5736 O O . GLY A 1 726 ? 10.187 16.856 49.229 1.00 81.94 726 GLY A O 1
ATOM 5737 N N . LYS A 1 727 ? 12.393 16.576 49.523 1.00 84.12 727 LYS A N 1
ATOM 5738 C CA . LYS A 1 727 ? 12.269 15.640 50.655 1.00 84.12 727 LYS A CA 1
ATOM 5739 C C . LYS A 1 727 ? 11.581 16.281 51.857 1.00 84.12 727 LYS A C 1
ATOM 5741 O O . LYS A 1 727 ? 10.755 15.635 52.499 1.00 84.12 727 LYS A O 1
ATOM 5746 N N . GLN A 1 728 ? 11.906 17.537 52.165 1.00 83.56 728 GLN A N 1
ATOM 5747 C CA . GLN A 1 728 ? 11.337 18.240 53.314 1.00 83.56 728 GLN A CA 1
ATOM 5748 C C . GLN A 1 728 ? 9.842 18.535 53.147 1.00 83.56 728 GLN A C 1
ATOM 5750 O O . GLN A 1 728 ? 9.091 18.440 54.118 1.00 83.56 728 GLN A O 1
ATOM 5755 N N . LEU A 1 729 ? 9.422 18.886 51.932 1.00 78.69 729 LEU A N 1
ATOM 5756 C CA . LEU A 1 729 ? 8.033 19.204 51.592 1.00 78.69 729 LEU A CA 1
ATOM 5757 C C . LEU A 1 729 ? 7.256 17.994 51.055 1.00 78.69 729 LEU A C 1
ATOM 5759 O O . LEU A 1 729 ? 6.089 18.128 50.700 1.00 78.69 729 LEU A O 1
ATOM 5763 N N . GLN A 1 730 ? 7.890 16.816 51.027 1.00 76.81 730 GLN A N 1
ATOM 5764 C CA . GLN A 1 730 ? 7.345 15.557 50.507 1.00 76.81 730 GLN A CA 1
ATOM 5765 C C . GLN A 1 730 ? 6.888 15.644 49.040 1.00 76.81 730 GLN A C 1
ATOM 5767 O O . GLN A 1 730 ? 5.948 14.958 48.640 1.00 76.81 730 GLN A O 1
ATOM 5772 N N . LEU A 1 731 ? 7.547 16.476 48.228 1.00 75.62 731 LEU A N 1
ATOM 5773 C CA . LEU A 1 731 ? 7.224 16.625 46.809 1.00 75.62 731 LEU A CA 1
ATOM 5774 C C . LEU A 1 731 ? 7.395 15.291 46.078 1.00 75.62 731 LEU A C 1
ATOM 5776 O O . LEU A 1 731 ? 8.304 14.508 46.368 1.00 75.62 731 LEU A O 1
ATOM 5780 N N . HIS A 1 732 ? 6.530 15.044 45.095 1.00 74.06 732 HIS A N 1
ATOM 5781 C CA . HIS A 1 732 ? 6.646 13.857 44.260 1.00 74.06 732 HIS A CA 1
ATOM 5782 C C . HIS A 1 732 ? 8.011 13.855 43.540 1.00 74.06 732 HIS A C 1
ATOM 5784 O O . HIS A 1 732 ? 8.418 14.905 43.038 1.00 74.06 732 HIS A O 1
ATOM 5790 N N . PRO A 1 733 ? 8.713 12.709 43.422 1.00 74.06 733 PRO A N 1
ATOM 5791 C CA . PRO A 1 733 ? 10.031 12.653 42.781 1.00 74.06 733 PRO A CA 1
ATOM 5792 C C . PRO A 1 733 ? 10.062 13.246 41.366 1.00 74.06 733 PRO A C 1
ATOM 5794 O O . PRO A 1 733 ? 11.010 13.932 41.012 1.00 74.06 733 PRO A O 1
ATOM 5797 N N . LEU A 1 734 ? 8.985 13.060 40.594 1.00 67.69 734 LEU A N 1
ATOM 5798 C CA . LEU A 1 734 ? 8.838 13.688 39.272 1.00 67.69 734 LEU A CA 1
ATOM 5799 C C . LEU A 1 734 ? 8.783 15.222 39.338 1.00 67.69 734 LEU A C 1
ATOM 5801 O O . LEU A 1 734 ? 9.298 15.868 38.446 1.00 67.69 734 LEU A O 1
ATOM 5805 N N . THR A 1 735 ? 8.184 15.808 40.377 1.00 70.62 735 THR A N 1
ATOM 5806 C CA . THR A 1 735 ? 8.119 1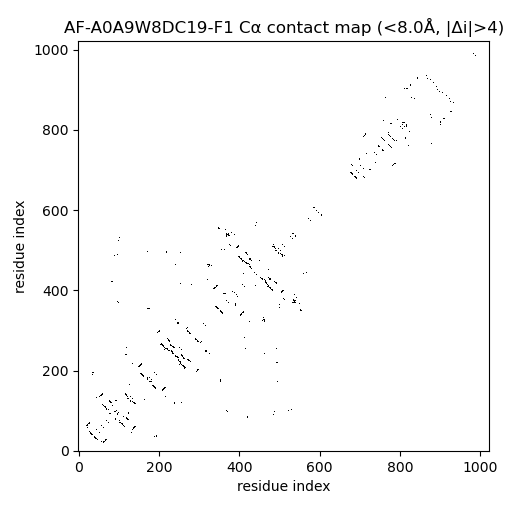7.270 40.554 1.00 70.62 735 THR A CA 1
ATOM 5807 C C . THR A 1 735 ? 9.501 17.842 40.857 1.00 70.62 735 THR A C 1
ATOM 5809 O O . THR A 1 735 ? 9.842 18.924 40.396 1.00 70.62 735 THR A O 1
ATOM 5812 N N . VAL A 1 736 ? 10.315 17.099 41.611 1.00 76.69 736 VAL A N 1
ATOM 5813 C CA . VAL A 1 736 ? 11.718 17.444 41.879 1.00 76.69 736 VAL A CA 1
ATOM 5814 C C . VAL A 1 736 ? 12.543 17.367 40.589 1.00 76.69 736 VAL A C 1
ATOM 5816 O O . VAL A 1 736 ? 13.261 18.314 40.284 1.00 76.69 736 VAL A O 1
ATOM 5819 N N . GLU A 1 737 ? 12.387 16.290 39.812 1.00 72.25 737 GLU A N 1
ATOM 5820 C CA . GLU A 1 737 ? 13.006 16.106 38.485 1.00 72.25 737 GLU A CA 1
ATOM 5821 C C . GLU A 1 737 ? 12.630 17.255 37.529 1.00 72.25 737 GLU A C 1
ATOM 5823 O O . GLU A 1 737 ? 13.512 17.864 36.929 1.00 72.25 737 GLU A O 1
ATOM 5828 N N . ASP A 1 738 ? 11.348 17.634 37.460 1.00 68.44 738 ASP A N 1
ATOM 5829 C CA . ASP A 1 738 ? 10.873 18.704 36.569 1.00 68.44 738 ASP A CA 1
ATOM 5830 C C . ASP A 1 738 ? 11.505 20.074 36.891 1.00 68.44 738 ASP A C 1
ATOM 5832 O O . ASP A 1 738 ? 11.832 20.840 35.981 1.00 68.44 738 ASP A O 1
ATOM 5836 N N . ILE A 1 739 ? 11.685 20.392 38.181 1.00 71.00 739 ILE A N 1
ATOM 5837 C CA . ILE A 1 739 ? 12.313 21.648 38.628 1.00 71.00 739 ILE A CA 1
ATOM 5838 C C . ILE A 1 739 ? 13.816 21.639 38.309 1.00 71.00 739 ILE A C 1
ATOM 5840 O O . ILE A 1 739 ? 14.357 22.659 37.889 1.00 71.00 739 ILE A O 1
ATOM 5844 N N . GLN A 1 740 ? 14.487 20.496 38.482 1.00 71.81 740 GLN A N 1
ATOM 5845 C CA . GLN A 1 740 ? 15.926 20.340 38.235 1.00 71.81 740 GLN A CA 1
ATOM 5846 C C . GLN A 1 740 ? 16.292 20.403 36.748 1.00 71.81 740 GLN A C 1
ATOM 5848 O O . GLN A 1 740 ? 17.329 20.959 36.393 1.00 71.81 740 GLN A O 1
ATOM 5853 N N . GLU A 1 741 ? 15.463 19.830 35.875 1.00 62.81 741 GLU A N 1
ATOM 5854 C CA . GLU A 1 741 ? 15.725 19.777 34.432 1.00 62.81 741 GLU A CA 1
ATOM 5855 C C . GLU A 1 741 ? 15.380 21.091 33.702 1.00 62.81 741 GLU A C 1
ATOM 5857 O O . GLU A 1 741 ? 15.571 21.193 32.487 1.00 62.81 741 GLU A O 1
ATOM 5862 N N . GLY A 1 742 ? 14.864 22.108 34.413 1.00 55.66 742 GLY A N 1
ATOM 5863 C CA . GLY A 1 742 ? 14.441 23.390 33.828 1.00 55.66 742 GLY A CA 1
ATOM 5864 C C . GLY A 1 742 ? 13.425 23.217 32.689 1.00 55.66 742 GLY A C 1
ATOM 5865 O O . GLY A 1 742 ? 13.424 23.993 31.720 1.00 55.66 742 GLY A O 1
ATOM 5866 N N . ALA A 1 743 ? 12.634 22.140 32.755 1.00 49.28 743 ALA A N 1
ATOM 5867 C CA . ALA A 1 743 ? 12.045 21.493 31.593 1.00 49.28 743 ALA A CA 1
ATOM 5868 C C . ALA A 1 743 ? 10.816 22.233 31.037 1.00 49.28 743 ALA A C 1
ATOM 5870 O O . ALA A 1 743 ? 9.795 22.412 31.698 1.00 49.28 743 ALA A O 1
ATOM 5871 N N . MET A 1 744 ? 10.902 22.583 29.750 1.00 49.69 744 MET A N 1
ATOM 5872 C CA . MET A 1 744 ? 9.835 23.121 28.894 1.00 49.69 744 MET A CA 1
ATOM 5873 C C . MET A 1 744 ? 8.746 22.074 28.566 1.00 49.69 744 MET A C 1
ATOM 5875 O O . MET A 1 744 ? 8.598 21.707 27.396 1.00 49.69 744 MET A O 1
ATOM 5879 N N . GLY A 1 745 ? 7.997 21.545 29.540 1.00 46.88 745 GLY A N 1
ATOM 5880 C CA . GLY A 1 745 ? 7.121 20.412 29.208 1.00 46.88 745 GLY A CA 1
ATOM 5881 C C . GLY A 1 745 ? 5.766 20.259 29.869 1.00 46.88 745 GLY A C 1
ATOM 5882 O O . GLY A 1 745 ? 4.873 19.795 29.170 1.00 46.88 745 GLY A O 1
ATOM 5883 N N . ARG A 1 746 ? 5.579 20.534 31.164 1.00 52.28 746 ARG A N 1
ATOM 5884 C CA . ARG A 1 746 ? 4.295 20.235 31.825 1.00 52.28 746 ARG A CA 1
ATOM 5885 C C . ARG A 1 746 ? 4.084 21.149 33.023 1.00 52.28 746 ARG A C 1
ATOM 5887 O O . ARG A 1 746 ? 4.586 20.862 34.106 1.00 52.28 746 ARG A O 1
ATOM 5894 N N . ASP A 1 747 ? 3.298 22.201 32.840 1.00 55.44 747 ASP A N 1
ATOM 5895 C CA . ASP A 1 747 ? 2.638 22.851 33.970 1.00 55.44 747 ASP A CA 1
ATOM 5896 C C . ASP A 1 747 ? 1.718 21.808 34.645 1.00 55.44 747 ASP A C 1
ATOM 5898 O O . ASP A 1 747 ? 1.098 20.979 33.970 1.00 55.44 747 ASP A O 1
ATOM 5902 N N . LYS A 1 748 ? 1.668 21.770 35.980 1.00 60.66 748 LYS A N 1
ATOM 5903 C CA . LYS A 1 748 ? 0.941 20.725 36.724 1.00 60.66 748 LYS A CA 1
ATOM 5904 C C . LYS A 1 748 ? 0.177 21.339 37.888 1.00 60.66 748 LYS A C 1
ATOM 5906 O O . LYS A 1 748 ? 0.760 21.984 38.750 1.00 60.66 748 LYS A O 1
ATOM 5911 N N . ALA A 1 749 ? -1.120 21.058 37.966 1.00 57.78 749 ALA A N 1
ATOM 5912 C CA . ALA A 1 749 ? -1.897 21.213 39.192 1.00 57.78 749 ALA A CA 1
ATOM 5913 C C . ALA A 1 749 ? -2.056 19.822 39.819 1.00 57.78 749 ALA A C 1
ATOM 5915 O O . ALA A 1 749 ? -2.607 18.924 39.179 1.00 57.78 749 ALA A O 1
ATOM 5916 N N . GLN A 1 750 ? -1.520 19.606 41.023 1.00 57.97 750 GLN A N 1
ATOM 5917 C CA . GLN A 1 750 ? -1.588 18.307 41.695 1.00 57.97 750 GLN A CA 1
ATOM 5918 C C . GLN A 1 750 ? -2.023 18.439 43.151 1.00 57.97 750 GLN A C 1
ATOM 5920 O O . GLN A 1 750 ? -1.598 19.325 43.894 1.00 57.97 750 GLN A O 1
ATOM 5925 N N . ARG A 1 751 ? -2.833 17.469 43.572 1.00 55.56 751 ARG A N 1
ATOM 5926 C CA . ARG A 1 751 ? -3.313 17.334 44.941 1.00 55.56 751 ARG A CA 1
ATOM 5927 C C . ARG A 1 751 ? -2.420 16.371 45.718 1.00 55.56 751 ARG A C 1
ATOM 5929 O O . ARG A 1 751 ? -2.269 15.215 45.327 1.00 55.56 751 ARG A O 1
ATOM 5936 N N . MET A 1 752 ? -1.849 16.834 46.826 1.00 55.38 752 MET A N 1
ATOM 5937 C CA . MET A 1 752 ? -1.187 15.986 47.821 1.00 55.38 752 MET A CA 1
ATOM 5938 C C . MET A 1 752 ? -2.140 15.678 48.982 1.00 55.38 752 MET A C 1
ATOM 5940 O O . MET A 1 752 ? -3.181 16.317 49.121 1.00 55.38 752 MET A O 1
ATOM 5944 N N . ALA A 1 753 ? -1.776 14.689 49.808 1.00 46.78 753 ALA A N 1
ATOM 5945 C CA . ALA A 1 753 ? -2.615 14.149 50.882 1.00 46.78 753 ALA A CA 1
ATOM 5946 C C . ALA A 1 753 ? -3.225 15.232 51.799 1.00 46.78 753 ALA A C 1
ATOM 5948 O O . ALA A 1 753 ? -4.409 15.134 52.110 1.00 46.78 753 ALA A O 1
ATOM 5949 N N . ASP A 1 754 ? -2.465 16.294 52.114 1.00 50.22 754 ASP A N 1
ATOM 5950 C CA . ASP A 1 754 ? -2.884 17.358 53.043 1.00 50.22 754 ASP A CA 1
ATOM 5951 C C . ASP A 1 754 ? -2.788 18.798 52.460 1.00 50.22 754 ASP A C 1
ATOM 5953 O O . ASP A 1 754 ? -3.091 19.772 53.154 1.00 50.22 754 ASP A O 1
ATOM 5957 N N . SER A 1 755 ? -2.414 18.961 51.178 1.00 49.94 755 SER A N 1
ATOM 5958 C CA . SER A 1 755 ? -2.203 20.270 50.522 1.00 49.94 755 SER A CA 1
ATOM 5959 C C . SER A 1 755 ? -2.427 20.239 49.003 1.00 49.94 755 SER A C 1
ATOM 5961 O O . SER A 1 755 ? -2.079 19.260 48.348 1.00 49.94 755 SER A O 1
ATOM 5963 N N . HIS A 1 756 ? -2.935 21.331 48.421 1.00 53.66 756 HIS A N 1
ATOM 5964 C CA . HIS A 1 756 ? -2.929 21.556 46.966 1.00 53.66 756 HIS A CA 1
ATOM 5965 C C . HIS A 1 756 ? -1.652 22.294 46.583 1.00 53.66 756 HIS A C 1
ATOM 5967 O O . HIS A 1 756 ? -1.359 23.281 47.251 1.00 53.66 756 HIS A O 1
ATOM 5973 N N . TYR A 1 757 ? -0.938 21.870 45.535 1.00 57.56 757 TYR A N 1
ATOM 5974 C CA . TYR A 1 757 ? 0.111 22.700 44.944 1.00 57.56 757 TYR A CA 1
ATOM 5975 C C . TYR A 1 757 ? -0.076 22.896 43.444 1.00 57.56 757 TYR A C 1
ATOM 5977 O O . TYR A 1 757 ? -0.425 21.981 42.696 1.00 57.56 757 TYR A O 1
ATOM 5985 N N . VAL A 1 758 ? 0.162 24.132 43.011 1.00 53.25 758 VAL A N 1
ATOM 5986 C CA . VAL A 1 758 ? 0.232 24.509 41.601 1.00 53.25 758 VAL A CA 1
ATOM 5987 C C . VAL A 1 758 ? 1.695 24.645 41.267 1.00 53.25 758 VAL A C 1
ATOM 5989 O O . VAL A 1 758 ? 2.358 25.442 41.916 1.00 53.25 758 VAL A O 1
ATOM 5992 N N . LEU A 1 759 ? 2.178 23.873 40.299 1.00 56.12 759 LEU A N 1
ATOM 5993 C CA . LEU A 1 759 ? 3.443 24.116 39.628 1.00 56.12 759 LEU A CA 1
ATOM 5994 C C . LEU A 1 759 ? 3.141 24.864 38.331 1.00 56.12 759 LEU A C 1
ATOM 5996 O O . LEU A 1 759 ? 2.659 24.261 37.368 1.00 56.12 759 LEU A O 1
ATOM 6000 N N . VAL A 1 760 ? 3.426 26.167 38.313 1.00 55.03 760 VAL A N 1
ATOM 6001 C CA . VAL A 1 760 ? 3.471 26.929 37.061 1.00 55.03 760 VAL A CA 1
ATOM 6002 C C . VAL A 1 760 ? 4.928 27.174 36.721 1.00 55.03 760 VAL A C 1
ATOM 6004 O O . VAL A 1 760 ? 5.651 27.804 37.494 1.00 55.03 760 VAL A O 1
ATOM 6007 N N . THR A 1 761 ? 5.349 26.639 35.582 1.00 54.16 761 THR A N 1
ATOM 6008 C CA . THR A 1 761 ? 6.668 26.867 35.006 1.00 54.16 761 THR A CA 1
ATOM 6009 C C . THR A 1 761 ? 6.517 27.777 33.802 1.00 54.16 761 THR A C 1
ATOM 6011 O O . THR A 1 761 ? 5.650 27.599 32.944 1.00 54.16 761 THR A O 1
ATOM 6014 N N . TYR A 1 762 ? 7.358 28.793 33.709 1.00 51.62 762 TYR A N 1
ATOM 6015 C CA . TYR A 1 762 ? 7.395 29.614 32.511 1.00 51.62 762 TYR A CA 1
ATOM 6016 C C . TYR A 1 762 ? 8.812 30.073 32.223 1.00 51.62 762 TYR A C 1
ATOM 6018 O O . TYR A 1 762 ? 9.688 30.086 33.087 1.00 51.62 762 TYR A O 1
ATOM 6026 N N . ARG A 1 763 ? 9.010 30.389 30.949 1.00 54.41 763 ARG A N 1
ATOM 6027 C CA . ARG A 1 763 ? 10.277 30.770 30.348 1.00 54.41 763 ARG A CA 1
ATOM 6028 C C . ARG A 1 763 ? 9.961 31.892 29.370 1.00 54.41 763 ARG A C 1
ATOM 6030 O O . ARG A 1 763 ? 9.204 31.689 28.418 1.00 54.41 763 ARG A O 1
ATOM 6037 N N . LEU A 1 764 ? 10.437 33.094 29.670 1.00 47.69 764 LEU A N 1
ATOM 6038 C CA . LEU A 1 764 ? 10.207 34.287 28.857 1.00 47.69 764 LEU A CA 1
ATOM 6039 C C . LEU A 1 764 ? 11.278 34.386 27.766 1.00 47.69 764 LEU A C 1
ATOM 6041 O O . LEU A 1 764 ? 12.469 34.363 28.057 1.00 47.69 764 LEU A O 1
ATOM 6045 N N . LEU A 1 765 ? 10.846 34.535 26.512 1.00 49.62 765 LEU A N 1
ATOM 6046 C CA . LEU A 1 765 ? 11.740 34.768 25.377 1.00 49.62 765 LEU A CA 1
ATOM 6047 C C . LEU A 1 765 ? 12.156 36.247 25.344 1.00 49.62 765 LEU A C 1
ATOM 6049 O O . LEU A 1 765 ? 11.379 37.096 24.907 1.00 49.62 765 LEU A O 1
ATOM 6053 N N . GLY A 1 766 ? 13.376 36.552 25.792 1.00 45.03 766 GLY A N 1
ATOM 6054 C CA . GLY A 1 766 ? 14.002 37.868 25.627 1.00 45.03 766 GLY A CA 1
ATOM 6055 C C . GLY A 1 766 ? 14.680 38.062 24.252 1.00 45.03 766 GLY A C 1
ATOM 6056 O O . GLY A 1 766 ? 14.915 37.087 23.529 1.00 45.03 766 GLY A O 1
ATOM 6057 N N . PRO A 1 767 ? 15.026 39.307 23.846 1.00 40.34 767 PRO A N 1
ATOM 6058 C CA . PRO A 1 767 ? 15.574 39.588 22.512 1.00 40.34 767 PRO A CA 1
ATOM 6059 C C . PRO A 1 767 ? 17.022 39.116 22.288 1.00 40.34 767 PRO A C 1
ATOM 6061 O O . PRO A 1 767 ? 17.377 38.827 21.142 1.00 40.34 767 PRO A O 1
ATOM 6064 N N . LEU A 1 768 ? 17.848 39.040 23.340 1.00 40.62 768 LEU A N 1
ATOM 6065 C CA . LEU A 1 768 ? 19.274 38.683 23.321 1.00 40.62 768 LEU A CA 1
ATOM 6066 C C . LEU A 1 768 ? 19.675 38.128 24.711 1.00 40.62 768 LEU A C 1
ATOM 6068 O O . LEU A 1 768 ? 19.711 38.902 25.657 1.00 40.62 768 LEU A O 1
ATOM 6072 N N . ALA A 1 769 ? 20.036 36.841 24.792 1.00 37.94 769 ALA A N 1
ATOM 6073 C CA . ALA A 1 769 ? 20.625 36.137 25.951 1.00 37.94 769 ALA A CA 1
ATOM 6074 C C . ALA A 1 769 ? 19.717 35.776 27.158 1.00 37.94 769 ALA A C 1
ATOM 6076 O O . ALA A 1 769 ? 18.704 36.421 27.395 1.00 37.94 769 ALA A O 1
ATOM 6077 N N . GLU A 1 770 ? 20.139 34.671 27.800 1.00 41.09 770 GLU A N 1
ATOM 6078 C CA . GLU A 1 770 ? 19.694 33.867 28.966 1.00 41.09 770 GLU A CA 1
ATOM 6079 C C . GLU A 1 770 ? 18.386 34.210 29.707 1.00 41.09 770 GLU A C 1
ATOM 6081 O O . GLU A 1 770 ? 18.041 35.359 29.949 1.00 41.09 770 GLU A O 1
ATOM 6086 N N . GLU A 1 771 ? 17.629 33.153 30.027 1.00 52.72 771 GLU A N 1
ATOM 6087 C CA . GLU A 1 771 ? 16.184 33.203 30.272 1.00 52.72 771 GLU A CA 1
ATOM 6088 C C . GLU A 1 771 ? 15.809 33.039 31.760 1.00 52.72 771 GLU A C 1
ATOM 6090 O O . GLU A 1 771 ? 16.228 32.051 32.375 1.00 52.72 771 GLU A O 1
ATOM 6095 N N . PRO A 1 772 ? 14.919 33.889 32.316 1.00 49.84 772 PRO A N 1
ATOM 6096 C CA . PRO A 1 772 ? 14.388 33.702 33.660 1.00 49.84 772 PRO A CA 1
ATOM 6097 C C . PRO A 1 772 ? 13.436 32.499 33.690 1.00 49.84 772 PRO A C 1
ATOM 6099 O O . PRO A 1 772 ? 12.346 32.520 33.109 1.00 49.84 772 PRO A O 1
ATOM 6102 N N . PHE A 1 773 ? 13.857 31.434 34.373 1.00 55.41 773 PHE A N 1
ATOM 6103 C CA . PHE A 1 773 ? 13.004 30.326 34.805 1.00 55.41 773 PHE A CA 1
ATOM 6104 C C . PHE A 1 773 ? 12.399 30.685 36.157 1.00 55.41 773 PHE A C 1
ATOM 6106 O O . PHE A 1 773 ? 13.138 31.122 37.036 1.00 55.41 773 PHE A O 1
ATOM 6113 N N . ALA A 1 774 ? 11.098 30.464 36.348 1.00 59.34 774 ALA A N 1
ATOM 6114 C CA . ALA A 1 774 ? 10.520 30.415 37.684 1.00 59.34 774 ALA A CA 1
ATOM 6115 C C . ALA A 1 774 ? 9.523 29.257 37.817 1.00 59.34 774 ALA A C 1
ATOM 6117 O O . ALA A 1 774 ? 8.634 29.087 36.980 1.00 59.34 774 ALA A O 1
ATOM 6118 N N . ALA A 1 775 ? 9.683 28.473 38.881 1.00 67.25 775 ALA A N 1
ATOM 6119 C CA . ALA A 1 775 ? 8.743 27.458 39.331 1.00 67.25 775 ALA A CA 1
ATOM 6120 C C . ALA A 1 775 ? 8.109 27.933 40.635 1.00 67.25 775 ALA A C 1
ATOM 6122 O O . ALA A 1 775 ? 8.807 28.108 41.632 1.00 67.25 775 ALA A O 1
ATOM 6123 N N . VAL A 1 776 ? 6.794 28.135 40.629 1.00 69.44 776 VAL A N 1
ATOM 6124 C CA . VAL A 1 776 ? 6.021 28.470 41.831 1.00 69.44 776 VAL A CA 1
ATOM 6125 C C . VAL A 1 776 ? 5.368 27.201 42.352 1.00 69.44 776 VAL A C 1
ATOM 6127 O O . VAL A 1 776 ? 4.804 26.465 41.558 1.00 69.44 776 VAL A O 1
ATOM 6130 N N . LEU A 1 777 ? 5.437 26.953 43.658 1.00 72.12 777 LEU A N 1
ATOM 6131 C CA . LEU A 1 777 ? 4.742 25.901 44.398 1.00 72.12 777 LEU A CA 1
ATOM 6132 C C . LEU A 1 777 ? 3.999 26.567 45.563 1.00 7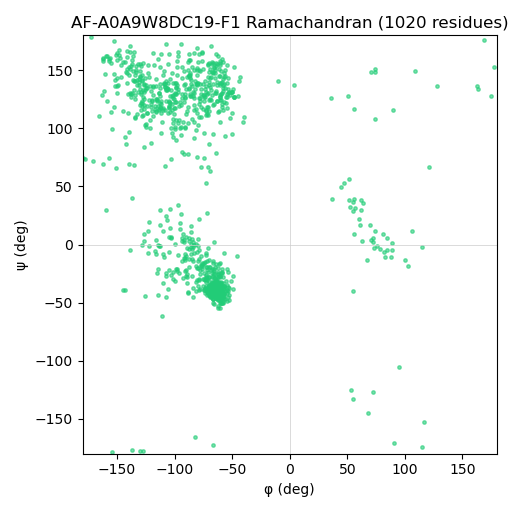2.12 777 LEU A C 1
ATOM 6134 O O . LEU A 1 777 ? 4.555 27.423 46.246 1.00 72.12 777 LEU A O 1
ATOM 6138 N N . SER A 1 778 ? 2.759 26.178 45.834 1.00 68.75 778 SER A N 1
ATOM 6139 C CA . SER A 1 778 ? 1.956 26.731 46.939 1.00 68.75 778 SER A CA 1
ATOM 6140 C C . SER A 1 778 ? 1.210 25.614 47.665 1.00 68.75 778 SER A C 1
ATOM 6142 O O . SER A 1 778 ? 1.086 24.535 47.119 1.00 68.75 778 SER A O 1
ATOM 6144 N N . SER A 1 779 ? 0.780 25.820 48.905 1.00 71.00 779 SER A N 1
ATOM 6145 C CA . SER A 1 779 ? 0.138 24.850 49.800 1.00 71.00 779 SER A CA 1
ATOM 6146 C C . SER A 1 779 ? -0.569 25.609 50.919 1.00 71.00 779 SER A C 1
ATOM 6148 O O . SER A 1 779 ? -0.166 26.718 51.256 1.00 71.00 779 SER A O 1
ATOM 6150 N N . HIS A 1 780 ? -1.562 25.001 51.584 1.00 67.31 780 HIS A N 1
ATOM 6151 C CA . HIS A 1 780 ? -2.299 25.622 52.699 1.00 67.31 780 HIS A CA 1
ATOM 6152 C C . HIS A 1 780 ? -1.415 26.241 53.793 1.00 67.31 780 HIS A C 1
ATOM 6154 O O . HIS A 1 780 ? -1.833 27.187 54.459 1.00 67.31 780 HIS A O 1
ATOM 6160 N N . SER A 1 781 ? -0.198 25.725 53.965 1.00 70.06 781 SER A N 1
ATOM 6161 C CA . SER A 1 781 ? 0.751 26.113 55.008 1.00 70.06 781 SER A CA 1
ATOM 6162 C C . SER A 1 781 ? 2.104 26.611 54.490 1.00 70.06 781 SER A C 1
ATOM 6164 O O . SER A 1 781 ? 2.941 26.972 55.314 1.00 70.06 781 SER A O 1
ATOM 6166 N N . TRP A 1 782 ? 2.354 26.639 53.176 1.00 78.88 782 TRP A N 1
ATOM 6167 C CA . TRP A 1 782 ? 3.632 27.122 52.644 1.00 78.88 782 TRP A CA 1
ATOM 6168 C C . TRP A 1 782 ? 3.595 27.478 51.152 1.00 78.88 782 TRP A C 1
ATOM 6170 O O . TRP A 1 782 ? 2.748 26.989 50.416 1.00 78.88 782 TRP A O 1
ATOM 6180 N N . ALA A 1 783 ? 4.554 28.273 50.683 1.00 78.38 783 ALA A N 1
ATOM 6181 C CA . ALA A 1 783 ? 4.860 28.466 49.267 1.00 78.38 783 ALA A CA 1
ATOM 6182 C C . ALA A 1 783 ? 6.370 28.367 49.017 1.00 78.38 783 ALA A C 1
ATOM 6184 O O . ALA A 1 783 ? 7.171 28.702 49.889 1.00 78.38 783 ALA A O 1
ATOM 6185 N N . VAL A 1 784 ? 6.774 27.891 47.843 1.00 81.00 784 VAL A N 1
ATOM 6186 C CA . VAL A 1 784 ? 8.176 27.861 47.421 1.00 81.00 784 VAL A CA 1
ATOM 6187 C C . VAL A 1 784 ? 8.302 28.330 45.986 1.00 81.00 784 VAL A C 1
ATOM 6189 O O . VAL A 1 784 ? 7.567 27.865 45.123 1.00 81.00 784 VAL A O 1
ATOM 6192 N N . THR A 1 785 ? 9.253 29.214 45.725 1.00 79.44 785 THR A N 1
ATOM 6193 C CA . THR A 1 785 ? 9.605 29.651 44.376 1.00 79.44 785 THR A CA 1
ATOM 6194 C C . THR A 1 785 ? 11.062 29.329 44.085 1.00 79.44 785 THR A C 1
ATOM 6196 O O . THR A 1 785 ? 11.934 29.608 44.903 1.00 79.44 785 THR A O 1
ATOM 6199 N N . PHE A 1 786 ? 11.325 28.731 42.926 1.00 79.12 786 PHE A N 1
ATOM 6200 C CA . PHE A 1 786 ? 12.675 28.501 42.409 1.00 79.12 786 PHE A CA 1
ATOM 6201 C C . PHE A 1 786 ? 12.866 29.342 41.162 1.00 79.12 786 PHE A C 1
ATOM 6203 O O . PHE A 1 786 ? 12.023 29.254 40.273 1.00 79.12 786 PHE A O 1
ATOM 6210 N N . HIS A 1 787 ? 13.950 30.108 41.061 1.00 74.19 787 HIS A N 1
ATOM 6211 C CA . HIS A 1 787 ? 14.248 30.868 39.849 1.00 74.19 787 HIS A CA 1
ATOM 6212 C C . HIS A 1 787 ? 15.723 30.858 39.450 1.00 74.19 787 HIS A C 1
ATOM 6214 O O . HIS A 1 787 ? 16.596 30.658 40.289 1.00 74.19 787 HIS A O 1
ATOM 6220 N N . GLY A 1 788 ? 15.974 30.984 38.142 1.00 60.81 788 GLY A N 1
ATOM 6221 C CA . GLY A 1 788 ? 17.301 30.800 37.535 1.00 60.81 788 GLY A CA 1
ATOM 6222 C C . GLY A 1 788 ? 18.198 32.044 37.497 1.00 60.81 788 GLY A C 1
ATOM 6223 O O . GLY A 1 788 ? 19.406 31.899 37.360 1.00 60.81 788 GLY A O 1
ATOM 6224 N N . ASP A 1 789 ? 17.640 33.251 37.620 1.00 61.19 789 ASP A N 1
ATOM 6225 C CA . ASP A 1 789 ? 18.369 34.523 37.517 1.00 61.19 789 ASP A CA 1
ATOM 6226 C C . ASP A 1 789 ? 17.666 35.669 38.289 1.00 61.19 789 ASP A C 1
ATOM 6228 O O . ASP A 1 789 ? 16.617 35.486 38.912 1.00 61.19 789 ASP A O 1
ATOM 6232 N N . GLU A 1 790 ? 18.221 36.889 38.240 1.00 56.44 790 GLU A N 1
ATOM 6233 C CA . GLU A 1 790 ? 17.602 38.077 38.857 1.00 56.44 790 GLU A CA 1
ATOM 6234 C C . GLU A 1 790 ? 16.269 38.497 38.197 1.00 56.44 790 GLU A C 1
ATOM 6236 O O . GLU A 1 790 ? 15.457 39.168 38.839 1.00 56.44 790 GLU A O 1
ATOM 6241 N N . GLY A 1 791 ? 16.003 38.089 36.950 1.00 56.69 791 GLY A N 1
ATOM 6242 C CA . GLY A 1 791 ? 14.761 38.385 36.229 1.00 56.69 791 GLY A CA 1
ATOM 6243 C C . GLY A 1 791 ? 13.568 37.573 36.741 1.00 56.69 791 GLY A C 1
ATOM 6244 O O . GLY A 1 791 ? 12.468 38.110 36.891 1.00 56.69 791 GLY A O 1
ATOM 6245 N N . GLY A 1 792 ? 13.780 36.302 37.096 1.00 60.75 792 GLY A N 1
ATOM 6246 C CA . GLY A 1 792 ? 12.761 35.455 37.727 1.00 60.75 792 GLY A CA 1
ATOM 6247 C C . GLY A 1 792 ? 12.353 35.965 39.114 1.00 60.75 792 GLY A C 1
ATOM 6248 O O . GLY A 1 792 ? 11.176 35.917 39.484 1.00 60.75 792 GLY A O 1
ATOM 6249 N N . ARG A 1 793 ? 13.299 36.575 39.839 1.00 64.19 793 ARG A N 1
ATOM 6250 C CA . ARG A 1 793 ? 13.043 37.255 41.116 1.00 64.19 793 ARG A CA 1
ATOM 6251 C C . ARG A 1 793 ? 12.073 38.427 40.979 1.00 64.19 793 ARG A C 1
ATOM 6253 O O . ARG A 1 793 ? 11.298 38.685 41.897 1.00 64.19 793 ARG A O 1
ATOM 6260 N N . GLU A 1 794 ? 12.085 39.135 39.853 1.00 66.31 794 GLU A N 1
ATOM 6261 C CA . GLU A 1 794 ? 11.183 40.266 39.616 1.00 66.31 794 GLU A CA 1
ATOM 6262 C C . GLU A 1 794 ? 9.710 39.822 39.601 1.00 66.31 794 GLU A C 1
ATOM 6264 O O . GLU A 1 794 ? 8.841 40.524 40.118 1.00 66.31 794 GLU A O 1
ATOM 6269 N N . VAL A 1 795 ? 9.426 38.621 39.085 1.00 67.31 795 VAL A N 1
ATOM 6270 C CA . VAL A 1 795 ? 8.076 38.039 39.121 1.00 67.31 795 VAL A CA 1
ATOM 6271 C C . VAL A 1 795 ? 7.694 37.601 40.531 1.00 67.31 795 VAL A C 1
ATOM 6273 O O . VAL A 1 795 ? 6.601 37.951 40.975 1.00 67.31 795 VAL A O 1
ATOM 6276 N N . SER A 1 796 ? 8.594 36.951 41.281 1.00 70.75 796 SER A N 1
ATOM 6277 C CA . SER A 1 796 ? 8.360 36.669 42.709 1.00 70.75 796 SER A CA 1
ATOM 6278 C C . SER A 1 796 ? 8.043 37.955 43.491 1.00 70.75 796 SER A C 1
ATOM 6280 O O . SER A 1 796 ? 7.132 37.976 44.317 1.00 70.75 796 SER A O 1
ATOM 6282 N N . MET A 1 797 ? 8.738 39.060 43.195 1.00 72.12 797 MET A N 1
ATOM 6283 C CA . MET A 1 797 ? 8.510 40.363 43.830 1.00 72.12 797 MET A CA 1
ATOM 6284 C C . MET A 1 797 ? 7.177 41.009 43.430 1.00 72.12 797 MET A C 1
ATOM 6286 O O . MET A 1 797 ? 6.490 41.545 44.300 1.00 72.12 797 MET A O 1
ATOM 6290 N N . ARG A 1 798 ? 6.772 40.933 42.154 1.00 73.38 798 ARG A N 1
ATOM 6291 C CA . ARG A 1 798 ? 5.439 41.387 41.711 1.00 73.38 798 ARG A CA 1
ATOM 6292 C C . ARG A 1 798 ? 4.327 40.594 42.392 1.00 73.38 798 ARG A C 1
ATOM 6294 O O . ARG A 1 798 ? 3.382 41.185 42.908 1.00 73.38 798 ARG A O 1
ATOM 6301 N N . MET A 1 799 ? 4.478 39.273 42.486 1.00 74.12 799 MET A N 1
ATOM 6302 C CA . MET A 1 799 ? 3.535 38.412 43.202 1.00 74.12 799 MET A CA 1
ATOM 6303 C C . MET A 1 799 ? 3.462 38.756 44.699 1.00 74.12 799 MET A C 1
ATOM 6305 O O . MET A 1 799 ? 2.364 38.818 45.250 1.00 74.12 799 MET A O 1
ATOM 6309 N N . LEU A 1 800 ? 4.599 39.033 45.354 1.00 73.81 800 LEU A N 1
ATOM 6310 C CA . LEU A 1 800 ? 4.648 39.503 46.747 1.00 73.81 800 LEU A CA 1
ATOM 6311 C C . LEU A 1 800 ? 3.890 40.824 46.940 1.00 73.81 800 LEU A C 1
ATOM 6313 O O . LEU A 1 800 ? 3.135 40.957 47.905 1.00 73.81 800 LEU A O 1
ATOM 6317 N N . ASP 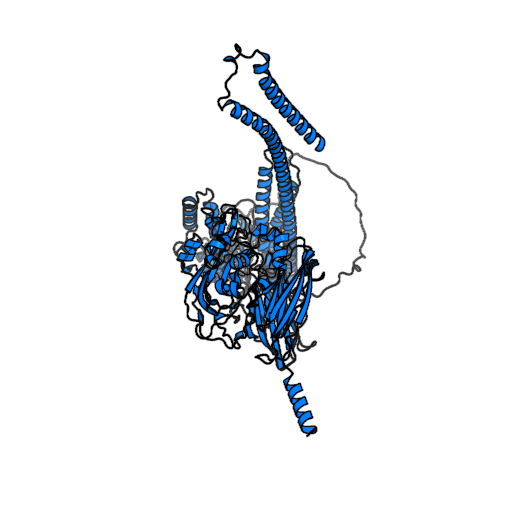A 1 801 ? 4.077 41.790 46.039 1.00 75.56 801 ASP A N 1
ATOM 6318 C CA . ASP A 1 801 ? 3.438 43.106 46.135 1.00 75.56 801 ASP A CA 1
ATOM 6319 C C . ASP A 1 801 ? 1.921 43.019 45.904 1.00 75.56 801 ASP A C 1
ATOM 6321 O O . ASP A 1 801 ? 1.132 43.530 46.705 1.00 75.56 801 ASP A O 1
ATOM 6325 N N . ARG A 1 802 ? 1.494 42.253 44.890 1.00 77.75 802 ARG A N 1
ATOM 6326 C CA . ARG A 1 802 ? 0.077 41.923 44.667 1.00 77.75 802 ARG A CA 1
ATOM 6327 C C . ARG A 1 802 ? -0.518 41.214 45.878 1.00 77.75 802 ARG A C 1
ATOM 6329 O O . ARG A 1 802 ? -1.606 41.559 46.330 1.00 77.75 802 ARG A O 1
ATOM 6336 N N . MET A 1 803 ? 0.212 40.292 46.500 1.00 74.69 803 MET A N 1
ATOM 6337 C CA . MET A 1 803 ? -0.275 39.614 47.701 1.00 74.69 803 MET A CA 1
ATOM 6338 C C . MET A 1 803 ? -0.388 40.555 48.911 1.00 74.69 803 MET A C 1
ATOM 6340 O O . MET A 1 803 ? -1.305 40.414 49.716 1.00 74.69 803 MET A O 1
ATOM 6344 N N . ALA A 1 804 ? 0.485 41.557 49.033 1.00 72.94 804 ALA A N 1
ATOM 6345 C CA . ALA A 1 804 ? 0.409 42.550 50.103 1.00 72.94 804 ALA A CA 1
ATOM 6346 C C . ALA A 1 804 ? -0.753 43.547 49.927 1.00 72.94 804 ALA A C 1
ATOM 6348 O O . ALA A 1 804 ? -1.303 44.021 50.927 1.00 72.94 804 ALA A O 1
ATOM 6349 N N . ASN A 1 805 ? -1.112 43.873 48.680 1.00 76.69 805 ASN A N 1
ATOM 6350 C CA . ASN A 1 805 ? -2.012 44.986 48.362 1.00 76.69 805 ASN A CA 1
ATOM 6351 C C . ASN A 1 805 ? -3.396 44.538 47.850 1.00 76.69 805 ASN A C 1
ATOM 6353 O O . ASN A 1 805 ? -4.396 45.185 48.156 1.00 76.69 805 ASN A O 1
ATOM 6357 N N . GLU A 1 806 ? -3.479 43.424 47.120 1.00 79.56 806 GLU A N 1
ATOM 6358 C CA . GLU A 1 806 ? -4.683 42.967 46.406 1.00 79.56 806 GLU A CA 1
ATOM 6359 C C . GLU A 1 806 ? -5.346 41.747 47.067 1.00 79.56 806 GLU A C 1
ATOM 6361 O O . GLU A 1 806 ? -6.568 41.595 46.987 1.00 79.56 806 GLU A O 1
ATOM 6366 N N . GLN A 1 807 ? -4.589 40.910 47.791 1.00 78.50 807 GLN A N 1
ATOM 6367 C CA . GLN A 1 807 ? -5.103 39.659 48.374 1.00 78.50 807 GLN A CA 1
ATOM 6368 C C . GLN A 1 807 ? -6.337 39.881 49.257 1.00 78.50 807 GLN A C 1
ATOM 6370 O O . GLN A 1 807 ? -7.362 39.231 49.060 1.00 78.50 807 GLN A O 1
ATOM 6375 N N . LYS A 1 808 ? -6.294 40.848 50.182 1.00 76.06 808 LYS A N 1
ATOM 6376 C CA . LYS A 1 808 ? -7.437 41.142 51.067 1.00 76.06 808 LYS A CA 1
ATOM 6377 C C . LYS A 1 808 ? -8.649 41.694 50.315 1.00 76.06 808 LYS A C 1
ATOM 6379 O O . LYS A 1 808 ? -9.775 41.427 50.723 1.00 76.06 808 LYS A O 1
ATOM 6384 N N . ALA A 1 809 ? -8.426 42.456 49.244 1.00 77.19 809 ALA A N 1
ATOM 6385 C CA . ALA A 1 809 ? -9.493 43.041 48.433 1.00 77.19 809 ALA A CA 1
ATOM 6386 C C . ALA A 1 809 ? -10.183 41.994 47.541 1.00 77.19 809 ALA A C 1
ATOM 6388 O O . ALA A 1 809 ? -11.377 42.110 47.283 1.00 77.19 809 ALA A O 1
ATOM 6389 N N . SER A 1 810 ? -9.453 40.954 47.123 1.00 75.62 810 SER A N 1
ATOM 6390 C CA . SER A 1 810 ? -9.980 39.857 46.299 1.00 75.62 810 SER A CA 1
ATOM 6391 C C . SER A 1 810 ? -10.956 38.924 47.034 1.00 75.62 810 SER A C 1
ATOM 6393 O O . SER A 1 810 ? -11.699 38.184 46.396 1.00 75.62 810 SER A O 1
ATOM 6395 N N . GLY A 1 811 ? -10.945 38.921 48.374 1.00 75.81 811 GLY A N 1
ATOM 6396 C CA . GLY A 1 811 ? -11.722 37.979 49.191 1.00 75.81 811 GLY A CA 1
ATOM 6397 C C . GLY A 1 811 ? -11.217 36.528 49.151 1.00 75.81 811 GLY A C 1
ATOM 6398 O O . GLY A 1 811 ? -11.836 35.660 49.764 1.00 75.81 811 GLY A O 1
ATOM 6399 N N . LEU A 1 812 ? -10.102 36.260 48.461 1.00 76.06 812 LEU A N 1
ATOM 6400 C CA . LEU A 1 812 ? -9.484 34.940 48.357 1.00 76.06 812 LEU A CA 1
ATOM 6401 C C . LEU A 1 812 ? -8.579 34.625 49.556 1.00 76.06 812 LEU A C 1
ATOM 6403 O O . LEU A 1 812 ? -7.945 35.509 50.145 1.00 76.06 812 LEU A O 1
ATOM 6407 N N . GLY A 1 813 ? -8.477 33.336 49.889 1.00 73.62 813 GLY A N 1
ATOM 6408 C CA . GLY A 1 813 ? -7.427 32.837 50.772 1.00 73.62 813 GLY A CA 1
ATOM 6409 C C . GLY A 1 813 ? -6.037 33.031 50.154 1.00 73.62 813 GLY A C 1
ATOM 6410 O O . GLY A 1 813 ? -5.885 33.326 48.968 1.00 73.62 813 GLY A O 1
ATOM 6411 N N . LEU A 1 814 ? -5.000 32.919 50.986 1.00 72.06 814 LEU A N 1
ATOM 6412 C CA . LEU A 1 814 ? -3.626 33.243 50.593 1.00 72.06 814 LEU A CA 1
ATOM 6413 C C . LEU A 1 814 ? -3.123 32.372 49.429 1.00 72.06 814 LEU A C 1
ATOM 6415 O O . LEU A 1 814 ? -2.425 32.862 48.548 1.00 72.06 814 LEU A O 1
ATOM 6419 N N . ASN A 1 815 ? -3.514 31.098 49.400 1.00 69.94 815 ASN A N 1
ATOM 6420 C CA . ASN A 1 815 ? -3.038 30.149 48.393 1.00 69.94 815 ASN A CA 1
ATOM 6421 C C . ASN A 1 815 ? -3.842 30.240 47.099 1.00 69.94 815 ASN A C 1
ATOM 6423 O O . ASN A 1 815 ? -3.259 30.186 46.022 1.00 69.94 815 ASN A O 1
ATOM 6427 N N . GLU A 1 816 ? -5.156 30.458 47.200 1.00 72.38 816 GLU A N 1
ATOM 6428 C CA . GLU A 1 816 ? -6.024 30.758 46.061 1.00 72.38 816 GLU A CA 1
ATOM 6429 C C . GLU A 1 816 ? -5.534 32.011 45.324 1.00 72.38 816 GLU A C 1
ATOM 6431 O O . GLU A 1 816 ? -5.454 32.024 44.096 1.00 72.38 816 GLU A O 1
ATOM 6436 N N . PHE A 1 817 ? -5.176 33.055 46.080 1.00 77.94 817 PHE A N 1
ATOM 6437 C CA . PHE A 1 817 ? -4.665 34.298 45.515 1.00 77.94 817 PHE A CA 1
ATOM 6438 C C . PHE A 1 817 ? -3.286 34.112 44.878 1.00 77.94 817 PHE A C 1
ATOM 6440 O O . PHE A 1 817 ? -3.065 34.592 43.771 1.00 77.94 817 PHE A O 1
ATOM 6447 N N . LEU A 1 818 ? -2.368 33.395 45.536 1.00 74.25 818 LEU A N 1
ATOM 6448 C CA . LEU A 1 818 ? -1.023 33.166 45.002 1.00 74.25 818 LEU A CA 1
ATOM 6449 C C . LEU A 1 818 ? -1.053 32.327 43.716 1.00 74.25 818 LEU A C 1
ATOM 6451 O O . LEU A 1 818 ? -0.316 32.625 42.780 1.00 74.25 818 LEU A O 1
ATOM 6455 N N . ALA A 1 819 ? -1.927 31.318 43.646 1.00 71.75 819 ALA A N 1
ATOM 6456 C CA . ALA A 1 819 ? -2.138 30.525 42.439 1.00 71.75 819 ALA A CA 1
ATOM 6457 C C . ALA A 1 819 ? -2.687 31.376 41.284 1.00 71.75 819 ALA A C 1
ATOM 6459 O O . ALA A 1 819 ? -2.178 31.289 40.169 1.00 71.75 819 ALA A O 1
ATOM 6460 N N . PHE A 1 820 ? -3.684 32.225 41.551 1.00 79.12 820 PHE A N 1
ATOM 6461 C CA . PHE A 1 820 ? -4.200 33.174 40.564 1.00 79.12 820 PHE A CA 1
ATOM 6462 C C . PHE A 1 820 ? -3.112 34.151 40.092 1.00 79.12 820 PHE A C 1
ATOM 6464 O O . PHE A 1 820 ? -2.840 34.215 38.896 1.00 79.12 820 PHE A O 1
ATOM 6471 N N . ALA A 1 821 ? -2.452 34.849 41.020 1.00 78.00 821 ALA A N 1
ATOM 6472 C CA . ALA A 1 821 ? -1.444 35.857 40.706 1.00 78.00 821 ALA A CA 1
ATOM 6473 C C . ALA A 1 821 ? -0.262 35.269 39.920 1.00 78.00 821 ALA A C 1
ATOM 6475 O O . ALA A 1 821 ? 0.249 35.916 39.014 1.00 78.00 821 ALA A O 1
ATOM 6476 N N . ALA A 1 822 ? 0.143 34.028 40.218 1.00 73.94 822 ALA A N 1
ATOM 6477 C CA . ALA A 1 822 ? 1.186 33.340 39.461 1.00 73.94 822 ALA A CA 1
ATOM 6478 C C . ALA A 1 822 ? 0.786 33.131 37.993 1.00 73.94 822 ALA A C 1
ATOM 6480 O O . ALA A 1 822 ? 1.534 33.493 37.090 1.00 73.94 822 ALA A O 1
ATOM 6481 N N . VAL A 1 823 ? -0.388 32.546 37.742 1.00 75.12 823 VAL A N 1
ATOM 6482 C CA . VAL A 1 823 ? -0.855 32.244 36.377 1.00 75.12 823 VAL A CA 1
ATOM 6483 C C . VAL A 1 823 ? -1.109 33.533 35.586 1.00 75.12 823 VAL A C 1
ATOM 6485 O O . VAL A 1 823 ? -0.793 33.600 34.397 1.00 75.12 823 VAL A O 1
ATOM 6488 N N . ASP A 1 824 ? -1.641 34.558 36.245 1.00 79.62 824 ASP A N 1
ATOM 6489 C CA . ASP A 1 824 ? -1.939 35.862 35.654 1.00 79.62 824 ASP A CA 1
ATOM 6490 C C . ASP A 1 824 ? -0.663 36.605 35.216 1.00 79.62 824 ASP A C 1
ATOM 6492 O O . ASP A 1 824 ? -0.516 36.939 34.042 1.00 79.62 824 ASP A O 1
ATOM 6496 N N . GLU A 1 825 ? 0.339 36.731 36.098 1.00 75.75 825 GLU A N 1
ATOM 6497 C CA . GLU A 1 825 ? 1.634 37.357 35.764 1.00 75.75 825 GLU A CA 1
ATOM 6498 C C . GLU A 1 825 ? 2.341 36.670 34.586 1.00 75.75 825 GLU A C 1
ATOM 6500 O O . GLU A 1 825 ? 2.985 37.314 33.750 1.00 75.75 825 GLU A O 1
ATOM 6505 N N . ILE A 1 826 ? 2.218 35.345 34.508 1.00 71.69 826 ILE A N 1
ATOM 6506 C CA . ILE A 1 826 ? 2.794 34.535 33.433 1.00 71.69 826 ILE A CA 1
ATOM 6507 C C . ILE A 1 826 ? 2.064 34.780 32.117 1.00 71.69 826 ILE A C 1
ATOM 6509 O O . ILE A 1 826 ? 2.696 34.878 31.063 1.00 71.69 826 ILE A O 1
ATOM 6513 N N . THR A 1 827 ? 0.741 34.891 32.174 1.00 76.38 827 THR A N 1
ATOM 6514 C CA . THR A 1 827 ? -0.083 35.183 31.003 1.00 76.38 827 THR A CA 1
ATOM 6515 C C . THR A 1 827 ? 0.244 36.574 30.464 1.00 76.38 827 THR A C 1
ATOM 6517 O O . THR A 1 827 ? 0.535 36.708 29.278 1.00 76.38 827 THR A O 1
ATOM 6520 N N . ASP A 1 828 ? 0.365 37.578 31.332 1.00 76.94 828 ASP A N 1
ATOM 6521 C CA . ASP A 1 828 ? 0.753 38.942 30.954 1.00 76.94 828 ASP A CA 1
ATOM 6522 C C . ASP A 1 828 ? 2.157 39.028 30.342 1.00 76.94 828 ASP A C 1
ATOM 6524 O O . ASP A 1 828 ? 2.412 39.775 29.388 1.00 76.94 828 ASP A O 1
ATOM 6528 N N . ALA A 1 829 ? 3.090 38.244 30.875 1.00 71.56 829 ALA A N 1
ATOM 6529 C CA . ALA A 1 829 ? 4.418 38.067 30.307 1.00 71.56 829 ALA A CA 1
ATOM 6530 C C . ALA A 1 829 ? 4.361 37.519 28.868 1.00 71.56 829 ALA A C 1
ATOM 6532 O O . ALA A 1 829 ? 5.045 38.037 27.978 1.00 71.56 829 ALA A O 1
ATOM 6533 N N . MET A 1 830 ? 3.510 36.524 28.615 1.00 74.19 830 MET A N 1
ATOM 6534 C CA . MET A 1 830 ? 3.303 35.958 27.278 1.00 74.19 830 MET A CA 1
ATOM 6535 C C . MET A 1 830 ? 2.605 36.937 26.334 1.00 74.19 830 MET A C 1
ATOM 6537 O O . MET A 1 830 ? 2.983 37.018 25.164 1.00 74.19 830 MET A O 1
ATOM 6541 N N . THR A 1 831 ? 1.674 37.748 26.838 1.00 76.38 831 THR A N 1
ATOM 6542 C CA . THR A 1 831 ? 1.017 38.813 26.068 1.00 76.38 831 THR A CA 1
ATOM 6543 C C . THR A 1 831 ? 2.019 39.826 25.531 1.00 76.38 831 THR A C 1
ATOM 6545 O O . THR A 1 831 ? 1.972 40.181 24.349 1.00 76.38 831 THR A O 1
ATOM 6548 N N . ARG A 1 832 ? 2.990 40.247 26.353 1.00 76.69 832 ARG A N 1
ATOM 6549 C CA . ARG A 1 832 ? 4.063 41.153 25.908 1.00 76.69 832 ARG A CA 1
ATOM 6550 C C . ARG A 1 832 ? 4.905 40.534 24.789 1.00 76.69 832 ARG A C 1
ATOM 6552 O O . ARG A 1 832 ? 5.157 41.200 23.783 1.00 76.69 832 ARG A O 1
ATOM 6559 N N . ALA A 1 833 ? 5.274 39.259 24.921 1.00 73.50 833 ALA A N 1
ATOM 6560 C CA . ALA A 1 833 ? 6.041 38.540 23.903 1.00 73.50 833 ALA A CA 1
ATOM 6561 C C . ALA A 1 833 ? 5.253 38.362 22.590 1.00 73.50 833 ALA A C 1
ATOM 6563 O O . ALA A 1 833 ? 5.789 38.607 21.507 1.00 73.50 833 ALA A O 1
ATOM 6564 N N . ALA A 1 834 ? 3.970 37.999 22.668 1.00 76.69 834 ALA A N 1
ATOM 6565 C CA . ALA A 1 834 ? 3.102 37.849 21.500 1.00 76.69 834 ALA A CA 1
ATOM 6566 C C . ALA A 1 834 ? 2.959 39.172 20.726 1.00 76.69 834 ALA A C 1
ATOM 6568 O O . ALA A 1 834 ? 3.122 39.197 19.504 1.00 76.69 834 ALA A O 1
ATOM 6569 N N . ALA A 1 835 ? 2.762 40.288 21.436 1.00 80.69 835 ALA A N 1
ATOM 6570 C CA . ALA A 1 835 ? 2.666 41.620 20.840 1.00 80.69 835 ALA A CA 1
ATOM 6571 C C . ALA A 1 835 ? 3.977 42.082 20.173 1.00 80.69 835 ALA A C 1
ATOM 6573 O O . ALA A 1 835 ? 3.974 42.883 19.233 1.00 80.69 835 ALA A O 1
ATOM 6574 N N . GLU A 1 836 ? 5.137 41.623 20.646 1.00 80.38 836 GLU A N 1
ATOM 6575 C CA . GLU A 1 836 ? 6.414 41.862 19.964 1.00 80.38 836 GLU A CA 1
ATOM 6576 C C . GLU A 1 836 ? 6.554 41.042 18.682 1.00 80.38 836 GLU A C 1
ATOM 6578 O O . GLU A 1 836 ? 7.012 41.577 17.666 1.00 80.38 836 GLU A O 1
ATOM 6583 N N . MET A 1 837 ? 6.130 39.776 18.705 1.00 80.38 837 MET A N 1
ATOM 6584 C CA . MET A 1 837 ? 6.145 38.906 17.527 1.00 80.38 837 MET A CA 1
ATOM 6585 C C . MET A 1 837 ? 5.202 39.408 16.440 1.00 80.38 837 MET A C 1
ATOM 6587 O O . MET A 1 837 ? 5.587 39.432 15.272 1.00 80.38 837 MET A O 1
ATOM 6591 N N . GLU A 1 838 ? 4.015 39.877 16.815 1.00 85.88 838 GLU A N 1
ATOM 6592 C CA . GLU A 1 838 ? 3.070 40.506 15.895 1.00 85.88 838 GLU A CA 1
ATOM 6593 C C . GLU A 1 838 ? 3.683 41.747 15.234 1.00 85.88 838 GLU A C 1
ATOM 6595 O O . GLU A 1 838 ? 3.732 41.846 14.004 1.00 85.88 838 GLU A O 1
ATOM 6600 N N . ARG A 1 839 ? 4.258 42.660 16.031 1.00 85.50 839 ARG A N 1
ATOM 6601 C CA . ARG A 1 839 ? 4.958 43.845 15.508 1.00 85.50 839 ARG A CA 1
ATOM 6602 C C . ARG A 1 839 ? 6.128 43.466 14.596 1.00 85.50 839 ARG A C 1
ATOM 6604 O O . ARG A 1 839 ? 6.381 44.155 13.608 1.00 85.50 839 ARG A O 1
ATOM 6611 N N . ALA A 1 840 ? 6.856 42.394 14.904 1.00 83.25 840 ALA A N 1
ATOM 6612 C CA . ALA A 1 840 ? 7.945 41.900 14.065 1.00 83.25 840 ALA A CA 1
ATOM 6613 C C . ALA A 1 840 ? 7.439 41.289 12.748 1.00 83.25 840 ALA A C 1
ATOM 6615 O O . ALA A 1 840 ? 8.025 41.557 11.698 1.00 83.25 840 ALA A O 1
ATOM 6616 N N . ALA A 1 841 ? 6.339 40.536 12.783 1.00 84.50 841 ALA A N 1
ATOM 6617 C CA . ALA A 1 841 ? 5.724 39.938 11.603 1.00 84.50 841 ALA A CA 1
ATOM 6618 C C . ALA A 1 841 ? 5.163 41.008 10.663 1.00 84.50 841 ALA A C 1
ATOM 6620 O O . ALA A 1 841 ? 5.423 40.954 9.465 1.00 84.50 841 ALA A O 1
ATOM 6621 N N . ALA A 1 842 ? 4.489 42.028 11.203 1.00 86.56 842 ALA A N 1
ATOM 6622 C CA . ALA A 1 842 ? 3.980 43.155 10.423 1.00 86.56 842 ALA A CA 1
ATOM 6623 C C . ALA A 1 842 ? 5.107 43.951 9.739 1.00 86.56 842 ALA A C 1
ATOM 6625 O O . ALA A 1 842 ? 4.988 44.340 8.573 1.00 86.56 842 ALA A O 1
ATOM 6626 N N . ARG A 1 843 ? 6.238 44.161 10.435 1.00 85.94 843 ARG A N 1
ATOM 6627 C CA . ARG A 1 843 ? 7.432 44.786 9.839 1.00 85.94 843 ARG A CA 1
ATOM 6628 C C . ARG A 1 843 ? 8.014 43.939 8.709 1.00 85.94 843 ARG A C 1
ATOM 6630 O O . ARG A 1 843 ? 8.326 44.485 7.656 1.00 85.94 843 ARG A O 1
ATOM 6637 N N . LEU A 1 844 ? 8.149 42.628 8.909 1.00 84.56 844 LEU A N 1
ATOM 6638 C CA . LEU A 1 844 ? 8.681 41.719 7.891 1.00 84.56 844 LEU A CA 1
ATOM 6639 C C . LEU A 1 844 ? 7.776 41.620 6.664 1.00 84.56 844 LEU A C 1
ATOM 6641 O O . LEU A 1 844 ? 8.277 41.688 5.547 1.00 84.56 844 LEU A O 1
ATOM 6645 N N . ASP A 1 845 ? 6.464 41.519 6.858 1.00 85.81 845 ASP A N 1
ATOM 6646 C CA . ASP A 1 845 ? 5.496 41.516 5.758 1.00 85.81 845 ASP A CA 1
ATOM 6647 C C . ASP A 1 845 ? 5.597 42.817 4.943 1.00 85.81 845 ASP A C 1
ATOM 6649 O O . ASP A 1 845 ? 5.718 42.786 3.719 1.00 85.81 845 ASP A O 1
ATOM 6653 N N . SER A 1 846 ? 5.710 43.963 5.624 1.00 85.75 846 SER A N 1
ATOM 6654 C CA . SER A 1 846 ? 5.934 45.259 4.970 1.00 85.75 846 SER A CA 1
ATOM 6655 C C . SER A 1 846 ? 7.243 45.298 4.168 1.00 85.75 846 SER A C 1
ATOM 6657 O O . SER A 1 846 ? 7.256 45.813 3.053 1.00 85.75 846 SER A O 1
ATOM 6659 N N . LEU A 1 847 ? 8.339 44.738 4.697 1.00 84.56 847 LEU A N 1
ATOM 6660 C CA . LEU A 1 847 ? 9.632 44.661 3.999 1.00 84.56 847 LEU A CA 1
ATOM 6661 C C . LEU A 1 847 ? 9.584 43.732 2.778 1.00 84.56 847 LEU A C 1
ATOM 6663 O O . LEU A 1 847 ? 10.181 44.034 1.747 1.00 84.56 847 LEU A O 1
ATOM 6667 N N . VAL A 1 848 ? 8.844 42.623 2.854 1.00 83.12 848 VAL A N 1
ATOM 6668 C CA . VAL A 1 848 ? 8.634 41.730 1.704 1.00 83.12 848 VAL A CA 1
ATOM 6669 C C . VAL A 1 848 ? 7.855 42.439 0.593 1.00 83.12 848 VAL A C 1
ATOM 6671 O O . VAL A 1 848 ? 8.150 42.225 -0.586 1.00 83.12 848 VAL A O 1
ATOM 6674 N N . MET A 1 849 ? 6.901 43.303 0.951 1.00 79.50 849 MET A N 1
ATOM 6675 C CA . MET A 1 849 ? 6.077 44.059 0.001 1.00 79.50 849 MET A CA 1
ATOM 6676 C C . MET A 1 849 ? 6.790 45.255 -0.644 1.00 79.50 849 MET A C 1
ATOM 6678 O O . MET A 1 849 ? 6.335 45.743 -1.681 1.00 79.50 849 MET A O 1
ATOM 6682 N N . GLN A 1 850 ? 7.903 45.734 -0.082 1.00 77.00 850 GLN A N 1
ATOM 6683 C CA . GLN A 1 850 ? 8.673 46.822 -0.686 1.00 77.00 850 GLN A CA 1
ATOM 6684 C C . GLN A 1 850 ? 9.350 46.367 -1.990 1.00 77.00 850 GLN A C 1
ATOM 6686 O O . GLN A 1 850 ? 9.978 45.306 -2.068 1.00 77.00 850 GLN A O 1
ATOM 6691 N N . GLN A 1 851 ? 9.217 47.186 -3.040 1.00 59.94 851 GLN A N 1
ATOM 6692 C CA . GLN A 1 851 ? 9.936 46.966 -4.294 1.00 59.94 851 GLN A CA 1
ATOM 6693 C C . GLN A 1 851 ? 11.423 47.324 -4.119 1.00 59.94 851 GLN A C 1
ATOM 6695 O O . GLN A 1 851 ? 11.717 48.328 -3.469 1.00 59.94 851 GLN A O 1
ATOM 6700 N N . PRO A 1 852 ? 12.362 46.559 -4.712 1.00 59.75 852 PRO A N 1
ATOM 6701 C CA . PRO A 1 852 ? 13.789 46.854 -4.605 1.00 59.75 852 PRO A CA 1
ATOM 6702 C C . PRO A 1 852 ? 14.095 48.239 -5.185 1.00 59.75 852 PRO A C 1
ATOM 6704 O O . PRO A 1 852 ? 13.740 48.519 -6.332 1.00 59.75 852 PRO A O 1
ATOM 6707 N N . THR A 1 853 ? 14.758 49.101 -4.415 1.00 52.81 853 THR A N 1
ATOM 6708 C CA . THR A 1 853 ? 15.055 50.487 -4.816 1.00 52.81 853 THR A CA 1
ATOM 6709 C C . THR A 1 853 ? 16.401 50.654 -5.528 1.00 52.81 853 THR A C 1
ATOM 6711 O O . THR A 1 853 ? 16.619 51.692 -6.151 1.00 52.81 853 THR A O 1
ATOM 6714 N N . HIS A 1 854 ? 17.290 49.649 -5.526 1.00 51.47 854 HIS A N 1
ATOM 6715 C CA . HIS A 1 854 ? 18.629 49.762 -6.121 1.00 51.47 854 HIS A CA 1
ATOM 6716 C C . HIS A 1 854 ? 19.093 48.526 -6.918 1.00 51.47 854 HIS A C 1
ATOM 6718 O O . HIS A 1 854 ? 18.455 47.477 -6.924 1.00 51.47 854 HIS A O 1
ATOM 6724 N N . ALA A 1 855 ? 20.165 48.736 -7.692 1.00 53.44 855 ALA A N 1
ATOM 6725 C CA . ALA A 1 855 ? 20.643 47.941 -8.823 1.00 53.44 855 ALA A CA 1
ATOM 6726 C C . ALA A 1 855 ? 20.750 46.415 -8.594 1.00 53.44 855 ALA A C 1
ATOM 6728 O O . ALA A 1 855 ? 20.998 45.938 -7.495 1.00 53.44 855 ALA A O 1
ATOM 6729 N N . ASN A 1 856 ? 20.621 45.664 -9.698 1.00 55.88 856 ASN A N 1
ATOM 6730 C CA . ASN A 1 856 ? 20.518 44.197 -9.822 1.00 55.88 856 ASN A CA 1
ATOM 6731 C C . ASN A 1 856 ? 21.506 43.311 -9.017 1.00 55.88 856 ASN A C 1
ATOM 6733 O O . ASN A 1 856 ? 21.306 42.098 -9.030 1.00 55.88 856 ASN A O 1
ATOM 6737 N N . SER A 1 857 ? 22.559 43.835 -8.379 1.00 53.62 857 SER A N 1
ATOM 6738 C CA . SER A 1 857 ? 23.588 43.014 -7.720 1.00 53.62 857 SER A CA 1
ATOM 6739 C C . SER A 1 857 ? 23.170 42.442 -6.362 1.00 53.62 857 SER A C 1
ATOM 6741 O O . SER A 1 857 ? 23.664 41.379 -5.998 1.00 53.62 857 SER A O 1
ATOM 6743 N N . ASP A 1 858 ? 22.228 43.074 -5.651 1.00 63.31 858 ASP A N 1
ATOM 6744 C CA . ASP A 1 858 ? 22.007 42.770 -4.222 1.00 63.31 858 ASP A CA 1
ATOM 6745 C C . ASP A 1 858 ? 20.649 42.097 -3.925 1.00 63.31 858 ASP A C 1
ATOM 6747 O O . ASP A 1 858 ? 20.376 41.702 -2.791 1.00 63.31 858 ASP A O 1
ATOM 6751 N N . PHE A 1 859 ? 19.814 41.877 -4.951 1.00 73.81 859 PHE A N 1
ATOM 6752 C CA . PHE A 1 859 ? 18.440 41.365 -4.808 1.00 73.81 859 PHE A CA 1
ATOM 6753 C C . PHE A 1 859 ? 18.360 40.001 -4.105 1.00 73.81 859 PHE A C 1
ATOM 6755 O O . PHE A 1 859 ? 17.573 39.822 -3.179 1.00 73.81 859 PHE A O 1
ATOM 6762 N N . TYR A 1 860 ? 19.160 39.017 -4.528 1.00 69.38 860 TYR A N 1
ATOM 6763 C CA . TYR A 1 860 ? 19.098 37.671 -3.943 1.00 69.38 860 TYR A CA 1
ATOM 6764 C C . TYR A 1 860 ? 19.608 37.651 -2.496 1.00 69.38 860 TYR A C 1
ATOM 6766 O O . TYR A 1 860 ? 19.049 36.939 -1.665 1.00 69.38 860 TYR A O 1
ATOM 6774 N N . THR A 1 861 ? 20.613 38.470 -2.177 1.00 74.50 861 THR A N 1
ATOM 6775 C CA . THR A 1 861 ? 21.177 38.598 -0.826 1.00 74.50 861 THR A CA 1
ATOM 6776 C C . THR A 1 861 ? 20.164 39.207 0.142 1.00 74.50 861 THR A C 1
ATOM 6778 O O . THR A 1 861 ? 19.933 38.656 1.217 1.00 74.50 861 THR A O 1
ATOM 6781 N N . GLU A 1 862 ? 19.496 40.289 -0.261 1.00 76.62 862 GLU A N 1
ATOM 6782 C CA . GLU A 1 862 ? 18.453 40.947 0.534 1.00 76.62 862 GLU A CA 1
ATOM 6783 C C . GLU A 1 862 ? 17.259 40.008 0.784 1.00 76.62 862 GLU A C 1
ATOM 6785 O O . GLU A 1 862 ? 16.802 39.837 1.916 1.00 76.62 862 GLU A O 1
ATOM 6790 N N . LYS A 1 863 ? 16.788 39.309 -0.258 1.00 80.69 863 LYS A N 1
ATOM 6791 C CA . LYS A 1 863 ? 15.667 38.362 -0.137 1.00 80.69 863 LYS A CA 1
ATOM 6792 C C . LYS A 1 863 ? 16.040 37.133 0.706 1.00 80.69 863 LYS A C 1
ATOM 6794 O O . LYS A 1 863 ? 15.197 36.631 1.448 1.00 80.69 863 LYS A O 1
ATOM 6799 N N . HIS A 1 864 ? 17.297 36.687 0.668 1.00 74.81 864 HIS A N 1
ATOM 6800 C CA . HIS A 1 864 ? 17.798 35.618 1.536 1.00 74.81 864 HIS A CA 1
ATOM 6801 C C . HIS A 1 864 ? 17.859 36.041 3.014 1.00 74.81 864 HIS A C 1
ATOM 6803 O O . HIS A 1 864 ? 17.481 35.264 3.891 1.00 74.81 864 HIS A O 1
ATOM 6809 N N . GLN A 1 865 ? 18.266 37.280 3.308 1.00 78.19 865 GLN A N 1
ATOM 6810 C CA . GLN A 1 865 ? 18.229 37.823 4.672 1.00 78.19 865 GLN A CA 1
ATOM 6811 C C . GLN A 1 865 ? 16.793 37.889 5.214 1.00 78.19 865 GLN A C 1
ATOM 6813 O O . GLN A 1 865 ? 16.545 37.486 6.352 1.00 78.19 865 GLN A O 1
ATOM 6818 N N . LEU A 1 866 ? 15.828 38.303 4.386 1.00 80.06 866 LEU A N 1
ATOM 6819 C CA . LEU A 1 866 ? 14.409 38.294 4.758 1.00 80.06 866 LEU A CA 1
ATOM 6820 C C . LEU A 1 866 ? 13.886 36.873 5.031 1.00 80.06 866 LEU A C 1
ATOM 6822 O O . LEU A 1 866 ? 13.138 36.676 5.988 1.00 80.06 866 LEU A O 1
ATOM 6826 N N . LEU A 1 867 ? 14.318 35.864 4.261 1.00 74.44 867 LEU A N 1
ATOM 6827 C CA . LEU A 1 867 ? 13.968 34.459 4.521 1.00 74.44 867 LEU A CA 1
ATOM 6828 C C . LEU A 1 867 ? 14.502 33.960 5.866 1.00 74.44 867 LEU A C 1
ATOM 6830 O O . LEU A 1 867 ? 13.777 33.286 6.600 1.00 74.44 867 LEU A O 1
ATOM 6834 N N . GLN A 1 868 ? 15.743 34.307 6.209 1.00 76.88 868 GLN A N 1
ATOM 6835 C CA . GLN A 1 868 ? 16.334 33.951 7.501 1.00 76.88 868 GLN A CA 1
ATOM 6836 C C . GLN A 1 868 ? 15.572 34.599 8.662 1.00 76.88 868 GLN A C 1
ATOM 6838 O O . GLN A 1 868 ? 15.244 33.923 9.638 1.00 76.88 868 GLN A O 1
ATOM 6843 N N . GLN A 1 869 ? 15.232 35.885 8.542 1.00 78.56 869 GLN A N 1
ATOM 6844 C CA . GLN A 1 869 ? 14.447 36.595 9.554 1.00 78.56 869 GLN A CA 1
ATOM 6845 C C . GLN A 1 869 ? 13.040 36.000 9.716 1.00 78.56 869 GLN A C 1
ATOM 6847 O O . GLN A 1 869 ? 12.576 35.828 10.845 1.00 78.56 869 GLN A O 1
ATOM 6852 N N . LEU A 1 870 ? 12.389 35.610 8.613 1.00 78.31 870 LEU A N 1
ATOM 6853 C CA . LEU A 1 870 ? 11.083 34.945 8.629 1.00 78.31 870 LEU A CA 1
ATOM 6854 C C . LEU A 1 870 ? 11.160 33.574 9.317 1.00 78.31 870 LEU A C 1
ATOM 6856 O O . LEU A 1 870 ? 10.326 33.265 10.169 1.00 78.31 870 LEU A O 1
ATOM 6860 N N . GLY A 1 871 ? 12.185 32.775 9.010 1.00 67.75 871 GLY A N 1
ATOM 6861 C CA . GLY A 1 871 ? 12.420 31.480 9.654 1.00 67.75 871 GLY A CA 1
ATOM 6862 C C . GLY A 1 871 ? 12.668 31.596 11.161 1.00 67.75 871 GLY A C 1
ATOM 6863 O O . GLY A 1 871 ? 12.073 30.856 11.947 1.00 67.75 871 GLY A O 1
ATOM 6864 N N . LEU A 1 872 ? 13.489 32.564 11.581 1.00 75.06 872 LEU A N 1
ATOM 6865 C CA . LEU A 1 872 ? 13.751 32.839 12.997 1.00 75.06 872 LEU A CA 1
ATOM 6866 C C . LEU A 1 872 ? 12.483 33.270 13.738 1.00 75.06 872 LEU A C 1
ATOM 6868 O O . LEU A 1 872 ? 12.213 32.770 14.831 1.00 75.06 872 LEU A O 1
ATOM 6872 N N . LEU A 1 873 ? 11.685 34.159 13.145 1.00 77.50 873 LEU A N 1
ATOM 6873 C CA . LEU A 1 873 ? 10.448 34.622 13.764 1.00 77.50 873 LEU A CA 1
ATOM 6874 C C . LEU A 1 873 ? 9.403 33.503 13.862 1.00 77.50 873 LEU A C 1
ATOM 6876 O O . LEU A 1 873 ? 8.771 33.358 14.906 1.00 77.50 873 LEU A O 1
ATOM 6880 N N . ARG A 1 874 ? 9.278 32.651 12.836 1.00 79.19 874 ARG A N 1
ATOM 6881 C CA . ARG A 1 874 ? 8.368 31.493 12.861 1.00 79.19 874 ARG A CA 1
ATOM 6882 C C . ARG A 1 874 ? 8.774 30.469 13.920 1.00 79.19 874 ARG A C 1
ATOM 6884 O O . ARG A 1 874 ? 7.917 29.962 14.636 1.00 79.19 874 ARG A O 1
ATOM 6891 N N . ARG A 1 875 ? 10.077 30.211 14.080 1.00 69.62 875 ARG A N 1
ATOM 6892 C CA . ARG A 1 875 ? 10.594 29.361 15.165 1.00 69.62 875 ARG A CA 1
ATOM 6893 C C . ARG A 1 875 ? 10.216 29.919 16.539 1.00 69.62 875 ARG A C 1
ATOM 6895 O O . ARG A 1 875 ? 9.771 29.161 17.393 1.00 69.62 875 ARG A O 1
ATOM 6902 N N . ARG A 1 876 ? 10.369 31.230 16.746 1.00 71.94 876 ARG A N 1
ATOM 6903 C CA . ARG A 1 876 ? 10.002 31.901 18.005 1.00 71.94 876 ARG A CA 1
ATOM 6904 C C . ARG A 1 876 ? 8.499 31.823 18.279 1.00 71.94 876 ARG A C 1
ATOM 6906 O O . ARG A 1 876 ? 8.112 31.487 19.393 1.00 71.94 876 ARG A O 1
ATOM 6913 N N . LEU A 1 877 ? 7.676 32.049 17.257 1.00 75.44 877 LEU A N 1
ATOM 6914 C CA . LEU A 1 877 ? 6.221 31.943 17.349 1.00 75.44 877 LEU A CA 1
ATOM 6915 C C . LEU A 1 877 ? 5.770 30.538 17.759 1.00 75.44 877 LEU A C 1
ATOM 6917 O O . LEU A 1 877 ? 4.929 30.399 18.638 1.00 75.44 877 LEU A O 1
ATOM 6921 N N . LEU A 1 878 ? 6.367 29.495 17.174 1.00 68.81 878 LEU A N 1
ATOM 6922 C CA . LEU A 1 878 ? 6.061 28.105 17.521 1.00 68.81 878 LEU A CA 1
ATOM 6923 C C . LEU A 1 878 ? 6.447 27.759 18.964 1.00 68.81 878 LEU A C 1
ATOM 6925 O O . LEU A 1 878 ? 5.730 27.009 19.622 1.00 68.81 878 LEU A O 1
ATOM 6929 N N . LEU A 1 879 ? 7.555 28.311 19.470 1.00 67.69 879 LEU A N 1
ATOM 6930 C CA . LEU A 1 879 ? 7.954 28.132 20.868 1.00 67.69 879 LEU A CA 1
ATOM 6931 C C . LEU A 1 879 ? 6.965 28.806 21.822 1.00 67.69 879 LEU A C 1
ATOM 6933 O O . LEU A 1 879 ? 6.522 28.167 22.772 1.00 67.69 879 LEU A O 1
ATOM 6937 N N . LEU A 1 880 ? 6.575 30.053 21.544 1.00 71.56 880 LEU A N 1
ATOM 6938 C CA . LEU A 1 880 ? 5.569 30.760 22.338 1.00 71.56 880 LEU A CA 1
ATOM 6939 C C . LEU A 1 880 ? 4.218 30.035 22.303 1.00 71.56 880 LEU A C 1
ATOM 6941 O O . LEU A 1 880 ? 3.599 29.830 23.341 1.00 71.56 880 LEU A O 1
ATOM 6945 N N . TRP A 1 881 ? 3.789 29.582 21.125 1.00 70.56 881 TRP A N 1
ATOM 6946 C CA . TRP A 1 881 ? 2.542 28.841 20.971 1.00 70.56 881 TRP A CA 1
ATOM 6947 C C . TRP A 1 881 ? 2.567 27.529 21.762 1.00 70.56 881 TRP A C 1
ATOM 6949 O O . TRP A 1 881 ? 1.637 27.253 22.515 1.00 70.56 881 TRP A O 1
ATOM 6959 N N . ARG A 1 882 ? 3.668 26.769 21.690 1.00 65.00 882 ARG A N 1
ATOM 6960 C CA . ARG A 1 882 ? 3.857 25.544 22.480 1.00 65.00 882 ARG A CA 1
ATOM 6961 C C . ARG A 1 882 ? 3.787 25.797 23.986 1.00 65.00 882 ARG A C 1
ATOM 6963 O O . ARG A 1 882 ? 3.225 24.973 24.692 1.00 65.00 882 ARG A O 1
ATOM 6970 N N . LEU A 1 883 ? 4.316 26.922 24.469 1.00 66.69 883 LEU A N 1
ATOM 6971 C CA . LEU A 1 883 ? 4.230 27.287 25.886 1.00 66.69 883 LEU A CA 1
ATOM 6972 C C . LEU A 1 883 ? 2.789 27.571 26.339 1.00 66.69 883 LEU A C 1
ATOM 6974 O O . LEU A 1 883 ? 2.506 27.440 27.525 1.00 66.69 883 LEU A O 1
ATOM 6978 N N . MET A 1 884 ? 1.887 27.951 25.429 1.00 70.44 884 MET A N 1
ATOM 6979 C CA . MET A 1 884 ? 0.508 28.334 25.755 1.00 70.44 884 MET A CA 1
ATOM 6980 C C . MET A 1 884 ? -0.520 27.214 25.561 1.00 70.44 884 MET A C 1
ATOM 6982 O O . MET A 1 884 ? -1.572 27.278 26.190 1.00 70.44 884 MET A O 1
ATOM 6986 N N . MET A 1 885 ? -0.246 26.206 24.722 1.00 65.06 885 MET A N 1
ATOM 6987 C CA . MET A 1 885 ? -1.251 25.204 24.317 1.00 65.06 885 MET A CA 1
ATOM 6988 C C . MET A 1 885 ? -1.892 24.454 25.493 1.00 65.06 885 MET A C 1
ATOM 6990 O O . MET A 1 885 ? -3.104 24.248 25.480 1.00 65.06 885 MET A O 1
ATOM 6994 N N . ASP A 1 886 ? -1.115 24.136 26.528 1.00 66.75 886 ASP A N 1
ATOM 6995 C CA . ASP A 1 886 ? -1.584 23.301 27.643 1.00 66.75 886 ASP A CA 1
ATOM 6996 C C . ASP A 1 886 ? -2.163 24.130 28.808 1.00 66.75 886 ASP A C 1
ATOM 6998 O O . ASP A 1 886 ? -2.820 23.607 29.711 1.00 66.75 886 ASP A O 1
ATOM 7002 N N . LYS A 1 887 ? -1.959 25.455 28.795 1.00 70.94 887 LYS A N 1
ATOM 7003 C CA . LYS A 1 887 ? -2.346 26.340 29.904 1.00 70.94 887 LYS A CA 1
ATOM 7004 C C . LYS A 1 887 ? -3.863 26.444 30.122 1.00 70.94 887 LYS A C 1
ATOM 7006 O O . LYS A 1 887 ? -4.266 26.399 31.284 1.00 70.94 887 LYS A O 1
ATOM 7011 N N . PRO A 1 888 ? -4.734 26.529 29.092 1.00 76.12 888 PRO A N 1
ATOM 7012 C CA . PRO A 1 888 ? -6.180 26.621 29.304 1.00 76.12 888 PRO A CA 1
ATOM 7013 C C . PRO A 1 888 ? -6.759 25.437 30.084 1.00 76.12 888 PRO A C 1
ATOM 7015 O O . PRO A 1 888 ? -7.652 25.616 30.909 1.00 76.12 888 PRO A O 1
ATOM 7018 N N . GLU A 1 889 ? -6.246 24.225 29.857 1.00 69.81 889 GLU A N 1
ATOM 7019 C CA . GLU A 1 889 ? -6.709 23.026 30.565 1.00 69.81 889 GLU A CA 1
ATOM 7020 C C . GLU A 1 889 ? -6.294 23.037 32.036 1.00 69.81 889 GLU A C 1
ATOM 7022 O O . GLU A 1 889 ? -7.072 22.664 32.916 1.00 69.81 889 GLU A O 1
ATOM 7027 N N . ILE A 1 890 ? -5.093 23.533 32.316 1.00 69.69 890 ILE A N 1
ATOM 7028 C CA . ILE A 1 890 ? -4.562 23.646 33.674 1.00 69.69 890 ILE A CA 1
ATOM 7029 C C . ILE A 1 890 ? -5.330 24.703 34.449 1.00 69.69 890 ILE A C 1
ATOM 7031 O O . ILE A 1 890 ? -5.772 24.441 35.566 1.00 69.69 890 ILE A O 1
ATOM 7035 N N . ILE A 1 891 ? -5.576 25.858 33.833 1.00 73.25 891 ILE A N 1
ATOM 7036 C CA . ILE A 1 891 ? -6.382 26.924 34.424 1.00 73.25 891 ILE A CA 1
ATOM 7037 C C . ILE A 1 891 ? -7.801 26.414 34.713 1.00 73.25 891 ILE A C 1
ATOM 7039 O O . ILE A 1 891 ? -8.312 26.619 35.813 1.00 73.25 891 ILE A O 1
ATOM 7043 N N . ARG A 1 892 ? -8.407 25.651 33.797 1.00 74.69 892 ARG A N 1
ATOM 7044 C CA . ARG A 1 892 ? -9.720 25.017 34.004 1.00 74.69 892 ARG A CA 1
ATOM 7045 C C . ARG A 1 892 ? -9.714 23.987 35.140 1.00 74.69 892 ARG A C 1
ATOM 7047 O O . ARG A 1 892 ? -10.677 23.898 35.904 1.00 74.69 892 ARG A O 1
ATOM 7054 N N . SER A 1 893 ? -8.629 23.226 35.297 1.00 70.38 893 SER A N 1
ATOM 7055 C CA . SER A 1 893 ? -8.452 22.325 36.443 1.00 70.38 893 SER A CA 1
ATOM 7056 C C . SER A 1 893 ? -8.382 23.107 37.759 1.00 70.38 893 SER A C 1
ATOM 7058 O O . SER A 1 893 ? -9.043 22.732 38.730 1.00 70.38 893 SER A O 1
ATOM 7060 N N . LEU A 1 894 ? -7.654 24.228 37.781 1.00 69.06 894 LEU A N 1
ATOM 7061 C CA . LEU A 1 894 ? -7.581 25.115 38.944 1.00 69.06 894 LEU A CA 1
ATOM 7062 C C . LEU A 1 894 ? -8.949 25.725 39.285 1.00 69.06 894 LEU A C 1
ATOM 7064 O O . LEU A 1 894 ? -9.311 25.755 40.458 1.00 69.06 894 LEU A O 1
ATOM 7068 N N . GLN A 1 895 ? -9.737 26.131 38.283 1.00 69.88 895 GLN A N 1
ATOM 7069 C CA . GLN A 1 895 ? -11.080 26.695 38.472 1.00 69.88 895 GLN A CA 1
ATOM 7070 C C . GLN A 1 895 ? -12.056 25.716 39.142 1.00 69.88 895 GLN A C 1
ATOM 7072 O O . GLN A 1 895 ? -12.828 26.118 40.009 1.00 69.88 895 GLN A O 1
ATOM 7077 N N . HIS A 1 896 ? -12.072 24.446 38.721 1.00 66.12 896 HIS A N 1
ATOM 7078 C CA . HIS A 1 896 ? -13.136 23.510 39.108 1.00 66.12 896 HIS A CA 1
ATOM 7079 C C . HIS A 1 896 ? -12.759 22.526 40.214 1.00 66.12 896 HIS A C 1
ATOM 7081 O O . HIS A 1 896 ? -13.645 22.072 40.938 1.00 66.12 896 HIS A O 1
ATOM 7087 N N . ARG A 1 897 ? -11.481 22.149 40.323 1.00 61.72 897 ARG A N 1
ATOM 7088 C CA . ARG A 1 897 ? -11.042 21.084 41.237 1.00 61.72 897 ARG A CA 1
ATOM 7089 C C . ARG A 1 897 ? -10.310 21.610 42.462 1.00 61.72 897 ARG A C 1
ATOM 7091 O O . ARG A 1 897 ? -10.523 21.079 43.547 1.00 61.72 897 ARG A O 1
ATOM 7098 N N . GLU A 1 898 ? -9.489 22.639 42.284 1.00 62.91 898 GLU A N 1
ATOM 7099 C CA . GLU A 1 898 ? -8.506 23.046 43.295 1.00 62.91 898 GLU A CA 1
ATOM 7100 C C . GLU A 1 898 ? -8.898 24.361 44.000 1.00 62.91 898 GLU A C 1
ATOM 7102 O O . GLU A 1 898 ? -8.869 24.421 45.227 1.00 62.91 898 GLU A O 1
ATOM 7107 N N . PHE A 1 899 ? -9.343 25.392 43.261 1.00 70.25 899 PHE A N 1
ATOM 7108 C CA . PHE A 1 899 ? -9.650 26.731 43.797 1.00 70.25 899 PHE A CA 1
ATOM 7109 C C . PHE A 1 899 ? -10.983 27.311 43.277 1.00 70.25 899 PHE A C 1
ATOM 7111 O O . PHE A 1 899 ? -11.003 28.327 42.575 1.00 70.25 899 PHE A O 1
ATOM 7118 N N . PRO A 1 900 ? -12.135 26.736 43.667 1.00 62.81 900 PRO A N 1
ATOM 7119 C CA . PRO A 1 900 ? -13.453 27.172 43.188 1.00 62.81 900 PRO A CA 1
ATOM 7120 C C . PRO A 1 900 ? -13.809 28.622 43.563 1.00 62.81 900 PRO A C 1
ATOM 7122 O O . PRO A 1 900 ? -14.584 29.280 42.867 1.00 62.81 900 PRO A O 1
ATOM 7125 N N . LEU A 1 901 ? -13.222 29.158 44.639 1.00 69.75 901 LEU A N 1
ATOM 7126 C CA . LEU A 1 901 ? -13.412 30.556 45.043 1.00 69.75 901 LEU A CA 1
ATOM 7127 C C . LEU A 1 901 ? -12.727 31.545 44.085 1.00 69.75 901 LEU A C 1
ATOM 7129 O O . LEU A 1 901 ? -13.222 32.655 43.916 1.00 69.75 901 LEU A O 1
ATOM 7133 N N . ALA A 1 902 ? -11.650 31.131 43.410 1.00 70.06 902 ALA A N 1
ATOM 7134 C CA . ALA A 1 902 ? -10.917 31.943 42.437 1.00 70.06 902 ALA A CA 1
ATOM 7135 C C . ALA A 1 902 ? -11.444 31.794 40.995 1.00 70.06 902 ALA A C 1
ATOM 7137 O O . ALA A 1 902 ? -10.843 32.335 40.068 1.00 70.06 902 ALA A O 1
ATOM 7138 N N . HIS A 1 903 ? -12.559 31.080 40.780 1.00 75.19 903 HIS A N 1
ATOM 7139 C CA . HIS A 1 903 ? -13.004 30.680 39.440 1.00 75.19 903 HIS A CA 1
ATOM 7140 C C . HIS A 1 903 ? -13.215 31.847 38.463 1.00 75.19 903 HIS A C 1
ATOM 7142 O O . HIS A 1 903 ? -12.888 31.698 37.294 1.00 75.19 903 HIS A O 1
ATOM 7148 N N . LEU A 1 904 ? -13.742 32.998 38.909 1.00 76.06 904 LEU A N 1
ATOM 7149 C CA . LEU A 1 904 ? -13.974 34.153 38.025 1.00 76.06 904 LEU A CA 1
ATOM 7150 C C . LEU A 1 904 ? -12.662 34.767 37.540 1.00 76.06 904 LEU A C 1
ATOM 7152 O O . LEU A 1 904 ? -12.535 35.075 36.361 1.00 76.06 904 LEU A O 1
ATOM 7156 N N . LEU A 1 905 ? -11.690 34.901 38.442 1.00 78.75 905 LEU A N 1
ATOM 7157 C CA . LEU A 1 905 ? -10.377 35.461 38.137 1.00 78.75 905 LEU A CA 1
ATOM 7158 C C . LEU A 1 905 ? -9.571 34.505 37.251 1.00 78.75 905 LEU A C 1
ATOM 7160 O O . LEU A 1 905 ? -9.016 34.911 36.241 1.00 78.75 905 LEU A O 1
ATOM 7164 N N . LEU A 1 906 ? -9.588 33.207 37.555 1.00 79.12 906 LEU A N 1
ATOM 7165 C CA . LEU A 1 906 ? -8.945 32.196 36.714 1.00 79.12 906 LEU A CA 1
ATOM 7166 C C . LEU A 1 906 ? -9.641 32.027 35.353 1.00 79.12 906 LEU A C 1
ATOM 7168 O O . LEU A 1 906 ? -8.994 31.645 34.384 1.00 79.12 906 LEU A O 1
ATOM 7172 N N . ARG A 1 907 ? -10.947 32.292 35.249 1.00 79.31 907 ARG A N 1
ATOM 7173 C CA . ARG A 1 907 ? -11.664 32.288 33.965 1.00 79.31 907 ARG A CA 1
ATOM 7174 C C . ARG A 1 907 ? -11.234 33.442 33.067 1.00 79.31 907 ARG A C 1
ATOM 7176 O O . ARG A 1 907 ? -11.055 33.222 31.875 1.00 79.31 907 ARG A O 1
ATOM 7183 N N . ASP A 1 908 ? -11.023 34.625 33.636 1.00 81.81 908 ASP A N 1
ATOM 7184 C CA . ASP A 1 908 ? -10.493 35.779 32.903 1.00 81.81 908 ASP A CA 1
ATOM 7185 C C . ASP A 1 908 ? -9.103 35.472 32.318 1.00 81.81 908 ASP A C 1
ATOM 7187 O O . ASP A 1 908 ? -8.860 35.660 31.125 1.00 81.81 908 ASP A O 1
ATOM 7191 N N . VAL A 1 909 ? -8.232 34.845 33.117 1.00 81.50 909 VAL A N 1
ATOM 7192 C CA . VAL A 1 909 ? -6.909 34.394 32.658 1.00 81.50 909 VAL A CA 1
ATOM 7193 C C . VAL A 1 909 ? -7.017 33.315 31.568 1.00 81.50 909 VAL A C 1
ATOM 7195 O O . VAL A 1 909 ? -6.283 33.362 30.582 1.00 81.50 909 VAL A O 1
ATOM 7198 N N . GLU A 1 910 ? -7.952 32.361 31.683 1.00 81.00 910 GLU A N 1
ATOM 7199 C CA . GLU A 1 910 ? -8.194 31.355 30.632 1.00 81.00 910 GLU A CA 1
ATOM 7200 C C . GLU A 1 910 ? -8.596 32.008 29.300 1.00 81.00 910 GLU A C 1
ATOM 7202 O O . GLU A 1 910 ? -8.098 31.620 28.238 1.00 81.00 910 GLU A O 1
ATOM 7207 N N . ASP A 1 911 ? -9.487 32.998 29.346 1.00 79.12 911 ASP A N 1
ATOM 7208 C CA . ASP A 1 911 ? -9.955 33.704 28.156 1.00 79.12 911 ASP A CA 1
ATOM 7209 C C . ASP A 1 911 ? -8.839 34.570 27.542 1.00 79.12 911 ASP A C 1
ATOM 7211 O O . ASP A 1 911 ? -8.691 34.597 26.314 1.00 79.12 911 ASP A O 1
ATOM 7215 N N . HIS A 1 912 ? -7.967 35.163 28.365 1.00 81.69 912 HIS A N 1
ATOM 7216 C CA . HIS A 1 912 ? -6.768 35.869 27.905 1.00 81.69 912 HIS A CA 1
ATOM 7217 C C . HIS A 1 912 ? -5.793 34.922 27.178 1.00 81.69 912 HIS A C 1
ATOM 7219 O O . HIS A 1 912 ? -5.369 35.217 26.057 1.00 81.69 912 HIS A O 1
ATOM 7225 N N . VAL A 1 913 ? -5.511 33.733 27.729 1.00 80.12 913 VAL A N 1
ATOM 7226 C CA . VAL A 1 913 ? -4.655 32.721 27.076 1.00 80.12 913 VAL A CA 1
ATOM 7227 C C . VAL A 1 913 ? -5.252 32.246 25.744 1.00 80.12 913 VAL A C 1
ATOM 7229 O O . VAL A 1 913 ? -4.532 32.122 24.750 1.00 80.12 913 VAL A O 1
ATOM 7232 N N . LYS A 1 914 ? -6.573 32.022 25.669 1.00 79.50 914 LYS A N 1
ATOM 7233 C CA . LYS A 1 914 ? -7.249 31.694 24.396 1.00 79.50 914 LYS A CA 1
ATOM 7234 C C . LYS A 1 914 ? -7.091 32.814 23.368 1.00 79.50 914 LYS A C 1
ATOM 7236 O O . LYS A 1 914 ? -6.843 32.534 22.191 1.00 79.50 914 LYS A O 1
ATOM 7241 N N . GLY A 1 915 ? -7.194 34.068 23.810 1.00 80.12 915 GLY A N 1
ATOM 7242 C CA . GLY A 1 915 ? -6.921 35.248 22.991 1.00 80.12 915 GLY A CA 1
ATOM 7243 C C . GLY A 1 915 ? -5.506 35.235 22.407 1.00 80.12 915 GLY A C 1
ATOM 7244 O O . GLY A 1 915 ? -5.336 35.441 21.205 1.00 80.12 915 GLY A O 1
ATOM 7245 N N . LEU A 1 916 ? -4.499 34.891 23.213 1.00 80.06 916 LEU A N 1
ATOM 7246 C CA . LEU A 1 916 ? -3.106 34.789 22.765 1.00 80.06 916 LEU A CA 1
ATOM 7247 C C . LEU A 1 916 ? -2.861 33.649 21.771 1.00 80.06 916 LEU A C 1
ATOM 7249 O O . LEU A 1 916 ? -2.110 33.825 20.809 1.00 80.06 916 LEU A O 1
ATOM 7253 N N . CYS A 1 917 ? -3.510 32.496 21.952 1.00 79.31 917 CYS A N 1
ATOM 7254 C CA . CYS A 1 917 ? -3.457 31.400 20.980 1.00 79.31 917 CYS A CA 1
ATOM 7255 C C . CYS A 1 917 ? -4.042 31.822 19.623 1.00 79.31 917 CYS A C 1
ATOM 7257 O O . CYS A 1 917 ? -3.456 31.536 18.576 1.00 79.31 917 CYS A O 1
ATOM 7259 N N . SER A 1 918 ? -5.162 32.553 19.638 1.00 80.12 918 SER A N 1
ATOM 7260 C CA . SER A 1 918 ? -5.755 33.132 18.427 1.00 80.12 918 SER A CA 1
ATOM 7261 C C . SER A 1 918 ? -4.810 34.141 17.767 1.00 80.12 918 SER A C 1
ATOM 7263 O O . SER A 1 918 ? -4.576 34.068 16.559 1.00 80.12 918 SER A O 1
ATOM 7265 N N . LEU A 1 919 ? -4.181 35.019 18.556 1.00 81.62 919 LEU A N 1
ATOM 7266 C CA . LEU A 1 919 ? -3.191 35.978 18.066 1.00 81.62 919 LEU A CA 1
ATOM 7267 C C . LEU A 1 919 ? -1.989 35.277 17.415 1.00 81.62 919 LEU A C 1
ATOM 7269 O O . LEU A 1 919 ? -1.584 35.646 16.316 1.00 81.62 919 LEU A O 1
ATOM 7273 N N . CYS A 1 920 ? -1.450 34.219 18.027 1.00 80.38 920 CYS A N 1
ATOM 7274 C CA . CYS A 1 920 ? -0.335 33.471 17.442 1.00 80.38 920 CYS A CA 1
ATOM 7275 C C . CYS A 1 920 ? -0.701 32.826 16.099 1.00 80.38 920 CYS A C 1
ATOM 7277 O O . CYS A 1 920 ? 0.099 32.867 15.165 1.00 80.38 920 CYS A O 1
ATOM 7279 N N . SER A 1 921 ? -1.921 32.300 15.972 1.00 77.81 921 SER A N 1
ATOM 7280 C CA . SER A 1 921 ? -2.445 31.783 14.702 1.00 77.81 921 SER A CA 1
ATOM 7281 C C . SER A 1 921 ? -2.549 32.881 13.630 1.00 77.81 921 SER A C 1
ATOM 7283 O O . SER A 1 921 ? 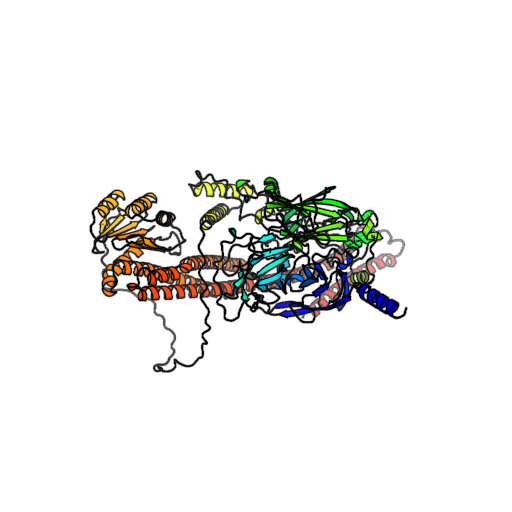-2.166 32.683 12.474 1.00 77.81 921 SER A O 1
ATOM 7285 N N . GLN A 1 922 ? -2.979 34.089 14.008 1.00 83.31 922 GLN A N 1
ATOM 7286 C CA . GLN A 1 922 ? -3.022 35.234 13.091 1.00 83.31 922 GLN A CA 1
ATOM 7287 C C . GLN A 1 922 ? -1.621 35.656 12.626 1.00 83.31 922 GLN A C 1
ATOM 7289 O O . GLN A 1 922 ? -1.411 35.880 11.431 1.00 83.31 922 GLN A O 1
ATOM 7294 N N . VAL A 1 923 ? -0.651 35.716 13.543 1.00 81.75 923 VAL A N 1
ATOM 7295 C CA . VAL A 1 923 ? 0.749 36.034 13.225 1.00 81.75 923 VAL A CA 1
ATOM 7296 C C . VAL A 1 923 ? 1.352 34.977 12.295 1.00 81.75 923 VAL A C 1
ATOM 7298 O O . VAL A 1 923 ? 2.041 35.327 11.338 1.00 81.75 923 VAL A O 1
ATOM 7301 N N . GLU A 1 924 ? 1.049 33.695 12.506 1.00 85.50 924 GLU A N 1
ATOM 7302 C CA . GLU A 1 924 ? 1.464 32.605 11.614 1.00 85.50 924 GLU A CA 1
ATOM 7303 C C . GLU A 1 924 ? 0.963 32.846 10.188 1.00 85.50 924 GLU A C 1
ATOM 7305 O O . GLU A 1 924 ? 1.748 32.799 9.236 1.00 85.50 924 GLU A O 1
ATOM 7310 N N . SER A 1 925 ? -0.316 33.205 10.055 1.00 78.62 925 SER A N 1
ATOM 7311 C CA . SER A 1 925 ? -0.942 33.475 8.763 1.00 78.62 925 SER A CA 1
ATOM 7312 C C . SER A 1 925 ? -0.259 34.634 8.028 1.00 78.62 925 SER A C 1
ATOM 7314 O O . SER A 1 925 ? -0.040 34.561 6.815 1.00 78.62 925 SER A O 1
ATOM 7316 N N . VAL A 1 926 ? 0.133 35.691 8.752 1.00 80.94 926 VAL A N 1
ATOM 7317 C CA . VAL A 1 926 ? 0.922 36.809 8.202 1.00 80.94 926 VAL A CA 1
ATOM 7318 C C . VAL A 1 926 ? 2.278 36.315 7.691 1.00 80.94 926 VAL A C 1
ATOM 7320 O O . VAL A 1 926 ? 2.641 36.601 6.551 1.00 80.94 926 VAL A O 1
ATOM 7323 N N . LEU A 1 927 ? 3.006 35.519 8.480 1.00 79.12 927 LEU A N 1
ATOM 7324 C CA . LEU A 1 927 ? 4.315 34.982 8.082 1.00 79.12 927 LEU A CA 1
ATOM 7325 C C . LEU A 1 927 ? 4.221 34.030 6.883 1.00 79.12 927 LEU A C 1
ATOM 7327 O O . LEU A 1 927 ? 5.084 34.059 6.005 1.00 79.12 927 LEU A O 1
ATOM 7331 N N . SER A 1 928 ? 3.170 33.215 6.814 1.00 78.38 928 SER A N 1
ATOM 7332 C CA . SER A 1 928 ? 2.897 32.322 5.686 1.00 78.38 928 SER A CA 1
ATOM 7333 C C . SER A 1 928 ? 2.639 33.101 4.394 1.00 78.38 928 SER A C 1
ATOM 7335 O O . SER A 1 928 ? 3.211 32.769 3.352 1.00 78.38 928 SER A O 1
ATOM 7337 N N . ARG A 1 929 ? 1.856 34.189 4.455 1.00 82.00 929 ARG A N 1
ATOM 7338 C CA . ARG A 1 929 ? 1.650 35.084 3.303 1.00 82.00 929 ARG A CA 1
ATOM 7339 C C . ARG A 1 929 ? 2.941 35.782 2.881 1.00 82.00 929 ARG A C 1
ATOM 7341 O O . ARG A 1 929 ? 3.267 35.770 1.694 1.00 82.00 929 ARG A O 1
ATOM 7348 N N . ALA A 1 930 ? 3.701 36.325 3.831 1.00 78.38 930 ALA A N 1
ATOM 7349 C CA . ALA A 1 930 ? 4.988 36.959 3.555 1.00 78.38 930 ALA A CA 1
ATOM 7350 C C . ALA A 1 930 ? 5.960 35.979 2.867 1.00 78.38 930 ALA A C 1
ATOM 7352 O O . ALA A 1 930 ? 6.607 36.326 1.880 1.00 78.38 930 ALA A O 1
ATOM 7353 N N . HIS A 1 931 ? 6.006 34.720 3.313 1.00 79.38 931 HIS A N 1
ATOM 7354 C CA . HIS A 1 931 ? 6.827 33.683 2.688 1.00 79.38 931 HIS A CA 1
ATOM 7355 C C . HIS A 1 931 ? 6.397 33.400 1.241 1.00 79.38 931 HIS A C 1
ATOM 7357 O O . HIS A 1 931 ? 7.239 33.357 0.343 1.00 79.38 931 HIS A O 1
ATOM 7363 N N . ALA A 1 932 ? 5.093 33.237 0.997 1.00 73.12 932 ALA A N 1
ATOM 7364 C CA . ALA A 1 932 ? 4.559 32.984 -0.340 1.00 73.12 932 ALA A CA 1
ATOM 7365 C C . ALA A 1 932 ? 4.872 34.137 -1.312 1.00 73.12 932 ALA A C 1
ATOM 7367 O O . ALA A 1 932 ? 5.331 33.904 -2.432 1.00 73.12 932 ALA A O 1
ATOM 7368 N N . ASN A 1 933 ? 4.711 35.385 -0.861 1.00 78.44 933 ASN A N 1
ATOM 7369 C CA . ASN A 1 933 ? 5.041 36.572 -1.651 1.00 78.44 933 ASN A CA 1
ATOM 7370 C C . ASN A 1 933 ? 6.538 36.655 -1.971 1.00 78.44 933 ASN A C 1
ATOM 7372 O O . ASN A 1 933 ? 6.923 36.983 -3.095 1.00 78.44 933 ASN A O 1
ATOM 7376 N N . LEU A 1 934 ? 7.390 36.308 -1.005 1.00 78.94 934 LEU A N 1
ATOM 7377 C CA . LEU A 1 934 ? 8.840 36.291 -1.175 1.00 78.94 934 LEU A CA 1
ATOM 7378 C C . LEU A 1 934 ? 9.282 35.239 -2.207 1.00 78.94 934 LEU A C 1
ATOM 7380 O O . LEU A 1 934 ? 10.090 35.539 -3.089 1.00 78.94 934 LEU A O 1
ATOM 7384 N N . MET A 1 935 ? 8.692 34.040 -2.166 1.00 79.00 935 MET A N 1
ATOM 7385 C CA . MET A 1 935 ? 8.922 32.990 -3.168 1.00 79.00 935 MET A CA 1
ATOM 7386 C C . MET A 1 935 ? 8.446 33.401 -4.564 1.00 79.00 935 MET A C 1
ATOM 7388 O O . MET A 1 935 ? 9.151 33.178 -5.551 1.00 79.00 935 MET A O 1
ATOM 7392 N N . ALA A 1 936 ? 7.287 34.057 -4.662 1.00 74.56 936 ALA A N 1
ATOM 7393 C CA . ALA A 1 936 ? 6.770 34.559 -5.932 1.00 74.56 936 ALA A CA 1
ATOM 7394 C C . ALA A 1 936 ? 7.710 35.604 -6.562 1.00 74.56 936 ALA A C 1
ATOM 7396 O O . ALA A 1 936 ? 7.998 35.537 -7.758 1.00 74.56 936 ALA A O 1
ATOM 7397 N N . GLN A 1 937 ? 8.256 36.531 -5.766 1.00 79.69 937 GLN A N 1
ATOM 7398 C CA . GLN A 1 937 ? 9.228 37.520 -6.248 1.00 79.69 937 GLN A CA 1
ATOM 7399 C C . GLN A 1 937 ? 10.529 36.870 -6.745 1.00 79.69 937 GLN A C 1
ATOM 7401 O O . GLN A 1 937 ? 11.036 37.252 -7.804 1.00 79.69 937 GLN A O 1
ATOM 7406 N N . LEU A 1 938 ? 11.047 35.869 -6.023 1.00 75.94 938 LEU A N 1
ATOM 7407 C CA . LEU A 1 938 ? 12.232 35.108 -6.436 1.00 75.94 938 LEU A CA 1
ATOM 7408 C C . LEU A 1 938 ? 11.989 34.359 -7.753 1.00 75.94 938 LEU A C 1
ATOM 7410 O O . LEU A 1 938 ? 12.820 34.427 -8.657 1.00 75.94 938 LEU A O 1
ATOM 7414 N N . SER A 1 939 ? 10.827 33.716 -7.899 1.00 71.31 939 SER A N 1
ATOM 7415 C CA . SER A 1 939 ? 10.436 33.015 -9.128 1.00 71.31 939 SER A CA 1
ATOM 7416 C C . SER A 1 939 ? 10.323 33.964 -10.329 1.00 71.31 939 SER A C 1
ATOM 7418 O O . SER A 1 939 ? 10.866 33.690 -11.402 1.00 71.31 939 SER A O 1
ATOM 7420 N N . LEU A 1 940 ? 9.694 35.132 -10.150 1.00 76.75 940 LEU A N 1
ATOM 7421 C CA . LEU A 1 940 ? 9.578 36.145 -11.204 1.00 76.75 940 LEU A CA 1
ATOM 7422 C C . LEU A 1 940 ? 10.946 36.679 -11.652 1.00 76.75 940 LEU A C 1
ATOM 7424 O O . LEU A 1 940 ? 11.168 36.872 -12.851 1.00 76.75 940 LEU A O 1
ATOM 7428 N N . LYS A 1 941 ? 11.871 36.907 -10.712 1.00 75.94 941 LYS A N 1
ATOM 7429 C CA . LYS A 1 941 ? 13.234 37.354 -11.026 1.00 75.94 941 LYS A CA 1
ATOM 7430 C C . LYS A 1 941 ? 14.038 36.261 -11.734 1.00 75.94 941 LYS A C 1
ATOM 7432 O O . LYS A 1 941 ? 14.618 36.547 -12.781 1.00 75.94 941 LYS A O 1
ATOM 7437 N N . ALA A 1 942 ? 13.982 35.019 -11.252 1.00 69.75 942 ALA A N 1
ATOM 7438 C CA . ALA A 1 942 ? 14.636 33.875 -11.890 1.00 69.75 942 ALA A CA 1
ATOM 7439 C C . ALA A 1 942 ? 14.145 33.662 -13.334 1.00 69.75 942 ALA A C 1
ATOM 7441 O O . ALA A 1 942 ? 14.948 33.448 -14.246 1.00 69.75 942 ALA A O 1
ATOM 7442 N N . ASN A 1 943 ? 12.839 33.809 -13.575 1.00 71.94 943 ASN A N 1
ATOM 7443 C CA . ASN A 1 943 ? 12.261 33.724 -14.918 1.00 71.94 943 ASN A CA 1
ATOM 7444 C C . ASN A 1 943 ? 12.739 34.857 -15.839 1.00 71.94 943 ASN A C 1
ATOM 7446 O O . ASN A 1 943 ? 13.075 34.603 -16.997 1.00 71.94 943 ASN A O 1
ATOM 7450 N N . ARG A 1 944 ? 12.826 36.101 -15.344 1.00 73.88 944 ARG A N 1
ATOM 7451 C CA . ARG A 1 944 ? 13.384 37.224 -16.123 1.00 73.88 944 ARG A CA 1
ATOM 7452 C C . ARG A 1 944 ? 14.860 37.019 -16.460 1.00 73.88 944 ARG A C 1
ATOM 7454 O O . ARG A 1 944 ? 15.243 37.243 -17.606 1.00 73.88 944 ARG A O 1
ATOM 7461 N N . ASP A 1 945 ? 15.666 36.578 -15.497 1.00 71.81 945 ASP A N 1
ATOM 7462 C CA . ASP A 1 945 ? 17.099 36.335 -15.702 1.00 71.81 945 ASP A CA 1
ATOM 7463 C C . ASP A 1 945 ? 17.317 35.194 -16.718 1.00 71.81 945 ASP A C 1
ATOM 7465 O O . ASP A 1 945 ? 18.123 35.325 -17.643 1.00 71.81 945 ASP A O 1
ATOM 7469 N N . THR A 1 946 ? 16.511 34.129 -16.639 1.00 68.44 946 THR A N 1
ATOM 7470 C CA . THR A 1 946 ? 16.509 33.016 -17.607 1.00 68.44 946 THR A CA 1
ATOM 7471 C C . THR A 1 946 ? 16.110 33.480 -19.009 1.00 68.44 946 THR A C 1
ATOM 7473 O O . THR A 1 946 ? 16.746 33.107 -19.999 1.00 68.44 946 THR A O 1
ATOM 7476 N N . HIS A 1 947 ? 15.096 34.343 -19.125 1.00 70.44 947 HIS A N 1
ATOM 7477 C CA . HIS A 1 947 ? 14.697 34.897 -20.418 1.00 70.44 947 HIS A CA 1
ATOM 7478 C C . HIS A 1 947 ? 15.796 35.786 -21.028 1.00 70.44 947 HIS A C 1
ATOM 7480 O O . HIS A 1 947 ? 16.084 35.684 -22.224 1.00 70.44 947 HIS A O 1
ATOM 7486 N N . GLY A 1 948 ? 16.473 36.592 -20.202 1.00 67.81 948 GLY A N 1
ATOM 7487 C CA . GLY A 1 948 ? 17.642 37.376 -20.607 1.00 67.81 948 GLY A CA 1
ATOM 7488 C C . GLY A 1 948 ? 18.799 36.504 -21.106 1.00 67.81 948 GLY A C 1
ATOM 7489 O O . GLY A 1 948 ? 19.353 36.767 -22.176 1.00 67.81 948 GLY A O 1
ATOM 7490 N N . ALA A 1 949 ? 19.116 35.420 -20.391 1.00 62.94 949 ALA A N 1
ATOM 7491 C CA . ALA A 1 949 ? 20.127 34.447 -20.805 1.00 62.94 949 ALA A CA 1
ATOM 7492 C C . ALA A 1 949 ? 19.767 33.767 -22.139 1.00 62.94 949 ALA A C 1
ATOM 7494 O O . ALA A 1 949 ? 20.627 33.613 -23.009 1.00 62.94 949 ALA A O 1
ATOM 7495 N N . GLY A 1 950 ? 18.487 33.444 -22.351 1.00 64.75 950 GLY A N 1
ATOM 7496 C CA . GLY A 1 950 ? 17.984 32.932 -23.627 1.00 64.75 950 GLY A CA 1
ATOM 7497 C C . GLY A 1 950 ? 18.185 33.915 -24.786 1.00 64.75 950 GLY A C 1
ATOM 7498 O O . GLY A 1 950 ? 18.564 33.515 -25.889 1.00 64.75 950 GLY A O 1
ATOM 7499 N N . LEU A 1 951 ? 18.018 35.218 -24.537 1.00 66.25 951 LEU A N 1
ATOM 7500 C CA . LEU A 1 951 ? 18.288 36.256 -25.535 1.00 66.25 951 LEU A CA 1
ATOM 7501 C C . LEU A 1 951 ? 19.779 36.320 -25.903 1.00 66.25 951 LEU A C 1
ATOM 7503 O O . LEU A 1 951 ? 20.119 36.396 -27.085 1.00 66.25 951 LEU A O 1
ATOM 7507 N N . VAL A 1 952 ? 20.670 36.243 -24.912 1.00 65.75 952 VAL A N 1
ATOM 7508 C CA . VAL A 1 952 ? 22.127 36.223 -25.128 1.00 65.75 952 VAL A CA 1
ATOM 7509 C C . VAL A 1 952 ? 22.552 34.957 -25.875 1.00 65.75 952 VAL A C 1
ATOM 7511 O O . VAL A 1 952 ? 23.283 35.049 -26.860 1.00 65.75 952 VAL A O 1
ATOM 7514 N N . SER A 1 953 ? 22.032 33.791 -25.487 1.00 59.66 953 SER A N 1
ATOM 7515 C CA . SER A 1 953 ? 22.267 32.519 -26.184 1.00 59.66 953 SER A CA 1
ATOM 7516 C C . SER A 1 953 ? 21.813 32.578 -27.648 1.00 59.66 953 SER A C 1
ATOM 7518 O O . SER A 1 953 ? 22.543 32.167 -28.551 1.00 59.66 953 SER A O 1
ATOM 7520 N N . SER A 1 954 ? 20.664 33.207 -27.921 1.00 66.56 954 SER A N 1
ATOM 7521 C CA . SER A 1 954 ? 20.187 33.393 -29.296 1.00 66.56 954 SER A CA 1
ATOM 7522 C C . SER A 1 954 ? 21.124 34.260 -30.148 1.00 66.56 954 SER A C 1
ATOM 7524 O O . SER A 1 954 ? 21.286 33.991 -31.337 1.00 66.56 954 SER A O 1
ATOM 7526 N N . ARG A 1 955 ? 21.793 35.257 -29.548 1.00 69.00 955 ARG A N 1
ATOM 7527 C CA . ARG A 1 955 ? 22.805 36.086 -30.226 1.00 69.00 955 ARG A CA 1
ATOM 7528 C C . ARG A 1 955 ? 24.088 35.300 -30.512 1.00 69.00 955 ARG A C 1
ATOM 7530 O O . ARG A 1 955 ? 24.656 35.452 -31.590 1.00 69.00 955 ARG A O 1
ATOM 7537 N N . TRP A 1 956 ? 24.505 34.420 -29.601 1.00 68.06 956 TRP A N 1
ATOM 7538 C CA . TRP A 1 956 ? 25.640 33.514 -29.821 1.00 68.06 956 TRP A CA 1
ATOM 7539 C C . TRP A 1 956 ? 25.385 32.510 -30.945 1.00 68.06 956 TRP A C 1
ATOM 7541 O O . TRP A 1 956 ? 26.265 32.280 -31.767 1.00 68.06 956 TRP A O 1
ATOM 7551 N N . LEU A 1 957 ? 24.169 31.973 -31.044 1.00 67.00 957 LEU A N 1
ATOM 7552 C CA . LEU A 1 957 ? 23.776 31.063 -32.125 1.00 67.00 957 LEU A CA 1
ATOM 7553 C C . LEU A 1 957 ? 23.884 31.708 -33.516 1.00 67.00 957 LEU A C 1
ATOM 7555 O O . LEU A 1 957 ? 24.262 31.037 -34.474 1.00 67.00 957 LEU A O 1
ATOM 7559 N N . VAL A 1 958 ? 23.611 33.012 -33.627 1.00 68.38 958 VAL A N 1
ATOM 7560 C CA . VAL A 1 958 ? 23.811 33.765 -34.878 1.00 68.38 958 VAL A CA 1
ATOM 7561 C C . VAL A 1 958 ? 25.300 33.880 -35.221 1.00 68.38 958 VAL A C 1
ATOM 7563 O O . VAL A 1 958 ? 25.673 33.671 -36.372 1.00 68.38 958 VAL A O 1
ATOM 7566 N N . LEU A 1 959 ? 26.161 34.149 -34.233 1.00 65.56 959 LEU A N 1
ATOM 7567 C CA . LEU A 1 959 ? 27.616 34.193 -34.434 1.00 65.56 959 LEU A CA 1
ATOM 7568 C C . LEU A 1 959 ? 28.180 32.827 -34.848 1.00 65.56 959 LEU A C 1
ATOM 7570 O O . LEU A 1 959 ? 28.960 32.749 -35.794 1.00 65.56 959 LEU A O 1
ATOM 7574 N N . VAL A 1 960 ? 27.741 31.744 -34.205 1.00 65.94 960 VAL A N 1
ATOM 7575 C CA . VAL A 1 960 ? 28.144 30.373 -34.560 1.00 65.94 960 VAL A CA 1
ATOM 7576 C C . VAL A 1 960 ? 27.688 30.012 -35.978 1.00 65.94 960 VAL A C 1
ATOM 7578 O O . VAL A 1 960 ? 28.466 29.449 -36.748 1.00 65.94 960 VAL A O 1
ATOM 7581 N N . GLY A 1 961 ? 26.471 30.409 -36.366 1.00 66.12 961 GLY A N 1
ATOM 7582 C CA . GLY A 1 961 ? 25.963 30.236 -37.729 1.00 66.12 961 GLY A CA 1
ATOM 7583 C C . GLY A 1 961 ? 26.773 30.980 -38.798 1.00 66.12 961 GLY A C 1
ATOM 7584 O O . GLY A 1 961 ? 26.848 30.511 -39.929 1.00 66.12 961 GLY A O 1
ATOM 7585 N N . LEU A 1 962 ? 27.427 32.094 -38.447 1.00 64.56 962 LEU A N 1
ATOM 7586 C CA . LEU A 1 962 ? 28.344 32.816 -39.340 1.00 64.56 962 LEU A CA 1
ATOM 7587 C C . LEU A 1 962 ? 29.745 32.183 -39.400 1.00 64.56 962 LEU A C 1
ATOM 7589 O O . LEU A 1 962 ? 30.402 32.252 -40.437 1.00 64.56 962 LEU A O 1
ATOM 7593 N N . MET A 1 963 ? 30.209 31.549 -38.318 1.00 65.88 963 MET A N 1
ATOM 7594 C CA . MET A 1 963 ? 31.543 30.933 -38.259 1.00 65.88 963 MET A CA 1
ATOM 7595 C C . MET A 1 963 ? 31.619 29.569 -38.964 1.00 65.88 963 MET A C 1
ATOM 7597 O O . MET A 1 963 ? 32.664 29.226 -39.514 1.00 65.88 963 MET A O 1
ATOM 7601 N N . LEU A 1 964 ? 30.521 28.810 -38.995 1.00 67.81 964 LEU A N 1
ATOM 7602 C CA . LEU A 1 964 ? 30.440 27.476 -39.611 1.00 67.81 964 LEU A CA 1
ATOM 7603 C C . LEU A 1 964 ? 30.756 27.461 -41.125 1.00 67.81 964 LEU A C 1
ATOM 7605 O O . LEU A 1 964 ? 31.594 26.663 -41.549 1.00 67.81 964 LEU A O 1
ATOM 7609 N N . PRO A 1 965 ? 30.181 28.358 -41.952 1.00 64.62 965 PRO A N 1
ATOM 7610 C CA . PRO A 1 965 ? 30.555 28.478 -43.361 1.00 64.62 965 PRO A CA 1
ATOM 7611 C C . PRO A 1 965 ? 32.020 28.880 -43.535 1.00 64.62 965 PRO A C 1
ATOM 7613 O O . PRO A 1 965 ? 32.697 28.390 -44.433 1.00 64.62 965 PRO A O 1
ATOM 7616 N N . MET A 1 966 ? 32.535 29.738 -42.650 1.00 62.72 966 MET A N 1
ATOM 7617 C CA . MET A 1 966 ? 33.921 30.201 -42.705 1.00 62.72 966 MET A CA 1
ATOM 7618 C C . MET A 1 966 ? 34.914 29.064 -42.417 1.00 62.72 966 MET A C 1
ATOM 7620 O O . MET A 1 966 ? 35.959 28.996 -43.058 1.00 62.72 966 MET A O 1
ATOM 7624 N N . GLN A 1 967 ? 34.563 28.142 -41.513 1.00 64.12 967 GLN A N 1
ATOM 7625 C CA . GLN A 1 967 ? 35.327 26.916 -41.266 1.00 64.12 967 GLN A CA 1
ATOM 7626 C C . GLN A 1 967 ? 35.278 25.938 -42.447 1.00 64.12 967 GLN A C 1
ATOM 7628 O O . GLN A 1 967 ? 36.295 25.342 -42.785 1.00 64.12 967 GLN A O 1
ATOM 7633 N N . LEU A 1 968 ? 34.125 25.791 -43.107 1.00 62.47 968 LEU A N 1
ATOM 7634 C CA . LEU A 1 968 ? 34.002 24.981 -44.327 1.00 62.47 968 LEU A CA 1
ATOM 7635 C C . LEU A 1 968 ? 34.867 25.530 -45.466 1.00 62.47 968 LEU A C 1
ATOM 7637 O O . LEU A 1 968 ? 35.516 24.760 -46.174 1.00 62.47 968 LEU A O 1
ATOM 7641 N N . VAL A 1 969 ? 34.920 26.857 -45.607 1.00 62.84 969 VAL A N 1
ATOM 7642 C CA . VAL A 1 969 ? 35.812 27.522 -46.557 1.00 62.84 969 VAL A CA 1
ATOM 7643 C C . VAL A 1 969 ? 37.262 27.224 -46.184 1.00 62.84 969 VAL A C 1
ATOM 7645 O O . VAL A 1 969 ? 37.973 26.662 -47.002 1.00 62.84 969 VAL A O 1
ATOM 7648 N N . THR A 1 970 ? 37.722 27.479 -44.958 1.00 62.62 970 THR A N 1
ATOM 7649 C CA . THR A 1 970 ? 39.129 27.205 -44.599 1.00 62.62 970 THR A CA 1
ATOM 7650 C C . THR A 1 970 ? 39.522 25.726 -44.718 1.00 62.62 970 THR A C 1
ATOM 7652 O O . THR A 1 970 ? 40.651 25.438 -45.114 1.00 62.62 970 THR A O 1
ATOM 7655 N N . LEU A 1 971 ? 38.600 24.787 -44.476 1.00 60.31 971 LEU A N 1
ATOM 7656 C CA . LEU A 1 971 ? 38.802 23.351 -44.718 1.00 60.31 971 LEU A CA 1
ATOM 7657 C C . LEU A 1 971 ? 38.977 23.011 -46.205 1.00 60.31 971 LEU A C 1
ATOM 7659 O O . LEU A 1 971 ? 39.836 22.195 -46.535 1.00 60.31 971 LEU A O 1
ATOM 7663 N N . ALA A 1 972 ? 38.237 23.665 -47.104 1.00 60.00 972 ALA A N 1
ATOM 7664 C CA . ALA A 1 972 ? 38.395 23.480 -48.549 1.00 60.00 972 ALA A CA 1
ATOM 7665 C C . ALA A 1 972 ? 39.761 23.981 -49.061 1.00 60.00 972 ALA A C 1
ATOM 7667 O O . ALA A 1 972 ? 40.326 23.397 -49.981 1.00 60.00 972 ALA A O 1
ATOM 7668 N N . PHE A 1 973 ? 40.335 25.013 -48.433 1.00 57.56 973 PHE A N 1
ATOM 7669 C CA . PHE A 1 973 ? 41.685 25.500 -48.757 1.00 57.56 973 PHE A CA 1
ATOM 7670 C C . PHE A 1 973 ? 42.803 24.683 -48.089 1.00 57.56 973 PHE A C 1
ATOM 7672 O O . PHE A 1 973 ? 43.943 24.726 -48.545 1.00 57.56 973 PHE A O 1
ATOM 7679 N N . GLY A 1 974 ? 42.493 23.918 -47.036 1.00 52.09 974 GLY A N 1
ATOM 7680 C CA . GLY A 1 974 ? 43.435 23.010 -46.374 1.00 52.09 974 GLY A CA 1
ATOM 7681 C C . GLY A 1 974 ? 43.726 21.723 -47.158 1.00 52.09 974 GLY A C 1
ATOM 7682 O O . GLY A 1 974 ? 44.713 21.046 -46.876 1.00 52.09 974 GLY A O 1
ATOM 7683 N N . GLN A 1 975 ? 42.908 21.386 -48.160 1.00 51.56 975 GLN A N 1
ATOM 7684 C CA . GLN A 1 975 ? 43.072 20.198 -49.001 1.00 51.56 975 GLN A CA 1
ATOM 7685 C C . GLN A 1 975 ? 43.658 20.551 -50.375 1.00 51.56 975 GLN A C 1
ATOM 7687 O O . GLN A 1 975 ? 42.939 20.525 -51.360 1.00 51.56 975 GLN A O 1
ATOM 7692 N N . ASN A 1 976 ? 44.956 20.873 -50.449 1.00 51.94 976 ASN A N 1
ATOM 7693 C CA . ASN A 1 976 ? 45.802 20.805 -51.661 1.00 51.94 976 ASN A CA 1
ATOM 7694 C C . ASN A 1 976 ? 45.149 21.177 -53.020 1.00 51.94 976 ASN A C 1
ATOM 7696 O O . ASN A 1 976 ? 45.448 20.572 -54.052 1.00 51.94 976 ASN A O 1
ATOM 7700 N N . ILE A 1 977 ? 44.289 22.198 -53.059 1.00 55.75 977 ILE A N 1
ATOM 7701 C CA . ILE A 1 977 ? 43.816 22.767 -54.320 1.00 55.75 977 ILE A CA 1
ATOM 7702 C C . ILE A 1 977 ? 44.995 23.543 -54.903 1.00 55.75 977 ILE A C 1
ATOM 7704 O O . ILE A 1 977 ? 45.494 24.495 -54.301 1.00 55.75 977 ILE A O 1
ATOM 7708 N N . VAL A 1 978 ? 45.478 23.096 -56.061 1.00 56.62 978 VAL A N 1
ATOM 7709 C CA . VAL A 1 978 ? 46.626 23.690 -56.752 1.00 56.62 978 VAL A CA 1
ATOM 7710 C C . VAL A 1 978 ? 46.330 25.162 -57.045 1.00 56.62 978 VAL A C 1
ATOM 7712 O O . VAL A 1 978 ? 45.387 25.493 -57.763 1.00 56.62 978 VAL A O 1
ATOM 7715 N N . VAL A 1 979 ? 47.138 26.057 -56.474 1.00 56.06 979 VAL A N 1
ATOM 7716 C CA . VAL A 1 979 ? 47.001 27.505 -56.663 1.00 56.06 979 VAL A CA 1
ATOM 7717 C C . VAL A 1 979 ? 47.357 27.841 -58.126 1.00 56.06 979 VAL A C 1
ATOM 7719 O O . VAL A 1 979 ? 48.462 27.499 -58.557 1.00 56.06 979 VAL A O 1
ATOM 7722 N N . PRO A 1 980 ? 46.486 28.502 -58.920 1.00 50.81 980 PRO A N 1
ATOM 7723 C CA . PRO A 1 980 ? 46.622 28.548 -60.386 1.00 50.81 980 PRO A CA 1
ATOM 7724 C C . PRO A 1 980 ? 47.781 29.392 -60.925 1.00 50.81 980 PRO A C 1
ATOM 7726 O O . PRO A 1 980 ? 47.987 29.431 -62.136 1.00 50.81 980 PRO A O 1
ATOM 7729 N N . TRP A 1 981 ? 48.547 30.075 -60.066 1.00 54.75 981 TRP A N 1
ATOM 7730 C CA . TRP A 1 981 ? 49.638 30.949 -60.513 1.00 54.75 981 TRP A CA 1
ATOM 7731 C C . TRP A 1 981 ? 50.696 30.201 -61.343 1.00 54.75 981 TRP A C 1
ATOM 7733 O O . TRP A 1 981 ? 51.343 30.792 -62.201 1.00 54.75 981 TRP A O 1
ATOM 7743 N N . ASN A 1 982 ? 50.802 28.883 -61.161 1.00 54.50 982 ASN A N 1
ATOM 7744 C CA . ASN A 1 982 ? 51.743 28.040 -61.894 1.00 54.50 982 ASN A CA 1
ATOM 7745 C C . ASN A 1 982 ? 51.283 27.640 -63.315 1.00 54.50 982 ASN A C 1
ATOM 7747 O O . ASN A 1 982 ? 52.082 27.056 -64.035 1.00 54.50 982 ASN A O 1
ATOM 7751 N N . TYR A 1 983 ? 50.048 27.958 -63.742 1.00 54.00 983 TYR A N 1
ATOM 7752 C CA . TYR A 1 983 ? 49.490 27.566 -65.058 1.00 54.00 983 TYR A CA 1
ATOM 7753 C C . TYR A 1 983 ? 49.004 28.740 -65.929 1.00 54.00 983 TYR A C 1
ATOM 7755 O O . TYR A 1 983 ? 48.383 28.541 -66.972 1.00 54.00 983 TYR A O 1
ATOM 7763 N N . VAL A 1 984 ? 49.323 29.985 -65.560 1.00 54.22 984 VAL A N 1
ATOM 7764 C CA . VAL A 1 984 ? 48.886 31.187 -66.303 1.00 54.22 984 VAL A CA 1
ATOM 7765 C C . VAL A 1 984 ? 49.473 31.259 -67.726 1.00 54.22 984 VAL A C 1
ATOM 7767 O O . VAL A 1 984 ? 48.939 31.974 -68.572 1.00 54.22 984 VAL A O 1
ATOM 7770 N N . GLN A 1 985 ? 50.530 30.499 -68.031 1.00 54.62 985 GLN A N 1
ATOM 7771 C CA . GLN A 1 985 ? 51.161 30.522 -69.354 1.00 54.62 985 GLN A CA 1
ATOM 7772 C C . GLN A 1 985 ? 50.493 29.628 -70.415 1.00 54.62 985 GLN A C 1
ATOM 7774 O O . GLN A 1 985 ? 50.764 29.848 -71.591 1.00 54.62 985 GLN A O 1
ATOM 7779 N N . GLU A 1 986 ? 49.601 28.691 -70.060 1.00 56.09 986 GLU A N 1
ATOM 7780 C CA . GLU A 1 986 ? 49.086 27.706 -71.037 1.00 56.09 986 GLU A CA 1
ATOM 7781 C C . GLU A 1 986 ? 47.585 27.800 -71.363 1.00 56.09 986 GLU A C 1
ATOM 7783 O O . GLU A 1 986 ? 47.192 27.368 -72.443 1.00 56.09 986 GLU A O 1
ATOM 7788 N N . THR A 1 987 ? 46.734 28.402 -70.520 1.00 54.56 987 THR A N 1
ATOM 7789 C CA . THR A 1 987 ? 45.264 28.372 -70.740 1.00 54.56 987 THR A CA 1
ATOM 7790 C C . THR A 1 987 ? 44.559 29.732 -70.750 1.00 54.56 987 THR A C 1
ATOM 7792 O O . THR A 1 987 ? 43.338 29.793 -70.804 1.00 54.56 987 THR A O 1
ATOM 7795 N N . GLY A 1 988 ? 45.289 30.850 -70.753 1.00 57.94 988 GLY A N 1
ATOM 7796 C CA . GLY A 1 988 ? 44.682 32.186 -70.775 1.00 57.94 988 GLY A CA 1
ATOM 7797 C C . GLY A 1 988 ? 44.051 32.602 -69.435 1.00 57.94 988 GLY A C 1
ATOM 7798 O O . GLY A 1 988 ? 43.569 31.798 -68.637 1.00 57.94 988 GLY A O 1
ATOM 7799 N N . ALA A 1 989 ? 44.076 33.908 -69.156 1.00 57.88 989 ALA A N 1
ATOM 7800 C CA . ALA A 1 989 ? 43.703 34.466 -67.850 1.00 57.88 989 ALA A CA 1
ATOM 7801 C C . ALA A 1 989 ? 42.221 34.265 -67.468 1.00 57.88 989 ALA A C 1
ATOM 7803 O O . ALA A 1 989 ? 41.868 34.366 -66.296 1.00 57.88 989 ALA A O 1
ATOM 7804 N N . PHE A 1 990 ? 41.342 33.991 -68.435 1.00 56.44 990 PHE A N 1
ATOM 7805 C CA . PHE A 1 990 ? 39.901 33.905 -68.189 1.00 56.44 990 PHE A CA 1
ATOM 7806 C C . PHE A 1 990 ? 39.487 32.562 -67.560 1.00 56.44 990 PHE A C 1
ATOM 7808 O O . PHE A 1 990 ? 38.704 32.550 -66.609 1.00 56.44 990 PHE A O 1
ATOM 7815 N N . ASP A 1 991 ? 40.090 31.451 -67.996 1.00 55.03 991 ASP A N 1
ATOM 7816 C CA . ASP A 1 991 ? 39.753 30.100 -67.515 1.00 55.03 991 ASP A CA 1
ATOM 7817 C C . ASP A 1 991 ? 40.318 29.799 -66.115 1.00 55.03 991 ASP A C 1
ATOM 7819 O O . ASP A 1 991 ? 39.829 28.923 -65.404 1.00 55.03 991 ASP A O 1
ATOM 7823 N N . THR A 1 992 ? 41.311 30.573 -65.671 1.00 59.34 992 THR A N 1
ATOM 7824 C CA . THR A 1 992 ? 41.933 30.441 -64.343 1.00 59.34 992 THR A CA 1
ATOM 7825 C C . THR A 1 992 ? 41.250 31.287 -63.262 1.00 59.34 992 THR A C 1
ATOM 7827 O O . THR A 1 992 ? 41.281 30.915 -62.088 1.00 59.34 992 THR A O 1
ATOM 7830 N N . LEU A 1 993 ? 40.599 32.399 -63.629 1.00 58.62 993 LEU A N 1
ATOM 7831 C CA . LEU A 1 993 ? 39.955 33.334 -62.691 1.00 58.62 993 LEU A CA 1
ATOM 7832 C C . LEU A 1 993 ? 38.448 33.089 -62.496 1.00 58.62 993 LEU A C 1
ATOM 7834 O O . LEU A 1 993 ? 37.907 33.429 -61.440 1.00 58.62 993 LEU A O 1
ATOM 7838 N N . ALA A 1 994 ? 37.762 32.477 -63.467 1.00 62.38 994 ALA A N 1
ATOM 7839 C CA . ALA A 1 994 ? 36.314 32.251 -63.407 1.00 62.38 994 ALA A CA 1
ATOM 7840 C C . ALA A 1 994 ? 35.835 31.401 -62.201 1.00 62.38 994 ALA A C 1
ATOM 7842 O O . ALA A 1 994 ? 34.857 31.801 -61.561 1.00 62.38 994 ALA A O 1
ATOM 7843 N N . PRO A 1 995 ? 36.510 30.301 -61.799 1.00 61.44 995 PRO A N 1
ATOM 7844 C CA . PRO A 1 995 ? 36.096 29.519 -60.627 1.00 61.44 995 PRO A CA 1
ATOM 7845 C C . PRO A 1 995 ? 36.207 30.311 -59.316 1.00 61.44 995 PRO A C 1
ATOM 7847 O O . PRO A 1 995 ? 35.371 30.172 -58.426 1.00 61.44 995 PRO A O 1
ATOM 7850 N N . TRP A 1 996 ? 37.204 31.195 -59.211 1.00 62.69 996 TRP A N 1
ATOM 7851 C CA . TRP A 1 996 ? 37.447 32.020 -58.026 1.00 62.69 996 TRP A CA 1
ATOM 7852 C C . TRP A 1 996 ? 36.415 33.128 -57.855 1.00 62.69 996 TRP A C 1
ATOM 7854 O O . TRP A 1 996 ? 35.938 33.357 -56.744 1.00 62.69 996 TRP A O 1
ATOM 7864 N N . LEU A 1 997 ? 36.018 33.776 -58.952 1.00 68.88 997 LEU A N 1
ATOM 7865 C CA . LEU A 1 997 ? 34.914 34.736 -58.938 1.00 68.88 997 LEU A CA 1
ATOM 7866 C C . LEU A 1 997 ? 33.582 34.048 -58.601 1.00 68.88 997 LEU A C 1
ATOM 7868 O O . LEU A 1 997 ? 32.777 34.620 -57.867 1.00 68.88 997 LEU A O 1
ATOM 7872 N N . GLY A 1 998 ? 33.386 32.802 -59.050 1.00 67.56 998 GLY A N 1
ATOM 7873 C CA . GLY A 1 998 ? 32.246 31.968 -58.661 1.00 67.56 998 GLY A CA 1
ATOM 7874 C C . GLY A 1 998 ? 32.216 31.656 -57.161 1.00 67.56 998 GLY A C 1
ATOM 7875 O O . GLY A 1 998 ? 31.194 31.864 -56.511 1.00 67.56 998 GLY A O 1
ATOM 7876 N N . ILE A 1 999 ? 33.345 31.236 -56.580 1.00 66.12 999 ILE A N 1
ATOM 7877 C CA . ILE A 1 999 ? 33.460 30.960 -55.137 1.00 66.12 999 ILE A CA 1
ATOM 7878 C C . ILE A 1 999 ? 33.238 32.236 -54.314 1.00 66.12 999 ILE A C 1
ATOM 7880 O O . ILE A 1 999 ? 32.476 32.217 -53.346 1.00 66.12 999 ILE A O 1
ATOM 7884 N N . MET A 1 1000 ? 33.837 33.361 -54.717 1.00 65.62 1000 MET A N 1
ATOM 7885 C CA . MET A 1 1000 ? 33.639 34.652 -54.048 1.00 65.62 1000 MET A CA 1
ATOM 7886 C C . MET A 1 1000 ? 32.171 35.105 -54.127 1.00 65.62 1000 MET A C 1
ATOM 7888 O O . MET A 1 1000 ? 31.619 35.606 -53.147 1.00 65.62 1000 MET A O 1
ATOM 7892 N N . GLY A 1 1001 ? 31.516 34.868 -55.270 1.00 73.50 1001 GLY A N 1
ATOM 7893 C CA . GLY A 1 1001 ? 30.088 35.107 -55.466 1.00 73.50 1001 GLY A CA 1
ATOM 7894 C C . GLY A 1 1001 ? 29.212 34.256 -54.543 1.00 73.50 1001 GLY A C 1
ATOM 7895 O O . GLY A 1 1001 ? 28.296 34.788 -53.920 1.00 73.50 1001 GLY A O 1
ATOM 7896 N N . CYS A 1 1002 ? 29.528 32.969 -54.378 1.00 67.81 1002 CYS A N 1
ATOM 7897 C CA . CYS A 1 1002 ? 28.832 32.086 -53.438 1.00 67.81 1002 CYS A CA 1
ATOM 7898 C C . CYS A 1 1002 ? 29.002 32.546 -51.983 1.00 67.81 1002 CYS A C 1
ATOM 7900 O O . CYS A 1 1002 ? 28.022 32.591 -51.241 1.00 67.81 1002 CYS A O 1
ATOM 7902 N N . ILE A 1 1003 ? 30.213 32.943 -51.576 1.00 66.88 1003 ILE A N 1
ATOM 7903 C CA . ILE A 1 1003 ? 30.479 33.450 -50.219 1.00 66.88 1003 ILE A CA 1
ATOM 7904 C C . ILE A 1 1003 ? 29.669 34.726 -49.949 1.00 66.88 1003 ILE A C 1
ATOM 7906 O O . ILE A 1 1003 ? 29.018 34.834 -48.909 1.00 66.88 1003 ILE A O 1
ATOM 7910 N N . LEU A 1 1004 ? 29.647 35.665 -50.899 1.00 71.62 1004 LEU A N 1
ATOM 7911 C CA . LEU A 1 1004 ? 28.843 36.884 -50.788 1.00 71.62 1004 LEU A CA 1
ATOM 7912 C C . LEU A 1 1004 ? 27.341 36.570 -50.750 1.00 71.62 1004 LEU A C 1
ATOM 7914 O O . LEU A 1 1004 ? 26.627 37.133 -49.922 1.00 71.62 1004 LEU A O 1
ATOM 7918 N N . ALA A 1 1005 ? 26.858 35.638 -51.573 1.00 72.38 1005 ALA A N 1
ATOM 7919 C CA . ALA A 1 1005 ? 25.456 35.225 -51.576 1.00 72.38 1005 ALA A CA 1
ATOM 7920 C C . ALA A 1 1005 ? 25.025 34.614 -50.231 1.00 72.38 1005 ALA A C 1
ATOM 7922 O O . ALA A 1 1005 ? 23.975 34.982 -49.705 1.00 72.38 1005 ALA A O 1
ATOM 7923 N N . PHE A 1 1006 ? 25.849 33.748 -49.627 1.00 67.56 1006 PHE A N 1
ATOM 7924 C CA . PHE A 1 1006 ? 25.583 33.196 -48.293 1.00 67.56 1006 PHE A CA 1
ATOM 7925 C C . PHE A 1 1006 ? 25.618 34.268 -47.199 1.00 67.56 1006 PHE A C 1
ATOM 7927 O O . PHE A 1 1006 ? 24.771 34.257 -46.304 1.00 67.56 1006 PHE A O 1
ATOM 7934 N N . PHE A 1 1007 ? 26.542 35.228 -47.287 1.00 70.50 1007 PHE A N 1
ATOM 7935 C CA . PHE A 1 1007 ? 26.618 36.348 -46.350 1.00 70.50 1007 PHE A CA 1
ATOM 7936 C C . PHE A 1 1007 ? 25.359 37.232 -46.406 1.00 70.50 1007 PHE A C 1
ATOM 7938 O O . PHE A 1 1007 ? 24.759 37.532 -45.371 1.00 70.50 1007 PHE A O 1
ATOM 7945 N N . PHE A 1 1008 ? 24.897 37.588 -47.609 1.00 72.69 1008 PHE A N 1
ATOM 7946 C CA . PHE A 1 1008 ? 23.678 38.381 -47.785 1.00 72.69 1008 PHE A CA 1
ATOM 7947 C C . PHE A 1 1008 ? 22.401 37.600 -47.442 1.00 72.69 1008 PHE A C 1
ATOM 7949 O O . PHE A 1 1008 ? 21.487 38.178 -46.854 1.00 72.69 1008 PHE A O 1
ATOM 7956 N N . ALA A 1 1009 ? 22.341 36.292 -47.716 1.00 70.00 1009 ALA A N 1
ATOM 7957 C CA . ALA A 1 1009 ? 21.233 35.436 -47.287 1.00 70.00 1009 ALA A CA 1
ATOM 7958 C C . ALA A 1 1009 ? 21.152 35.323 -45.753 1.00 70.00 1009 ALA A C 1
ATOM 7960 O O . ALA A 1 1009 ? 20.062 35.400 -45.185 1.00 70.00 1009 ALA A O 1
ATOM 7961 N N . GLY A 1 1010 ? 22.297 35.222 -45.069 1.00 65.38 1010 GLY A N 1
ATOM 7962 C CA . GLY A 1 1010 ? 22.373 35.247 -43.607 1.00 65.38 1010 GLY A CA 1
ATOM 7963 C C . GLY A 1 1010 ? 21.894 36.575 -43.011 1.00 65.38 1010 GLY A C 1
ATOM 7964 O O . GLY A 1 1010 ? 21.120 36.579 -42.052 1.00 65.38 1010 GLY A O 1
ATOM 7965 N N . LEU A 1 1011 ? 22.279 37.704 -43.618 1.00 67.19 1011 LEU A N 1
ATOM 7966 C CA . LE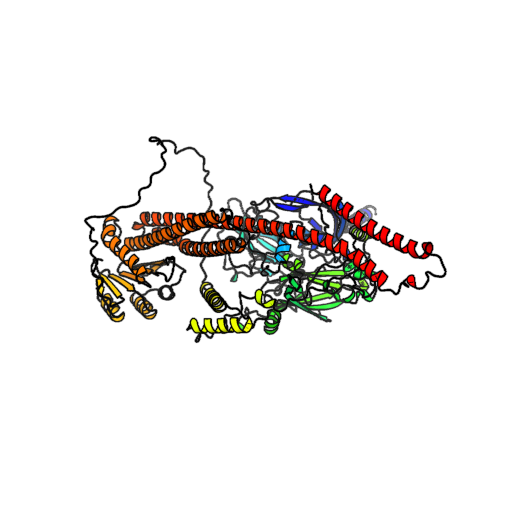U A 1 1011 ? 21.788 39.035 -43.236 1.00 67.19 1011 LEU A CA 1
ATOM 7967 C C . LEU A 1 1011 ? 20.278 39.187 -43.465 1.00 67.19 1011 LEU A C 1
ATOM 7969 O O . LEU A 1 1011 ? 19.582 39.693 -42.586 1.00 67.19 1011 LEU A O 1
ATOM 7973 N N . ALA A 1 1012 ? 19.755 38.707 -44.596 1.00 67.25 1012 ALA A N 1
ATOM 7974 C CA . ALA A 1 1012 ? 18.325 38.738 -44.897 1.00 67.25 1012 ALA A CA 1
ATOM 7975 C C . ALA A 1 1012 ? 17.510 37.871 -43.921 1.00 67.25 1012 ALA A C 1
ATOM 7977 O O . ALA A 1 1012 ? 16.456 38.298 -43.451 1.00 67.25 1012 ALA A O 1
ATOM 7978 N N . PHE A 1 1013 ? 18.018 36.693 -43.547 1.00 63.25 1013 PHE A N 1
ATOM 7979 C CA . PHE A 1 1013 ? 17.386 35.820 -42.555 1.00 63.25 1013 PHE A CA 1
ATOM 7980 C C . PHE A 1 1013 ? 17.391 36.439 -41.149 1.00 63.25 1013 PHE A C 1
ATOM 7982 O O . PHE A 1 1013 ? 16.375 36.418 -40.450 1.00 63.25 1013 PHE A O 1
ATOM 7989 N N . ALA A 1 1014 ? 18.508 37.052 -40.739 1.00 57.72 1014 ALA A N 1
ATOM 7990 C CA . ALA A 1 1014 ? 18.603 37.773 -39.471 1.00 57.72 1014 ALA A CA 1
ATOM 7991 C C . ALA A 1 1014 ? 17.662 38.992 -39.427 1.00 57.72 1014 ALA A C 1
ATOM 7993 O O . ALA A 1 1014 ? 17.021 39.247 -38.405 1.00 57.72 1014 ALA A O 1
ATOM 7994 N N . TRP A 1 1015 ? 17.534 39.710 -40.546 1.00 58.94 1015 TRP A N 1
ATOM 7995 C CA . TRP A 1 1015 ? 16.622 40.844 -40.687 1.00 58.94 1015 TRP A CA 1
ATOM 7996 C C . TRP A 1 1015 ? 15.149 40.408 -40.646 1.00 58.94 1015 TRP A C 1
ATOM 7998 O O . TRP A 1 1015 ? 14.370 40.969 -39.877 1.00 58.94 1015 TRP A O 1
ATOM 8008 N N . HIS A 1 1016 ? 14.780 39.339 -41.361 1.00 59.03 1016 HIS A N 1
ATOM 8009 C CA . HIS A 1 1016 ? 13.421 38.785 -41.362 1.00 59.03 1016 HIS A CA 1
ATOM 8010 C C . HIS A 1 1016 ? 12.997 38.260 -39.979 1.00 59.03 1016 HIS A C 1
ATOM 8012 O O . HIS A 1 1016 ? 11.873 38.488 -39.534 1.00 59.03 1016 HIS A O 1
ATOM 8018 N N . ARG A 1 1017 ? 13.917 37.627 -39.238 1.00 53.56 1017 ARG A N 1
ATOM 8019 C CA . ARG A 1 1017 ? 13.643 37.120 -37.884 1.00 53.56 1017 ARG A CA 1
ATOM 8020 C C . ARG A 1 1017 ? 13.466 38.230 -36.842 1.00 53.56 1017 ARG A C 1
ATOM 8022 O O . ARG A 1 1017 ? 12.709 38.038 -35.893 1.00 53.56 1017 ARG A O 1
ATOM 8029 N N . ASN A 1 1018 ? 14.144 39.369 -36.999 1.00 52.81 1018 ASN A N 1
ATOM 8030 C CA . ASN A 1 1018 ? 13.931 40.538 -36.139 1.00 52.81 1018 ASN A CA 1
ATOM 8031 C C . ASN A 1 1018 ? 12.623 41.272 -36.471 1.00 52.81 1018 ASN A C 1
ATOM 8033 O O . ASN A 1 1018 ? 12.009 41.824 -35.565 1.00 52.81 1018 ASN A O 1
ATOM 8037 N N . TYR A 1 1019 ? 12.167 41.230 -37.727 1.00 48.22 1019 TYR A N 1
ATOM 8038 C CA . TYR A 1 1019 ? 10.887 41.814 -38.142 1.00 48.22 1019 TYR A CA 1
ATOM 8039 C C . TYR A 1 1019 ? 9.669 41.023 -37.629 1.00 48.22 1019 TYR A C 1
ATOM 8041 O O . TYR A 1 1019 ? 8.626 41.606 -37.385 1.00 48.22 1019 TYR A O 1
ATOM 8049 N N . LEU A 1 1020 ? 9.809 39.709 -37.409 1.00 46.41 1020 LEU A N 1
ATOM 8050 C CA . LEU A 1 1020 ? 8.770 38.839 -36.827 1.00 46.41 1020 LEU A CA 1
ATOM 8051 C C . LEU A 1 1020 ? 8.686 38.899 -35.286 1.00 46.41 1020 LEU A C 1
ATOM 8053 O O . LEU A 1 1020 ? 7.906 38.162 -34.686 1.00 46.41 1020 LEU A O 1
ATOM 8057 N N . LYS A 1 1021 ? 9.533 39.708 -34.635 1.00 46.28 1021 LYS A N 1
ATOM 8058 C CA . LYS A 1 1021 ? 9.589 39.867 -33.169 1.00 46.28 1021 LYS A CA 1
ATOM 8059 C C . LYS A 1 1021 ? 9.167 41.259 -32.672 1.00 46.28 1021 LYS A C 1
ATOM 8061 O O . LYS A 1 1021 ? 9.180 41.467 -31.459 1.00 46.28 1021 LYS A O 1
ATOM 8066 N N . VAL A 1 1022 ? 8.826 42.178 -33.576 1.00 39.81 1022 VAL A N 1
ATOM 8067 C CA . VAL A 1 1022 ? 8.056 43.403 -33.284 1.00 39.81 1022 VAL A CA 1
ATOM 8068 C C . VAL A 1 1022 ? 6.601 43.094 -33.590 1.00 39.81 1022 VAL A C 1
ATOM 8070 O O . VAL A 1 1022 ? 5.744 43.510 -32.783 1.00 39.81 1022 VAL A O 1
#